Protein AF-A0A813YTP9-F1 (afdb_monomer_lite)

InterPro domains:
  IPR000194 ATPase, F1/V1/A1 complex, alpha/beta subunit, nucleotide-binding domain [PF00006] (731-954)
  IPR000407 Nucleoside phosphatase GDA1/CD39 [PF01150] (48-528)
  IPR000793 ATP synthase, alpha subunit, C-terminal [PF00306] (961-1086)
  IPR000793 ATP synthase, alpha subunit, C-terminal [cd18113] (965-1090)
  IPR004100 ATPase, F1/V1/A1 complex, alpha/beta subunit, N-terminal domain [PF02874] (608-674)
  IPR005294 ATP synthase, F1 complex, alpha subunit [MF_01346] (583-1091)
  IPR005294 ATP synthase, F1 complex, alpha subunit [PTHR48082] (585-1091)
  IPR005294 ATP synthase, F1 complex, alpha subunit [TIGR00962] (587-1090)
  IPR020003 ATPase, alpha/beta subunit, nucleotide-binding domain, active site [PS00152] (945-954)
  IPR023366 ATP synthase subunit alpha, N-terminal domain-like superfamily [G3DSA:2.40.30.20] (584-675)
  IPR027417 P-loop containing nucleoside triphosphate hydrolase [G3DSA:3.40.50.300] (676-961)
  IPR027417 P-loop containing nucleoside triphosphate hydrolase [SSF52540] (678-960)
  IPR033732 ATP synthase, F1 complex, alpha subunit nucleotide-binding domain [cd01132] (676-957)
  IPR036121 ATPase, F1/V1/A1 complex, alpha/beta subunit, N-terminal domain superfamily [SSF50615] (592-676)
  IPR038376 ATP synthase, alpha subunit, C-terminal domain superfamily [G3DSA:1.20.150.20] (962-1092)

Sequence (1092 aa):
MEVQKRRYNIRSLIRFLQGVVFAIFIFAIILMIYLISIYHTRLTPFVNYAIVFDAGSSHTEMFVYYWPADKSNGLGTTSTVNELFVCQLDTIRYKDPIKGETTKLKAISDFEKNLNKLEDYFRPCLTEAIERIPANRYKFSPIFLGATAGMRLLNKRDVKAGRQILETIRDIFSRSPFQFVVARQVRILSGIEEAIDGWITTNVLLEKITHRHAQKKIQPKNELDADMIGVLDLGGASTQVTFTYNKTINNEPVPDKFSANISLFGNTYNPYAHSYLCWGKNEGLKRHRARLLTAAIDTNPKIFSSSASPSIDDPCFVPGFNQTLPLTQIFSSPCTVNEKQKLINYINKAPLTFVGTGNYSQCRQLLINLFDTKRNDKKFNCSYKQEYCTFDHAFQPYIPSNIRFIGLSGYYYVFNSLAFGMSKTKNKSLERYDFKDFPQEEFAQRLNSVCETEYSILYEQEQMTNVTEAYKRNLCFDATYIWLLLTYGIGFKGDDLKRLSVAQNLPSGKVGWTLGYMINQTNYIPAEYRERIITKKSFVGWLIIRQRALARTVESAKYLGSSNVLALSTSRPMSTSTTHHASAQSTPEVSSILEQKILGHQSKQDLEETGRVLTIGDGIARVYGLKNIQAEEMVEFSSGLKGMALNLEPDNVGVVVFGNDRLIKEGDIVKRTGAIVDVPIGDELLGRVVDALGNPIDGKGPLNTKKRARVGIKAPGIIPRISVREPMQTGMKAVDSLVPIGRGQRELIIGDRQTGKTAVAIDTIINQKRFNDAGEEKKKLYCIYVAIGQKRSTVAQLVKRLTDSDAMKYSVIVAATASDAAPLQYLAPYSGCAMGEHFRDTGRHALIIYDDLSKQAVAYRQMSLLLRRPPGREAYPGDVFYLHSRLLERAAKMNDSHGGGSLTALPIIETQAGDVSAYIPTNVISITDGQIFLETELFYKGIRPAINVGLSVSRVGSAAQTKAMKQVSGKMKLELAQYREVAAFAQFGSDLDAATQSLLNRGVRLTELLKQGQYVPMAIEEQVCVIYAGVRGHLDKLDPSKITKFEQAFLQHLKGQHKDILESVRSKSEITPETDAKLKEIVQSFVGSFKA

pLDDT: mean 82.76, std 17.96, range [26.42, 98.94]

Structure (mmCIF, N/CA/C/O backbone):
data_AF-A0A813YTP9-F1
#
_entry.id   AF-A0A813YTP9-F1
#
loop_
_atom_site.group_PDB
_atom_site.id
_atom_site.type_symbol
_atom_site.label_atom_id
_atom_site.label_alt_id
_atom_site.label_comp_id
_atom_site.label_asym_id
_atom_site.label_entity_id
_atom_site.label_seq_id
_atom_site.pdbx_PDB_ins_code
_atom_site.Cartn_x
_atom_site.Cartn_y
_atom_site.Cartn_z
_atom_site.occupancy
_atom_site.B_iso_or_equiv
_atom_site.auth_seq_id
_atom_site.auth_comp_id
_atom_site.auth_asym_id
_atom_site.auth_atom_id
_atom_site.pdbx_PDB_model_num
ATOM 1 N N . MET A 1 1 ? 29.569 77.391 -53.309 1.00 50.78 1 MET A N 1
ATOM 2 C CA . MET A 1 1 ? 28.448 76.500 -52.914 1.00 50.78 1 MET A CA 1
ATOM 3 C C . MET A 1 1 ? 28.871 75.046 -52.658 1.00 50.78 1 MET A C 1
ATOM 5 O O . MET A 1 1 ? 28.349 74.422 -51.742 1.00 50.78 1 MET A O 1
ATOM 9 N N . GLU A 1 2 ? 29.853 74.504 -53.382 1.00 50.16 2 GLU A N 1
ATOM 10 C CA . GLU A 1 2 ? 30.280 73.094 -53.262 1.00 50.16 2 GLU A CA 1
ATOM 11 C C . GLU A 1 2 ? 31.069 72.753 -51.975 1.00 50.16 2 GLU A C 1
ATOM 13 O O . GLU A 1 2 ? 30.962 71.654 -51.428 1.00 50.16 2 GLU A O 1
ATOM 18 N N . VAL A 1 3 ? 31.792 73.728 -51.411 1.00 54.66 3 VAL A N 1
ATOM 19 C CA . VAL A 1 3 ? 32.606 73.552 -50.189 1.00 54.66 3 VAL A CA 1
ATOM 20 C C . VAL A 1 3 ? 31.752 73.470 -48.910 1.00 54.66 3 VAL A C 1
ATOM 22 O O . VAL A 1 3 ? 32.097 72.740 -47.978 1.00 54.66 3 VAL A O 1
ATOM 25 N N . GLN A 1 4 ? 30.597 74.146 -48.859 1.00 52.41 4 GLN A N 1
ATOM 26 C CA . GLN A 1 4 ? 29.671 74.060 -47.717 1.00 52.41 4 GLN A CA 1
ATOM 27 C C . GLN A 1 4 ? 28.902 72.728 -47.685 1.00 52.41 4 GLN A C 1
ATOM 29 O O . GLN A 1 4 ? 28.709 72.168 -46.605 1.00 52.41 4 GLN A O 1
ATOM 34 N N . LYS A 1 5 ? 28.554 72.161 -48.851 1.00 52.50 5 LYS A N 1
ATOM 35 C CA . LYS A 1 5 ? 27.881 70.853 -48.954 1.00 52.50 5 LYS A CA 1
ATOM 36 C C . LYS A 1 5 ? 28.794 69.698 -48.506 1.00 52.50 5 LYS A C 1
ATOM 38 O O . LYS A 1 5 ? 28.345 68.801 -47.794 1.00 52.50 5 LYS A O 1
ATOM 43 N N . ARG A 1 6 ? 30.102 69.766 -48.808 1.00 53.47 6 ARG A N 1
ATOM 44 C CA . ARG A 1 6 ? 31.101 68.796 -48.305 1.00 53.47 6 ARG A CA 1
ATOM 45 C C . ARG A 1 6 ? 31.319 68.883 -46.789 1.00 53.47 6 ARG A C 1
ATOM 47 O O . ARG A 1 6 ? 31.413 67.847 -46.138 1.00 53.47 6 ARG A O 1
ATOM 54 N N . ARG A 1 7 ? 31.338 70.084 -46.194 1.00 53.53 7 ARG A N 1
ATOM 55 C CA . ARG A 1 7 ? 31.504 70.245 -44.731 1.00 53.53 7 ARG A CA 1
ATOM 56 C C . ARG A 1 7 ? 30.285 69.775 -43.922 1.00 53.53 7 ARG A C 1
ATOM 58 O O . ARG A 1 7 ? 30.468 69.266 -42.817 1.00 53.53 7 ARG A O 1
ATOM 65 N N . TYR A 1 8 ? 29.067 69.897 -44.459 1.00 57.28 8 TYR A N 1
ATOM 66 C CA . TYR A 1 8 ? 27.850 69.394 -43.805 1.00 57.28 8 TYR A CA 1
ATOM 67 C C . TYR A 1 8 ? 27.783 67.856 -43.816 1.00 57.28 8 TYR A C 1
ATOM 69 O O . TYR A 1 8 ? 27.545 67.248 -42.773 1.00 57.28 8 TYR A O 1
ATOM 77 N N . ASN A 1 9 ? 28.119 67.222 -44.947 1.00 56.41 9 ASN A N 1
ATOM 78 C CA . ASN A 1 9 ? 28.170 65.758 -45.050 1.00 56.41 9 ASN A CA 1
ATOM 79 C C . ASN A 1 9 ? 29.261 65.135 -44.168 1.00 56.41 9 ASN A C 1
ATOM 81 O O . ASN A 1 9 ? 29.019 64.104 -43.552 1.00 56.41 9 ASN A O 1
ATOM 85 N N . ILE A 1 10 ? 30.427 65.777 -44.025 1.00 62.88 10 ILE A N 1
ATOM 86 C CA . ILE A 1 10 ? 31.490 65.285 -43.132 1.00 62.88 10 ILE A CA 1
ATOM 87 C C . ILE A 1 10 ? 31.070 65.389 -41.657 1.00 62.88 10 ILE A C 1
ATOM 89 O O . ILE A 1 10 ? 31.278 64.449 -40.897 1.00 62.88 10 ILE A O 1
ATOM 93 N N . ARG A 1 11 ? 30.421 66.484 -41.234 1.00 60.75 11 ARG A N 1
ATOM 94 C CA . ARG A 1 11 ? 29.924 66.617 -39.849 1.00 60.75 11 ARG A CA 1
ATOM 95 C C . ARG A 1 11 ? 28.773 65.656 -39.535 1.00 60.75 11 ARG A C 1
ATOM 97 O O . ARG A 1 11 ? 28.707 65.150 -38.418 1.00 60.75 11 ARG A O 1
ATOM 104 N N . SER A 1 12 ? 27.896 65.387 -40.503 1.00 61.44 12 SER A N 1
ATOM 105 C CA . SER A 1 12 ? 26.842 64.370 -40.386 1.00 61.44 12 SER A CA 1
ATOM 106 C C . SER A 1 12 ? 27.435 62.961 -40.270 1.00 61.44 12 SER A C 1
ATOM 108 O O . SER A 1 12 ? 27.067 62.219 -39.361 1.00 61.44 12 SER A O 1
ATOM 110 N N . LEU A 1 13 ? 28.436 62.637 -41.095 1.00 63.97 13 LEU A N 1
ATOM 111 C CA . LEU A 1 13 ? 29.140 61.355 -41.055 1.00 63.97 13 LEU A CA 1
ATOM 112 C C . LEU A 1 13 ? 29.914 61.157 -39.743 1.00 63.97 13 LEU A C 1
ATOM 114 O O . LEU A 1 13 ? 29.881 60.070 -39.176 1.00 63.97 13 LEU A O 1
ATOM 118 N N . ILE A 1 14 ? 30.551 62.208 -39.215 1.00 70.12 14 ILE A N 1
ATOM 119 C CA . ILE A 1 14 ? 31.242 62.162 -37.917 1.00 70.12 14 ILE A CA 1
ATOM 120 C C . ILE A 1 14 ? 30.245 61.947 -36.772 1.00 70.12 14 ILE A C 1
ATOM 122 O O . ILE A 1 14 ? 30.506 61.120 -35.906 1.00 70.12 14 ILE A O 1
ATOM 126 N N . ARG A 1 15 ? 29.085 62.621 -36.774 1.00 66.62 15 ARG A N 1
ATOM 127 C CA . ARG A 1 15 ? 28.039 62.392 -35.758 1.00 66.62 15 ARG A CA 1
ATOM 128 C C . ARG A 1 15 ? 27.440 60.989 -35.849 1.00 66.62 15 ARG A C 1
ATOM 130 O O . ARG A 1 15 ? 27.179 60.377 -34.818 1.00 66.62 15 ARG A O 1
ATOM 137 N N . PHE A 1 16 ? 27.267 60.464 -37.061 1.00 69.00 16 PHE A N 1
ATOM 138 C CA . PHE A 1 16 ? 26.816 59.092 -37.280 1.00 69.00 16 PHE A CA 1
ATOM 139 C C . PHE A 1 16 ? 27.847 58.074 -36.769 1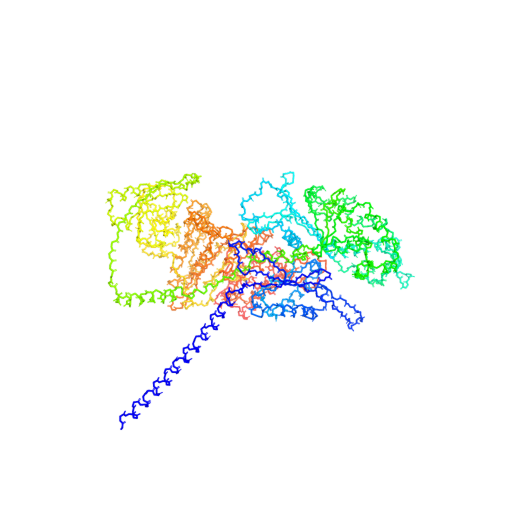.00 69.00 16 PHE A C 1
ATOM 141 O O . PHE A 1 16 ? 27.497 57.176 -36.010 1.00 69.00 16 PHE A O 1
ATOM 148 N N . LEU A 1 17 ? 29.132 58.264 -37.087 1.00 66.81 17 LEU A N 1
ATOM 149 C CA . LEU A 1 17 ? 30.229 57.429 -36.584 1.00 66.81 17 LEU A CA 1
ATOM 150 C C . LEU A 1 17 ? 30.371 57.512 -35.058 1.00 66.81 17 LEU A C 1
ATOM 152 O O . LEU A 1 17 ? 30.547 56.482 -34.415 1.00 66.81 17 LEU A O 1
ATOM 156 N N . GLN A 1 18 ? 30.230 58.697 -34.460 1.00 70.19 18 GLN A N 1
ATOM 157 C CA . GLN A 1 18 ? 30.232 58.866 -33.002 1.00 70.19 18 GLN A CA 1
ATOM 158 C C . GLN A 1 18 ? 29.045 58.152 -32.341 1.00 70.19 18 GLN A C 1
ATOM 160 O O . GLN A 1 18 ? 29.232 57.500 -31.318 1.00 70.19 18 GLN A O 1
ATOM 165 N N . GLY A 1 19 ? 27.853 58.201 -32.946 1.00 69.38 19 GLY A N 1
ATOM 166 C CA . GLY A 1 19 ? 26.682 57.452 -32.480 1.00 69.38 19 GLY A CA 1
ATOM 167 C C . GLY A 1 19 ? 26.870 55.934 -32.568 1.00 69.38 19 GLY A C 1
ATOM 168 O O . GLY A 1 19 ? 26.528 55.218 -31.630 1.00 69.38 19 GLY A O 1
ATOM 169 N N . VAL A 1 20 ? 27.481 55.440 -33.650 1.00 70.81 20 VAL A N 1
ATOM 170 C CA . VAL A 1 20 ? 27.799 54.013 -33.822 1.00 70.81 20 VAL A CA 1
ATOM 171 C C . VAL A 1 20 ? 28.855 53.555 -32.812 1.00 70.81 20 VAL A C 1
ATOM 173 O O . VAL A 1 20 ? 28.681 52.514 -32.186 1.00 70.81 20 VAL A O 1
ATOM 176 N N . VAL A 1 21 ? 29.913 54.339 -32.585 1.00 72.75 21 VAL A N 1
ATOM 177 C CA . VAL A 1 21 ? 30.945 54.021 -31.582 1.00 72.75 21 VAL A CA 1
ATOM 178 C C . VAL A 1 21 ? 30.360 54.027 -30.168 1.00 72.75 21 VAL A C 1
ATOM 180 O O . VAL A 1 21 ? 30.648 53.122 -29.389 1.00 72.75 21 VAL A O 1
ATOM 183 N N . PHE A 1 22 ? 29.484 54.982 -29.846 1.00 74.06 22 PHE A N 1
ATOM 184 C CA . PHE A 1 22 ? 28.802 55.034 -28.551 1.00 74.06 22 PHE A CA 1
ATOM 185 C C . PHE A 1 22 ? 27.848 53.844 -28.351 1.00 74.06 22 PHE A C 1
ATOM 187 O O . PHE A 1 22 ? 27.838 53.234 -27.283 1.00 74.06 22 PHE A O 1
ATOM 194 N N . ALA A 1 23 ? 27.114 53.441 -29.393 1.00 69.44 23 ALA A N 1
ATOM 195 C CA . ALA A 1 23 ? 26.260 52.255 -29.361 1.00 69.44 23 ALA A CA 1
ATOM 196 C C . ALA A 1 23 ? 27.068 50.955 -29.195 1.00 69.44 23 ALA A C 1
ATOM 198 O O . ALA A 1 23 ? 26.680 50.091 -28.410 1.00 69.44 23 ALA A O 1
ATOM 199 N N . ILE A 1 24 ? 28.217 50.831 -29.870 1.00 75.69 24 ILE A N 1
ATOM 200 C CA . ILE A 1 24 ? 29.140 49.696 -29.704 1.00 75.69 24 ILE A CA 1
ATOM 201 C C . ILE A 1 24 ? 29.710 49.669 -28.280 1.00 75.69 24 ILE A C 1
ATOM 203 O O . ILE A 1 24 ? 29.809 48.597 -27.687 1.00 75.69 24 ILE A O 1
ATOM 207 N N . PHE A 1 25 ? 30.036 50.829 -27.705 1.00 75.81 25 PHE A N 1
ATOM 208 C CA . PHE A 1 25 ? 30.556 50.930 -26.342 1.00 75.81 25 PHE A CA 1
ATOM 209 C C . PHE A 1 25 ? 29.504 50.538 -25.292 1.00 75.81 25 PHE A C 1
ATOM 211 O O . PHE A 1 25 ? 29.794 49.750 -24.394 1.00 75.81 25 PHE A O 1
ATOM 218 N N . ILE A 1 26 ? 28.254 50.991 -25.448 1.00 77.69 26 ILE A N 1
ATOM 219 C CA . ILE A 1 26 ? 27.130 50.562 -24.600 1.00 77.69 26 ILE A CA 1
ATOM 220 C C . ILE A 1 26 ? 26.880 49.058 -24.750 1.00 77.69 26 ILE A C 1
ATOM 222 O O . ILE A 1 26 ? 26.714 48.360 -23.751 1.00 77.69 26 ILE A O 1
ATOM 226 N N . PHE A 1 27 ? 26.901 48.533 -25.977 1.00 75.94 27 PHE A N 1
ATOM 227 C CA . PHE A 1 27 ? 26.721 47.103 -26.222 1.00 75.94 27 PHE A CA 1
ATOM 228 C C . PHE A 1 27 ? 27.845 46.271 -25.589 1.00 75.94 27 PHE A C 1
ATOM 230 O O . PHE A 1 27 ? 27.572 45.227 -25.001 1.00 75.94 27 PHE A O 1
ATOM 237 N N . ALA A 1 28 ? 29.091 46.750 -25.633 1.00 74.25 28 ALA A N 1
ATOM 238 C CA . ALA A 1 28 ? 30.228 46.111 -24.979 1.00 74.25 28 ALA A CA 1
ATOM 239 C C . ALA A 1 28 ? 30.104 46.123 -23.447 1.00 74.25 28 ALA A C 1
ATOM 241 O O . ALA A 1 28 ? 30.392 45.110 -22.815 1.00 74.25 28 ALA A O 1
ATOM 242 N N . ILE A 1 29 ? 29.615 47.216 -22.848 1.00 77.19 29 ILE A N 1
ATOM 243 C CA . ILE A 1 29 ? 29.353 47.295 -21.402 1.00 77.19 29 ILE A CA 1
ATOM 244 C C . ILE A 1 29 ? 28.223 46.344 -20.999 1.00 77.19 29 ILE A C 1
ATOM 246 O O . ILE A 1 29 ? 28.375 45.594 -20.040 1.00 77.19 29 ILE A O 1
ATOM 250 N N . ILE A 1 30 ? 27.116 46.310 -21.746 1.00 77.19 30 ILE A N 1
ATOM 251 C CA . ILE A 1 30 ? 26.000 45.389 -21.479 1.00 77.19 30 ILE A CA 1
ATOM 252 C C . ILE A 1 30 ? 26.462 43.936 -21.626 1.00 77.19 30 ILE A C 1
ATOM 254 O O . ILE A 1 30 ? 26.148 43.106 -20.775 1.00 77.19 30 ILE A O 1
ATOM 258 N N . LEU A 1 31 ? 27.258 43.627 -22.654 1.00 75.94 31 LEU A N 1
ATOM 259 C CA . LEU A 1 31 ? 27.837 42.301 -22.852 1.00 75.94 31 LEU A CA 1
ATOM 260 C C . LEU A 1 31 ? 28.813 41.941 -21.724 1.00 75.94 31 LEU A C 1
ATOM 262 O O . LEU A 1 31 ? 28.799 40.809 -21.257 1.00 75.94 31 LEU A O 1
ATOM 266 N N . MET A 1 32 ? 29.623 42.888 -21.249 1.00 74.62 32 MET A N 1
ATOM 267 C CA . MET A 1 32 ? 30.539 42.690 -20.126 1.00 74.62 32 MET A CA 1
ATOM 268 C C . MET A 1 32 ? 29.775 42.452 -18.818 1.00 74.62 32 MET A C 1
ATOM 270 O O . MET A 1 32 ? 30.093 41.505 -18.108 1.00 74.62 32 MET A O 1
ATOM 274 N N . ILE A 1 33 ? 28.729 43.230 -18.523 1.00 76.31 33 ILE A N 1
ATOM 275 C CA . ILE A 1 33 ? 27.855 43.023 -17.356 1.00 76.31 33 ILE A CA 1
ATOM 276 C C . ILE A 1 33 ? 27.145 41.666 -17.457 1.00 76.31 33 ILE A C 1
ATOM 278 O O . ILE A 1 33 ? 27.078 40.930 -16.475 1.00 76.31 33 ILE A O 1
ATOM 282 N N . TYR A 1 34 ? 26.676 41.290 -18.648 1.00 72.75 34 TYR A N 1
ATOM 283 C CA . TYR A 1 34 ? 26.047 39.996 -18.905 1.00 72.75 34 TYR A CA 1
ATOM 284 C C . TYR A 1 34 ? 27.034 38.830 -18.734 1.00 72.75 34 TYR A C 1
ATOM 286 O O . TYR A 1 34 ? 26.705 37.824 -18.111 1.00 72.75 34 TYR A O 1
ATOM 294 N N . LEU A 1 35 ? 28.272 38.973 -19.212 1.00 67.81 35 LEU A N 1
ATOM 295 C CA . LEU A 1 35 ? 29.331 37.977 -19.045 1.00 67.81 35 LEU A CA 1
ATOM 296 C C . LEU A 1 35 ? 29.806 37.876 -17.593 1.00 67.81 35 LEU A C 1
ATOM 298 O O . LEU A 1 35 ? 30.019 36.764 -17.122 1.00 67.81 35 LEU A O 1
ATOM 302 N N . ILE A 1 36 ? 29.914 38.993 -16.867 1.00 67.56 36 ILE A N 1
ATOM 303 C CA . ILE A 1 36 ? 30.203 39.011 -15.425 1.00 67.56 36 ILE A CA 1
ATOM 304 C C . ILE A 1 36 ? 29.056 38.349 -14.658 1.00 67.56 36 ILE A C 1
ATOM 306 O O . ILE A 1 36 ? 29.313 37.518 -13.796 1.00 67.56 36 ILE A O 1
ATOM 310 N N . SER A 1 37 ? 27.798 38.626 -15.014 1.00 59.12 37 SER A N 1
ATOM 311 C CA . SER A 1 37 ? 26.618 37.985 -14.421 1.00 59.12 37 SER A CA 1
ATOM 312 C C . SER A 1 37 ? 26.600 36.468 -14.667 1.00 59.12 37 SER A C 1
ATOM 314 O O . SER A 1 37 ? 26.387 35.701 -13.726 1.00 59.12 37 SER A O 1
ATOM 316 N N . ILE A 1 38 ? 26.925 36.013 -15.887 1.00 60.06 38 ILE A N 1
ATOM 317 C CA . ILE A 1 38 ? 27.083 34.587 -16.236 1.00 60.06 38 ILE A CA 1
ATOM 318 C C . ILE A 1 38 ? 28.264 33.948 -15.497 1.00 60.06 38 ILE A C 1
ATOM 320 O O . ILE A 1 38 ? 28.186 32.801 -15.055 1.00 60.06 38 ILE A O 1
ATOM 324 N N . TYR A 1 39 ? 29.381 34.662 -15.375 1.00 55.59 39 TYR A N 1
ATOM 325 C CA . TYR A 1 39 ? 30.562 34.178 -14.667 1.00 55.59 39 TYR A CA 1
ATOM 326 C C . TYR A 1 39 ? 30.279 34.041 -13.165 1.00 55.59 39 TYR A C 1
ATOM 328 O O . TYR A 1 39 ? 30.626 33.025 -12.564 1.00 55.59 39 TYR A O 1
ATOM 336 N N . HIS A 1 40 ? 29.550 34.996 -12.581 1.00 48.69 40 HIS A N 1
ATOM 337 C CA . HIS A 1 40 ? 29.166 34.973 -11.174 1.00 48.69 40 HIS A CA 1
ATOM 338 C C . HIS A 1 40 ? 28.136 33.870 -10.871 1.00 48.69 40 HIS A C 1
ATOM 340 O O . HIS A 1 40 ? 28.290 33.159 -9.880 1.00 48.69 40 HIS A O 1
ATOM 346 N N . THR A 1 41 ? 27.166 33.631 -11.766 1.00 51.62 41 THR A N 1
ATOM 347 C CA . THR A 1 41 ? 26.210 32.505 -11.659 1.00 51.62 41 THR A CA 1
ATOM 348 C C . THR A 1 41 ? 26.833 31.128 -11.915 1.00 51.62 41 THR A C 1
ATOM 350 O O . THR A 1 41 ? 26.286 30.124 -11.468 1.00 51.62 41 THR A O 1
ATOM 353 N N . ARG A 1 42 ? 27.985 31.035 -12.596 1.00 49.06 42 ARG A N 1
ATOM 354 C CA . ARG A 1 42 ? 28.720 29.765 -12.775 1.00 49.06 42 ARG A CA 1
ATOM 355 C C . ARG A 1 42 ? 29.604 29.375 -11.587 1.00 49.06 42 ARG A C 1
ATOM 357 O O . ARG A 1 42 ? 29.941 28.193 -11.469 1.00 49.06 42 ARG A O 1
ATOM 364 N N . LEU A 1 43 ? 29.994 30.336 -10.750 1.00 44.50 43 LEU A N 1
ATOM 365 C CA . LEU A 1 43 ? 30.938 30.134 -9.645 1.00 44.50 43 LEU A CA 1
ATOM 366 C C . LEU A 1 43 ? 30.279 29.874 -8.287 1.00 44.50 43 LEU A C 1
ATOM 368 O O . LEU A 1 43 ? 30.957 29.365 -7.397 1.00 44.50 43 LEU A O 1
ATOM 372 N N . THR A 1 44 ? 28.986 30.151 -8.110 1.00 45.81 44 THR A N 1
ATOM 373 C CA . THR A 1 44 ? 28.282 29.755 -6.885 1.00 45.81 44 THR A CA 1
ATOM 374 C C . THR A 1 44 ? 27.900 28.268 -6.959 1.00 45.81 44 THR A C 1
ATOM 376 O O . THR A 1 44 ? 27.224 27.844 -7.903 1.00 45.81 44 THR A O 1
ATOM 379 N N . PRO A 1 45 ? 28.359 27.416 -6.021 1.00 55.75 45 PRO A N 1
ATOM 380 C CA . PRO A 1 45 ? 27.877 26.043 -5.945 1.00 55.75 45 PRO A CA 1
ATOM 381 C C . PRO A 1 45 ? 26.369 26.071 -5.666 1.00 55.75 45 PRO A C 1
ATOM 383 O O . PRO A 1 45 ? 25.909 26.816 -4.803 1.00 55.75 45 PRO A O 1
ATOM 386 N N . PHE A 1 46 ? 25.586 25.288 -6.412 1.00 71.88 46 PHE A N 1
ATOM 387 C CA . PHE A 1 46 ? 24.172 25.096 -6.095 1.00 71.88 46 PHE A CA 1
ATOM 388 C C . PHE A 1 46 ? 24.110 24.294 -4.792 1.00 71.88 46 PHE A C 1
ATOM 390 O O . PHE A 1 46 ? 24.625 23.176 -4.723 1.00 71.88 46 PHE A O 1
ATOM 397 N N . VAL A 1 47 ? 23.556 24.899 -3.745 1.00 83.69 47 VAL A N 1
ATOM 398 C CA . VAL A 1 47 ? 23.479 24.321 -2.401 1.00 83.69 47 VAL A CA 1
ATOM 399 C C . VAL A 1 47 ? 22.015 24.074 -2.058 1.00 83.69 47 VAL A C 1
ATOM 401 O O . VAL A 1 47 ? 21.160 24.955 -2.197 1.00 83.69 47 VAL A O 1
ATOM 404 N N . ASN A 1 48 ? 21.721 22.858 -1.615 1.00 88.12 48 ASN A N 1
ATOM 405 C CA . ASN A 1 48 ? 20.429 22.492 -1.053 1.00 88.12 48 ASN A CA 1
ATOM 406 C C . ASN A 1 48 ? 20.444 22.754 0.447 1.00 88.12 48 ASN A C 1
ATOM 408 O O . ASN A 1 48 ? 21.489 22.612 1.078 1.00 88.12 48 ASN A O 1
ATOM 412 N N . TYR A 1 49 ? 19.287 23.112 0.996 1.00 92.88 49 TYR A N 1
ATOM 413 C CA . TYR A 1 49 ? 19.097 23.301 2.429 1.00 92.88 49 TYR A CA 1
ATOM 414 C C . TYR A 1 49 ? 17.952 22.414 2.906 1.00 92.88 49 TYR A C 1
ATOM 416 O O . TYR A 1 49 ? 17.047 22.110 2.136 1.00 92.88 49 TYR A O 1
ATOM 424 N N . ALA A 1 50 ? 17.961 22.024 4.172 1.00 93.81 50 ALA A N 1
ATOM 425 C CA . ALA A 1 50 ? 16.817 21.401 4.822 1.00 93.81 50 ALA A CA 1
ATOM 426 C C . ALA A 1 50 ? 16.748 21.824 6.280 1.00 93.81 50 ALA A C 1
ATOM 428 O O . ALA A 1 50 ? 17.772 22.104 6.902 1.00 93.81 50 ALA A O 1
ATOM 429 N N . ILE A 1 51 ? 15.535 21.823 6.815 1.00 96.38 51 ILE A N 1
ATOM 430 C CA . ILE A 1 51 ? 15.250 22.145 8.208 1.00 96.38 51 ILE A CA 1
ATOM 431 C C . ILE A 1 51 ? 14.743 20.872 8.877 1.00 96.38 51 ILE A C 1
ATOM 433 O O . ILE A 1 51 ? 13.818 20.241 8.370 1.00 96.38 51 ILE A O 1
ATOM 437 N N . VAL A 1 52 ? 15.327 20.492 10.009 1.00 95.88 52 VAL A N 1
ATOM 438 C CA . VAL A 1 52 ? 14.925 19.312 10.781 1.00 95.88 52 VAL A CA 1
ATOM 439 C C . VAL A 1 52 ? 14.705 19.703 12.228 1.00 95.88 52 VAL A C 1
ATOM 441 O O . VAL A 1 52 ? 15.621 20.174 12.892 1.00 95.88 52 VAL A O 1
ATOM 444 N N . PHE A 1 53 ? 13.500 19.467 12.729 1.00 96.12 53 PHE A N 1
ATOM 445 C CA . PHE A 1 53 ? 13.186 19.599 14.143 1.00 96.12 53 PHE A CA 1
ATOM 446 C C . PHE A 1 53 ? 13.377 18.259 14.856 1.00 96.12 53 PHE A C 1
ATOM 448 O O . PHE A 1 53 ? 12.690 17.280 14.540 1.00 96.12 53 PHE A O 1
ATOM 455 N N . ASP A 1 54 ? 14.280 18.246 15.834 1.00 94.12 54 ASP A N 1
ATOM 456 C CA . ASP A 1 54 ? 14.393 17.209 16.850 1.00 94.12 54 ASP A CA 1
ATOM 457 C C . ASP A 1 54 ? 13.426 17.502 17.989 1.00 94.12 54 ASP A C 1
ATOM 459 O O . ASP A 1 54 ? 13.694 18.339 18.851 1.00 94.12 54 ASP A O 1
ATOM 463 N N . ALA A 1 55 ? 12.274 16.836 17.977 1.00 92.62 55 ALA A N 1
ATOM 464 C CA . ALA A 1 55 ? 11.271 16.990 19.017 1.00 92.62 55 ALA A CA 1
ATOM 465 C C . ALA A 1 55 ? 11.464 15.939 20.119 1.00 92.62 55 ALA A C 1
ATOM 467 O O . ALA A 1 55 ? 10.744 14.933 20.204 1.00 92.62 55 ALA A O 1
ATOM 468 N N . GLY A 1 56 ? 12.470 16.216 20.953 1.00 87.25 56 GLY A N 1
ATOM 469 C CA . GLY A 1 56 ? 12.868 15.478 22.145 1.00 87.25 56 GLY A CA 1
ATOM 470 C C . GLY A 1 56 ? 11.810 15.443 23.253 1.00 87.25 56 GLY A C 1
ATOM 471 O O . GLY A 1 56 ? 10.876 16.239 23.301 1.00 87.25 56 GLY A O 1
ATOM 472 N N . SER A 1 57 ? 11.975 14.527 24.214 1.00 84.62 57 SER A N 1
ATOM 473 C CA . SER A 1 57 ? 11.089 14.433 25.390 1.00 84.62 57 SER A CA 1
ATOM 474 C C . SER A 1 57 ? 11.301 15.539 26.430 1.00 84.62 57 SER A C 1
ATOM 476 O O . SER A 1 57 ? 10.492 15.680 27.341 1.00 84.62 57 SER A O 1
ATOM 478 N N . SER A 1 58 ? 12.433 16.242 26.364 1.00 80.25 58 SER A N 1
ATOM 479 C CA . SER A 1 58 ? 12.845 17.240 27.362 1.00 80.25 58 SER A CA 1
ATOM 480 C C . SER A 1 58 ? 12.887 18.659 26.792 1.00 80.25 58 SER A C 1
ATOM 482 O O . SER A 1 58 ? 12.723 19.619 27.546 1.00 80.25 58 SER A O 1
ATOM 484 N N . HIS A 1 59 ? 13.113 18.779 25.485 1.00 86.31 59 HIS A N 1
ATOM 485 C CA . HIS A 1 59 ? 13.192 20.020 24.723 1.00 86.31 59 HIS A CA 1
ATOM 486 C C . HIS A 1 59 ? 13.073 19.706 23.222 1.00 86.31 59 HIS A C 1
ATOM 488 O O . HIS A 1 59 ? 13.201 18.544 22.832 1.00 86.31 59 HIS A O 1
ATOM 494 N N . THR A 1 60 ? 12.834 20.731 22.401 1.00 90.88 60 THR A N 1
ATOM 495 C CA . THR A 1 60 ? 12.857 20.636 20.930 1.00 90.88 60 THR A CA 1
ATOM 496 C C . THR A 1 60 ? 13.990 21.506 20.390 1.00 90.88 60 THR A C 1
ATOM 498 O O . THR A 1 60 ? 14.173 22.628 20.864 1.00 90.88 60 THR A O 1
ATOM 501 N N . GLU A 1 61 ? 14.728 21.025 19.393 1.00 92.62 61 GLU A N 1
ATOM 502 C CA . GLU A 1 61 ? 15.763 21.796 18.687 1.00 92.62 61 GLU A CA 1
ATOM 503 C C . GLU A 1 61 ? 15.511 21.765 17.181 1.00 92.62 61 GLU A C 1
ATOM 505 O O . GLU A 1 61 ? 15.021 20.779 16.641 1.00 92.62 61 GLU A O 1
ATOM 510 N N . MET A 1 62 ? 15.853 22.845 16.490 1.00 95.19 62 MET A N 1
ATOM 511 C CA . MET A 1 62 ? 15.817 22.955 15.040 1.00 95.19 62 MET A CA 1
ATOM 512 C C . MET A 1 62 ? 17.241 22.975 14.501 1.00 95.19 62 MET A C 1
ATOM 514 O O . MET A 1 62 ? 18.058 23.790 14.918 1.00 95.19 62 MET A O 1
ATOM 518 N N . PHE A 1 63 ? 17.513 22.119 13.529 1.00 95.06 63 PHE A N 1
ATOM 519 C CA . PHE A 1 63 ? 18.772 22.050 12.809 1.00 95.06 63 PHE A CA 1
ATOM 520 C C . PHE A 1 63 ? 18.539 22.472 11.368 1.00 95.06 63 PHE A C 1
ATOM 522 O O . PHE A 1 63 ? 17.580 22.029 10.731 1.00 95.06 63 PHE A O 1
ATOM 529 N N . VAL A 1 64 ? 19.436 23.294 10.837 1.00 95.00 64 VAL A N 1
ATOM 530 C CA . VAL A 1 64 ? 19.454 23.610 9.411 1.00 95.00 64 VAL A CA 1
ATOM 531 C C . VAL A 1 64 ? 20.702 23.007 8.806 1.00 95.00 64 VAL A C 1
ATOM 533 O O . VAL A 1 64 ? 21.811 23.304 9.239 1.00 95.00 64 VAL A O 1
ATOM 536 N N . TYR A 1 65 ? 20.518 22.166 7.796 1.00 94.38 65 TYR A N 1
ATOM 537 C CA . TYR A 1 65 ? 21.600 21.509 7.075 1.00 94.38 65 TYR A CA 1
ATOM 538 C C . TYR A 1 65 ? 21.702 22.042 5.659 1.00 94.38 65 TYR A C 1
ATOM 540 O O . TYR A 1 65 ? 20.701 22.451 5.071 1.00 94.38 65 TYR A O 1
ATOM 548 N N . TYR A 1 66 ? 22.905 21.981 5.099 1.00 92.06 66 TYR A N 1
ATOM 549 C CA . TYR A 1 66 ? 23.160 22.287 3.705 1.00 92.06 66 TYR A CA 1
ATOM 550 C C . TYR A 1 66 ? 24.103 21.270 3.062 1.00 92.06 66 TYR A C 1
ATOM 552 O O . TYR A 1 66 ? 24.966 20.684 3.719 1.00 92.06 66 TYR A O 1
ATOM 560 N N . TRP A 1 67 ? 23.937 21.040 1.763 1.00 88.75 67 TRP A N 1
ATOM 561 C CA . TRP A 1 67 ? 24.791 20.127 1.004 1.00 88.75 67 TRP A CA 1
ATOM 562 C C . TRP A 1 67 ? 24.891 20.529 -0.471 1.00 88.75 67 TRP A C 1
ATOM 564 O O . TRP A 1 67 ? 24.021 21.247 -0.973 1.00 88.75 67 TRP A O 1
ATOM 574 N N . PRO A 1 68 ? 25.936 20.080 -1.192 1.00 82.25 68 PRO A N 1
ATOM 575 C CA . PRO A 1 68 ? 26.025 20.276 -2.635 1.00 82.25 68 PRO A CA 1
ATOM 576 C C . PRO A 1 68 ? 24.819 19.652 -3.347 1.00 82.25 68 PRO A C 1
ATOM 578 O O . PRO A 1 68 ? 24.470 18.504 -3.085 1.00 82.25 68 PRO A O 1
ATOM 581 N N . ALA A 1 69 ? 24.186 20.382 -4.265 1.00 72.06 69 ALA A N 1
ATOM 582 C CA . ALA A 1 69 ? 23.023 19.871 -4.992 1.00 72.06 69 ALA A CA 1
ATOM 583 C C . ALA A 1 69 ? 23.375 18.745 -5.989 1.00 72.06 69 ALA A C 1
ATOM 585 O O . ALA A 1 69 ? 22.514 17.935 -6.348 1.00 72.06 69 ALA A O 1
ATOM 586 N N . ASP A 1 70 ? 24.650 18.668 -6.389 1.00 67.94 70 ASP A N 1
ATOM 587 C CA . ASP A 1 70 ? 25.212 17.592 -7.201 1.00 67.94 70 ASP A CA 1
ATOM 588 C C . ASP A 1 70 ? 25.487 16.348 -6.335 1.00 67.94 70 ASP A C 1
ATOM 590 O O . ASP A 1 70 ? 26.195 16.409 -5.328 1.00 67.94 70 ASP A O 1
ATOM 594 N N . LYS A 1 71 ? 24.989 15.184 -6.760 1.00 66.06 71 LYS A N 1
ATOM 595 C CA . LYS A 1 71 ? 25.329 13.890 -6.146 1.00 66.06 71 LYS A CA 1
ATOM 596 C C . LYS A 1 71 ? 26.514 13.265 -6.882 1.00 66.06 71 LYS A C 1
ATOM 598 O O . LYS A 1 71 ? 26.461 13.108 -8.102 1.00 66.06 71 LYS A O 1
ATOM 603 N N . SER A 1 72 ? 27.568 12.865 -6.171 1.00 52.28 72 SER A N 1
ATOM 604 C CA . SER A 1 72 ? 28.713 12.185 -6.786 1.00 52.28 72 SER A CA 1
ATOM 605 C C . SER A 1 72 ? 28.288 10.834 -7.392 1.00 52.28 72 SER A C 1
ATOM 607 O O . SER A 1 72 ? 27.765 9.956 -6.710 1.00 52.28 72 SER A O 1
ATOM 609 N N . ASN A 1 73 ? 28.503 10.667 -8.701 1.00 49.62 73 ASN A N 1
ATOM 610 C CA . ASN A 1 73 ? 28.412 9.399 -9.445 1.00 49.62 73 ASN A CA 1
ATOM 611 C C . ASN A 1 73 ? 27.115 8.569 -9.288 1.00 49.62 73 ASN A C 1
ATOM 613 O O . ASN A 1 73 ? 27.145 7.355 -9.466 1.00 49.62 73 ASN A O 1
ATOM 617 N N . GLY A 1 74 ? 25.968 9.188 -8.986 1.00 51.16 74 GLY A N 1
ATOM 618 C CA . GLY A 1 74 ? 24.679 8.479 -8.948 1.00 51.16 74 GLY A CA 1
ATOM 619 C C . GLY A 1 74 ? 24.449 7.584 -7.720 1.00 51.16 74 GLY A C 1
ATOM 620 O O . GLY A 1 74 ? 23.520 6.784 -7.730 1.00 51.16 74 GLY A O 1
ATOM 621 N N . LEU A 1 75 ? 25.235 7.737 -6.647 1.00 51.44 75 LEU A N 1
ATOM 622 C CA . LEU A 1 75 ? 25.178 6.905 -5.429 1.00 51.44 75 LEU A CA 1
ATOM 623 C C . LEU A 1 75 ? 23.982 7.176 -4.490 1.00 51.44 75 LEU A C 1
ATOM 625 O O . LEU A 1 75 ? 23.980 6.714 -3.353 1.00 51.44 75 LEU A O 1
ATOM 629 N N . GLY A 1 76 ? 22.960 7.915 -4.927 1.00 56.34 76 GLY A N 1
ATOM 630 C CA . GLY A 1 76 ? 21.786 8.250 -4.108 1.00 56.34 76 GLY A CA 1
ATOM 631 C C . GLY A 1 76 ? 22.060 9.276 -2.999 1.00 56.34 76 GLY A C 1
ATOM 632 O O . GLY A 1 76 ? 21.289 10.221 -2.876 1.00 56.34 76 GLY A O 1
ATOM 633 N N . THR A 1 77 ? 23.168 9.174 -2.264 1.00 61.56 77 THR A N 1
ATOM 634 C CA . THR A 1 77 ? 23.541 10.040 -1.129 1.00 61.56 77 THR A CA 1
ATOM 635 C C . THR A 1 77 ? 24.529 11.136 -1.550 1.00 61.56 77 THR A C 1
ATOM 637 O O . THR A 1 77 ? 25.437 10.879 -2.341 1.00 61.56 77 THR A O 1
ATOM 640 N N . THR A 1 78 ? 24.404 12.355 -1.011 1.00 65.69 78 THR A N 1
ATOM 641 C CA . THR A 1 78 ? 25.460 13.385 -1.151 1.00 65.69 78 THR A CA 1
ATOM 642 C C . THR A 1 78 ? 26.694 12.996 -0.340 1.00 65.69 78 THR A C 1
ATOM 644 O O . THR A 1 78 ? 26.553 12.505 0.774 1.00 65.69 78 THR A O 1
ATOM 647 N N . SER A 1 79 ? 27.904 13.241 -0.856 1.00 64.06 79 SER A N 1
ATOM 648 C CA . SER A 1 79 ? 29.158 12.921 -0.155 1.00 64.06 79 SER A CA 1
ATOM 649 C C . SER A 1 79 ? 29.372 13.720 1.134 1.00 64.06 79 SER A C 1
ATOM 651 O O . SER A 1 79 ? 30.194 13.322 1.955 1.00 64.06 79 SER A O 1
ATOM 653 N N . THR A 1 80 ? 28.676 14.849 1.293 1.00 75.50 80 THR A N 1
ATOM 654 C CA . THR A 1 80 ? 28.777 15.742 2.452 1.00 75.50 80 THR A CA 1
ATOM 655 C C . THR A 1 80 ? 27.419 16.369 2.766 1.00 75.50 80 THR A C 1
ATOM 657 O O . THR A 1 80 ? 26.740 16.860 1.864 1.00 75.50 80 THR A O 1
ATOM 660 N N . VAL A 1 81 ? 27.036 16.366 4.044 1.00 87.56 81 VAL A N 1
ATOM 661 C CA . VAL A 1 81 ? 25.939 17.165 4.611 1.00 87.56 81 VAL A CA 1
ATOM 662 C C . VAL A 1 81 ? 26.533 17.944 5.774 1.00 87.56 81 VAL A C 1
ATOM 664 O O . VAL A 1 81 ? 27.114 17.340 6.670 1.00 87.56 81 VAL A O 1
ATOM 667 N N . ASN A 1 82 ? 26.411 19.266 5.743 1.00 87.88 82 ASN A N 1
ATOM 668 C CA . ASN A 1 82 ? 27.006 20.155 6.732 1.00 87.88 82 ASN A CA 1
ATOM 669 C C . ASN A 1 82 ? 25.912 20.867 7.524 1.00 87.88 82 ASN A C 1
ATOM 671 O O . ASN A 1 82 ? 24.889 21.266 6.968 1.00 87.88 82 ASN A O 1
ATOM 675 N N . GLU A 1 83 ? 26.134 21.047 8.820 1.00 90.75 83 GLU A N 1
ATOM 676 C CA . GLU A 1 83 ? 25.277 21.879 9.662 1.00 90.75 83 GLU A CA 1
ATOM 677 C C . GLU A 1 83 ? 25.517 23.362 9.338 1.00 90.75 83 GLU A C 1
ATOM 679 O O . GLU A 1 83 ? 26.659 23.812 9.250 1.00 90.75 83 GLU A O 1
ATOM 684 N N . LEU A 1 84 ? 24.439 24.116 9.117 1.00 90.44 84 LEU A N 1
ATOM 685 C CA . LEU A 1 84 ? 24.472 25.569 8.970 1.00 90.44 84 LEU A CA 1
ATOM 686 C C . LEU A 1 84 ? 24.375 26.243 10.341 1.00 90.44 84 LEU A C 1
ATOM 688 O O . LEU A 1 84 ? 25.183 27.113 10.654 1.00 90.44 84 LEU A O 1
ATOM 692 N N . PHE A 1 85 ? 23.362 25.869 11.128 1.00 92.38 85 PHE A N 1
ATOM 693 C CA . PHE A 1 85 ? 23.166 26.319 12.506 1.00 92.38 85 PHE A CA 1
ATOM 694 C C . PHE A 1 85 ? 22.124 25.463 13.242 1.00 92.38 85 PHE A C 1
ATOM 696 O O . PHE A 1 85 ? 21.360 24.718 12.617 1.00 92.38 85 PHE A O 1
ATOM 703 N N . VAL A 1 86 ? 22.070 25.634 14.566 1.00 91.38 86 VAL A N 1
ATOM 704 C CA . VAL A 1 86 ? 21.094 25.017 15.475 1.00 91.38 86 VAL A CA 1
ATOM 705 C C . VAL A 1 86 ? 20.372 26.111 16.259 1.00 91.38 86 VAL A C 1
ATOM 707 O O . VAL A 1 86 ? 21.017 27.041 16.739 1.00 91.38 86 VAL A O 1
ATOM 710 N N . CYS A 1 87 ? 19.056 25.985 16.413 1.00 93.00 87 CYS A N 1
ATOM 711 C CA . CYS A 1 87 ? 18.220 26.845 17.250 1.00 93.00 87 CYS A CA 1
ATOM 712 C C . CYS A 1 87 ? 17.436 25.988 18.248 1.00 93.00 87 CYS A C 1
ATOM 714 O O . CYS A 1 87 ? 16.667 25.111 17.855 1.00 93.00 87 CYS A O 1
ATOM 716 N N . GLN A 1 88 ? 17.627 26.217 19.544 1.00 89.19 88 GLN A N 1
ATOM 717 C CA . GLN A 1 88 ? 16.860 25.544 20.591 1.00 89.19 88 GLN A CA 1
ATOM 718 C C . GLN A 1 88 ? 15.559 26.313 20.849 1.00 89.19 88 GLN A C 1
ATOM 720 O O . GLN A 1 88 ? 15.593 27.524 21.042 1.00 89.19 88 GLN A O 1
ATOM 725 N N . LEU A 1 89 ? 14.414 25.623 20.868 1.00 90.19 89 LEU A N 1
ATOM 726 C CA . LEU A 1 89 ? 13.122 26.278 21.077 1.00 90.19 89 LEU A CA 1
ATOM 727 C C . LEU A 1 89 ? 12.927 26.645 22.557 1.00 90.19 89 LEU A C 1
ATOM 729 O O . LEU A 1 89 ? 13.145 25.822 23.455 1.00 90.19 89 LEU A O 1
ATOM 733 N N . ASP A 1 90 ? 12.469 27.873 22.803 1.00 82.56 90 ASP A N 1
ATOM 734 C CA . ASP A 1 90 ? 12.305 28.435 24.145 1.00 82.56 90 ASP A CA 1
ATOM 735 C C . ASP A 1 90 ? 11.131 27.834 24.929 1.00 82.56 90 ASP A C 1
ATOM 737 O O . ASP A 1 90 ? 10.081 27.477 24.396 1.00 82.56 90 ASP A O 1
ATOM 741 N N . THR A 1 91 ? 11.278 27.775 26.255 1.00 81.50 91 THR A N 1
ATOM 742 C CA . THR A 1 91 ? 10.205 27.308 27.148 1.00 81.50 91 THR A CA 1
ATOM 743 C C . THR A 1 91 ? 9.073 28.331 27.239 1.00 81.50 91 THR A C 1
ATOM 745 O O . THR A 1 91 ? 9.277 29.437 27.744 1.00 81.50 91 THR A O 1
ATOM 748 N N . ILE A 1 92 ? 7.845 27.927 26.905 1.00 81.88 92 ILE A N 1
ATOM 749 C CA . ILE A 1 92 ? 6.656 28.766 27.101 1.00 81.88 92 ILE A CA 1
ATOM 750 C C . ILE A 1 92 ? 6.129 28.589 28.528 1.00 81.88 92 ILE A C 1
ATOM 752 O O . ILE A 1 92 ? 5.878 27.473 28.987 1.00 81.88 92 ILE A O 1
ATOM 756 N N . ARG A 1 93 ? 5.939 29.703 29.245 1.00 77.50 93 ARG A N 1
ATOM 757 C CA . ARG A 1 93 ? 5.232 29.721 30.534 1.00 77.50 93 ARG A CA 1
ATOM 758 C C . ARG A 1 93 ? 3.758 30.019 30.287 1.00 77.50 93 ARG A C 1
ATOM 760 O O . ARG A 1 93 ? 3.423 31.065 29.742 1.00 77.50 93 ARG A O 1
ATOM 767 N N . TYR A 1 94 ? 2.889 29.112 30.711 1.00 70.12 94 TYR A N 1
ATOM 768 C CA . TYR A 1 94 ? 1.441 29.258 30.617 1.00 70.12 94 TYR A CA 1
ATOM 769 C C . TYR A 1 94 ? 0.837 29.275 32.019 1.00 70.12 94 TYR A C 1
ATOM 771 O O . TYR A 1 94 ? 1.062 28.347 32.791 1.00 70.12 94 TYR A O 1
ATOM 779 N N . LYS A 1 95 ? 0.082 30.321 32.356 1.00 73.12 95 LYS A N 1
ATOM 780 C CA . LYS A 1 95 ? -0.686 30.384 33.602 1.00 73.12 95 LYS A CA 1
ATOM 781 C C . LYS A 1 95 ? -2.100 29.893 33.314 1.00 73.12 95 LYS A C 1
ATOM 783 O O . LYS A 1 95 ? -2.793 30.512 32.511 1.00 73.12 95 LYS A O 1
ATOM 788 N N . ASP A 1 96 ? -2.499 28.791 33.943 1.00 61.69 96 ASP A N 1
ATOM 789 C CA . ASP A 1 96 ? -3.851 28.249 33.817 1.00 61.69 96 ASP A CA 1
ATOM 790 C C . ASP A 1 96 ? -4.857 29.284 34.364 1.00 61.69 96 ASP A C 1
ATOM 792 O O . ASP A 1 96 ? -4.754 29.666 35.535 1.00 61.69 96 ASP A O 1
ATOM 796 N N . PRO A 1 97 ? -5.801 29.779 33.545 1.00 56.56 97 PRO A N 1
ATOM 797 C CA . PRO A 1 97 ? -6.735 30.823 33.953 1.00 56.56 97 PRO A CA 1
ATOM 798 C C . PRO A 1 97 ? -7.768 30.341 34.981 1.00 56.56 97 PRO A C 1
ATOM 800 O O . PRO A 1 97 ? -8.358 31.172 35.664 1.00 56.56 97 PRO A O 1
ATOM 803 N N . ILE A 1 98 ? -7.976 29.027 35.115 1.00 56.81 98 ILE A N 1
ATOM 804 C CA . ILE A 1 98 ? -8.935 28.422 36.048 1.00 56.81 98 ILE A CA 1
ATOM 805 C C . ILE A 1 98 ? -8.234 28.008 37.348 1.00 56.81 98 ILE A C 1
ATOM 807 O O . ILE A 1 98 ? -8.782 28.201 38.430 1.00 56.81 98 ILE A O 1
ATOM 811 N N . LYS A 1 99 ? -7.021 27.447 37.264 1.00 56.38 99 LYS A N 1
ATOM 812 C CA . LYS A 1 99 ? -6.288 26.920 38.435 1.00 56.38 99 LYS A CA 1
ATOM 813 C C . LYS A 1 99 ? -5.233 27.864 39.010 1.00 56.38 99 LYS A C 1
ATOM 815 O O . LYS A 1 99 ? -4.717 27.607 40.090 1.00 56.38 99 LYS A O 1
ATOM 820 N N . GLY A 1 100 ? -4.851 28.915 38.285 1.00 51.56 100 GLY A N 1
ATOM 821 C CA . GLY A 1 100 ? -3.781 29.841 38.675 1.00 51.56 100 GLY A CA 1
ATOM 822 C C . GLY A 1 100 ? -2.359 29.258 38.610 1.00 51.56 100 GLY A C 1
ATOM 823 O O . GLY A 1 100 ? -1.392 30.003 38.789 1.00 51.56 100 GLY A O 1
ATOM 824 N N . GLU A 1 101 ? -2.209 27.961 38.320 1.00 56.97 101 GLU A N 1
ATOM 825 C CA . GLU A 1 101 ? -0.931 27.247 38.240 1.00 56.97 101 GLU A CA 1
ATOM 826 C C . GLU A 1 101 ? -0.145 27.621 36.973 1.00 56.97 101 GLU A C 1
ATOM 828 O O . GLU A 1 101 ? -0.680 27.650 35.863 1.00 56.97 101 GLU A O 1
ATOM 833 N N . THR A 1 102 ? 1.158 27.885 37.117 1.00 65.31 102 THR A N 1
ATOM 834 C CA . THR A 1 102 ? 2.046 28.150 35.972 1.00 65.31 102 THR A CA 1
ATOM 835 C C . THR A 1 102 ? 2.679 26.852 35.474 1.00 65.31 102 THR A C 1
ATOM 837 O O . THR A 1 102 ? 3.560 26.291 36.124 1.00 65.31 102 THR A O 1
ATOM 840 N N . THR A 1 103 ? 2.274 26.400 34.290 1.00 66.06 103 THR A N 1
ATOM 841 C CA . THR A 1 103 ? 2.839 25.238 33.595 1.00 66.06 103 THR A CA 1
ATOM 842 C C . THR A 1 103 ? 3.947 25.681 32.637 1.00 66.06 103 THR A C 1
ATOM 844 O O . THR A 1 103 ? 3.817 26.682 31.931 1.00 66.06 103 THR A O 1
ATOM 847 N N . LYS A 1 104 ? 5.063 24.946 32.611 1.00 77.25 104 LYS A N 1
ATOM 848 C CA . LYS A 1 104 ? 6.172 25.166 31.669 1.00 77.25 104 LYS A CA 1
ATOM 849 C C . LYS A 1 104 ? 6.061 24.156 30.527 1.00 77.25 104 LYS A C 1
ATOM 851 O O . LYS A 1 104 ? 6.155 22.964 30.793 1.00 77.25 104 LYS A O 1
ATOM 856 N N . LEU A 1 105 ? 5.889 24.630 29.296 1.00 83.75 105 LEU A N 1
ATOM 857 C CA . LEU A 1 105 ? 5.826 23.811 28.082 1.00 83.75 105 LEU A CA 1
ATOM 858 C C . LEU A 1 105 ? 7.210 23.807 27.427 1.00 83.75 105 LEU A C 1
ATOM 860 O O . LEU A 1 105 ? 7.706 24.868 27.039 1.00 83.75 105 LEU A O 1
ATOM 864 N N . LYS A 1 106 ? 7.860 22.642 27.376 1.00 83.62 106 LYS A N 1
ATOM 865 C CA . LYS A 1 106 ? 9.265 22.504 26.957 1.00 83.62 106 LYS A CA 1
ATOM 866 C C . LYS A 1 106 ? 9.453 21.590 25.761 1.00 83.62 106 LYS A C 1
ATOM 868 O O . LYS A 1 106 ? 10.335 21.856 24.955 1.00 83.62 106 LYS A O 1
ATOM 873 N N . ALA A 1 107 ? 8.661 20.530 25.668 1.00 89.38 107 ALA A N 1
ATOM 874 C CA . ALA A 1 107 ? 8.639 19.590 24.557 1.00 89.38 107 ALA A CA 1
ATOM 875 C C . ALA A 1 107 ? 7.272 19.640 23.871 1.00 89.38 107 ALA A C 1
ATOM 877 O O . ALA A 1 107 ? 6.269 19.965 24.506 1.00 89.38 107 ALA A O 1
ATOM 878 N N . ILE A 1 108 ? 7.191 19.257 22.593 1.00 93.25 108 ILE A N 1
ATOM 879 C CA . ILE A 1 108 ? 5.907 19.274 21.866 1.00 93.25 108 ILE A CA 1
ATOM 880 C C . ILE A 1 108 ? 4.833 18.393 22.527 1.00 93.25 108 ILE A C 1
ATOM 882 O O . ILE A 1 108 ? 3.649 18.699 22.426 1.00 93.25 108 ILE A O 1
ATOM 886 N N . SER A 1 109 ? 5.231 17.346 23.261 1.00 90.56 109 SER A N 1
ATOM 887 C CA . SER A 1 109 ? 4.319 16.479 24.018 1.00 90.56 109 SER A CA 1
ATOM 888 C C . SER A 1 109 ? 3.625 17.182 25.190 1.00 90.56 109 SER A C 1
ATOM 890 O O . SER A 1 109 ? 2.623 16.675 25.685 1.00 90.56 109 SER A O 1
ATOM 892 N N . ASP A 1 110 ? 4.120 18.344 25.627 1.00 88.75 110 ASP A N 1
ATOM 893 C CA . ASP A 1 110 ? 3.523 19.119 26.721 1.00 88.75 110 ASP A CA 1
ATOM 894 C C . ASP A 1 110 ? 2.297 19.929 26.258 1.00 88.75 110 ASP A C 1
ATOM 896 O O . ASP A 1 110 ? 1.494 20.387 27.073 1.00 88.75 110 ASP A O 1
ATOM 900 N N . PHE A 1 111 ? 2.120 20.098 24.943 1.00 90.69 111 PHE A N 1
ATOM 901 C CA . PHE A 1 111 ? 1.087 20.953 24.353 1.00 90.69 111 PHE A CA 1
ATOM 902 C C . PHE A 1 111 ? -0.279 20.267 24.199 1.00 90.69 111 PHE A C 1
ATOM 904 O O . PHE A 1 111 ? -1.177 20.857 23.604 1.00 90.69 111 PHE A O 1
ATOM 911 N N . GLU A 1 112 ? -0.479 19.079 24.786 1.00 87.06 112 GLU A N 1
ATOM 912 C CA . GLU A 1 112 ? -1.747 18.321 24.777 1.00 87.06 112 GLU A CA 1
ATOM 913 C C . GLU A 1 112 ? -2.974 19.202 25.065 1.00 87.06 112 GLU A C 1
ATOM 915 O O . GLU A 1 112 ? -4.004 19.069 24.411 1.00 87.06 112 GLU A O 1
ATOM 920 N N . LYS A 1 113 ? -2.854 20.136 26.016 1.00 85.12 113 LYS A N 1
ATOM 921 C CA . LYS A 1 113 ? -3.946 21.036 26.427 1.00 85.12 113 LYS A CA 1
ATOM 922 C C . LYS A 1 113 ? -3.811 22.469 25.903 1.00 85.12 113 LYS A C 1
ATOM 924 O O . LYS A 1 113 ? -4.671 23.292 26.185 1.00 85.12 113 LYS A O 1
ATOM 929 N N . ASN A 1 114 ? -2.743 22.780 25.166 1.00 87.75 114 ASN A N 1
ATOM 930 C CA . ASN A 1 114 ? -2.350 24.147 24.798 1.00 87.75 114 ASN A CA 1
ATOM 931 C C . ASN A 1 114 ? -1.923 24.249 23.323 1.00 87.75 114 ASN A C 1
ATOM 933 O O . ASN A 1 114 ? -0.935 24.905 22.996 1.00 87.75 114 ASN A O 1
ATOM 937 N N . LEU A 1 115 ? -2.651 23.587 22.419 1.00 90.94 115 LEU A N 1
ATOM 938 C CA . LEU A 1 115 ? -2.312 23.506 20.988 1.00 90.94 115 LEU A CA 1
ATOM 939 C C . LEU A 1 115 ? -2.139 24.881 20.325 1.00 90.94 115 LEU A C 1
ATOM 941 O O . LEU A 1 115 ? -1.264 25.059 19.482 1.00 90.94 115 LEU A O 1
ATOM 945 N N . ASN A 1 116 ? -2.919 25.875 20.756 1.00 88.69 116 ASN A N 1
ATOM 946 C CA . ASN A 1 116 ? -2.854 27.256 20.269 1.00 88.69 116 ASN A CA 1
ATOM 947 C C . ASN A 1 116 ? -1.509 27.957 20.537 1.00 88.69 116 ASN A C 1
ATOM 949 O O . ASN A 1 116 ? -1.242 28.995 19.941 1.00 88.69 116 ASN A O 1
ATOM 953 N N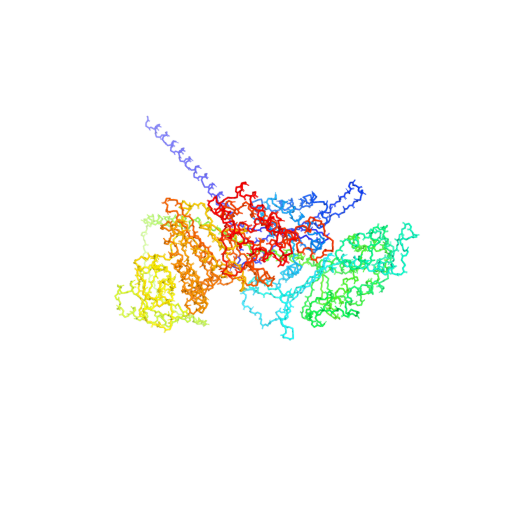 . LYS A 1 117 ? -0.661 27.413 21.418 1.00 89.94 117 LYS A N 1
ATOM 954 C CA . LYS A 1 117 ? 0.674 27.944 21.723 1.00 89.94 117 LYS A CA 1
ATOM 955 C C . LYS A 1 117 ? 1.799 27.313 20.909 1.00 89.94 117 LYS A C 1
ATOM 957 O O . LYS A 1 117 ? 2.926 27.793 20.994 1.00 89.94 117 LYS A O 1
ATOM 962 N N . LEU A 1 118 ? 1.517 26.286 20.104 1.00 92.38 118 LEU A N 1
ATOM 963 C CA . LEU A 1 118 ? 2.534 25.654 19.258 1.00 92.38 118 LEU A CA 1
ATOM 964 C C . LEU A 1 118 ? 3.101 26.631 18.220 1.00 92.38 118 LEU A C 1
ATOM 966 O O . LEU A 1 118 ? 4.299 26.625 17.971 1.00 92.38 118 LEU A O 1
ATOM 970 N N . GLU A 1 119 ? 2.285 27.516 17.651 1.00 92.56 119 GLU A N 1
ATOM 971 C CA . GLU A 1 119 ? 2.776 28.491 16.669 1.00 92.56 119 GLU A CA 1
ATOM 972 C C . GLU A 1 119 ? 3.771 29.481 17.290 1.00 92.56 119 GLU A C 1
ATOM 974 O O . GLU A 1 119 ? 4.838 29.715 16.728 1.00 92.56 119 GLU A O 1
ATOM 979 N N . ASP A 1 120 ? 3.473 29.991 18.489 1.00 90.69 120 ASP A N 1
ATOM 980 C CA . ASP A 1 120 ? 4.389 30.848 19.255 1.00 90.69 120 ASP A CA 1
ATOM 981 C C . ASP A 1 120 ? 5.687 30.109 19.619 1.00 90.69 120 ASP A C 1
ATOM 983 O O . ASP A 1 120 ? 6.753 30.716 19.647 1.00 90.69 120 ASP A O 1
ATOM 987 N N . TYR A 1 121 ? 5.604 28.796 19.852 1.00 93.69 121 TYR A N 1
ATOM 988 C CA . TYR A 1 121 ? 6.745 27.945 20.193 1.00 93.69 121 TYR A CA 1
ATOM 989 C C . TYR A 1 121 ? 7.719 27.758 19.021 1.00 93.69 121 TYR A C 1
ATOM 991 O O . TYR A 1 121 ? 8.929 27.840 19.213 1.00 93.69 121 TYR A O 1
ATOM 999 N N . PHE A 1 122 ? 7.214 27.547 17.800 1.00 95.00 122 PHE A N 1
ATOM 1000 C CA . PHE A 1 122 ? 8.055 27.353 16.609 1.00 95.00 122 PHE A CA 1
ATOM 1001 C C . PHE A 1 122 ? 8.568 28.662 15.992 1.00 95.00 122 PHE A C 1
ATOM 1003 O O . PHE A 1 122 ? 9.593 28.656 15.304 1.00 95.00 122 PHE A O 1
ATOM 1010 N N . ARG A 1 123 ? 7.869 29.781 16.218 1.00 93.69 123 ARG A N 1
ATOM 1011 C CA . ARG A 1 123 ? 8.118 31.058 15.535 1.00 93.69 123 ARG A CA 1
ATOM 1012 C C . ARG A 1 123 ? 9.564 31.564 15.629 1.00 93.69 123 ARG A C 1
ATOM 1014 O O . ARG A 1 123 ? 10.087 31.899 14.571 1.00 93.69 123 ARG A O 1
ATOM 1021 N N . PRO A 1 124 ? 10.235 31.608 16.800 1.00 93.94 124 PRO A N 1
ATOM 1022 C CA . PRO A 1 124 ? 11.581 32.182 16.897 1.00 93.94 124 PRO A CA 1
ATOM 1023 C C . PRO A 1 124 ? 12.589 31.484 15.975 1.00 93.94 124 PRO A C 1
ATOM 1025 O O . PRO A 1 124 ? 13.248 32.138 15.170 1.00 93.94 124 PRO A O 1
ATOM 1028 N N . CYS A 1 125 ? 12.633 30.149 16.010 1.00 95.31 125 CYS A N 1
ATOM 1029 C CA . CYS A 1 125 ? 13.552 29.378 15.176 1.00 95.31 125 CYS A CA 1
ATOM 1030 C C . CYS A 1 125 ? 13.163 29.405 13.690 1.00 95.31 125 CYS A C 1
ATOM 1032 O O . CYS A 1 125 ? 14.037 29.496 12.830 1.00 95.31 125 CYS A O 1
ATOM 1034 N N . LEU A 1 126 ? 11.867 29.375 13.353 1.00 95.62 126 LEU A N 1
ATOM 1035 C CA . LEU A 1 126 ? 11.444 29.506 11.953 1.00 95.62 126 LEU A CA 1
ATOM 1036 C C . LEU A 1 126 ? 11.844 30.864 11.360 1.00 95.62 126 LEU A C 1
ATOM 1038 O O . LEU A 1 126 ? 12.283 30.906 10.212 1.00 95.62 126 LEU A O 1
ATOM 1042 N N . THR A 1 127 ? 11.750 31.949 12.133 1.00 94.81 127 THR A N 1
ATOM 1043 C CA . THR A 1 127 ? 12.233 33.273 11.717 1.00 94.81 127 THR A CA 1
ATOM 1044 C C . THR A 1 127 ? 13.742 33.259 11.479 1.00 94.81 127 THR A C 1
ATOM 1046 O O . THR A 1 127 ? 14.194 33.711 10.430 1.00 94.81 127 THR A O 1
ATOM 1049 N N . GLU A 1 128 ? 14.523 32.656 12.377 1.00 94.94 128 GLU A N 1
ATOM 1050 C CA . GLU A 1 128 ? 15.975 32.540 12.195 1.00 94.94 128 GLU A CA 1
ATOM 1051 C C . GLU A 1 128 ? 16.343 31.711 10.945 1.00 94.94 128 GLU A C 1
ATOM 1053 O O . GLU A 1 128 ? 17.282 32.044 10.218 1.00 94.94 128 GLU A O 1
ATOM 1058 N N . ALA A 1 129 ? 15.575 30.662 10.627 1.00 95.62 129 ALA A N 1
ATOM 1059 C CA . ALA A 1 129 ? 15.753 29.893 9.392 1.00 95.62 129 ALA A CA 1
ATOM 1060 C C . ALA A 1 129 ? 15.462 30.724 8.137 1.00 95.62 129 ALA A C 1
ATOM 1062 O O . ALA A 1 129 ? 16.172 30.593 7.139 1.00 95.62 129 ALA A O 1
ATOM 1063 N N . ILE A 1 130 ? 14.440 31.582 8.183 1.00 95.44 130 ILE A N 1
ATOM 1064 C CA . ILE A 1 130 ? 14.110 32.509 7.095 1.00 95.44 130 ILE A CA 1
ATOM 1065 C C . ILE A 1 130 ? 15.267 33.493 6.889 1.00 95.44 130 ILE A C 1
ATOM 1067 O O . ILE A 1 130 ? 15.697 33.688 5.757 1.00 95.44 130 ILE A O 1
ATOM 1071 N N . GLU A 1 131 ? 15.838 34.046 7.957 1.00 93.62 131 GLU A N 1
ATOM 1072 C CA . GLU A 1 131 ? 16.955 34.996 7.862 1.00 93.62 131 GLU A CA 1
ATOM 1073 C C . GLU A 1 131 ? 18.247 34.369 7.314 1.00 93.62 131 GLU A C 1
ATOM 1075 O O . GLU A 1 131 ? 19.008 35.035 6.610 1.00 93.62 131 GLU A O 1
ATOM 1080 N N . ARG A 1 132 ? 18.506 33.087 7.609 1.00 93.44 132 ARG A N 1
ATOM 1081 C CA . ARG A 1 132 ? 19.770 32.417 7.248 1.00 93.44 132 ARG A CA 1
ATOM 1082 C C . ARG A 1 132 ? 19.735 31.627 5.940 1.00 93.44 132 ARG A C 1
ATOM 1084 O O . ARG A 1 132 ? 20.792 31.394 5.352 1.00 93.44 132 ARG A O 1
ATOM 1091 N N . ILE A 1 133 ? 18.563 31.195 5.476 1.00 92.94 133 ILE A N 1
ATOM 1092 C CA . ILE A 1 133 ? 18.421 30.495 4.191 1.00 92.94 133 ILE A CA 1
ATOM 1093 C C . ILE A 1 133 ? 18.181 31.535 3.081 1.00 92.94 133 ILE A C 1
ATOM 1095 O O . ILE A 1 133 ? 17.338 32.416 3.238 1.00 92.94 133 ILE A O 1
ATOM 1099 N N . PRO A 1 134 ? 18.862 31.453 1.923 1.00 91.12 134 PRO A N 1
ATOM 1100 C CA . PRO A 1 134 ? 18.595 32.361 0.809 1.00 91.12 134 PRO A CA 1
ATOM 1101 C C . PRO A 1 134 ? 17.138 32.274 0.324 1.00 91.12 134 PRO A C 1
ATOM 1103 O O . PRO A 1 134 ? 16.624 31.180 0.083 1.00 91.12 134 PRO A O 1
ATOM 1106 N N . ALA A 1 135 ? 16.477 33.418 0.110 1.00 89.12 135 ALA A N 1
ATOM 1107 C CA . ALA A 1 135 ? 15.046 33.469 -0.220 1.00 89.12 135 ALA A CA 1
ATOM 1108 C C . ALA A 1 135 ? 14.657 32.715 -1.504 1.00 89.12 135 ALA A C 1
ATOM 1110 O O . ALA A 1 135 ? 13.574 32.137 -1.604 1.00 89.12 135 ALA A O 1
ATOM 1111 N N . ASN A 1 136 ? 15.564 32.651 -2.482 1.00 84.69 136 ASN A N 1
ATOM 1112 C CA . ASN A 1 136 ? 15.383 31.866 -3.705 1.00 84.69 136 ASN A CA 1
ATOM 1113 C C . ASN A 1 136 ? 15.433 30.342 -3.476 1.00 84.69 136 ASN A C 1
ATOM 1115 O O . ASN A 1 136 ? 15.105 29.588 -4.390 1.00 84.69 136 ASN A O 1
ATOM 1119 N N . ARG A 1 137 ? 15.837 29.877 -2.286 1.00 88.12 137 ARG A N 1
ATOM 1120 C CA . ARG A 1 137 ? 15.898 28.456 -1.921 1.00 88.12 137 ARG A CA 1
ATOM 1121 C C . ARG A 1 137 ? 14.710 27.989 -1.086 1.00 88.12 137 ARG A C 1
ATOM 1123 O O . ARG A 1 137 ? 14.481 26.790 -1.058 1.00 88.12 137 ARG A O 1
ATOM 1130 N N . TYR A 1 138 ? 13.902 28.873 -0.493 1.00 91.19 138 TYR A N 1
ATOM 1131 C CA . TYR A 1 138 ? 12.813 28.475 0.418 1.00 91.19 138 TYR A CA 1
ATOM 1132 C C . TYR A 1 138 ? 11.903 27.369 -0.143 1.00 91.19 138 TYR A C 1
ATOM 1134 O O . TYR A 1 138 ? 11.742 26.326 0.487 1.00 91.19 138 TYR A O 1
ATOM 1142 N N . LYS A 1 139 ? 11.405 27.527 -1.377 1.00 87.12 139 LYS A N 1
ATOM 1143 C CA . LYS A 1 139 ? 10.509 26.553 -2.036 1.00 87.12 139 LYS A CA 1
ATOM 1144 C C . LYS A 1 139 ? 11.153 25.196 -2.359 1.00 87.12 139 LYS A C 1
ATOM 1146 O O . LYS A 1 139 ? 10.435 24.270 -2.728 1.00 87.12 139 LYS A O 1
ATOM 1151 N N . PHE A 1 140 ? 12.474 25.094 -2.246 1.00 85.69 140 PHE A N 1
ATOM 1152 C CA . PHE A 1 140 ? 13.271 23.887 -2.490 1.00 85.69 140 PHE A CA 1
ATOM 1153 C C . PHE A 1 140 ? 13.877 23.318 -1.203 1.00 85.69 140 PHE A C 1
ATOM 1155 O O . PHE A 1 140 ? 14.517 22.271 -1.240 1.00 85.69 140 PHE A O 1
ATOM 1162 N N . SER A 1 141 ? 13.707 24.014 -0.077 1.00 91.62 141 SER A N 1
ATOM 1163 C CA . SER A 1 141 ? 14.247 23.614 1.215 1.00 91.62 141 SER A CA 1
ATOM 1164 C C . SER A 1 141 ? 13.181 22.852 1.997 1.00 91.62 141 SER A C 1
ATOM 1166 O O . SER A 1 141 ? 12.269 23.489 2.531 1.00 91.62 141 SER A O 1
ATOM 1168 N N . PRO A 1 142 ? 13.232 21.510 2.069 1.00 92.75 142 PRO A N 1
ATOM 1169 C CA . PRO A 1 142 ? 12.257 20.746 2.827 1.00 92.75 142 PRO A CA 1
ATOM 1170 C C . PRO A 1 142 ? 12.379 20.987 4.333 1.00 92.75 142 PRO A C 1
ATOM 1172 O O . PRO A 1 142 ? 13.477 21.091 4.882 1.00 92.75 142 PRO A O 1
ATOM 1175 N N . ILE A 1 143 ? 11.225 21.023 4.996 1.00 95.00 143 ILE A N 1
ATOM 1176 C CA . ILE A 1 143 ? 11.094 21.105 6.454 1.00 95.00 143 ILE A CA 1
ATOM 1177 C C . ILE A 1 143 ? 10.590 19.769 7.017 1.00 95.00 143 ILE A C 1
ATOM 1179 O O . ILE A 1 143 ? 9.640 19.182 6.495 1.00 95.00 143 ILE A O 1
ATOM 1183 N N . PHE A 1 144 ? 11.237 19.267 8.066 1.00 95.06 144 PHE A N 1
ATOM 1184 C CA . PHE A 1 144 ? 10.952 17.983 8.704 1.00 95.06 144 PHE A CA 1
ATOM 1185 C C . PHE A 1 144 ? 10.795 18.142 10.215 1.00 95.06 144 PHE A C 1
ATOM 1187 O O . PHE A 1 144 ? 11.462 18.969 10.828 1.00 95.06 144 PHE A O 1
ATOM 1194 N N . LEU A 1 145 ? 9.975 17.294 10.833 1.00 95.88 145 LEU A N 1
ATOM 1195 C CA . LEU A 1 145 ? 9.938 17.108 12.281 1.00 95.88 145 LEU A CA 1
ATOM 1196 C C . LEU A 1 145 ? 9.910 15.617 12.615 1.00 95.88 145 LEU A C 1
ATOM 1198 O O . LEU A 1 145 ? 8.988 14.895 12.216 1.00 95.88 145 LEU A O 1
ATOM 1202 N N . GLY A 1 146 ? 10.917 15.182 13.372 1.00 94.44 146 GLY A N 1
ATOM 1203 C CA . GLY A 1 146 ? 10.990 13.853 13.966 1.00 94.44 146 GLY A CA 1
ATOM 1204 C C . GLY A 1 146 ? 10.680 13.935 15.454 1.00 94.44 146 GLY A C 1
ATOM 1205 O O . GLY A 1 146 ? 11.477 14.448 16.235 1.00 94.44 146 GLY A O 1
ATOM 1206 N N . ALA A 1 147 ? 9.512 13.440 15.854 1.00 91.50 147 ALA A N 1
ATOM 1207 C CA . ALA A 1 147 ? 9.143 13.357 17.259 1.00 91.50 147 ALA A CA 1
ATOM 1208 C C . ALA A 1 147 ? 9.639 12.054 17.886 1.00 91.50 147 ALA A C 1
ATOM 1210 O O . ALA A 1 147 ? 9.398 10.976 17.346 1.00 91.50 147 ALA A O 1
ATOM 1211 N N . THR A 1 148 ? 10.300 12.143 19.037 1.00 91.19 148 THR A N 1
ATOM 1212 C CA . THR A 1 148 ? 10.983 11.000 19.656 1.00 91.19 148 THR A CA 1
ATOM 1213 C C . THR A 1 148 ? 10.167 10.418 20.820 1.00 91.19 148 THR A C 1
ATOM 1215 O O . THR A 1 148 ? 8.933 10.340 20.780 1.00 91.19 148 THR A O 1
ATOM 1218 N N . ALA A 1 149 ? 10.837 9.946 21.872 1.00 91.38 149 ALA A N 1
ATOM 1219 C CA . ALA A 1 149 ? 10.247 9.202 22.978 1.00 91.38 149 ALA A CA 1
ATOM 1220 C C . ALA A 1 149 ? 9.099 9.925 23.700 1.00 91.38 149 ALA A C 1
ATOM 1222 O O . ALA A 1 149 ? 8.154 9.265 24.126 1.00 91.38 149 ALA A O 1
ATOM 1223 N N . GLY A 1 150 ? 9.133 11.259 23.806 1.00 90.94 150 GLY A N 1
ATOM 1224 C CA . GLY A 1 150 ? 8.070 12.034 24.462 1.00 90.94 150 GLY A CA 1
ATOM 1225 C C . GLY A 1 150 ? 6.715 11.848 23.779 1.00 90.94 150 GLY A C 1
ATOM 1226 O O . GLY A 1 150 ? 5.728 11.490 24.422 1.00 90.94 150 GLY A O 1
ATOM 1227 N N . MET A 1 151 ? 6.685 11.971 22.450 1.00 93.69 151 MET A N 1
ATOM 1228 C CA . MET A 1 151 ? 5.477 11.710 21.666 1.00 93.69 151 MET A CA 1
ATOM 1229 C C . MET A 1 151 ? 5.147 10.219 21.574 1.00 93.69 151 MET A C 1
ATOM 1231 O O . MET A 1 151 ? 3.969 9.881 21.536 1.00 93.69 151 MET A O 1
ATOM 1235 N N . ARG A 1 152 ? 6.138 9.310 21.606 1.00 94.31 152 ARG A N 1
ATOM 1236 C CA . ARG A 1 152 ? 5.875 7.860 21.728 1.00 94.31 152 ARG A CA 1
ATOM 1237 C C . ARG A 1 152 ? 5.131 7.530 23.031 1.00 94.31 152 ARG A C 1
ATOM 1239 O O . ARG A 1 152 ? 4.195 6.733 23.002 1.00 94.31 152 ARG A O 1
ATOM 1246 N N . LEU A 1 153 ? 5.509 8.148 24.155 1.00 91.75 153 LEU A N 1
ATOM 1247 C CA . LEU A 1 153 ? 4.809 7.999 25.438 1.00 91.75 153 LEU A CA 1
ATOM 1248 C C . LEU A 1 153 ? 3.430 8.655 25.418 1.00 91.75 153 LEU A C 1
ATOM 1250 O O . LEU A 1 153 ? 2.468 8.028 25.861 1.00 91.75 153 LEU A O 1
ATOM 1254 N N . LEU A 1 154 ? 3.318 9.875 24.880 1.00 89.44 154 LEU A N 1
ATOM 1255 C CA . LEU A 1 154 ? 2.023 10.537 24.739 1.00 89.44 154 LEU A CA 1
ATOM 1256 C C . LEU A 1 154 ? 1.078 9.680 23.900 1.00 89.44 154 LEU A C 1
ATOM 1258 O O . LEU A 1 154 ? -0.023 9.412 24.343 1.00 89.44 154 LEU A O 1
ATOM 1262 N N . ASN A 1 155 ? 1.526 9.158 22.760 1.00 90.31 155 ASN A N 1
ATOM 1263 C CA . ASN A 1 155 ? 0.702 8.332 21.882 1.00 90.31 155 ASN A CA 1
ATOM 1264 C C . ASN A 1 155 ? 0.312 6.982 22.518 1.00 90.31 155 ASN A C 1
ATOM 1266 O O . ASN A 1 155 ? -0.708 6.415 22.154 1.00 90.31 155 ASN A O 1
ATOM 1270 N N . LYS A 1 156 ? 1.080 6.466 23.490 1.00 87.50 156 LYS A N 1
ATOM 1271 C CA . LYS A 1 156 ? 0.659 5.310 24.307 1.00 87.50 156 LYS A CA 1
ATOM 1272 C C . LYS A 1 156 ? -0.448 5.660 25.308 1.00 87.50 156 LYS A C 1
ATOM 1274 O O . LYS A 1 156 ? -1.216 4.779 25.676 1.00 87.50 156 LYS A O 1
ATOM 1279 N N . ARG A 1 157 ? -0.497 6.908 25.783 1.00 86.38 157 ARG A N 1
ATOM 1280 C CA . ARG A 1 157 ? -1.459 7.386 26.789 1.00 86.38 157 ARG A CA 1
ATOM 1281 C C . ARG A 1 157 ? -2.724 7.975 26.162 1.00 86.38 157 ARG A C 1
ATOM 1283 O O . ARG A 1 157 ? -3.822 7.658 26.597 1.00 86.38 157 ARG A O 1
ATOM 1290 N N . ASP A 1 158 ? -2.547 8.851 25.183 1.00 86.12 158 ASP A N 1
ATOM 1291 C CA . ASP A 1 158 ? -3.573 9.611 24.480 1.00 86.12 158 ASP A CA 1
ATOM 1292 C C . ASP A 1 158 ? -3.161 9.805 23.008 1.00 86.12 158 ASP A C 1
ATOM 1294 O O . ASP A 1 158 ? -2.460 10.749 22.622 1.00 86.12 158 ASP A O 1
ATOM 1298 N N . VAL A 1 159 ? -3.614 8.873 22.166 1.00 86.88 159 VAL A N 1
ATOM 1299 C CA . VAL A 1 159 ? -3.385 8.894 20.712 1.00 86.88 159 VAL A CA 1
ATOM 1300 C C . VAL A 1 159 ? -4.001 10.137 20.063 1.00 86.88 159 VAL A C 1
ATOM 1302 O O . VAL A 1 159 ? -3.466 10.660 19.082 1.00 86.88 159 VAL A O 1
ATOM 1305 N N . LYS A 1 160 ? -5.130 10.628 20.593 1.00 88.12 160 LYS A N 1
ATOM 1306 C CA . LYS A 1 160 ? -5.856 11.769 20.026 1.00 88.12 160 LYS A CA 1
ATOM 1307 C C . LYS A 1 160 ? -5.061 13.052 20.231 1.00 88.12 160 LYS A C 1
ATOM 1309 O O . LYS A 1 160 ? -4.844 13.773 19.258 1.00 88.12 160 LYS A O 1
ATOM 1314 N N . ALA A 1 161 ? -4.572 13.291 21.446 1.00 87.00 161 ALA A N 1
ATOM 1315 C CA . ALA A 1 161 ? -3.687 14.411 21.748 1.00 87.00 161 ALA A CA 1
ATOM 1316 C C . ALA A 1 161 ? -2.426 14.384 20.877 1.00 87.00 161 ALA A C 1
ATOM 1318 O O . ALA A 1 161 ? -2.065 15.387 20.259 1.00 87.00 161 ALA A O 1
ATOM 1319 N N . GLY A 1 162 ? -1.795 13.208 20.759 1.00 90.44 162 GLY A N 1
ATOM 1320 C CA . GLY A 1 162 ? -0.632 13.015 19.897 1.00 90.44 162 GLY A CA 1
ATOM 1321 C C . GLY A 1 162 ? -0.912 13.395 18.439 1.00 90.44 162 GLY A C 1
ATOM 1322 O O . GLY A 1 162 ? -0.134 14.127 17.825 1.00 90.44 162 GLY A O 1
ATOM 1323 N N . ARG A 1 163 ? -2.051 12.954 17.893 1.00 90.25 163 ARG A N 1
ATOM 1324 C CA . ARG A 1 163 ? -2.481 13.280 16.526 1.00 90.25 163 ARG A CA 1
ATOM 1325 C C . ARG A 1 163 ? -2.746 14.775 16.343 1.00 90.25 163 ARG A C 1
ATOM 1327 O O . ARG A 1 163 ? -2.245 15.346 15.380 1.00 90.25 163 ARG A O 1
ATOM 1334 N N . GLN A 1 164 ? -3.469 15.401 17.271 1.00 93.38 164 GLN A N 1
ATOM 1335 C CA . GLN A 1 164 ? -3.811 16.826 17.209 1.00 93.38 164 GLN A CA 1
ATOM 1336 C C . GLN A 1 164 ? -2.570 17.725 17.230 1.00 93.38 164 GLN A C 1
ATOM 1338 O O . GLN A 1 164 ? -2.495 18.681 16.459 1.00 93.38 164 GLN A O 1
ATOM 1343 N N . ILE A 1 165 ? -1.569 17.396 18.055 1.00 94.62 165 ILE A N 1
ATOM 1344 C CA . ILE A 1 165 ? -0.280 18.103 18.071 1.00 94.62 165 ILE A CA 1
ATOM 1345 C C . ILE A 1 165 ? 0.386 18.016 16.694 1.00 94.62 165 ILE A C 1
ATOM 1347 O O . ILE A 1 165 ? 0.765 19.039 16.128 1.00 94.62 165 ILE A O 1
ATOM 1351 N N . LEU A 1 166 ? 0.496 16.812 16.119 1.00 94.00 166 LEU A N 1
ATOM 1352 C CA . LEU A 1 166 ? 1.145 16.627 14.818 1.00 94.00 166 LEU A CA 1
ATOM 1353 C C . LEU A 1 166 ? 0.372 17.303 13.681 1.00 94.00 166 LEU A C 1
ATOM 1355 O O . LEU A 1 166 ? 0.995 17.878 12.799 1.00 94.00 166 LEU A O 1
ATOM 1359 N N . GLU A 1 167 ? -0.960 17.262 13.683 1.00 92.50 167 GLU A N 1
ATOM 1360 C CA . GLU A 1 167 ? -1.793 17.965 12.696 1.00 92.50 167 GLU A CA 1
ATOM 1361 C C . GLU A 1 167 ? -1.627 19.484 12.787 1.00 92.50 167 GLU A C 1
ATOM 1363 O O . GLU A 1 167 ? -1.429 20.130 11.760 1.00 92.50 167 GLU A O 1
ATOM 1368 N N . THR A 1 168 ? -1.595 20.038 14.002 1.00 94.94 168 THR A N 1
ATOM 1369 C CA . THR A 1 168 ? -1.338 21.470 14.226 1.00 94.94 168 THR A CA 1
ATOM 1370 C C . THR A 1 168 ? 0.048 21.869 13.712 1.00 94.94 168 THR A C 1
ATOM 1372 O O . THR A 1 168 ? 0.201 22.891 13.052 1.00 94.94 168 THR A O 1
ATOM 1375 N N . ILE A 1 169 ? 1.068 21.037 13.940 1.00 95.12 169 ILE A N 1
ATOM 1376 C CA . ILE A 1 169 ? 2.422 21.267 13.413 1.00 95.12 169 ILE A CA 1
ATOM 1377 C C . ILE A 1 169 ? 2.438 21.222 11.881 1.00 95.12 169 ILE A C 1
ATOM 1379 O O . ILE A 1 169 ? 3.088 22.057 11.254 1.00 95.12 169 ILE A O 1
ATOM 1383 N N . ARG A 1 170 ? 1.725 20.272 11.260 1.00 94.62 170 ARG A N 1
ATOM 1384 C CA . ARG A 1 170 ? 1.616 20.202 9.792 1.00 94.62 170 ARG A CA 1
ATOM 1385 C C . ARG A 1 170 ? 0.979 21.465 9.222 1.00 94.62 170 ARG A C 1
ATOM 1387 O O . ARG A 1 170 ? 1.460 21.952 8.205 1.00 94.62 170 ARG A O 1
ATOM 1394 N N . ASP A 1 171 ? -0.046 22.001 9.882 1.00 93.12 171 ASP A N 1
ATOM 1395 C CA . ASP A 1 171 ? -0.644 23.285 9.509 1.00 93.12 171 ASP A CA 1
ATOM 1396 C C . ASP A 1 171 ? 0.383 24.428 9.597 1.00 93.12 171 ASP A C 1
ATOM 1398 O O . ASP A 1 171 ? 0.612 25.113 8.599 1.00 93.12 171 ASP A O 1
ATOM 1402 N N . ILE A 1 172 ? 1.093 24.562 10.726 1.00 94.50 172 ILE A N 1
ATOM 1403 C CA . ILE A 1 172 ? 2.150 25.576 10.911 1.00 94.50 172 ILE A CA 1
ATOM 1404 C C . ILE A 1 172 ? 3.215 25.472 9.806 1.00 94.50 172 ILE A C 1
ATOM 1406 O O . ILE A 1 172 ? 3.586 26.477 9.200 1.00 94.50 172 ILE A O 1
ATOM 1410 N N . PHE A 1 173 ? 3.693 24.263 9.499 1.00 94.75 173 PHE A N 1
ATOM 1411 C CA . PHE A 1 173 ? 4.730 24.058 8.483 1.00 94.75 173 PHE A CA 1
ATOM 1412 C C . PHE A 1 173 ? 4.215 24.319 7.067 1.00 94.75 173 PHE A C 1
ATOM 1414 O O . PHE A 1 173 ? 4.952 24.879 6.256 1.00 94.75 173 PHE A O 1
ATOM 1421 N N . SER A 1 174 ? 2.953 23.992 6.777 1.00 92.25 174 SER A N 1
ATOM 1422 C CA . SER A 1 174 ? 2.323 24.290 5.484 1.00 92.25 174 SER A CA 1
ATOM 1423 C C . SER A 1 174 ? 2.173 25.791 5.214 1.00 92.25 174 SER A C 1
ATOM 1425 O O . SER A 1 174 ? 2.186 26.206 4.057 1.00 92.25 174 SER A O 1
ATOM 1427 N N . ARG A 1 175 ? 2.076 26.605 6.277 1.00 92.62 175 ARG A N 1
ATOM 1428 C CA . ARG A 1 175 ? 2.040 28.075 6.214 1.00 92.62 175 ARG A CA 1
ATOM 1429 C C . ARG A 1 175 ? 3.432 28.719 6.165 1.00 92.62 175 ARG A C 1
ATOM 1431 O O . ARG A 1 175 ? 3.535 29.921 5.929 1.00 92.62 175 ARG A O 1
ATOM 1438 N N . SER A 1 176 ? 4.499 27.950 6.385 1.00 92.94 176 SER A N 1
ATOM 1439 C CA . SER A 1 176 ? 5.879 28.438 6.284 1.00 92.94 176 SER A CA 1
ATOM 1440 C C . SER A 1 176 ? 6.307 28.614 4.812 1.00 92.94 176 SER A C 1
ATOM 1442 O O . SER A 1 176 ? 5.734 27.977 3.928 1.00 92.94 176 SER A O 1
ATOM 1444 N N . PRO A 1 177 ? 7.325 29.442 4.503 1.00 93.31 177 PRO A N 1
ATOM 1445 C CA . PRO A 1 177 ? 7.800 29.615 3.124 1.00 93.31 177 PRO A CA 1
ATOM 1446 C C . PRO A 1 177 ? 8.571 28.398 2.575 1.00 93.31 177 PRO A C 1
ATOM 1448 O O . PRO A 1 177 ? 8.931 28.381 1.395 1.00 93.31 177 PRO A O 1
ATOM 1451 N N . PHE A 1 178 ? 8.850 27.403 3.421 1.00 94.56 178 PHE A N 1
ATOM 1452 C CA . PHE A 1 178 ? 9.662 26.233 3.107 1.00 94.56 178 PHE A CA 1
ATOM 1453 C C . PHE A 1 178 ? 8.861 25.121 2.419 1.00 94.56 178 PHE A C 1
ATOM 1455 O O . PHE A 1 178 ? 7.632 25.082 2.463 1.00 94.56 178 PHE A O 1
ATOM 1462 N N . GLN A 1 179 ? 9.553 24.187 1.767 1.00 90.25 179 GLN A N 1
ATOM 1463 C CA . GLN A 1 179 ? 8.905 23.112 1.023 1.00 90.25 179 GLN A CA 1
ATOM 1464 C C . GLN A 1 179 ? 8.244 22.084 1.960 1.00 90.25 179 GLN A C 1
ATOM 1466 O O . GLN A 1 179 ? 8.913 21.303 2.645 1.00 90.25 179 GLN A O 1
ATOM 1471 N N . PHE A 1 180 ? 6.913 22.016 1.916 1.00 91.38 180 PHE A N 1
ATOM 1472 C CA . PHE A 1 180 ? 6.117 21.049 2.666 1.00 91.38 180 PHE A CA 1
ATOM 1473 C C . PHE A 1 180 ? 5.058 20.411 1.756 1.00 91.38 180 PHE A C 1
ATOM 1475 O O . PHE A 1 180 ? 4.146 21.087 1.289 1.00 91.38 180 PHE A O 1
ATOM 1482 N N . VAL A 1 181 ? 5.206 19.119 1.443 1.00 68.31 181 VAL A N 1
ATOM 1483 C CA . VAL A 1 181 ? 4.409 18.439 0.396 1.00 68.31 181 VAL A CA 1
ATOM 1484 C C . VAL A 1 181 ? 3.654 17.217 0.935 1.00 68.31 181 VAL A C 1
ATOM 1486 O O . VAL A 1 181 ? 2.689 16.771 0.317 1.00 68.31 181 VAL A O 1
ATOM 1489 N N . VAL A 1 182 ? 4.057 16.643 2.079 1.00 66.81 182 VAL A N 1
ATOM 1490 C CA . VAL A 1 182 ? 3.578 15.309 2.494 1.00 66.81 182 VAL A CA 1
ATOM 1491 C C . VAL A 1 182 ? 3.336 15.201 4.002 1.00 66.81 182 VAL A C 1
ATOM 1493 O O . VAL A 1 182 ? 4.139 15.659 4.811 1.00 66.81 182 VAL A O 1
ATOM 1496 N N . ALA A 1 183 ? 2.321 14.423 4.401 1.00 55.41 183 ALA A N 1
ATOM 1497 C CA . ALA A 1 183 ? 2.107 13.986 5.788 1.00 55.41 183 ALA A CA 1
ATOM 1498 C C . ALA A 1 183 ? 3.306 13.229 6.415 1.00 55.41 183 ALA A C 1
ATOM 1500 O O . ALA A 1 183 ? 3.379 13.118 7.637 1.00 55.41 183 ALA A O 1
ATOM 1501 N N . ARG A 1 184 ? 4.254 12.731 5.601 1.00 66.38 184 ARG A N 1
ATOM 1502 C CA . ARG A 1 184 ? 5.445 11.971 6.031 1.00 66.38 184 ARG A CA 1
ATOM 1503 C C . ARG A 1 184 ? 6.569 12.839 6.617 1.00 66.38 184 ARG A C 1
ATOM 1505 O O . ARG A 1 184 ? 7.430 12.289 7.293 1.00 66.38 184 ARG A O 1
ATOM 1512 N N . GLN A 1 185 ? 6.569 14.155 6.381 1.00 87.00 185 GLN A N 1
ATOM 1513 C CA . GLN A 1 185 ? 7.620 15.064 6.868 1.00 87.00 185 GLN A CA 1
ATOM 1514 C C . GLN A 1 185 ? 7.489 15.400 8.364 1.00 87.00 185 GLN A C 1
ATOM 1516 O O . GLN A 1 185 ? 8.474 15.781 8.984 1.00 87.00 185 GLN A O 1
ATOM 1521 N N . VAL A 1 186 ? 6.298 15.226 8.949 1.00 93.44 186 VAL A N 1
ATOM 1522 C CA . VAL A 1 186 ? 6.022 15.394 10.387 1.00 93.44 186 VAL A CA 1
ATOM 1523 C C . VAL A 1 186 ? 5.520 14.060 10.929 1.00 93.44 186 VAL A C 1
ATOM 1525 O O . VAL A 1 186 ? 4.389 13.650 10.630 1.00 93.44 186 VAL A O 1
ATOM 1528 N N . ARG A 1 187 ? 6.359 13.360 11.699 1.00 92.50 187 ARG A N 1
ATOM 1529 C CA . ARG A 1 187 ? 6.054 12.009 12.196 1.00 92.50 187 ARG A CA 1
ATOM 1530 C C . ARG A 1 187 ? 6.717 11.704 13.535 1.00 92.50 187 ARG A C 1
ATOM 1532 O O . ARG A 1 187 ? 7.685 12.347 13.926 1.00 92.50 187 ARG A O 1
ATOM 1539 N N . ILE A 1 188 ? 6.204 10.679 14.210 1.00 93.75 188 ILE A N 1
ATOM 1540 C CA . ILE A 1 188 ? 6.860 10.069 15.370 1.00 93.75 188 ILE A CA 1
ATOM 1541 C C . ILE A 1 188 ? 7.869 9.048 14.840 1.00 93.75 188 ILE A C 1
ATOM 1543 O O . ILE A 1 188 ? 7.477 8.136 14.110 1.00 93.75 188 ILE A O 1
ATOM 1547 N N . LEU A 1 189 ? 9.148 9.215 15.171 1.00 92.50 189 LEU A N 1
ATOM 1548 C CA . LEU A 1 189 ? 10.201 8.261 14.839 1.00 92.50 189 LEU A CA 1
ATOM 1549 C C . LEU A 1 189 ? 10.080 7.027 15.733 1.00 92.50 189 LEU A C 1
ATOM 1551 O O . LEU A 1 189 ? 9.796 7.123 16.934 1.00 92.50 189 LEU A O 1
ATOM 1555 N N . SER A 1 190 ? 10.314 5.850 15.156 1.00 92.81 190 SER A N 1
ATOM 1556 C CA . SER A 1 190 ? 10.536 4.661 15.968 1.00 92.81 190 SER A CA 1
ATOM 1557 C C . SER A 1 190 ? 11.835 4.819 16.758 1.00 92.81 190 SER A C 1
ATOM 1559 O O . SER A 1 190 ? 12.776 5.489 16.334 1.00 92.81 190 SER A O 1
ATOM 1561 N N . GLY A 1 191 ? 11.909 4.175 17.922 1.00 90.94 191 GLY A N 1
ATOM 1562 C CA . GLY A 1 191 ? 13.126 4.237 18.728 1.00 90.94 191 GLY A CA 1
ATOM 1563 C C . GLY A 1 191 ? 14.343 3.618 18.039 1.00 90.94 191 GLY A C 1
ATOM 1564 O O . GLY A 1 191 ? 15.461 4.017 18.332 1.00 90.94 191 GLY A O 1
ATOM 1565 N N . ILE A 1 192 ? 14.118 2.667 17.129 1.00 91.31 192 ILE A N 1
ATOM 1566 C CA . ILE A 1 192 ? 15.167 2.030 16.329 1.00 91.31 192 ILE A CA 1
ATOM 1567 C C . ILE A 1 192 ? 15.684 2.995 15.255 1.00 91.31 192 ILE A C 1
ATOM 1569 O O . ILE A 1 192 ? 16.893 3.111 15.105 1.00 91.31 192 ILE A O 1
ATOM 1573 N N . GLU A 1 193 ? 14.805 3.730 14.561 1.00 91.56 193 GLU A N 1
ATOM 1574 C CA . GLU A 1 193 ? 15.222 4.777 13.610 1.00 91.56 193 GLU A CA 1
ATOM 1575 C C . GLU A 1 193 ? 16.086 5.840 14.297 1.00 91.56 193 GLU A C 1
ATOM 1577 O O . GLU A 1 193 ? 17.189 6.110 13.842 1.00 91.56 193 GLU A O 1
ATOM 1582 N N . GLU A 1 194 ? 15.634 6.365 15.440 1.00 92.38 194 GLU A N 1
ATOM 1583 C CA . GLU A 1 194 ? 16.389 7.337 16.247 1.00 92.38 194 GLU A CA 1
ATOM 1584 C C . GLU A 1 194 ? 17.776 6.793 16.644 1.00 92.38 194 GLU A C 1
ATOM 1586 O O . GLU A 1 194 ? 18.787 7.484 16.516 1.00 92.38 194 GLU A O 1
ATOM 1591 N N . ALA A 1 195 ? 17.840 5.521 17.056 1.00 93.44 195 ALA A N 1
ATOM 1592 C CA . ALA A 1 195 ? 19.076 4.845 17.448 1.00 93.44 195 ALA A CA 1
ATOM 1593 C C . ALA A 1 195 ? 20.056 4.653 16.274 1.00 93.44 195 ALA A C 1
ATOM 1595 O O . ALA A 1 195 ? 21.272 4.784 16.438 1.00 93.44 195 ALA A O 1
ATOM 1596 N N . ILE A 1 196 ? 19.533 4.321 15.094 1.00 93.06 196 ILE A N 1
ATOM 1597 C CA . ILE A 1 196 ? 20.306 4.125 13.866 1.00 93.06 196 ILE A CA 1
ATOM 1598 C C . ILE A 1 196 ? 20.826 5.455 13.344 1.00 93.06 196 ILE A C 1
ATOM 1600 O O . ILE A 1 196 ? 22.012 5.573 13.049 1.00 93.06 196 ILE A O 1
ATOM 1604 N N . ASP A 1 197 ? 19.955 6.453 13.238 1.00 93.50 197 ASP A N 1
ATOM 1605 C CA . ASP A 1 197 ? 20.314 7.764 12.717 1.00 93.50 197 ASP A CA 1
ATOM 1606 C C . ASP A 1 197 ? 21.368 8.425 13.626 1.00 93.50 197 ASP A C 1
ATOM 1608 O O . ASP A 1 197 ? 22.339 8.995 13.128 1.00 93.50 197 ASP A O 1
ATOM 1612 N N . GLY A 1 198 ? 21.274 8.239 14.951 1.00 93.75 198 GLY A N 1
ATOM 1613 C CA . GLY A 1 198 ? 22.330 8.621 15.898 1.00 93.75 198 GLY A CA 1
ATOM 1614 C C . GLY A 1 198 ? 23.662 7.903 15.646 1.00 93.75 198 GLY A C 1
ATOM 1615 O O . GLY A 1 198 ? 24.721 8.534 15.628 1.00 93.75 198 GLY A O 1
ATOM 1616 N N . TRP A 1 199 ? 23.622 6.596 15.373 1.00 94.25 199 TRP A N 1
ATOM 1617 C CA . TRP A 1 199 ? 24.812 5.812 15.029 1.00 94.25 199 TRP A CA 1
ATOM 1618 C C . TRP A 1 199 ? 25.465 6.256 13.714 1.00 94.25 199 TRP A C 1
ATOM 1620 O O . TRP A 1 199 ? 26.696 6.359 13.648 1.00 94.25 199 TRP A O 1
ATOM 1630 N N . ILE A 1 200 ? 24.661 6.576 12.694 1.00 92.06 200 ILE A N 1
ATOM 1631 C CA . ILE A 1 200 ? 25.135 7.127 11.419 1.00 92.06 200 ILE A CA 1
ATOM 1632 C C . ILE A 1 200 ? 25.833 8.465 11.666 1.00 92.06 200 ILE A C 1
ATOM 1634 O O . ILE A 1 200 ? 26.973 8.629 11.236 1.00 92.06 200 ILE A O 1
ATOM 1638 N N . THR A 1 201 ? 25.199 9.393 12.394 1.00 92.69 201 THR A N 1
ATOM 1639 C CA . THR A 1 201 ? 25.796 10.693 12.737 1.00 92.69 201 THR A CA 1
ATOM 1640 C C . THR A 1 201 ? 27.167 10.522 13.377 1.00 92.69 201 THR A C 1
ATOM 1642 O O . THR A 1 201 ? 28.145 11.076 12.881 1.00 92.69 201 THR A O 1
ATOM 1645 N N . THR A 1 202 ? 27.271 9.730 14.448 1.00 91.81 202 THR A N 1
ATOM 1646 C CA . THR A 1 202 ? 28.535 9.550 15.174 1.00 91.81 202 THR A CA 1
ATOM 1647 C C . THR A 1 202 ? 29.631 8.987 14.276 1.00 91.81 202 THR A C 1
ATOM 1649 O O . THR A 1 202 ? 30.749 9.499 14.271 1.00 91.81 202 THR A O 1
ATOM 1652 N N . ASN A 1 203 ? 29.328 7.955 13.488 1.00 90.38 203 ASN A N 1
ATOM 1653 C CA . ASN A 1 203 ? 30.332 7.319 12.640 1.00 90.38 203 ASN A CA 1
ATOM 1654 C C . ASN A 1 203 ? 30.697 8.164 11.408 1.00 90.38 203 ASN A C 1
ATOM 1656 O O . ASN A 1 203 ? 31.822 8.060 10.922 1.00 90.38 203 ASN A O 1
ATOM 1660 N N . VAL A 1 204 ? 29.809 9.041 10.930 1.00 87.38 204 VAL A N 1
ATOM 1661 C CA . VAL A 1 204 ? 30.131 10.031 9.889 1.00 87.38 204 VAL A CA 1
ATOM 1662 C C . VAL A 1 204 ? 31.004 11.157 10.448 1.00 87.38 204 VAL A C 1
ATOM 1664 O O . VAL A 1 204 ? 32.025 11.479 9.847 1.00 87.38 204 VAL A O 1
ATOM 1667 N N . LEU A 1 205 ? 30.666 11.707 11.620 1.00 86.75 205 LEU A N 1
ATOM 1668 C CA . LEU A 1 205 ? 31.443 12.770 12.278 1.00 86.75 205 LEU A CA 1
ATOM 1669 C C . LEU A 1 205 ? 32.854 12.325 12.695 1.00 86.75 205 LEU A C 1
ATOM 1671 O O . LEU A 1 205 ? 33.742 13.158 12.848 1.00 86.75 205 LEU A O 1
ATOM 1675 N N . LEU A 1 206 ? 33.066 11.021 12.889 1.00 86.56 206 LEU A N 1
ATOM 1676 C CA . LEU A 1 206 ? 34.378 10.419 13.164 1.00 86.56 206 LEU A CA 1
ATOM 1677 C C . LEU A 1 206 ? 35.099 9.920 11.909 1.00 86.56 206 LEU A C 1
ATOM 1679 O O . LEU A 1 206 ? 36.113 9.229 12.028 1.00 86.56 206 LEU A O 1
ATOM 1683 N N . GLU A 1 207 ? 34.556 10.204 10.725 1.00 83.38 207 GLU A N 1
ATOM 1684 C CA . GLU A 1 207 ? 35.089 9.757 9.438 1.00 83.38 207 GLU A CA 1
ATOM 1685 C C . GLU A 1 207 ? 35.239 8.222 9.316 1.00 83.38 207 GLU A C 1
ATOM 1687 O O . GLU A 1 207 ? 36.016 7.718 8.499 1.00 83.38 207 GLU A O 1
ATOM 1692 N N . LYS A 1 208 ? 34.466 7.451 10.097 1.00 81.31 208 LYS A N 1
ATOM 1693 C CA . LYS A 1 208 ? 34.387 5.979 10.008 1.00 81.31 208 LYS A CA 1
ATOM 1694 C C . LYS A 1 208 ? 33.486 5.525 8.865 1.00 81.31 208 LYS A C 1
ATOM 1696 O O . LYS A 1 208 ? 33.750 4.509 8.229 1.00 81.31 208 LYS A O 1
ATOM 1701 N N . ILE A 1 209 ? 32.460 6.315 8.554 1.00 81.06 209 ILE A N 1
ATOM 1702 C CA . ILE A 1 209 ? 31.626 6.161 7.361 1.00 81.06 209 ILE A CA 1
ATOM 1703 C C . ILE A 1 209 ? 31.947 7.329 6.425 1.00 81.06 209 ILE A C 1
ATOM 1705 O O . ILE A 1 209 ? 31.541 8.460 6.679 1.00 81.06 209 ILE A O 1
ATOM 1709 N N . THR A 1 210 ? 32.691 7.077 5.341 1.00 69.56 210 THR A N 1
ATOM 1710 C CA . THR A 1 210 ? 33.043 8.123 4.360 1.00 69.56 210 THR A CA 1
ATOM 1711 C C . THR A 1 210 ? 32.992 7.641 2.916 1.00 69.56 210 THR A C 1
ATOM 1713 O O . THR A 1 210 ? 33.236 6.476 2.605 1.00 69.56 210 THR A O 1
ATOM 1716 N N . HIS A 1 211 ? 32.786 8.592 2.000 1.00 62.31 211 HIS A N 1
ATOM 1717 C CA . HIS A 1 211 ? 32.827 8.374 0.552 1.00 62.31 211 HIS A CA 1
ATOM 1718 C C . HIS A 1 211 ? 34.200 7.873 0.039 1.00 62.31 211 HIS A C 1
ATOM 1720 O O . HIS A 1 211 ? 34.269 7.176 -0.973 1.00 62.31 211 HIS A O 1
ATOM 1726 N N . ARG A 1 212 ? 35.316 8.183 0.726 1.00 54.16 212 ARG A N 1
ATOM 1727 C CA . ARG A 1 212 ? 36.667 7.722 0.329 1.00 54.16 212 ARG A CA 1
ATOM 1728 C C . ARG A 1 212 ? 36.861 6.209 0.497 1.00 54.16 212 ARG A C 1
ATOM 1730 O O . ARG A 1 212 ? 37.632 5.629 -0.266 1.00 54.16 212 ARG A O 1
ATOM 1737 N N . HIS A 1 213 ? 36.149 5.565 1.426 1.00 53.78 213 HIS A N 1
ATOM 1738 C CA . HIS A 1 213 ? 36.174 4.103 1.574 1.00 53.78 213 HIS A CA 1
ATOM 1739 C C . HIS A 1 213 ? 35.503 3.397 0.381 1.00 53.78 213 HIS A C 1
ATOM 1741 O O . HIS A 1 213 ? 35.993 2.365 -0.070 1.00 53.78 213 HIS A O 1
ATOM 1747 N N . ALA A 1 214 ? 34.464 3.999 -0.209 1.00 47.78 214 ALA A N 1
ATOM 1748 C CA . ALA A 1 214 ? 33.756 3.456 -1.371 1.00 47.78 214 ALA A CA 1
ATOM 1749 C C . ALA A 1 214 ? 34.581 3.496 -2.678 1.00 47.78 214 ALA A C 1
ATOM 1751 O O . ALA A 1 214 ? 34.452 2.616 -3.527 1.00 47.78 214 ALA A O 1
ATOM 1752 N N . GLN A 1 215 ? 35.471 4.482 -2.849 1.00 44.66 215 GLN A N 1
ATOM 1753 C CA . GLN A 1 215 ? 36.270 4.628 -4.078 1.00 44.66 215 GLN A CA 1
ATOM 1754 C C . GLN A 1 215 ? 37.472 3.676 -4.176 1.00 44.66 215 GLN A C 1
ATOM 1756 O O . GLN A 1 215 ? 37.964 3.439 -5.278 1.00 44.66 215 GLN A O 1
ATOM 1761 N N . LYS A 1 216 ? 37.954 3.105 -3.063 1.00 43.38 216 LYS A N 1
ATOM 1762 C CA . LYS A 1 216 ? 39.159 2.257 -3.069 1.00 43.38 216 LYS A CA 1
ATOM 1763 C C . LYS A 1 216 ? 38.926 0.792 -3.471 1.00 43.38 216 LYS A C 1
ATOM 1765 O O . LYS A 1 216 ? 39.910 0.067 -3.559 1.00 43.38 216 LYS A O 1
ATOM 1770 N N . LYS A 1 217 ? 37.686 0.328 -3.716 1.00 39.75 217 LYS A N 1
ATOM 1771 C CA . LYS A 1 217 ? 37.373 -1.110 -3.941 1.00 39.75 217 LYS A CA 1
ATOM 1772 C C . LYS A 1 217 ? 38.044 -2.044 -2.911 1.00 39.75 217 LYS A C 1
ATOM 1774 O O . LYS A 1 217 ? 38.325 -3.204 -3.201 1.00 39.75 217 LYS A O 1
ATOM 1779 N N . ILE A 1 218 ? 38.316 -1.552 -1.703 1.00 40.62 218 ILE A N 1
ATOM 1780 C CA . ILE A 1 218 ? 38.758 -2.412 -0.613 1.00 40.62 218 ILE A CA 1
ATOM 1781 C C . ILE A 1 218 ? 37.474 -3.057 -0.114 1.00 40.62 218 ILE A C 1
ATOM 1783 O O . ILE A 1 218 ? 36.697 -2.425 0.594 1.00 40.62 218 ILE A O 1
ATOM 1787 N N . GLN A 1 219 ? 37.204 -4.279 -0.571 1.00 38.81 219 GLN A N 1
ATOM 1788 C CA . GLN A 1 219 ? 36.247 -5.118 0.134 1.00 38.81 219 GLN A CA 1
ATOM 1789 C C . GLN A 1 219 ? 36.749 -5.268 1.579 1.00 38.81 219 GLN A C 1
ATOM 1791 O O . GLN A 1 219 ? 37.942 -5.557 1.749 1.00 38.81 219 GLN A O 1
ATOM 1796 N N . PRO A 1 220 ? 35.878 -5.076 2.587 1.00 40.75 220 PRO A N 1
ATOM 1797 C CA . PRO A 1 220 ? 36.108 -5.535 3.952 1.00 40.75 220 PRO A CA 1
ATOM 1798 C C . PRO A 1 220 ? 36.710 -6.932 3.912 1.00 40.75 220 PRO A C 1
ATOM 1800 O O . PRO A 1 220 ? 36.061 -7.873 3.453 1.00 40.75 220 PRO A O 1
ATOM 1803 N N . LYS A 1 221 ? 37.982 -7.078 4.287 1.00 37.47 221 LYS A N 1
ATOM 1804 C CA . LYS A 1 221 ? 38.682 -8.358 4.114 1.00 37.47 221 LYS A CA 1
ATOM 1805 C C . LYS A 1 221 ? 38.268 -9.403 5.151 1.00 37.47 221 LYS A C 1
ATOM 1807 O O . LYS A 1 221 ? 38.750 -10.517 5.034 1.00 37.47 221 LYS A O 1
ATOM 1812 N N . ASN A 1 222 ? 37.395 -9.077 6.110 1.00 38.16 222 ASN A N 1
ATOM 1813 C CA . ASN A 1 222 ? 36.764 -9.996 7.063 1.00 38.16 222 ASN A CA 1
ATOM 1814 C C . ASN A 1 222 ? 35.470 -9.369 7.633 1.00 38.16 222 ASN A C 1
ATOM 1816 O O . ASN A 1 222 ? 35.386 -8.155 7.780 1.00 38.16 222 ASN A O 1
ATOM 1820 N N . GLU A 1 223 ? 34.475 -10.188 7.995 1.00 42.38 223 GLU A N 1
ATOM 1821 C CA . GLU A 1 223 ? 33.109 -9.825 8.456 1.00 42.38 223 GLU A CA 1
ATOM 1822 C C . GLU A 1 223 ? 32.997 -9.020 9.777 1.00 42.38 223 GLU A C 1
ATOM 1824 O O . GLU A 1 223 ? 31.911 -8.840 10.323 1.00 42.38 223 GLU A O 1
ATOM 1829 N N . LEU A 1 224 ? 34.097 -8.456 10.268 1.00 45.88 224 LEU A N 1
ATOM 1830 C CA . LEU A 1 224 ? 34.165 -7.513 11.384 1.00 45.88 224 LEU A CA 1
ATOM 1831 C C . LEU A 1 224 ? 35.175 -6.427 10.999 1.00 45.88 224 LEU A C 1
ATOM 1833 O O . LEU A 1 224 ? 36.297 -6.410 11.501 1.00 45.88 224 LEU A O 1
ATOM 1837 N N . ASP A 1 225 ? 34.806 -5.544 10.069 1.00 44.69 225 ASP A N 1
ATOM 1838 C CA . ASP A 1 225 ? 35.643 -4.393 9.724 1.00 44.69 225 ASP A CA 1
ATOM 1839 C C . ASP A 1 225 ? 35.738 -3.455 10.939 1.00 44.69 225 ASP A C 1
ATOM 1841 O O . ASP A 1 225 ? 34.834 -2.693 11.298 1.00 44.69 225 ASP A O 1
ATOM 1845 N N . ALA A 1 226 ? 36.857 -3.626 11.630 1.00 49.31 226 ALA A N 1
ATOM 1846 C CA . ALA A 1 226 ? 37.205 -3.059 12.910 1.00 49.31 226 ALA A CA 1
ATOM 1847 C C . ALA A 1 226 ? 37.548 -1.570 12.787 1.00 49.31 226 ALA A C 1
ATOM 1849 O O . ALA A 1 226 ? 38.707 -1.230 12.596 1.00 49.31 226 ALA A O 1
ATOM 1850 N N . ASP A 1 227 ? 36.546 -0.693 12.913 1.00 69.12 227 ASP A N 1
ATOM 1851 C CA . ASP A 1 227 ? 36.676 0.609 13.610 1.00 69.12 227 ASP A CA 1
ATOM 1852 C C . ASP A 1 227 ? 35.330 1.344 13.822 1.00 69.12 227 ASP A C 1
ATOM 1854 O O . ASP A 1 227 ? 35.309 2.546 14.109 1.00 69.12 227 ASP A O 1
ATOM 1858 N N . MET A 1 228 ? 34.189 0.660 13.646 1.00 85.44 228 MET A N 1
ATOM 1859 C CA . MET A 1 228 ? 32.873 1.259 13.888 1.00 85.44 228 MET A CA 1
ATOM 1860 C C . MET A 1 228 ? 32.660 1.498 15.381 1.00 85.44 228 MET A C 1
ATOM 1862 O O . MET A 1 228 ? 32.978 0.658 16.224 1.00 85.44 228 MET A O 1
ATOM 1866 N N . ILE A 1 229 ? 32.094 2.655 15.699 1.00 90.06 229 ILE A N 1
ATOM 1867 C CA . ILE A 1 229 ? 31.837 3.096 17.063 1.00 90.06 229 ILE A CA 1
ATOM 1868 C C . ILE A 1 229 ? 30.389 2.771 17.422 1.00 90.06 229 ILE A C 1
ATOM 1870 O O . ILE A 1 229 ? 29.464 3.113 16.683 1.00 90.06 229 ILE A O 1
ATOM 1874 N N . GLY A 1 230 ? 30.196 2.092 18.550 1.00 93.50 230 GLY A N 1
ATOM 1875 C CA . GLY A 1 230 ? 28.888 1.895 19.159 1.00 93.50 230 GLY A CA 1
ATOM 1876 C C . GLY A 1 230 ? 28.373 3.192 19.780 1.00 93.50 230 GLY A C 1
ATOM 1877 O O . GLY A 1 230 ? 29.148 4.031 20.238 1.00 93.50 230 GLY A O 1
ATOM 1878 N N . VAL A 1 231 ? 27.060 3.370 19.804 1.00 95.25 231 VAL A N 1
ATOM 1879 C CA . VAL A 1 231 ? 26.413 4.580 20.310 1.00 95.25 231 VAL A CA 1
ATOM 1880 C C . VAL A 1 231 ? 25.417 4.218 21.398 1.00 95.25 231 VAL A C 1
ATOM 1882 O O . VAL A 1 231 ? 24.612 3.299 21.235 1.00 95.25 231 VAL A O 1
ATOM 1885 N N . LEU A 1 232 ? 25.495 4.953 22.507 1.00 95.19 232 LEU A N 1
ATOM 1886 C CA . LEU A 1 232 ? 24.510 4.939 23.581 1.00 95.19 232 LEU A CA 1
ATOM 1887 C C . LEU A 1 232 ? 23.857 6.317 23.629 1.00 95.19 232 LEU A C 1
ATOM 1889 O O . LEU A 1 232 ? 24.548 7.316 23.803 1.00 95.19 232 LEU A O 1
ATOM 1893 N N . ASP A 1 233 ? 22.541 6.388 23.500 1.00 94.44 233 ASP A N 1
ATOM 1894 C CA . ASP A 1 233 ? 21.808 7.647 23.646 1.00 94.44 233 ASP A CA 1
ATOM 1895 C C . ASP A 1 233 ? 20.880 7.569 24.858 1.00 94.44 233 ASP A C 1
ATOM 1897 O O . ASP A 1 233 ? 20.272 6.531 25.134 1.00 94.44 233 ASP A O 1
ATOM 1901 N N . LEU A 1 234 ? 20.809 8.651 25.629 1.00 93.06 234 LEU A N 1
ATOM 1902 C CA . LEU A 1 234 ? 19.984 8.734 26.829 1.00 93.06 234 LEU A CA 1
ATOM 1903 C C . LEU A 1 234 ? 19.156 10.010 26.808 1.00 93.06 234 LEU A C 1
ATOM 1905 O O . LEU A 1 234 ? 19.628 11.098 27.147 1.00 93.06 234 LEU A O 1
ATOM 1909 N N . GLY A 1 235 ? 17.884 9.842 26.463 1.00 91.00 235 GLY A N 1
ATOM 1910 C CA . GLY A 1 235 ? 16.870 10.877 26.560 1.00 91.00 235 GLY A CA 1
ATOM 1911 C C . GLY A 1 235 ? 16.180 10.912 27.927 1.00 91.00 235 GLY A C 1
ATOM 1912 O O . GLY A 1 235 ? 16.474 10.155 28.857 1.00 91.00 235 GLY A O 1
ATOM 1913 N N . GLY A 1 236 ? 15.186 11.796 28.047 1.00 89.06 236 GLY A N 1
ATOM 1914 C CA . GLY A 1 236 ? 14.329 11.856 29.234 1.00 89.06 236 GLY A CA 1
ATOM 1915 C C . GLY A 1 236 ? 13.392 10.649 29.348 1.00 89.06 236 GLY A C 1
ATOM 1916 O O . GLY A 1 236 ? 13.154 10.167 30.453 1.00 89.06 236 GLY A O 1
ATOM 1917 N N . ALA A 1 237 ? 12.897 10.143 28.214 1.00 92.31 237 ALA A N 1
ATOM 1918 C CA . ALA A 1 237 ? 11.878 9.092 28.153 1.00 92.31 237 ALA A CA 1
ATOM 1919 C C . ALA A 1 237 ? 12.362 7.719 27.653 1.00 92.31 237 ALA A C 1
ATOM 1921 O O . ALA A 1 237 ? 11.738 6.707 27.975 1.00 92.31 237 ALA A O 1
ATOM 1922 N N . SER A 1 238 ? 13.464 7.644 26.905 1.00 94.75 238 SER A N 1
ATOM 1923 C CA . SER A 1 238 ? 14.063 6.377 26.464 1.00 94.75 238 SER A CA 1
ATOM 1924 C C . SER A 1 238 ? 15.583 6.417 26.512 1.00 94.75 238 SER A C 1
ATOM 1926 O O . SER A 1 238 ? 16.175 7.492 26.603 1.00 94.75 238 SER A O 1
ATOM 1928 N N . THR A 1 239 ? 16.191 5.240 26.411 1.00 94.81 239 THR A N 1
ATOM 1929 C CA . THR A 1 239 ? 17.611 5.075 26.087 1.00 94.81 239 THR A CA 1
ATOM 1930 C C . THR A 1 239 ? 17.764 4.133 24.897 1.00 94.81 239 THR A C 1
ATOM 1932 O O . THR A 1 239 ? 16.930 3.246 24.693 1.00 94.81 239 THR A O 1
ATOM 1935 N N . GLN A 1 240 ? 18.782 4.353 24.077 1.00 94.94 240 GLN A N 1
ATOM 1936 C CA . GLN A 1 240 ? 19.039 3.633 22.841 1.00 94.94 240 GLN A CA 1
ATOM 1937 C C . GLN A 1 240 ? 20.441 3.032 22.870 1.00 94.94 240 GLN A C 1
ATOM 1939 O O . GLN A 1 240 ? 21.377 3.648 23.378 1.00 94.94 240 GLN A O 1
ATOM 1944 N N . VAL A 1 241 ? 20.580 1.842 22.288 1.00 94.31 241 VAL A N 1
ATOM 1945 C CA . VAL A 1 241 ? 21.852 1.125 22.159 1.00 94.31 241 VAL A CA 1
ATOM 1946 C C . VAL A 1 241 ? 22.004 0.666 20.715 1.00 94.31 241 VAL A C 1
ATOM 1948 O O . VAL A 1 241 ? 21.153 -0.079 20.225 1.00 94.31 241 VAL A O 1
ATOM 1951 N N . THR A 1 242 ? 23.094 1.077 20.064 1.00 94.88 242 THR A N 1
ATOM 1952 C CA . THR A 1 242 ? 23.395 0.707 18.674 1.00 94.88 242 THR A CA 1
ATOM 1953 C C . THR A 1 242 ? 24.859 0.319 18.508 1.00 94.88 242 THR A C 1
ATOM 1955 O O . THR A 1 242 ? 25.743 1.080 18.894 1.00 94.88 242 THR A O 1
ATOM 1958 N N . PHE A 1 243 ? 25.153 -0.838 17.916 1.00 91.75 243 PHE A N 1
ATOM 1959 C CA . PHE A 1 243 ? 26.528 -1.256 17.603 1.00 91.75 243 PHE A CA 1
ATOM 1960 C C . PHE A 1 243 ? 26.558 -2.347 16.530 1.00 91.75 243 PHE A C 1
ATOM 1962 O O . PHE A 1 243 ? 25.573 -3.042 16.301 1.00 91.75 243 PHE A O 1
ATOM 1969 N N . THR A 1 244 ? 27.690 -2.512 15.851 1.00 87.06 244 THR A N 1
ATOM 1970 C CA . THR A 1 244 ? 27.881 -3.605 14.889 1.00 87.06 244 THR A CA 1
ATOM 1971 C C . THR A 1 244 ? 28.159 -4.920 15.610 1.00 87.06 244 THR A C 1
ATOM 1973 O O . THR A 1 244 ? 28.795 -4.949 16.656 1.00 87.06 244 THR A O 1
ATOM 1976 N N . TYR A 1 245 ? 27.685 -6.032 15.065 1.00 78.62 245 TYR A N 1
ATOM 1977 C CA . TYR A 1 245 ? 27.838 -7.355 15.669 1.00 78.62 245 TYR A CA 1
ATOM 1978 C C . TYR A 1 245 ? 28.013 -8.410 14.568 1.00 78.62 245 TYR A C 1
ATOM 1980 O O . TYR A 1 245 ? 27.787 -8.123 13.391 1.00 78.62 245 TYR A O 1
ATOM 1988 N N . ASN A 1 246 ? 28.427 -9.625 14.936 1.00 69.19 246 ASN A N 1
ATOM 1989 C CA . ASN A 1 246 ? 28.526 -10.727 13.981 1.00 69.19 246 ASN A CA 1
ATOM 1990 C C . ASN A 1 246 ? 27.125 -11.292 13.674 1.00 69.19 246 ASN A C 1
ATOM 1992 O O . ASN A 1 246 ? 26.382 -11.604 14.601 1.00 69.19 246 ASN A O 1
ATOM 1996 N N . LYS A 1 247 ? 26.759 -11.429 12.390 1.00 62.94 247 LYS A N 1
ATOM 1997 C CA . LYS A 1 247 ? 25.385 -11.749 11.938 1.00 62.94 247 LYS A CA 1
ATOM 1998 C C . LYS A 1 247 ? 24.803 -13.022 12.556 1.00 62.94 247 LYS A C 1
ATOM 2000 O O . LYS A 1 247 ? 23.585 -13.131 12.691 1.00 62.94 247 LYS A O 1
ATOM 2005 N N . THR A 1 248 ? 25.668 -13.952 12.941 1.00 59.47 248 THR A N 1
ATOM 2006 C CA . THR A 1 248 ? 25.314 -15.171 13.664 1.00 59.47 248 THR A CA 1
ATOM 2007 C C . THR A 1 248 ? 25.888 -15.144 15.071 1.00 59.47 248 THR A C 1
ATOM 2009 O O . THR A 1 248 ? 27.084 -14.909 15.256 1.00 59.47 248 THR A O 1
ATOM 2012 N N . ILE A 1 249 ? 25.057 -15.476 16.054 1.00 60.81 249 ILE A N 1
ATOM 2013 C CA . ILE A 1 249 ? 25.488 -15.751 17.422 1.00 60.81 249 ILE A CA 1
ATOM 2014 C C . ILE A 1 249 ? 25.271 -17.249 17.652 1.00 60.81 249 ILE A C 1
ATOM 2016 O O . ILE A 1 249 ? 24.139 -17.714 17.582 1.00 60.81 249 ILE A O 1
ATOM 2020 N N . ASN A 1 250 ? 26.341 -18.023 17.865 1.00 55.97 250 ASN A N 1
ATOM 2021 C CA . ASN A 1 250 ? 26.274 -19.490 17.996 1.00 55.97 250 ASN A CA 1
ATOM 2022 C C . ASN A 1 250 ? 25.517 -20.184 16.837 1.00 55.97 250 ASN A C 1
ATOM 2024 O O . ASN A 1 250 ? 24.743 -21.108 17.068 1.00 55.97 250 ASN A O 1
ATOM 2028 N N . ASN A 1 251 ? 25.727 -19.729 15.594 1.00 58.50 251 ASN A N 1
ATOM 2029 C CA . ASN A 1 251 ? 25.023 -20.179 14.378 1.00 58.50 251 ASN A CA 1
ATOM 2030 C C . ASN A 1 251 ? 23.507 -19.891 14.329 1.00 58.50 251 ASN A C 1
ATOM 2032 O O . ASN A 1 251 ? 22.843 -20.322 13.388 1.00 58.50 251 ASN A O 1
ATOM 2036 N N . GLU A 1 252 ? 22.957 -19.125 15.275 1.00 56.94 252 GLU A N 1
ATOM 2037 C CA . GLU A 1 252 ? 21.580 -18.627 15.215 1.00 56.94 252 GLU A CA 1
ATOM 2038 C C . GLU A 1 252 ? 21.560 -17.178 14.682 1.00 56.94 252 GLU A C 1
ATOM 2040 O O . GLU A 1 252 ? 22.387 -16.351 15.092 1.00 56.94 252 GLU A O 1
ATOM 2045 N N . PRO A 1 253 ? 20.649 -16.842 13.749 1.00 66.62 253 PRO A N 1
ATOM 2046 C CA . PRO A 1 253 ? 20.515 -15.483 13.239 1.00 66.62 253 PRO A CA 1
ATOM 2047 C C . PRO A 1 253 ? 19.914 -14.564 14.307 1.00 66.62 253 PRO A C 1
ATOM 2049 O O . PRO A 1 253 ? 18.951 -14.918 14.991 1.00 66.62 253 PRO A O 1
ATOM 2052 N N . VAL A 1 254 ? 20.455 -13.350 14.428 1.00 69.62 254 VAL A N 1
ATOM 2053 C CA . VAL A 1 254 ? 19.831 -12.310 15.257 1.00 69.62 254 VAL A CA 1
ATOM 2054 C C . VAL A 1 254 ? 18.468 -11.940 14.662 1.00 69.62 254 VAL A C 1
ATOM 2056 O O . VAL A 1 254 ? 18.392 -11.726 13.454 1.00 69.62 254 VAL A O 1
ATOM 2059 N N . PRO A 1 255 ? 17.394 -11.842 15.470 1.00 76.38 255 PRO A N 1
ATOM 2060 C CA . PRO A 1 255 ? 16.065 -11.539 14.953 1.00 76.38 255 PRO A CA 1
ATOM 2061 C C . PRO A 1 255 ? 16.034 -10.219 14.180 1.00 76.38 255 PRO A C 1
ATOM 2063 O O . PRO A 1 255 ? 16.490 -9.195 14.693 1.00 76.38 255 PRO A O 1
ATOM 2066 N N . ASP A 1 256 ? 15.391 -10.225 13.010 1.00 77.25 256 ASP A N 1
ATOM 2067 C CA . ASP A 1 256 ? 15.323 -9.070 12.101 1.00 77.25 256 ASP A CA 1
ATOM 2068 C C . ASP A 1 256 ? 14.821 -7.788 12.784 1.00 77.25 256 ASP A C 1
ATOM 2070 O O . ASP A 1 256 ? 15.247 -6.692 12.446 1.00 77.25 256 ASP A O 1
ATOM 2074 N N . LYS A 1 257 ? 13.975 -7.895 13.818 1.00 79.31 257 LYS A N 1
ATOM 2075 C CA . LYS A 1 257 ? 13.467 -6.733 14.572 1.00 79.31 257 LYS A CA 1
ATOM 2076 C C . LYS A 1 257 ? 14.536 -5.941 15.345 1.00 79.31 257 LYS A C 1
ATOM 2078 O O . LYS A 1 257 ? 14.237 -4.843 15.801 1.00 79.31 257 LYS A O 1
ATOM 2083 N N . PHE A 1 258 ? 15.731 -6.502 15.542 1.00 83.00 258 PHE A N 1
ATOM 2084 C CA . PHE A 1 258 ? 16.865 -5.847 16.210 1.00 83.00 258 PHE A CA 1
ATOM 2085 C C . PHE A 1 258 ? 18.036 -5.569 15.262 1.00 83.00 258 PHE A C 1
ATOM 2087 O O . PHE A 1 258 ? 19.041 -5.016 15.702 1.00 83.00 258 PHE A O 1
ATOM 2094 N N . SER A 1 259 ? 17.927 -5.962 13.990 1.00 80.56 259 SER A N 1
ATOM 2095 C CA . SER A 1 259 ? 18.955 -5.770 12.969 1.00 80.56 259 SER A CA 1
ATOM 2096 C C . SER A 1 259 ? 18.440 -4.818 11.900 1.00 80.56 259 SER A C 1
ATOM 2098 O O . SER A 1 259 ? 17.342 -4.997 11.380 1.00 80.56 259 SER A O 1
ATOM 2100 N N . ALA A 1 260 ? 19.219 -3.796 11.555 1.00 80.69 260 ALA A N 1
ATOM 2101 C CA . ALA A 1 260 ? 18.802 -2.819 10.559 1.00 80.69 260 ALA A CA 1
ATOM 2102 C C . ALA A 1 260 ? 19.735 -2.804 9.357 1.00 80.69 260 ALA A C 1
ATOM 2104 O O . ALA A 1 260 ? 20.907 -2.479 9.489 1.00 80.69 260 ALA A O 1
ATOM 2105 N N . ASN A 1 261 ? 19.204 -3.100 8.174 1.00 83.06 261 ASN A N 1
ATOM 2106 C CA . ASN A 1 261 ? 19.964 -3.046 6.931 1.00 83.06 261 ASN A CA 1
ATOM 2107 C C . ASN A 1 261 ? 19.967 -1.613 6.371 1.00 83.06 261 ASN A C 1
ATOM 2109 O O . ASN A 1 261 ? 18.931 -1.101 5.945 1.00 83.06 261 ASN A O 1
ATOM 2113 N N . ILE A 1 262 ? 21.133 -0.963 6.383 1.00 82.56 262 ILE A N 1
ATOM 2114 C CA . ILE A 1 262 ? 21.303 0.439 5.988 1.00 82.56 262 ILE A CA 1
ATOM 2115 C C . ILE A 1 262 ? 22.331 0.515 4.865 1.00 82.56 262 ILE A C 1
ATOM 2117 O O . ILE A 1 262 ? 23.454 0.039 5.013 1.00 82.56 262 ILE A O 1
ATOM 2121 N N . SER A 1 263 ? 21.981 1.163 3.754 1.00 79.12 263 SER A N 1
ATOM 2122 C CA . SER A 1 263 ? 22.913 1.402 2.648 1.00 79.12 263 SER A CA 1
ATOM 2123 C C . SER A 1 263 ? 23.332 2.871 2.593 1.00 79.12 263 SER A C 1
ATOM 2125 O O . SER A 1 263 ? 22.498 3.743 2.359 1.00 79.12 263 SER A O 1
ATOM 2127 N N . LEU A 1 264 ? 24.622 3.143 2.799 1.00 77.00 264 LEU A N 1
ATOM 2128 C CA . LEU A 1 264 ? 25.212 4.486 2.765 1.00 77.00 264 LEU A CA 1
ATOM 2129 C C . LEU A 1 264 ? 26.457 4.480 1.886 1.00 77.00 264 LEU A C 1
ATOM 2131 O O . LEU A 1 264 ? 27.313 3.607 2.020 1.00 77.00 264 LEU A O 1
ATOM 2135 N N . PHE A 1 265 ? 26.572 5.467 0.995 1.00 75.06 265 PHE A N 1
ATOM 2136 C CA . PHE A 1 265 ? 27.746 5.646 0.129 1.00 75.06 265 PHE A CA 1
ATOM 2137 C C . PHE A 1 265 ? 28.135 4.391 -0.682 1.00 75.06 265 PHE A C 1
ATOM 2139 O O . PHE A 1 265 ? 29.308 4.188 -0.984 1.00 75.06 265 PHE A O 1
ATOM 2146 N N . GLY A 1 266 ? 27.163 3.540 -1.034 1.00 67.31 266 GLY A N 1
ATOM 2147 C CA . GLY A 1 266 ? 27.389 2.289 -1.772 1.00 67.31 266 GLY A CA 1
ATOM 2148 C C . GLY A 1 266 ? 27.794 1.077 -0.920 1.00 67.31 266 GLY A C 1
ATOM 2149 O O . GLY A 1 266 ? 27.990 0.005 -1.483 1.00 67.31 266 GLY A O 1
ATOM 2150 N N . ASN A 1 267 ? 27.880 1.218 0.407 1.00 72.06 267 ASN A N 1
ATOM 2151 C CA . ASN A 1 267 ? 28.142 0.126 1.347 1.00 72.06 267 ASN A CA 1
ATOM 2152 C C . ASN A 1 267 ? 26.894 -0.203 2.169 1.00 72.06 267 ASN A C 1
ATOM 2154 O O . ASN A 1 267 ? 26.114 0.689 2.502 1.00 72.06 267 ASN A O 1
ATOM 2158 N N . THR A 1 268 ? 26.741 -1.474 2.541 1.00 76.75 268 THR A N 1
ATOM 2159 C CA . THR A 1 268 ? 25.644 -1.951 3.389 1.00 76.75 268 THR A CA 1
ATOM 2160 C C . THR A 1 268 ? 26.140 -2.265 4.800 1.00 76.75 268 THR A C 1
ATOM 2162 O O . THR A 1 268 ? 27.082 -3.036 4.976 1.00 76.75 268 THR A O 1
ATOM 2165 N N . TYR A 1 269 ? 25.469 -1.709 5.804 1.00 82.56 269 TYR A N 1
ATOM 2166 C CA . TYR A 1 269 ? 25.739 -1.879 7.229 1.00 82.56 269 TYR A CA 1
ATOM 2167 C C . TYR A 1 269 ? 24.551 -2.573 7.902 1.00 82.56 269 TYR A C 1
ATOM 2169 O O . TYR A 1 269 ? 23.409 -2.333 7.522 1.00 82.56 269 TYR A O 1
ATOM 2177 N N . ASN A 1 270 ? 24.821 -3.423 8.899 1.00 84.12 270 ASN A N 1
ATOM 2178 C CA . ASN A 1 270 ? 23.789 -4.135 9.664 1.00 84.12 270 ASN A CA 1
ATOM 2179 C C . ASN A 1 270 ? 24.013 -3.991 11.184 1.00 84.12 270 ASN A C 1
ATOM 2181 O O . ASN A 1 270 ? 24.384 -4.971 11.834 1.00 84.12 270 ASN A O 1
ATOM 2185 N N . PRO A 1 271 ? 23.900 -2.782 11.770 1.00 89.44 271 PRO A N 1
ATOM 2186 C CA . PRO A 1 271 ? 24.021 -2.621 13.214 1.00 89.44 271 PRO A CA 1
ATOM 2187 C C . PRO A 1 271 ? 22.851 -3.278 13.959 1.00 89.44 271 PRO A C 1
ATOM 2189 O O . PRO A 1 271 ? 21.712 -3.292 13.487 1.00 89.44 271 PRO A O 1
ATOM 2192 N N . TYR A 1 272 ? 23.142 -3.778 15.158 1.00 90.75 272 TYR A N 1
ATOM 2193 C CA . TYR A 1 272 ? 22.135 -4.031 16.180 1.00 90.75 272 TYR A CA 1
ATOM 2194 C C . TYR A 1 272 ? 21.633 -2.681 16.679 1.00 90.75 272 TYR A C 1
ATOM 2196 O O . TYR A 1 272 ? 22.457 -1.808 16.952 1.00 90.75 272 TYR A O 1
ATOM 2204 N N . ALA A 1 273 ? 20.321 -2.519 16.825 1.00 92.81 273 ALA A N 1
ATOM 2205 C CA . ALA A 1 273 ? 19.718 -1.306 17.359 1.00 92.81 273 ALA A CA 1
ATOM 2206 C C . ALA A 1 273 ? 18.513 -1.642 18.242 1.00 92.81 273 ALA A C 1
ATOM 2208 O O . ALA A 1 273 ? 17.611 -2.382 17.842 1.00 92.81 273 ALA A O 1
ATOM 2209 N N . HIS A 1 274 ? 18.464 -1.054 19.436 1.00 92.81 274 HIS A N 1
ATOM 2210 C CA . HIS A 1 274 ? 17.306 -1.167 20.314 1.00 92.81 274 HIS A CA 1
ATOM 2211 C C . HIS A 1 274 ? 17.036 0.122 21.090 1.00 92.81 274 HIS A C 1
ATOM 2213 O O . HIS A 1 274 ? 17.951 0.879 21.406 1.00 92.81 274 HIS A O 1
ATOM 2219 N N . SER A 1 275 ? 15.762 0.359 21.412 1.00 93.94 275 SER A N 1
ATOM 2220 C CA . SER A 1 275 ? 15.303 1.508 22.192 1.00 93.94 275 SER A CA 1
ATOM 2221 C C . SER A 1 275 ? 14.452 1.042 23.363 1.00 93.94 275 SER A C 1
ATOM 2223 O O . SER A 1 275 ? 13.337 0.551 23.181 1.00 93.94 275 SER A O 1
ATOM 2225 N N . TYR A 1 276 ? 14.964 1.277 24.564 1.00 93.19 276 TYR A N 1
ATOM 2226 C CA . TYR A 1 276 ? 14.304 1.004 25.829 1.00 93.19 276 TYR A CA 1
ATOM 2227 C C . TYR A 1 276 ? 13.418 2.198 26.202 1.00 93.19 276 TYR A C 1
ATOM 2229 O O . TYR A 1 276 ? 13.835 3.149 26.874 1.00 93.19 276 TYR A O 1
ATOM 2237 N N . LEU A 1 277 ? 12.178 2.192 25.711 1.00 92.56 277 LEU A N 1
ATOM 2238 C CA . LEU A 1 277 ? 11.173 3.189 26.087 1.00 92.56 277 LEU A CA 1
ATOM 2239 C C . LEU A 1 277 ? 10.814 3.028 27.572 1.00 92.56 277 LEU A C 1
ATOM 2241 O O . LEU A 1 277 ? 10.767 1.910 28.059 1.00 92.56 277 LEU A O 1
ATOM 2245 N N . CYS A 1 278 ? 10.552 4.128 28.279 1.00 92.06 278 CYS A N 1
ATOM 2246 C CA . CYS A 1 278 ? 10.432 4.211 29.744 1.00 92.06 278 CYS A CA 1
ATOM 2247 C C . CYS A 1 278 ? 11.752 4.166 30.522 1.00 92.06 278 CYS A C 1
ATOM 2249 O O . CYS A 1 278 ? 11.740 4.468 31.713 1.00 92.06 278 CYS A O 1
ATOM 2251 N N . TRP A 1 279 ? 12.885 3.881 29.875 1.00 93.12 279 TRP A N 1
ATOM 2252 C CA . TRP A 1 279 ? 14.196 3.786 30.529 1.00 93.12 279 TRP A CA 1
ATOM 2253 C C . TRP A 1 279 ? 15.084 5.024 30.372 1.00 93.12 279 TRP A C 1
ATOM 2255 O O . TRP A 1 279 ? 16.247 5.002 30.771 1.00 93.12 279 TRP A O 1
ATOM 2265 N N . GLY A 1 280 ? 14.524 6.127 29.870 1.00 93.50 280 GLY A N 1
ATOM 2266 C CA . GLY A 1 280 ? 15.164 7.439 29.963 1.00 93.50 280 GLY A CA 1
ATOM 2267 C C . GLY A 1 280 ? 15.223 7.951 31.405 1.00 93.50 280 GLY A C 1
ATOM 2268 O O . GLY A 1 280 ? 14.466 7.500 32.267 1.00 93.50 280 GLY A O 1
ATOM 2269 N N . LYS A 1 281 ? 16.108 8.912 31.681 1.00 90.94 281 LYS A N 1
ATOM 2270 C CA . LYS A 1 281 ? 16.410 9.345 33.060 1.00 90.94 281 LYS A CA 1
ATOM 2271 C C . LYS A 1 281 ? 15.206 9.937 33.814 1.00 90.94 281 LYS A C 1
ATOM 2273 O O . LYS A 1 281 ? 15.001 9.634 34.987 1.00 90.94 281 LYS A O 1
ATOM 2278 N N . ASN A 1 282 ? 14.342 10.700 33.134 1.00 90.19 282 ASN A N 1
ATOM 2279 C CA . ASN A 1 282 ? 13.167 11.319 33.766 1.00 90.19 282 ASN A CA 1
ATOM 2280 C C . ASN A 1 282 ? 12.106 10.264 34.116 1.00 90.19 282 ASN A C 1
ATOM 2282 O O . ASN A 1 282 ? 11.472 10.338 35.168 1.00 90.19 282 ASN A O 1
ATOM 2286 N N . GLU A 1 283 ? 11.911 9.276 33.242 1.00 92.50 283 GLU A N 1
ATOM 2287 C CA . GLU A 1 283 ? 10.989 8.161 33.486 1.00 92.50 283 GLU A CA 1
ATOM 2288 C C . GLU A 1 283 ? 11.556 7.154 34.495 1.00 92.50 283 GLU A C 1
ATOM 2290 O O . GLU A 1 283 ? 10.806 6.572 35.277 1.00 92.50 283 GLU A O 1
ATOM 2295 N N . GLY A 1 284 ? 12.882 7.004 34.557 1.00 92.69 284 GLY A N 1
ATOM 2296 C CA . GLY A 1 284 ? 13.577 6.335 35.656 1.00 92.69 284 GLY A CA 1
ATOM 2297 C C . GLY A 1 284 ? 13.248 6.969 37.008 1.00 92.69 284 GLY A C 1
ATOM 2298 O O . GLY A 1 284 ? 12.814 6.263 37.916 1.00 92.69 284 GLY A O 1
ATOM 2299 N N . LEU A 1 285 ? 13.361 8.297 37.126 1.00 92.25 285 LEU A N 1
ATOM 2300 C CA . LEU A 1 285 ? 13.072 9.016 38.374 1.00 92.25 285 LEU A CA 1
ATOM 2301 C C . LEU A 1 285 ? 11.609 8.864 38.806 1.00 92.25 285 LEU A C 1
ATOM 2303 O O . LEU A 1 285 ? 11.322 8.655 39.985 1.00 92.25 285 LEU A O 1
ATOM 2307 N N . LYS A 1 286 ? 10.665 8.924 37.857 1.00 92.12 286 LYS A N 1
ATOM 2308 C CA . LYS A 1 286 ? 9.242 8.681 38.149 1.00 92.12 286 LYS A CA 1
ATOM 2309 C C . LYS A 1 286 ? 9.007 7.266 38.677 1.00 92.12 286 LYS A C 1
ATOM 2311 O O . LYS A 1 286 ? 8.277 7.108 39.651 1.00 92.12 286 LYS A O 1
ATOM 2316 N N . ARG A 1 287 ? 9.635 6.250 38.075 1.00 92.25 287 ARG A N 1
ATOM 2317 C CA . ARG A 1 287 ? 9.522 4.848 38.517 1.00 92.25 287 ARG A CA 1
ATOM 2318 C C . ARG A 1 287 ? 10.150 4.619 39.891 1.00 92.25 287 ARG A C 1
ATOM 2320 O O . ARG A 1 287 ? 9.516 3.987 40.731 1.00 92.25 287 ARG A O 1
ATOM 2327 N N . HIS A 1 288 ? 11.327 5.192 40.151 1.00 92.75 288 HIS A N 1
ATOM 2328 C CA . HIS A 1 288 ? 11.958 5.195 41.479 1.00 92.75 288 HIS A CA 1
ATOM 2329 C C . HIS A 1 288 ? 10.998 5.722 42.545 1.00 92.75 288 HIS A C 1
ATOM 2331 O O . HIS A 1 288 ? 10.668 5.020 43.498 1.00 92.75 288 HIS A O 1
ATOM 2337 N N . ARG A 1 289 ? 10.445 6.916 42.324 1.00 91.88 289 ARG A N 1
ATOM 2338 C CA . ARG A 1 289 ? 9.514 7.551 43.263 1.00 91.88 289 ARG A CA 1
ATOM 2339 C C . ARG A 1 289 ? 8.210 6.789 43.434 1.00 91.88 289 ARG A C 1
ATOM 2341 O O . ARG A 1 289 ? 7.698 6.707 44.545 1.00 91.88 289 ARG A O 1
ATOM 2348 N N . ALA A 1 290 ? 7.673 6.224 42.355 1.00 90.31 290 ALA A N 1
ATOM 2349 C CA . ALA A 1 290 ? 6.472 5.401 42.415 1.00 90.31 290 ALA A CA 1
ATOM 2350 C C . ALA A 1 290 ? 6.679 4.172 43.316 1.00 90.31 290 ALA A C 1
ATOM 2352 O O . ALA A 1 290 ? 5.819 3.859 44.142 1.00 90.31 290 ALA A O 1
ATOM 2353 N N . ARG A 1 291 ? 7.842 3.514 43.218 1.00 89.06 291 ARG A N 1
ATOM 2354 C CA . ARG A 1 291 ? 8.193 2.377 44.079 1.00 89.06 291 ARG A CA 1
ATOM 2355 C C . ARG A 1 291 ? 8.490 2.788 45.514 1.00 89.06 291 ARG A C 1
ATOM 2357 O O . ARG A 1 291 ? 8.016 2.120 46.426 1.00 89.06 291 ARG A O 1
ATOM 2364 N N . LEU A 1 292 ? 9.204 3.895 45.711 1.00 90.38 292 LEU A N 1
ATOM 2365 C CA . LEU A 1 292 ? 9.483 4.452 47.035 1.00 90.38 292 LEU A CA 1
ATOM 2366 C C . LEU A 1 292 ? 8.181 4.777 47.782 1.00 90.38 292 LEU A C 1
ATOM 2368 O O . LEU A 1 292 ? 8.006 4.379 48.929 1.00 90.38 292 LEU A O 1
ATOM 2372 N N . LEU A 1 293 ? 7.224 5.413 47.099 1.00 89.25 293 LEU A N 1
ATOM 2373 C CA . LEU A 1 293 ? 5.898 5.692 47.646 1.00 89.25 293 LEU A CA 1
ATOM 2374 C C . LEU A 1 293 ? 5.109 4.412 47.950 1.00 89.25 293 LEU A C 1
ATOM 2376 O O . LEU A 1 293 ? 4.456 4.334 48.986 1.00 89.25 293 LEU A O 1
ATOM 2380 N N . THR A 1 294 ? 5.176 3.414 47.065 1.00 87.19 294 THR A N 1
ATOM 2381 C CA . THR A 1 294 ? 4.522 2.115 47.293 1.00 87.19 294 THR A CA 1
ATOM 2382 C C . THR A 1 294 ? 5.054 1.474 48.577 1.00 87.19 294 THR A C 1
ATOM 2384 O O . THR A 1 294 ? 4.271 1.150 49.462 1.00 87.19 294 THR A O 1
ATOM 2387 N N . ALA A 1 295 ? 6.380 1.403 48.735 1.00 87.50 295 ALA A N 1
ATOM 2388 C CA . ALA A 1 295 ? 7.017 0.851 49.930 1.00 87.50 295 ALA A CA 1
ATOM 2389 C C . ALA A 1 295 ? 6.692 1.650 51.208 1.00 87.50 295 ALA A C 1
ATOM 2391 O O . ALA A 1 295 ? 6.454 1.067 52.268 1.00 87.50 295 ALA A O 1
ATOM 2392 N N . ALA A 1 296 ? 6.643 2.983 51.117 1.00 87.50 296 ALA A N 1
ATOM 2393 C CA . ALA A 1 296 ? 6.297 3.841 52.247 1.00 87.50 296 ALA A CA 1
ATOM 2394 C C . ALA A 1 296 ? 4.847 3.631 52.715 1.00 87.50 296 ALA A C 1
ATOM 2396 O O . ALA A 1 296 ? 4.590 3.593 53.916 1.00 87.50 296 ALA A O 1
ATOM 2397 N N . ILE A 1 297 ? 3.904 3.455 51.783 1.00 85.19 297 ILE A N 1
ATOM 2398 C CA . ILE A 1 297 ? 2.491 3.186 52.093 1.00 85.19 297 ILE A CA 1
ATOM 2399 C C . ILE A 1 297 ? 2.300 1.778 52.654 1.00 85.19 297 ILE A C 1
ATOM 2401 O O . ILE A 1 297 ? 1.549 1.623 53.615 1.00 85.19 297 ILE A O 1
ATOM 2405 N N . ASP A 1 298 ? 2.999 0.782 52.108 1.00 85.25 298 ASP A N 1
ATOM 2406 C CA . ASP A 1 298 ? 2.972 -0.588 52.633 1.00 85.25 298 ASP A CA 1
ATOM 2407 C C . ASP A 1 298 ? 3.460 -0.630 54.094 1.00 85.25 298 ASP A C 1
ATOM 2409 O O . ASP A 1 298 ? 2.939 -1.389 54.908 1.00 85.25 298 ASP A O 1
ATOM 2413 N N . THR A 1 299 ? 4.415 0.239 54.449 1.00 86.31 299 THR A N 1
ATOM 2414 C CA . THR A 1 299 ? 4.954 0.357 55.816 1.00 86.31 299 THR A CA 1
ATOM 2415 C C . THR A 1 299 ? 4.073 1.223 56.728 1.00 86.31 299 THR A C 1
ATOM 2417 O O . THR A 1 299 ? 3.892 0.909 57.903 1.00 86.31 299 THR A O 1
ATOM 2420 N N . ASN A 1 300 ? 3.509 2.320 56.211 1.00 83.94 300 ASN A N 1
ATOM 2421 C CA . ASN A 1 300 ? 2.643 3.238 56.950 1.00 83.94 300 ASN A CA 1
ATOM 2422 C C . ASN A 1 300 ? 1.414 3.654 56.110 1.00 83.94 300 ASN A C 1
ATOM 2424 O O . ASN A 1 300 ? 1.413 4.714 55.470 1.00 83.94 300 ASN A O 1
ATOM 2428 N N . PRO A 1 301 ? 0.304 2.895 56.179 1.00 79.88 301 PRO A N 1
ATOM 2429 C CA . PRO A 1 301 ? -0.911 3.180 55.405 1.00 79.88 301 PRO A CA 1
ATOM 2430 C C . PRO A 1 301 ? -1.580 4.526 55.741 1.00 79.88 301 PRO A C 1
ATOM 2432 O O . PRO A 1 301 ? -2.397 5.037 54.966 1.00 79.88 301 PRO A O 1
ATOM 2435 N N . LYS A 1 302 ? -1.237 5.110 56.900 1.00 78.50 302 LYS A N 1
ATOM 2436 C CA . LYS A 1 302 ? -1.788 6.356 57.450 1.00 78.50 302 LYS A CA 1
ATOM 2437 C C . LYS A 1 302 ? -1.008 7.611 57.049 1.00 78.50 302 LYS A C 1
ATOM 2439 O O . LYS A 1 302 ? -1.381 8.698 57.489 1.00 78.50 302 LYS A O 1
ATOM 2444 N N . ILE A 1 303 ? -0.003 7.509 56.178 1.00 80.12 303 ILE A N 1
ATOM 2445 C CA . ILE A 1 303 ? 0.874 8.629 55.785 1.00 80.12 303 ILE A CA 1
ATOM 2446 C C . ILE A 1 303 ? 0.130 9.875 55.257 1.00 80.12 303 ILE A C 1
ATOM 2448 O O . ILE A 1 303 ? 0.615 10.989 55.401 1.00 80.12 303 ILE A O 1
ATOM 2452 N N . PHE A 1 304 ? -1.086 9.711 54.719 1.00 76.38 304 PHE A N 1
ATOM 2453 C CA . PHE A 1 304 ? -1.947 10.810 54.250 1.00 76.38 304 PHE A CA 1
ATOM 2454 C C . PHE A 1 304 ? -3.090 11.189 55.215 1.00 76.38 304 PHE A C 1
ATOM 2456 O O . PHE A 1 304 ? -4.013 11.887 54.804 1.00 76.38 304 PHE A O 1
ATOM 2463 N N . SER A 1 305 ? -3.103 10.678 56.450 1.00 68.75 305 SER A N 1
ATOM 2464 C CA . SER A 1 305 ? -4.231 10.838 57.389 1.00 68.75 305 SER A CA 1
ATOM 2465 C C . SER A 1 305 ? -3.956 11.750 58.588 1.00 68.75 305 SER A C 1
ATOM 2467 O O . SER A 1 305 ? -4.907 12.123 59.267 1.00 68.75 305 SER A O 1
ATOM 2469 N N . SER A 1 306 ? -2.699 12.123 58.855 1.00 57.88 306 SER A N 1
ATOM 2470 C CA . SER A 1 306 ? -2.317 12.764 60.125 1.00 57.88 306 SER A CA 1
ATOM 2471 C C . SER A 1 306 ? -1.386 13.979 60.023 1.00 57.88 306 SER A C 1
ATOM 2473 O O . SER A 1 306 ? -0.991 14.502 61.060 1.00 57.88 306 SER A O 1
ATOM 2475 N N . SER A 1 307 ? -1.025 14.463 58.829 1.00 54.84 307 SER A N 1
ATOM 2476 C CA . SER A 1 307 ? -0.163 15.646 58.684 1.00 54.84 307 SER A CA 1
ATOM 2477 C C . SER A 1 307 ? -0.688 16.627 57.636 1.00 54.84 307 SER A C 1
ATOM 2479 O O . SER A 1 307 ? -1.190 16.235 56.585 1.00 54.84 307 SER A O 1
ATOM 2481 N N . ALA A 1 308 ? -0.537 17.926 57.917 1.00 60.75 308 ALA A N 1
ATOM 2482 C CA . ALA A 1 308 ? -0.833 19.004 56.970 1.00 60.75 308 ALA A CA 1
ATOM 2483 C C . ALA A 1 308 ? 0.094 18.986 55.731 1.00 60.75 308 ALA A C 1
ATOM 2485 O O . ALA A 1 308 ? -0.224 19.617 54.727 1.00 60.75 308 ALA A O 1
ATOM 2486 N N . SER A 1 309 ? 1.196 18.222 55.788 1.00 70.88 309 SER A N 1
ATOM 2487 C CA . SER A 1 309 ? 2.177 18.037 54.712 1.00 70.88 309 SER A CA 1
ATOM 2488 C C . SER A 1 309 ? 2.783 16.624 54.790 1.00 70.88 309 SER A C 1
ATOM 2490 O O . SER A 1 309 ? 3.659 16.395 55.626 1.00 70.88 309 SER A O 1
ATOM 2492 N N . PRO A 1 310 ? 2.336 15.644 53.985 1.00 84.75 310 PRO A N 1
ATOM 2493 C CA . PRO A 1 310 ? 2.924 14.306 53.982 1.00 84.75 310 PRO A CA 1
ATOM 2494 C C . PRO A 1 310 ? 4.331 14.335 53.361 1.00 84.75 310 PRO A C 1
ATOM 2496 O O . PRO A 1 310 ? 4.562 15.025 52.361 1.00 84.75 310 PRO A O 1
ATOM 2499 N N . SER A 1 311 ? 5.273 13.576 53.929 1.00 89.81 311 SER A N 1
ATOM 2500 C CA . SER A 1 311 ? 6.657 13.507 53.448 1.00 89.81 311 SER A CA 1
ATOM 2501 C C . SER A 1 311 ? 7.232 12.091 53.466 1.00 89.81 311 SER A C 1
ATOM 2503 O O . SER A 1 311 ? 6.846 11.281 54.307 1.00 89.81 311 SER A O 1
ATOM 2505 N N . ILE A 1 312 ? 8.157 11.807 52.546 1.00 92.31 312 ILE A N 1
ATOM 2506 C CA . ILE A 1 312 ? 8.956 10.575 52.516 1.00 92.31 312 ILE A CA 1
ATOM 2507 C C . ILE A 1 312 ? 10.428 10.894 52.259 1.00 92.31 312 ILE A C 1
ATOM 2509 O O . ILE A 1 312 ? 10.741 11.820 51.509 1.00 92.31 312 ILE A O 1
ATOM 2513 N N . ASP A 1 313 ? 11.312 10.087 52.831 1.00 93.06 313 ASP A N 1
ATOM 2514 C CA . ASP A 1 313 ? 12.752 10.191 52.613 1.00 93.06 313 ASP A CA 1
ATOM 2515 C C . ASP A 1 313 ? 13.131 9.603 51.248 1.00 93.06 313 ASP A C 1
ATOM 2517 O O . ASP A 1 313 ? 12.791 8.458 50.941 1.00 93.06 313 ASP A O 1
ATOM 2521 N N . ASP A 1 314 ? 13.848 10.373 50.429 1.00 94.12 314 ASP A N 1
ATOM 2522 C CA . ASP A 1 314 ? 14.408 9.946 49.147 1.00 94.12 314 ASP A CA 1
ATOM 2523 C C . ASP A 1 314 ? 15.944 9.873 49.250 1.00 94.12 314 ASP A C 1
ATOM 2525 O O . ASP A 1 314 ? 16.623 10.904 49.218 1.00 94.12 314 ASP A O 1
ATOM 2529 N N . PRO A 1 315 ? 16.528 8.664 49.350 1.00 93.94 315 PRO A N 1
ATOM 2530 C CA . PRO A 1 315 ? 17.975 8.499 49.490 1.00 93.94 315 PRO A CA 1
ATOM 2531 C C . PRO A 1 315 ? 18.756 8.878 48.233 1.00 93.94 315 PRO A C 1
ATOM 2533 O O . PRO A 1 315 ? 19.969 9.051 48.298 1.00 93.94 315 PRO A O 1
ATOM 2536 N N . CYS A 1 316 ? 18.084 9.008 47.086 1.00 93.31 316 CYS A N 1
ATOM 2537 C CA . CYS A 1 316 ? 18.712 9.443 45.842 1.00 93.31 316 CYS A CA 1
ATOM 2538 C C . CYS A 1 316 ? 18.748 10.970 45.686 1.00 93.31 316 CYS A C 1
ATOM 2540 O O . CYS A 1 316 ? 19.236 11.472 44.669 1.00 93.31 316 CYS A O 1
ATOM 2542 N N . PHE A 1 317 ? 18.213 11.708 46.659 1.00 91.81 317 PHE A N 1
ATOM 2543 C CA . PHE A 1 317 ? 18.275 13.161 46.740 1.00 91.81 317 PHE A CA 1
ATOM 2544 C C . PHE A 1 317 ? 19.299 13.596 47.779 1.00 91.81 317 PHE A C 1
ATOM 2546 O O . PHE A 1 317 ? 19.432 12.972 48.829 1.00 91.81 317 PHE A O 1
ATOM 2553 N N . VAL A 1 318 ? 20.013 14.676 47.469 1.00 89.12 318 VAL A N 1
ATOM 2554 C CA . VAL A 1 318 ? 21.062 15.225 48.334 1.00 89.12 318 VAL A CA 1
ATOM 2555 C C . VAL A 1 318 ? 20.466 15.867 49.598 1.00 89.12 318 VAL A C 1
ATOM 2557 O O . VAL A 1 318 ? 19.349 16.398 49.529 1.00 89.12 318 VAL A O 1
ATOM 2560 N N . PRO A 1 319 ? 21.175 15.857 50.741 1.00 90.56 319 PRO A N 1
ATOM 2561 C CA . PRO A 1 319 ? 20.710 16.478 51.976 1.00 90.56 319 PRO A CA 1
ATOM 2562 C C . PRO A 1 319 ? 20.384 17.962 51.792 1.00 90.56 319 PRO A C 1
ATOM 2564 O O . PRO A 1 319 ? 21.051 18.674 51.043 1.00 90.56 319 PRO A O 1
ATOM 2567 N N . GLY A 1 320 ? 19.336 18.441 52.463 1.00 85.50 320 GLY A N 1
ATOM 2568 C CA . GLY A 1 320 ? 18.896 19.840 52.373 1.00 85.50 320 GLY A CA 1
ATOM 2569 C C . GLY A 1 320 ? 18.075 20.179 51.120 1.00 85.50 320 GLY A C 1
ATOM 2570 O O . GLY A 1 320 ? 17.539 21.284 51.029 1.00 85.50 320 GLY A O 1
ATOM 2571 N N . PHE A 1 321 ? 17.906 19.243 50.175 1.00 88.00 321 PHE A N 1
ATOM 2572 C CA . PHE A 1 321 ? 17.002 19.411 49.037 1.00 88.00 321 PHE A CA 1
ATOM 2573 C C . PHE A 1 321 ? 15.664 18.699 49.260 1.00 88.00 321 PHE A C 1
ATOM 2575 O O . PHE A 1 321 ? 15.593 17.471 49.302 1.00 88.00 321 PHE A O 1
ATOM 2582 N N . ASN A 1 322 ? 14.581 19.479 49.307 1.00 88.75 322 ASN A N 1
ATOM 2583 C CA . ASN A 1 322 ? 13.220 18.967 49.439 1.00 88.75 322 ASN A CA 1
ATOM 2584 C C . ASN A 1 322 ? 12.387 19.337 48.212 1.00 88.75 322 ASN A C 1
ATOM 2586 O O . ASN A 1 322 ? 12.421 20.477 47.740 1.00 88.75 322 ASN A O 1
ATOM 2590 N N . GLN A 1 323 ? 11.590 18.392 47.712 1.00 87.75 323 GLN A N 1
ATOM 2591 C CA . GLN A 1 323 ? 10.686 18.646 46.595 1.00 87.75 323 GLN A CA 1
ATOM 2592 C C . GLN A 1 323 ? 9.264 18.194 46.908 1.00 87.75 323 GLN A C 1
ATOM 2594 O O . GLN A 1 323 ? 8.985 17.001 46.999 1.00 87.75 323 GLN A O 1
ATOM 2599 N N . THR A 1 324 ? 8.344 19.153 46.966 1.00 88.56 324 THR A N 1
ATOM 2600 C CA . THR A 1 324 ? 6.906 18.884 47.018 1.00 88.56 324 THR A CA 1
ATOM 2601 C C . THR A 1 324 ? 6.342 18.816 45.604 1.00 88.56 324 THR A C 1
ATOM 2603 O O . THR A 1 324 ? 6.520 19.746 44.814 1.00 88.56 324 THR A O 1
ATOM 2606 N N . LEU A 1 325 ? 5.660 17.722 45.264 1.00 86.62 325 LEU A N 1
ATOM 2607 C CA . LEU A 1 325 ? 4.976 17.592 43.977 1.00 86.62 325 LEU A CA 1
ATOM 2608 C C . LEU A 1 325 ? 3.647 16.833 44.091 1.00 86.62 325 LEU A C 1
ATOM 2610 O O . LEU A 1 325 ? 3.506 15.939 44.931 1.00 86.62 325 LEU A O 1
ATOM 2614 N N . PRO A 1 326 ? 2.655 17.159 43.244 1.00 85.56 326 PRO A N 1
ATOM 2615 C CA . PRO A 1 326 ? 1.417 16.398 43.190 1.00 85.56 326 PRO A CA 1
ATOM 2616 C C . PRO A 1 326 ? 1.686 15.002 42.617 1.00 85.56 326 PRO A C 1
ATOM 2618 O O . PRO A 1 326 ? 2.416 14.844 41.634 1.00 85.56 326 PRO A O 1
ATOM 2621 N N . LEU A 1 327 ? 1.051 13.977 43.191 1.00 85.19 327 LEU A N 1
ATOM 2622 C CA . LEU A 1 327 ? 1.251 12.580 42.779 1.00 85.19 327 LEU A CA 1
ATOM 2623 C C . LEU A 1 327 ? 0.863 12.330 41.313 1.00 85.19 327 LEU A C 1
ATOM 2625 O O . LEU A 1 327 ? 1.424 11.454 40.651 1.00 85.19 327 LEU A O 1
ATOM 2629 N N . THR A 1 328 ? -0.026 13.155 40.758 1.00 81.69 328 THR A N 1
ATOM 2630 C CA . THR A 1 328 ? -0.374 13.152 39.332 1.00 81.69 328 THR A CA 1
ATOM 2631 C C . THR A 1 328 ? 0.842 13.363 38.418 1.00 81.69 328 THR A C 1
ATOM 2633 O O . THR A 1 328 ? 0.866 12.811 37.321 1.00 81.69 328 THR A O 1
ATOM 2636 N N . GLN A 1 329 ? 1.900 14.063 38.846 1.00 82.12 329 GLN A N 1
ATOM 2637 C CA . GLN A 1 329 ? 3.132 14.208 38.051 1.00 82.12 329 GLN A CA 1
ATOM 2638 C C . GLN A 1 329 ? 3.964 12.915 37.975 1.00 82.12 329 GLN A C 1
ATOM 2640 O O . GLN A 1 329 ? 4.671 12.707 36.989 1.00 82.12 329 GLN A O 1
ATOM 2645 N N . ILE A 1 330 ? 3.843 12.021 38.962 1.00 85.81 330 ILE A N 1
ATOM 2646 C CA . ILE A 1 330 ? 4.514 10.709 38.981 1.00 85.81 330 ILE A CA 1
ATOM 2647 C C . ILE A 1 330 ? 3.709 9.690 38.159 1.00 85.81 330 ILE A C 1
ATOM 2649 O O . ILE A 1 330 ? 4.267 8.958 37.340 1.00 85.81 330 ILE A O 1
ATOM 2653 N N . PHE A 1 331 ? 2.382 9.681 38.332 1.00 86.31 331 PHE A N 1
ATOM 2654 C CA . PHE A 1 331 ? 1.467 8.679 37.757 1.00 86.31 331 PHE A CA 1
ATOM 2655 C C . PHE A 1 331 ? 0.754 9.112 36.463 1.00 86.31 331 PHE A C 1
ATOM 2657 O O . PHE A 1 331 ? -0.171 8.439 35.988 1.00 86.31 331 PHE A O 1
ATOM 2664 N N . SER A 1 332 ? 1.158 10.246 35.884 1.00 79.12 332 SER A N 1
ATOM 2665 C CA . SER A 1 332 ? 0.713 10.690 34.552 1.00 79.12 332 SER A CA 1
ATOM 2666 C C . SER A 1 332 ? 1.437 9.972 33.415 1.00 79.12 332 SER A C 1
ATOM 2668 O O . SER A 1 332 ? 0.977 10.032 32.274 1.00 79.12 332 SER A O 1
ATOM 2670 N N . SER A 1 333 ? 2.558 9.307 33.700 1.00 85.56 333 SER A N 1
ATOM 2671 C CA . SER A 1 333 ? 3.309 8.547 32.705 1.00 85.56 333 SER A CA 1
ATOM 2672 C C . SER A 1 333 ? 2.753 7.128 32.547 1.00 85.56 333 SER A C 1
ATOM 2674 O O . SER A 1 333 ? 2.462 6.479 33.553 1.00 85.56 333 SER A O 1
ATOM 2676 N N . PRO A 1 334 ? 2.670 6.585 31.317 1.00 86.50 334 PRO A N 1
ATOM 2677 C CA . PRO A 1 334 ? 2.372 5.167 31.116 1.00 86.50 334 PRO A CA 1
ATOM 2678 C C . PRO A 1 334 ? 3.474 4.240 31.672 1.00 86.50 334 PRO A C 1
ATOM 2680 O O . PRO A 1 334 ? 3.265 3.037 31.779 1.00 86.50 334 PRO A O 1
ATOM 2683 N N . CYS A 1 335 ? 4.636 4.776 32.054 1.00 89.81 335 CYS A N 1
ATOM 2684 C CA . CYS A 1 335 ? 5.757 4.007 32.594 1.00 89.81 335 CYS A CA 1
ATOM 2685 C C . CYS A 1 335 ? 5.618 3.635 34.082 1.00 89.81 335 CYS A C 1
ATOM 2687 O O . CYS A 1 335 ? 6.425 2.856 34.577 1.00 89.81 335 CYS A O 1
ATOM 2689 N N . THR A 1 336 ? 4.627 4.180 34.798 1.00 88.81 336 THR A N 1
ATOM 2690 C CA . THR A 1 336 ? 4.380 3.932 36.237 1.00 88.81 336 THR A CA 1
ATOM 2691 C C . THR A 1 336 ? 3.034 3.242 36.495 1.00 88.81 336 THR A C 1
ATOM 2693 O O . THR A 1 336 ? 2.497 3.295 37.600 1.00 88.81 336 THR A O 1
ATOM 2696 N N . VAL A 1 337 ? 2.447 2.611 35.469 1.00 80.50 337 VAL A N 1
ATOM 2697 C CA . VAL A 1 337 ? 1.087 2.036 35.513 1.00 80.50 337 VAL A CA 1
ATOM 2698 C C . VAL A 1 337 ? 0.953 0.909 36.540 1.00 80.50 337 VAL A C 1
ATOM 2700 O O . VAL A 1 337 ? -0.070 0.837 37.220 1.00 80.50 337 VAL A O 1
ATOM 2703 N N . ASN A 1 338 ? 1.978 0.070 36.696 1.00 76.38 338 ASN A N 1
ATOM 2704 C CA . ASN A 1 338 ? 1.944 -1.053 37.637 1.00 76.38 338 ASN A CA 1
ATOM 2705 C C . ASN A 1 338 ? 1.839 -0.558 39.087 1.00 76.38 338 ASN A C 1
ATOM 2707 O O . ASN A 1 338 ? 0.998 -1.023 39.854 1.00 76.38 338 ASN A O 1
ATOM 2711 N N . GLU A 1 339 ? 2.646 0.437 39.453 1.00 79.94 339 GLU A N 1
ATOM 2712 C CA . GLU A 1 339 ? 2.593 1.085 40.762 1.00 79.94 339 GLU A CA 1
ATOM 2713 C C . GLU A 1 339 ? 1.309 1.921 40.925 1.00 79.94 339 GLU A C 1
ATOM 2715 O O . GLU A 1 339 ? 0.705 1.937 41.998 1.00 79.94 339 GLU A O 1
ATOM 2720 N N . LYS A 1 340 ? 0.827 2.558 39.846 1.00 77.56 340 LYS A N 1
ATOM 2721 C CA . LYS A 1 340 ? -0.411 3.355 39.840 1.00 77.56 340 LYS A CA 1
ATOM 2722 C C . LYS A 1 340 ? -1.632 2.557 40.294 1.00 77.56 340 LYS A C 1
ATOM 2724 O O . LYS A 1 340 ? -2.459 3.097 41.024 1.00 77.56 340 LYS A O 1
ATOM 2729 N N . GLN A 1 341 ? -1.755 1.295 39.877 1.00 78.25 341 GLN A N 1
ATOM 2730 C CA . GLN A 1 341 ? -2.885 0.437 40.258 1.00 78.25 341 GLN A CA 1
ATOM 2731 C C . GLN A 1 341 ? -2.961 0.226 41.773 1.00 78.25 341 GLN A C 1
ATOM 2733 O O . GLN A 1 341 ? -4.044 0.306 42.348 1.00 78.25 341 GLN A O 1
ATOM 2738 N N . LYS A 1 342 ? -1.812 0.036 42.433 1.00 76.12 342 LYS A N 1
ATOM 2739 C CA . LYS A 1 342 ? -1.740 -0.121 43.894 1.00 76.12 342 LYS A CA 1
ATOM 2740 C C . LYS A 1 342 ? -2.069 1.172 44.641 1.00 76.12 342 LYS A C 1
ATOM 2742 O O . LYS A 1 342 ? -2.559 1.134 45.764 1.00 76.12 342 LYS A O 1
ATOM 2747 N N . LEU A 1 343 ? -1.810 2.318 44.013 1.00 77.94 343 LEU A N 1
ATOM 2748 C CA . LEU A 1 343 ? -1.839 3.629 44.658 1.00 77.94 343 LEU A CA 1
ATOM 2749 C C . LEU A 1 343 ? -3.011 4.519 44.232 1.00 77.94 343 LEU A C 1
ATOM 2751 O O . LEU A 1 343 ? -3.051 5.691 44.602 1.00 77.94 343 LEU A O 1
ATOM 2755 N N . ILE A 1 344 ? -3.991 3.981 43.500 1.00 79.56 344 ILE A N 1
ATOM 2756 C CA . ILE A 1 344 ? -5.065 4.762 42.868 1.00 79.56 344 ILE A CA 1
ATOM 2757 C C . ILE A 1 344 ? -5.861 5.628 43.857 1.00 79.56 344 ILE A C 1
ATOM 2759 O O . ILE A 1 344 ? -6.159 6.785 43.560 1.00 79.56 344 ILE A O 1
ATOM 2763 N N . ASN A 1 345 ? -6.083 5.123 45.074 1.00 80.12 345 ASN A N 1
ATOM 2764 C CA . ASN A 1 345 ? -6.805 5.814 46.150 1.00 80.12 345 ASN A CA 1
ATOM 2765 C C . ASN A 1 345 ? -6.031 6.999 46.755 1.00 80.12 345 ASN A C 1
ATOM 2767 O O . ASN A 1 345 ? -6.580 7.763 47.550 1.00 80.12 345 ASN A O 1
ATOM 2771 N N . TYR A 1 346 ? -4.753 7.157 46.404 1.00 78.62 346 TYR A N 1
ATOM 2772 C CA . TYR A 1 346 ? -3.875 8.197 46.932 1.00 78.62 346 TYR A CA 1
ATOM 2773 C C . TYR A 1 346 ? -3.564 9.292 45.904 1.00 78.62 346 TYR A C 1
ATOM 2775 O O . TYR A 1 346 ? -3.241 10.402 46.305 1.00 78.62 346 TYR A O 1
ATOM 2783 N N . ILE A 1 347 ? -3.720 9.040 44.597 1.00 76.06 347 ILE A N 1
ATOM 2784 C CA . ILE A 1 347 ? -3.253 9.931 43.510 1.00 76.06 347 ILE A CA 1
ATOM 2785 C C . ILE A 1 347 ? -3.836 11.351 43.580 1.00 76.06 347 ILE A C 1
ATOM 2787 O O . ILE A 1 347 ? -3.151 12.307 43.219 1.00 76.06 347 ILE A O 1
ATOM 2791 N N . ASN A 1 348 ? -5.078 11.489 44.050 1.00 78.81 348 ASN A N 1
ATOM 2792 C CA . ASN A 1 348 ? -5.774 12.776 44.159 1.00 78.81 348 ASN A CA 1
ATOM 2793 C C . ASN A 1 348 ? -5.646 13.427 45.550 1.00 78.81 348 ASN A C 1
ATOM 2795 O O . ASN A 1 348 ? -6.318 14.422 45.816 1.00 78.81 348 ASN A O 1
ATOM 2799 N N . LYS A 1 349 ? -4.831 12.864 46.453 1.00 79.44 349 LYS A N 1
ATOM 2800 C CA . LYS A 1 349 ? -4.578 13.437 47.783 1.00 79.44 349 LYS A CA 1
ATOM 2801 C C . LYS A 1 349 ? -3.570 14.591 47.718 1.00 79.44 349 LYS A C 1
ATOM 2803 O O . LYS A 1 349 ? -3.073 14.945 46.648 1.00 79.44 349 LYS A O 1
ATOM 2808 N N . ALA A 1 350 ? -3.300 15.190 48.880 1.00 77.88 350 ALA A N 1
ATOM 2809 C CA . ALA A 1 350 ? -2.370 16.304 49.031 1.00 77.88 350 ALA A CA 1
ATOM 2810 C C . ALA A 1 350 ? -0.991 16.013 48.394 1.00 77.88 350 ALA A C 1
ATOM 2812 O O . ALA A 1 350 ? -0.555 14.855 48.385 1.00 77.88 350 ALA A O 1
ATOM 2813 N N . PRO A 1 351 ? -0.298 17.045 47.873 1.00 85.25 351 PRO A N 1
ATOM 2814 C CA . PRO A 1 351 ? 1.066 16.915 47.369 1.00 85.25 351 PRO A CA 1
ATOM 2815 C C . PRO A 1 351 ? 2.001 16.260 48.392 1.00 85.25 351 PRO A C 1
ATOM 2817 O O . PRO A 1 351 ? 1.888 16.515 49.589 1.00 85.25 351 PRO A O 1
ATOM 2820 N N . LEU A 1 352 ? 2.932 15.438 47.907 1.00 88.69 352 LEU A N 1
ATOM 2821 C CA . LEU A 1 352 ? 3.898 14.726 48.742 1.00 88.69 352 LEU A CA 1
ATOM 2822 C C . LEU A 1 352 ? 5.264 15.406 48.666 1.00 88.69 352 LEU A C 1
ATOM 2824 O O . LEU A 1 352 ? 5.725 15.747 47.572 1.00 88.69 352 LEU A O 1
ATOM 2828 N N . THR A 1 353 ? 5.912 15.567 49.817 1.00 91.69 353 THR A N 1
ATOM 2829 C CA . THR A 1 353 ? 7.271 16.108 49.919 1.00 91.69 353 THR A CA 1
ATOM 2830 C C . THR A 1 353 ? 8.301 14.984 49.972 1.00 91.69 353 THR A C 1
ATOM 2832 O O . THR A 1 353 ? 8.292 14.171 50.888 1.00 91.69 353 THR A O 1
ATOM 2835 N N . PHE A 1 354 ? 9.207 14.947 49.000 1.00 91.94 354 PHE A N 1
ATOM 2836 C CA . PHE A 1 354 ? 10.376 14.067 49.007 1.00 91.94 354 PHE A CA 1
ATOM 2837 C C . PHE A 1 354 ? 11.533 14.800 49.689 1.00 91.94 354 PHE A C 1
ATOM 2839 O O . PHE A 1 354 ? 11.885 15.898 49.248 1.00 91.94 354 PHE A O 1
ATOM 2846 N N . VAL A 1 355 ? 12.081 14.218 50.754 1.00 93.06 355 VAL A N 1
ATOM 2847 C CA . VAL A 1 355 ? 13.149 14.793 51.585 1.00 93.06 355 VAL A CA 1
ATOM 2848 C C . VAL A 1 355 ? 14.465 14.099 51.258 1.00 93.06 355 VAL A C 1
ATOM 2850 O O . VAL A 1 355 ? 14.563 12.883 51.394 1.00 93.06 355 VAL A O 1
ATOM 2853 N N . GLY A 1 356 ? 15.468 14.842 50.793 1.00 92.75 356 GLY A N 1
ATOM 2854 C CA . GLY A 1 356 ? 16.765 14.266 50.442 1.00 92.75 356 GLY A CA 1
ATOM 2855 C C . GLY A 1 356 ? 17.577 13.856 51.666 1.00 92.75 356 GLY A C 1
ATOM 2856 O O . GLY A 1 356 ? 17.810 14.676 52.552 1.00 92.75 356 GLY A O 1
ATOM 2857 N N . THR A 1 357 ? 18.021 12.598 51.709 1.00 92.94 357 THR A N 1
ATOM 2858 C CA . THR A 1 357 ? 18.859 12.072 52.807 1.00 92.94 357 THR A CA 1
ATOM 2859 C C . THR A 1 357 ? 20.303 11.792 52.401 1.00 92.94 357 THR A C 1
ATOM 2861 O O . THR A 1 357 ? 21.142 11.580 53.270 1.00 92.94 357 THR A O 1
ATOM 2864 N N . GLY A 1 358 ? 20.612 11.777 51.102 1.00 90.50 358 GLY A N 1
ATOM 2865 C CA . GLY A 1 358 ? 21.966 11.569 50.583 1.00 90.50 358 GLY A CA 1
ATOM 2866 C C . GLY A 1 358 ? 22.540 10.163 50.746 1.00 90.50 358 GLY A C 1
ATOM 2867 O O . GLY A 1 358 ? 23.722 9.956 50.482 1.00 90.50 358 GLY A O 1
ATOM 2868 N N . ASN A 1 359 ? 21.744 9.178 51.176 1.00 93.38 359 ASN A N 1
ATOM 2869 C CA . ASN A 1 359 ? 22.234 7.823 51.428 1.00 93.38 359 ASN A CA 1
ATOM 2870 C C . ASN A 1 359 ? 22.485 7.056 50.115 1.00 93.38 359 ASN A C 1
ATOM 2872 O O . ASN A 1 359 ? 21.622 6.329 49.612 1.00 93.38 359 ASN A O 1
ATOM 2876 N N . TYR A 1 360 ? 23.700 7.180 49.577 1.00 90.25 360 TYR A N 1
ATOM 2877 C CA . TYR A 1 360 ? 24.106 6.546 48.319 1.00 90.25 360 TYR A CA 1
ATOM 2878 C C . TYR A 1 360 ? 23.932 5.022 48.322 1.00 90.25 360 TYR A C 1
ATOM 2880 O O . TYR A 1 360 ? 23.439 4.457 47.344 1.00 90.25 360 TYR A O 1
ATOM 2888 N N . SER A 1 361 ? 24.286 4.340 49.418 1.00 91.44 361 SER A N 1
ATOM 2889 C CA . SER A 1 361 ? 24.156 2.879 49.520 1.00 91.44 361 SER A CA 1
ATOM 2890 C C . SER A 1 361 ? 22.697 2.441 49.364 1.00 91.44 361 SER A C 1
ATOM 2892 O O . SER A 1 361 ? 22.386 1.556 48.560 1.00 91.44 361 SER A O 1
ATOM 2894 N N . GLN A 1 362 ? 21.781 3.120 50.059 1.00 92.62 362 GLN A N 1
ATOM 2895 C CA . GLN A 1 362 ? 20.348 2.856 49.961 1.00 92.62 362 GLN A CA 1
ATOM 2896 C C . GLN A 1 362 ? 19.791 3.232 48.581 1.00 92.62 362 GLN A C 1
ATOM 2898 O O . GLN A 1 362 ? 19.048 2.443 47.994 1.00 92.62 362 GLN A O 1
ATOM 2903 N N . CYS A 1 363 ? 20.186 4.384 48.025 1.00 93.12 363 CYS A N 1
ATOM 2904 C CA . CYS A 1 363 ? 19.809 4.786 46.669 1.00 93.12 363 CYS A CA 1
ATOM 2905 C C . CYS A 1 363 ? 20.214 3.720 45.643 1.00 93.12 363 CYS A C 1
ATOM 2907 O O . CYS A 1 363 ? 19.388 3.239 44.867 1.00 93.12 363 CYS A O 1
ATOM 2909 N N . ARG A 1 364 ? 21.474 3.277 45.685 1.00 91.94 364 ARG A N 1
ATOM 2910 C CA . ARG A 1 364 ? 22.011 2.255 44.787 1.00 91.94 364 ARG A CA 1
ATOM 2911 C C . ARG A 1 364 ? 21.207 0.958 44.853 1.00 91.94 364 ARG A C 1
ATOM 2913 O O . ARG A 1 364 ? 20.894 0.403 43.804 1.00 91.94 364 ARG A O 1
ATOM 2920 N N . GLN A 1 365 ? 20.854 0.478 46.046 1.00 90.50 365 GLN A N 1
ATOM 2921 C CA . GLN A 1 365 ? 20.053 -0.745 46.191 1.00 90.50 365 GLN A CA 1
ATOM 2922 C C . GLN A 1 365 ? 18.640 -0.589 45.616 1.00 90.50 365 GLN A C 1
ATOM 2924 O O . GLN A 1 365 ? 18.171 -1.459 44.880 1.00 90.50 365 GLN A O 1
ATOM 2929 N N . LEU A 1 366 ? 17.977 0.541 45.881 1.00 91.06 366 LEU A N 1
ATOM 2930 C CA . LEU A 1 366 ? 16.652 0.826 45.320 1.00 91.06 366 LEU A CA 1
ATOM 2931 C C . LEU A 1 366 ? 16.676 0.864 43.789 1.00 91.06 366 LEU A C 1
ATOM 2933 O O . LEU A 1 366 ? 15.785 0.312 43.141 1.00 91.06 366 LEU A O 1
ATOM 2937 N N . LEU A 1 367 ? 17.713 1.467 43.207 1.00 92.19 367 LEU A N 1
ATOM 2938 C CA . LEU A 1 367 ? 17.867 1.538 41.759 1.00 92.19 367 LEU A CA 1
ATOM 2939 C C . LEU A 1 367 ? 18.274 0.194 41.143 1.00 92.19 367 LEU A C 1
ATOM 2941 O O . LEU A 1 367 ? 17.781 -0.126 40.067 1.00 92.19 367 LEU A O 1
ATOM 2945 N N . ILE A 1 368 ? 19.083 -0.640 41.810 1.00 89.44 368 ILE A N 1
ATOM 2946 C CA . ILE A 1 368 ? 19.356 -2.017 41.350 1.00 89.44 368 ILE A CA 1
ATOM 2947 C C . ILE A 1 368 ? 18.047 -2.794 41.204 1.00 89.44 368 ILE A C 1
ATOM 2949 O O . ILE A 1 368 ? 17.837 -3.436 40.177 1.00 89.44 368 ILE A O 1
ATOM 2953 N N . ASN A 1 369 ? 17.127 -2.659 42.161 1.00 85.06 369 ASN A N 1
ATOM 2954 C CA . ASN A 1 369 ? 15.815 -3.305 42.093 1.00 85.06 369 ASN A CA 1
ATOM 2955 C C . ASN A 1 369 ? 14.965 -2.818 40.906 1.00 85.06 369 ASN A C 1
ATOM 2957 O O . ASN A 1 369 ? 14.039 -3.519 40.495 1.00 85.06 369 ASN A O 1
ATOM 2961 N N . LEU A 1 370 ? 15.235 -1.633 40.337 1.00 85.88 370 LEU A N 1
ATOM 2962 C CA . LEU A 1 370 ? 14.592 -1.206 39.088 1.00 85.88 370 LEU A CA 1
ATOM 2963 C C . LEU A 1 370 ? 15.048 -2.060 37.901 1.00 85.88 370 LEU A C 1
ATOM 2965 O O . LEU A 1 370 ? 14.218 -2.352 37.047 1.00 85.88 370 LEU A O 1
ATOM 2969 N N . PHE A 1 371 ? 16.321 -2.467 37.858 1.00 83.12 371 PHE A N 1
ATOM 2970 C CA . PHE A 1 371 ? 16.914 -3.254 36.769 1.00 83.12 371 PHE A CA 1
ATOM 2971 C C . PHE A 1 371 ? 16.844 -4.775 36.994 1.00 83.12 371 PHE A C 1
ATOM 2973 O O . PHE A 1 371 ? 16.838 -5.530 36.017 1.00 83.12 371 PHE A O 1
ATOM 2980 N N . ASP A 1 372 ? 16.784 -5.237 38.250 1.00 68.69 372 ASP A N 1
ATOM 2981 C CA . ASP A 1 372 ? 16.717 -6.659 38.599 1.00 68.69 372 ASP A CA 1
ATOM 2982 C C . ASP A 1 372 ? 15.351 -7.250 38.241 1.00 68.69 372 ASP A C 1
ATOM 2984 O O . ASP A 1 372 ? 14.394 -7.266 39.011 1.00 68.69 372 ASP A O 1
ATOM 2988 N N . THR A 1 373 ? 15.275 -7.742 37.014 1.00 55.19 373 THR A N 1
ATOM 2989 C CA . THR A 1 373 ? 14.153 -8.529 36.511 1.00 55.19 373 THR A CA 1
ATOM 2990 C C . THR A 1 373 ? 14.450 -10.032 36.592 1.00 55.19 373 THR A C 1
ATOM 2992 O O . THR A 1 373 ? 13.562 -10.835 36.334 1.00 55.19 373 THR A O 1
ATOM 2995 N N . LYS A 1 374 ? 15.666 -10.449 36.990 1.00 50.00 374 LYS A N 1
ATOM 2996 C CA . LYS A 1 374 ? 16.123 -11.847 36.892 1.00 50.00 374 LYS A CA 1
ATOM 2997 C C . LYS A 1 374 ? 15.877 -12.694 38.142 1.00 50.00 374 LYS A C 1
ATOM 2999 O O . LYS A 1 374 ? 15.991 -13.912 38.025 1.00 50.00 374 LYS A O 1
ATOM 3004 N N . ARG A 1 375 ? 15.565 -12.127 39.316 1.00 44.47 375 ARG A N 1
ATOM 3005 C CA . ARG A 1 375 ? 15.645 -12.915 40.566 1.00 44.47 375 ARG A CA 1
ATOM 3006 C C . ARG A 1 375 ? 14.372 -13.446 41.217 1.00 44.47 375 ARG A C 1
ATOM 3008 O O . ARG A 1 375 ? 14.528 -14.392 41.972 1.00 44.47 375 ARG A O 1
ATOM 3015 N N . ASN A 1 376 ? 13.154 -12.966 40.937 1.00 40.16 376 ASN A N 1
ATOM 3016 C CA . ASN A 1 376 ? 11.980 -13.449 41.702 1.00 40.16 376 ASN A CA 1
ATOM 3017 C C . ASN A 1 376 ? 10.671 -13.678 40.934 1.00 40.16 376 ASN A C 1
ATOM 3019 O O . ASN A 1 376 ? 9.698 -14.122 41.542 1.00 40.16 376 ASN A O 1
ATOM 3023 N N . ASP A 1 377 ? 10.621 -13.459 39.619 1.00 41.59 377 ASP A N 1
ATOM 3024 C CA . ASP A 1 377 ? 9.398 -13.707 38.853 1.00 41.59 377 ASP A CA 1
ATOM 3025 C C . ASP A 1 377 ? 9.503 -15.015 38.057 1.00 41.59 377 ASP A C 1
ATOM 3027 O O . ASP A 1 377 ? 10.188 -15.094 37.037 1.00 41.59 377 ASP A O 1
ATOM 3031 N N . LYS A 1 378 ? 8.740 -16.044 38.463 1.00 43.69 378 LYS A N 1
ATOM 3032 C CA . LYS A 1 378 ? 8.513 -17.283 37.678 1.00 43.69 378 LYS A CA 1
ATOM 3033 C C . LYS A 1 378 ? 7.877 -17.012 36.293 1.00 43.69 378 LYS A C 1
ATOM 3035 O O . LYS A 1 378 ? 7.629 -17.945 35.536 1.00 43.69 378 LYS A O 1
ATOM 3040 N N . LYS A 1 379 ? 7.608 -15.741 35.968 1.00 46.41 379 LYS A N 1
ATOM 3041 C CA . LYS A 1 379 ? 7.086 -15.199 34.706 1.00 46.41 379 LYS A CA 1
ATOM 3042 C C . LYS A 1 379 ? 8.150 -14.526 33.820 1.00 46.41 379 LYS A C 1
ATOM 3044 O O . LYS A 1 379 ? 7.782 -13.836 32.872 1.00 46.41 379 LYS A O 1
ATOM 3049 N N . PHE A 1 380 ? 9.448 -14.699 34.087 1.00 48.47 380 PHE A N 1
ATOM 3050 C CA . PHE A 1 380 ? 10.518 -14.182 33.221 1.00 48.47 380 PHE A CA 1
ATOM 3051 C C . PHE A 1 380 ? 10.570 -14.934 31.876 1.00 48.47 380 PHE A C 1
ATOM 3053 O O . PHE A 1 380 ? 11.399 -15.815 31.673 1.00 48.47 380 PHE A O 1
ATOM 3060 N N . ASN A 1 381 ? 9.663 -14.614 30.950 1.00 52.09 381 ASN A N 1
ATOM 3061 C CA . ASN A 1 381 ? 9.553 -15.285 29.653 1.00 52.09 381 ASN A CA 1
ATOM 3062 C C . ASN A 1 381 ? 10.162 -14.423 28.535 1.00 52.09 381 ASN A C 1
ATOM 3064 O O . ASN A 1 381 ? 9.473 -13.956 27.631 1.00 52.09 381 ASN A O 1
ATOM 3068 N N . CYS A 1 382 ? 11.469 -14.166 28.622 1.00 61.25 382 CYS A N 1
ATOM 3069 C CA . CYS A 1 382 ? 12.219 -13.689 27.464 1.00 61.25 382 CYS A CA 1
ATOM 3070 C C . CYS A 1 382 ? 12.257 -14.833 26.440 1.00 61.25 382 CYS A C 1
ATOM 3072 O O . CYS A 1 382 ? 12.708 -15.926 26.766 1.00 61.25 382 CYS A O 1
ATOM 3074 N N . SER A 1 383 ? 11.782 -14.610 25.212 1.00 64.00 383 SER A N 1
ATOM 3075 C CA . SER A 1 383 ? 11.677 -15.658 24.176 1.00 64.00 383 SER A CA 1
ATOM 3076 C C . SER A 1 383 ? 13.028 -16.159 23.631 1.00 64.00 383 SER A C 1
ATOM 3078 O O . SER A 1 383 ? 13.057 -16.862 22.625 1.00 64.00 383 SER A O 1
ATOM 3080 N N . TYR A 1 384 ? 14.138 -15.772 24.261 1.00 69.75 384 TYR A N 1
ATOM 3081 C CA . TYR A 1 384 ? 15.513 -16.044 23.852 1.00 69.75 384 TYR A CA 1
ATOM 3082 C C . TYR A 1 384 ? 16.279 -16.705 25.004 1.00 69.75 384 TYR A C 1
ATOM 3084 O O . TYR A 1 384 ? 15.848 -16.648 26.157 1.00 69.75 384 TYR A O 1
ATOM 3092 N N . LYS A 1 385 ? 17.438 -17.315 24.713 1.00 69.81 385 LYS A N 1
ATOM 3093 C CA . LYS A 1 385 ? 18.321 -17.863 25.757 1.00 69.81 385 LYS A CA 1
ATOM 3094 C C . LYS A 1 385 ? 18.621 -16.778 26.796 1.00 69.81 385 LYS A C 1
ATOM 3096 O O . LYS A 1 385 ? 18.932 -15.642 26.443 1.00 69.81 385 LYS A O 1
ATOM 3101 N N . GLN A 1 386 ? 18.544 -17.144 28.076 1.00 69.19 386 GLN A N 1
ATOM 3102 C CA . GLN A 1 386 ? 18.604 -16.226 29.225 1.00 69.19 386 GLN A CA 1
ATOM 3103 C C . GLN A 1 386 ? 19.860 -15.331 29.247 1.00 69.19 386 GLN A C 1
ATOM 3105 O O . GLN A 1 386 ? 19.854 -14.242 29.830 1.00 69.19 386 GLN A O 1
ATOM 3110 N N . GLU A 1 387 ? 20.931 -15.788 28.603 1.00 71.62 387 GLU A N 1
ATOM 3111 C CA . GLU A 1 387 ? 22.204 -15.090 28.455 1.00 71.62 387 GLU A CA 1
ATOM 3112 C C . GLU A 1 387 ? 22.142 -13.861 27.524 1.00 71.62 387 GLU A C 1
ATOM 3114 O O . GLU A 1 387 ? 22.872 -12.901 27.757 1.00 71.62 387 GLU A O 1
ATOM 3119 N N . TYR A 1 388 ? 21.209 -13.834 26.561 1.00 76.94 388 TYR A N 1
ATOM 3120 C CA . TYR A 1 388 ? 20.965 -12.704 25.646 1.00 76.94 388 TYR A CA 1
ATOM 3121 C C . TYR A 1 388 ? 19.823 -11.791 26.095 1.00 76.94 388 TYR A C 1
ATOM 3123 O O . TYR A 1 388 ? 19.467 -10.847 25.395 1.00 76.94 388 TYR A O 1
ATOM 3131 N N . CYS A 1 389 ? 19.225 -12.069 27.252 1.00 76.44 389 CYS A N 1
ATOM 3132 C CA . CYS A 1 389 ? 18.150 -11.263 27.809 1.00 76.44 389 CYS A CA 1
ATOM 3133 C C . CYS A 1 389 ? 18.731 -10.206 28.752 1.00 76.44 389 CYS A C 1
ATOM 3135 O O . CYS A 1 389 ? 19.356 -10.531 29.773 1.00 76.44 389 CYS A O 1
ATOM 3137 N N . THR A 1 390 ? 18.504 -8.944 28.407 1.00 81.88 390 THR A N 1
ATOM 3138 C CA . THR A 1 390 ? 18.866 -7.771 29.206 1.00 81.88 390 THR A CA 1
ATOM 3139 C C . THR A 1 390 ? 17.682 -7.310 30.078 1.00 81.88 390 THR A C 1
ATOM 3141 O O . THR A 1 390 ? 16.679 -8.022 30.205 1.00 81.88 390 THR A O 1
ATOM 3144 N N . PHE A 1 391 ? 17.795 -6.140 30.709 1.00 83.00 391 PHE A N 1
ATOM 3145 C CA . PHE A 1 391 ? 16.682 -5.495 31.408 1.00 83.00 391 PHE A CA 1
ATOM 3146 C C . PHE A 1 391 ? 15.491 -5.260 30.456 1.00 83.00 391 PHE A C 1
ATOM 3148 O O . PHE A 1 391 ? 15.652 -5.210 29.238 1.00 83.00 391 PHE A O 1
ATOM 3155 N N . ASP A 1 392 ? 14.277 -5.168 31.008 1.00 80.12 392 ASP A N 1
ATOM 3156 C CA . ASP A 1 392 ? 13.023 -5.036 30.235 1.00 80.12 392 ASP A CA 1
ATOM 3157 C C . ASP A 1 392 ? 12.680 -6.240 29.329 1.00 80.12 392 ASP A C 1
ATOM 3159 O O . ASP A 1 392 ? 11.859 -6.136 28.421 1.00 80.12 392 ASP A O 1
ATOM 3163 N N . HIS A 1 393 ? 13.298 -7.404 29.572 1.00 78.44 393 HIS A N 1
ATOM 3164 C CA . HIS A 1 393 ? 13.096 -8.643 28.803 1.00 78.44 393 HIS A CA 1
ATOM 3165 C C . HIS A 1 393 ? 13.462 -8.531 27.309 1.00 78.44 393 HIS A C 1
ATOM 3167 O O . HIS A 1 393 ? 12.970 -9.307 26.483 1.00 78.44 393 HIS A O 1
ATOM 3173 N N . ALA A 1 394 ? 14.332 -7.584 26.949 1.00 82.19 394 ALA A N 1
ATOM 3174 C CA . ALA A 1 394 ? 14.786 -7.395 25.576 1.00 82.19 394 ALA A CA 1
ATOM 3175 C C . ALA A 1 394 ? 15.983 -8.296 25.231 1.00 82.19 394 ALA A C 1
ATOM 3177 O O . ALA A 1 394 ? 16.807 -8.635 26.081 1.00 82.19 394 ALA A O 1
ATOM 3178 N N . PHE A 1 395 ? 16.080 -8.673 23.957 1.00 85.62 395 PHE A N 1
ATOM 3179 C CA . PHE A 1 395 ? 17.257 -9.345 23.413 1.00 85.62 395 PHE A CA 1
ATOM 3180 C C . PHE A 1 395 ? 18.361 -8.319 23.169 1.00 85.62 395 PHE A C 1
ATOM 3182 O O . PHE A 1 395 ? 18.103 -7.310 22.519 1.00 85.62 395 PHE A O 1
ATOM 3189 N N . GLN A 1 396 ? 19.579 -8.610 23.617 1.00 87.12 396 GLN A N 1
ATOM 3190 C CA . GLN A 1 396 ? 20.773 -7.833 23.307 1.00 87.12 396 GLN A CA 1
ATOM 3191 C C . GLN A 1 396 ? 21.971 -8.775 23.085 1.00 87.12 396 GLN A C 1
ATOM 3193 O O . GLN A 1 396 ? 22.224 -9.640 23.928 1.00 87.12 396 GLN A O 1
ATOM 3198 N N . PRO A 1 397 ? 22.745 -8.610 21.995 1.00 83.69 397 PRO A N 1
ATOM 3199 C CA . PRO A 1 397 ? 24.012 -9.310 21.823 1.00 83.69 397 PRO A CA 1
ATOM 3200 C C . PRO A 1 397 ? 25.003 -8.940 22.931 1.00 83.69 397 PRO A C 1
ATOM 3202 O O . PRO A 1 397 ? 24.939 -7.847 23.502 1.00 83.69 397 PRO A O 1
ATOM 3205 N N . TYR A 1 398 ? 25.992 -9.801 23.174 1.00 80.44 398 TYR A N 1
ATOM 3206 C CA . TYR A 1 398 ? 27.150 -9.399 23.968 1.00 80.44 398 TYR A CA 1
ATOM 3207 C C . TYR A 1 398 ? 27.853 -8.206 23.328 1.00 80.44 398 TYR A C 1
ATOM 3209 O O . TYR A 1 398 ? 28.026 -8.158 22.110 1.00 80.44 398 TYR A O 1
ATOM 3217 N N . ILE A 1 399 ? 28.283 -7.271 24.174 1.00 81.38 399 ILE A N 1
ATOM 3218 C CA . ILE A 1 399 ? 29.085 -6.122 23.766 1.00 81.38 399 ILE A CA 1
ATOM 3219 C C . ILE A 1 399 ? 30.423 -6.655 23.232 1.00 81.38 399 ILE A C 1
ATOM 3221 O O . ILE A 1 399 ? 31.190 -7.224 24.012 1.00 81.38 399 ILE A O 1
ATOM 3225 N N . PRO A 1 400 ? 30.745 -6.485 21.936 1.00 78.75 400 PRO A N 1
ATOM 3226 C CA . PRO A 1 400 ? 31.993 -7.001 21.392 1.00 78.75 400 PRO A CA 1
ATOM 3227 C C . PRO A 1 400 ? 33.194 -6.313 22.048 1.00 78.75 400 PRO A C 1
ATOM 3229 O O . PRO A 1 400 ? 33.190 -5.093 22.255 1.00 78.75 400 PRO A O 1
ATOM 3232 N N . SER A 1 401 ? 34.233 -7.084 22.371 1.00 78.12 401 SER A N 1
ATOM 3233 C CA . SER A 1 401 ? 35.432 -6.588 23.065 1.00 78.12 401 SER A CA 1
ATOM 3234 C C . SER A 1 401 ? 36.246 -5.592 22.230 1.00 78.12 401 SER A C 1
ATOM 3236 O O . SER A 1 401 ? 36.963 -4.762 22.780 1.00 78.12 401 SER A O 1
ATOM 3238 N N . ASN A 1 402 ? 36.098 -5.626 20.904 1.00 78.31 402 ASN A N 1
ATOM 3239 C CA . ASN A 1 402 ? 36.805 -4.775 19.947 1.00 78.31 402 ASN A CA 1
ATOM 3240 C C . ASN A 1 402 ? 36.088 -3.451 19.613 1.00 78.31 402 ASN A C 1
ATOM 3242 O O . ASN A 1 402 ? 36.659 -2.624 18.905 1.00 78.31 402 ASN A O 1
ATOM 3246 N N . ILE A 1 403 ? 34.859 -3.228 20.092 1.00 85.19 403 ILE A N 1
ATOM 3247 C CA . ILE A 1 403 ? 34.082 -2.019 19.770 1.00 85.19 403 ILE A CA 1
ATOM 3248 C C . ILE A 1 403 ? 34.248 -0.964 20.862 1.00 85.19 403 ILE A C 1
ATOM 3250 O O . ILE A 1 403 ? 34.168 -1.260 22.050 1.00 85.19 403 ILE A O 1
ATOM 3254 N N . ARG A 1 404 ? 34.453 0.294 20.474 1.00 89.50 404 ARG A N 1
ATOM 3255 C CA . ARG A 1 404 ? 34.405 1.440 21.397 1.00 89.50 404 ARG A CA 1
ATOM 3256 C C . ARG A 1 404 ? 33.026 2.079 21.360 1.00 89.50 404 ARG A C 1
ATOM 3258 O O . ARG A 1 404 ? 32.389 2.068 20.311 1.00 89.50 404 ARG A O 1
ATOM 3265 N N . PHE A 1 405 ? 32.590 2.657 22.474 1.00 91.75 405 PHE A N 1
ATOM 3266 C CA . PHE A 1 405 ? 31.275 3.283 22.598 1.00 91.75 405 PHE A CA 1
ATOM 3267 C C . PHE A 1 405 ? 31.378 4.784 22.868 1.00 91.75 405 PHE A C 1
ATOM 3269 O O . PHE A 1 405 ? 32.293 5.246 23.557 1.00 91.75 405 PHE A O 1
ATOM 3276 N N . ILE A 1 406 ? 30.414 5.543 22.347 1.00 92.25 406 ILE A N 1
ATOM 3277 C CA . ILE A 1 406 ? 30.195 6.944 22.713 1.00 92.25 406 ILE A CA 1
ATOM 3278 C C . ILE A 1 406 ? 28.777 7.108 23.265 1.00 92.25 406 ILE A C 1
ATOM 3280 O O . ILE A 1 406 ? 27.799 6.797 22.588 1.00 92.25 406 ILE A O 1
ATOM 3284 N N . GLY A 1 407 ? 28.683 7.599 24.499 1.00 92.50 407 GLY A N 1
ATOM 3285 C CA . GLY A 1 407 ? 27.450 8.026 25.141 1.00 92.50 407 GLY A CA 1
ATOM 3286 C C . GLY A 1 407 ? 27.115 9.480 24.808 1.00 92.50 407 GLY A C 1
ATOM 3287 O O . GLY A 1 407 ? 27.954 10.370 24.963 1.00 92.50 407 GLY A O 1
ATOM 3288 N N . LEU A 1 408 ? 25.887 9.717 24.360 1.00 90.56 408 LEU A N 1
ATOM 3289 C CA . LEU A 1 408 ? 25.380 11.018 23.927 1.00 90.56 408 LEU A CA 1
ATOM 3290 C C . LEU A 1 408 ? 24.352 11.573 24.929 1.00 90.56 408 LEU A C 1
ATOM 3292 O O . LEU A 1 408 ? 23.910 10.882 25.854 1.00 90.56 408 LEU A O 1
ATOM 3296 N N . SER A 1 409 ? 23.951 12.830 24.736 1.00 87.44 409 SER A N 1
ATOM 3297 C CA . SER A 1 409 ? 22.814 13.446 25.434 1.00 87.44 409 SER A CA 1
ATOM 3298 C C . SER A 1 409 ? 22.928 13.363 26.966 1.00 87.44 409 SER A C 1
ATOM 3300 O O . SER A 1 409 ? 23.870 13.898 27.556 1.00 87.44 409 SER A O 1
ATOM 3302 N N . GLY A 1 410 ? 21.978 12.700 27.639 1.00 86.00 410 GLY A N 1
ATOM 3303 C CA . GLY A 1 410 ? 21.930 12.576 29.093 1.00 86.00 410 GLY A CA 1
ATOM 3304 C C . GLY A 1 410 ? 23.188 11.964 29.708 1.00 86.00 410 GLY A C 1
ATOM 3305 O O . GLY A 1 410 ? 23.524 12.339 30.828 1.00 86.00 410 GLY A O 1
ATOM 3306 N N . TYR A 1 411 ? 23.913 11.103 28.980 1.00 87.88 411 TYR A N 1
ATOM 3307 C CA . TYR A 1 411 ? 25.222 10.627 29.424 1.00 87.88 411 TYR A CA 1
ATOM 3308 C C . TYR A 1 411 ? 26.186 11.808 29.576 1.00 87.88 411 TYR A C 1
ATOM 3310 O O . TYR A 1 411 ? 26.642 12.092 30.681 1.00 87.88 411 TYR A O 1
ATOM 3318 N N . TYR A 1 412 ? 26.436 12.555 28.499 1.00 85.38 412 TYR A N 1
ATOM 3319 C CA . TYR A 1 412 ? 27.377 13.674 28.515 1.00 85.38 412 TYR A CA 1
ATOM 3320 C C . TYR A 1 412 ? 27.057 14.700 29.609 1.00 85.38 412 TYR A C 1
ATOM 3322 O O . TYR A 1 412 ? 27.942 15.035 30.390 1.00 85.38 412 TYR A O 1
ATOM 3330 N N . TYR A 1 413 ? 25.808 15.167 29.715 1.00 80.00 413 TYR A N 1
ATOM 3331 C CA . TYR A 1 413 ? 25.470 16.240 30.661 1.00 80.00 413 TYR A CA 1
ATOM 3332 C C . TYR A 1 413 ? 25.695 15.846 32.123 1.00 80.00 413 TYR A C 1
ATOM 3334 O O . TYR A 1 413 ? 26.145 16.668 32.924 1.00 80.00 413 TYR A O 1
ATOM 3342 N N . VAL A 1 414 ? 25.399 14.594 32.478 1.00 79.19 414 VAL A N 1
ATOM 3343 C CA . VAL A 1 414 ? 25.590 14.100 33.844 1.00 79.19 414 VAL A CA 1
ATOM 3344 C C . VAL A 1 414 ? 27.075 13.895 34.132 1.00 79.19 414 VAL A C 1
ATOM 3346 O O . VAL A 1 414 ? 27.565 14.398 35.138 1.00 79.19 414 VAL A O 1
ATOM 3349 N N . PHE A 1 415 ? 27.824 13.262 33.225 1.00 76.88 415 PHE A N 1
ATOM 3350 C CA . PHE A 1 415 ? 29.270 13.077 33.397 1.00 76.88 415 PHE A CA 1
ATOM 3351 C C . PHE A 1 415 ? 30.040 14.401 33.426 1.00 76.88 415 PHE A C 1
ATOM 3353 O O . PHE A 1 415 ? 30.904 14.576 34.280 1.00 76.88 415 PHE A O 1
ATOM 3360 N N . ASN A 1 416 ? 29.681 15.362 32.573 1.00 75.25 416 ASN A N 1
ATOM 3361 C CA . ASN A 1 416 ? 30.232 16.717 32.594 1.00 75.25 416 ASN A CA 1
ATOM 3362 C C . ASN A 1 416 ? 30.002 17.412 33.948 1.00 75.25 416 ASN A C 1
ATOM 3364 O O . ASN A 1 416 ? 30.846 18.182 34.389 1.00 75.25 416 ASN A O 1
ATOM 3368 N N . SER A 1 417 ? 28.890 17.110 34.627 1.00 72.75 417 SER A N 1
ATOM 3369 C CA . SER A 1 417 ? 28.576 17.665 35.952 1.00 72.75 417 SER A CA 1
ATOM 3370 C C . SER A 1 417 ? 29.322 16.962 37.099 1.00 72.75 417 SER A C 1
ATOM 3372 O O . SER A 1 417 ? 29.581 17.583 38.120 1.00 72.75 417 SER A O 1
ATOM 3374 N N . LEU A 1 418 ? 29.681 15.680 36.954 1.00 71.00 418 LEU A N 1
ATOM 3375 C CA . LEU A 1 418 ? 30.442 14.911 37.960 1.00 71.00 418 LEU A CA 1
ATOM 3376 C C . LEU A 1 418 ? 31.965 15.131 37.872 1.00 71.00 418 LEU A C 1
ATOM 3378 O O . LEU A 1 418 ? 32.705 14.817 38.803 1.00 71.00 418 LEU A O 1
ATOM 3382 N N . ALA A 1 419 ? 32.437 15.639 36.735 1.00 60.25 419 ALA A N 1
ATOM 3383 C CA . ALA A 1 419 ? 33.831 15.806 36.332 1.00 60.25 419 ALA A CA 1
ATOM 3384 C C . ALA A 1 419 ? 34.583 16.967 37.025 1.00 60.25 419 ALA A C 1
ATOM 3386 O O . ALA A 1 419 ? 35.312 17.720 36.370 1.00 60.25 419 ALA A O 1
ATOM 3387 N N . PHE A 1 420 ? 34.435 17.113 38.344 1.00 53.09 420 PHE A N 1
ATOM 3388 C CA . PHE A 1 420 ? 35.130 18.122 39.148 1.00 53.09 420 PHE A CA 1
ATOM 3389 C C . PHE A 1 420 ? 36.661 18.061 38.948 1.00 53.09 420 PHE A C 1
ATOM 3391 O O . PHE A 1 420 ? 37.315 17.122 39.414 1.00 53.09 420 PHE A O 1
ATOM 3398 N N . GLY A 1 421 ? 37.229 19.059 38.254 1.00 47.72 421 GLY A N 1
ATOM 3399 C CA . GLY A 1 421 ? 38.678 19.300 38.160 1.00 47.72 421 GLY A CA 1
ATOM 3400 C C . GLY A 1 421 ? 39.446 18.706 36.967 1.00 47.72 421 GLY A C 1
ATOM 3401 O O . GLY A 1 421 ? 40.674 18.695 37.000 1.00 47.72 421 GLY A O 1
ATOM 3402 N N . MET A 1 422 ? 38.795 18.227 35.903 1.00 49.38 422 MET A N 1
ATOM 3403 C CA . MET A 1 422 ? 39.521 17.671 34.751 1.00 49.38 422 MET A CA 1
ATOM 3404 C C . MET A 1 422 ? 40.069 18.713 33.768 1.00 49.38 422 MET A C 1
ATOM 3406 O O . MET A 1 422 ? 39.369 19.634 33.344 1.00 49.38 422 MET A O 1
ATOM 3410 N N . SER A 1 423 ? 41.301 18.488 33.302 1.00 42.34 423 SER A N 1
ATOM 3411 C CA . SER A 1 423 ? 41.855 19.173 32.133 1.00 42.34 423 SER A CA 1
ATOM 3412 C C . SER A 1 423 ? 41.018 18.822 30.903 1.00 42.34 423 SER A C 1
ATOM 3414 O O . SER A 1 423 ? 41.112 17.715 30.372 1.00 42.34 423 SER A O 1
ATOM 3416 N N . LYS A 1 424 ? 40.204 19.776 30.426 1.00 46.19 424 LYS A N 1
ATOM 3417 C CA . LYS A 1 424 ? 39.722 19.760 29.041 1.00 46.19 424 LYS A CA 1
ATOM 3418 C C . LYS A 1 424 ? 40.951 19.514 28.173 1.00 46.19 424 LYS A C 1
ATOM 3420 O O . LYS A 1 424 ? 41.885 20.318 28.218 1.00 46.19 424 LYS A O 1
ATOM 3425 N N . THR A 1 425 ? 40.975 18.444 27.378 1.00 43.81 425 THR A N 1
ATOM 3426 C CA . THR A 1 425 ? 41.950 18.363 26.286 1.00 43.81 425 THR A CA 1
ATOM 3427 C C . THR A 1 425 ? 41.901 19.705 25.561 1.00 43.81 425 THR A C 1
ATOM 3429 O O . THR A 1 425 ? 40.816 20.128 25.166 1.00 43.81 425 THR A O 1
ATOM 3432 N N . LYS A 1 426 ? 43.038 20.417 25.489 1.00 39.66 426 LYS A N 1
ATOM 3433 C CA . LYS A 1 426 ? 43.188 21.796 24.972 1.00 39.66 426 LYS A CA 1
ATOM 3434 C C . LYS A 1 426 ? 42.921 21.893 23.460 1.00 39.66 426 LYS A C 1
ATOM 3436 O O . LYS A 1 426 ? 43.668 22.526 22.724 1.00 39.66 426 LYS A O 1
ATOM 3441 N N . ASN A 1 427 ? 41.864 21.259 22.977 1.00 43.56 427 ASN A N 1
ATOM 3442 C CA . ASN A 1 427 ? 41.372 21.378 21.625 1.00 43.56 427 ASN A CA 1
ATOM 3443 C C . ASN A 1 427 ? 39.910 21.807 21.723 1.00 43.56 427 ASN A C 1
ATOM 3445 O O . ASN A 1 427 ? 39.051 21.025 22.119 1.00 43.56 427 ASN A O 1
ATOM 3449 N N . LYS A 1 428 ? 39.634 23.073 21.385 1.00 43.44 428 LYS A N 1
ATOM 3450 C CA . LYS A 1 428 ? 38.294 23.694 21.429 1.00 43.44 428 LYS A CA 1
ATOM 3451 C C . LYS A 1 428 ? 37.230 22.946 20.597 1.00 43.44 428 LYS A C 1
ATOM 3453 O O . LYS A 1 428 ? 36.064 23.300 20.671 1.00 43.44 428 LYS A O 1
ATOM 3458 N N . SER A 1 429 ? 37.628 21.942 19.816 1.00 45.19 429 SER A N 1
ATOM 3459 C CA . SER A 1 429 ? 36.798 21.123 18.929 1.00 45.19 429 SER A CA 1
ATOM 3460 C C . SER A 1 429 ? 36.401 19.745 19.487 1.00 45.19 429 SER A C 1
ATOM 3462 O O . SER A 1 429 ? 35.688 19.013 18.806 1.00 45.19 429 SER A O 1
ATOM 3464 N N . LEU A 1 430 ? 36.854 19.355 20.688 1.00 51.66 430 LEU A N 1
ATOM 3465 C CA . LEU A 1 430 ? 36.570 18.040 21.285 1.00 51.66 430 LEU A CA 1
ATOM 3466 C C . LEU A 1 430 ? 36.092 18.179 22.737 1.00 51.66 430 LEU A C 1
ATOM 3468 O O . LEU A 1 430 ? 36.889 18.361 23.655 1.00 51.66 430 LEU A O 1
ATOM 3472 N N . GLU A 1 431 ? 34.783 18.039 22.946 1.00 59.72 431 GLU A N 1
ATOM 3473 C CA . GLU A 1 431 ? 34.158 17.954 24.273 1.00 59.72 431 GLU A CA 1
ATOM 3474 C C . GLU A 1 431 ? 33.852 16.490 24.593 1.00 59.72 431 GLU A C 1
ATOM 3476 O O . GLU A 1 431 ? 32.710 16.038 24.481 1.00 59.72 431 GLU A O 1
ATOM 3481 N N . ARG A 1 432 ? 34.900 15.731 24.933 1.00 66.56 432 ARG A N 1
ATOM 3482 C CA . ARG A 1 432 ? 34.831 14.286 25.176 1.00 66.56 432 ARG A CA 1
ATOM 3483 C C . ARG A 1 432 ? 35.474 13.912 26.511 1.00 66.56 432 ARG A C 1
ATOM 3485 O O . ARG A 1 432 ? 36.591 14.338 26.783 1.00 66.56 432 ARG A O 1
ATOM 3492 N N . TYR A 1 433 ? 34.808 13.045 27.269 1.00 70.56 433 TYR A N 1
ATOM 3493 C CA . TYR A 1 433 ? 35.352 12.394 28.467 1.00 70.56 433 TYR A CA 1
ATOM 3494 C C . TYR A 1 433 ? 35.550 10.902 28.194 1.00 70.56 433 TYR A C 1
ATOM 3496 O O . TYR A 1 433 ? 34.663 10.267 27.623 1.00 70.56 433 TYR A O 1
ATOM 3504 N N . ASP A 1 434 ? 36.705 10.345 28.553 1.00 75.69 434 ASP A N 1
ATOM 3505 C CA . ASP A 1 434 ? 37.064 8.946 28.300 1.00 75.69 434 ASP A CA 1
ATOM 3506 C C . ASP A 1 434 ? 37.120 8.176 29.624 1.00 75.69 434 ASP A C 1
ATOM 3508 O O . ASP A 1 434 ? 37.780 8.598 30.570 1.00 75.69 434 ASP A O 1
ATOM 3512 N N . PHE A 1 435 ? 36.412 7.052 29.712 1.00 74.19 435 PHE A N 1
ATOM 3513 C CA . PHE A 1 435 ? 36.357 6.260 30.942 1.00 74.19 435 PHE A CA 1
ATOM 3514 C C . PHE A 1 435 ? 37.658 5.511 31.214 1.00 74.19 435 PHE A C 1
ATOM 3516 O O . PHE A 1 435 ? 37.872 5.073 32.339 1.00 74.19 435 PHE A O 1
ATOM 3523 N N . LYS A 1 436 ? 38.554 5.361 30.229 1.00 72.25 436 LYS A N 1
ATOM 3524 C CA . LYS A 1 436 ? 39.893 4.806 30.490 1.00 72.25 436 LYS A CA 1
ATOM 3525 C C . LYS A 1 436 ? 40.674 5.635 31.519 1.00 72.25 436 LYS A C 1
ATOM 3527 O O . LYS A 1 436 ? 41.533 5.089 32.204 1.00 72.25 436 LYS A O 1
ATOM 3532 N N . ASP A 1 437 ? 40.355 6.927 31.612 1.00 67.12 437 ASP A N 1
ATOM 3533 C CA . ASP A 1 437 ? 40.985 7.879 32.519 1.00 67.12 437 ASP A CA 1
ATOM 3534 C C . ASP A 1 437 ? 40.301 7.866 33.908 1.00 67.12 437 ASP A C 1
ATOM 3536 O O . ASP A 1 437 ? 40.725 8.593 34.800 1.00 67.12 437 ASP A O 1
ATOM 3540 N N . PHE A 1 438 ? 39.267 7.024 34.102 1.00 65.88 438 PHE A N 1
ATOM 3541 C CA . PHE A 1 438 ? 38.466 6.905 35.328 1.00 65.88 438 PHE A CA 1
ATOM 3542 C C . PHE A 1 438 ? 38.342 5.453 35.806 1.00 65.88 438 PHE A C 1
ATOM 3544 O O . PHE A 1 438 ? 37.502 4.697 35.304 1.00 65.88 438 PHE A O 1
ATOM 3551 N N . PRO A 1 439 ? 39.107 5.043 36.831 1.00 63.75 439 PRO A N 1
ATOM 3552 C CA . PRO A 1 439 ? 38.882 3.774 37.508 1.00 63.75 439 PRO A CA 1
ATOM 3553 C C . PRO A 1 439 ? 37.456 3.696 38.073 1.00 63.75 439 PRO A C 1
ATOM 3555 O O . PRO A 1 439 ? 36.937 4.652 38.652 1.00 63.75 439 PRO A O 1
ATOM 3558 N N . GLN A 1 440 ? 36.829 2.525 37.953 1.00 70.88 440 GLN A N 1
ATOM 3559 C CA . GLN A 1 440 ? 35.477 2.250 38.456 1.00 70.88 440 GLN A CA 1
ATOM 3560 C C . GLN A 1 440 ? 35.297 2.610 39.946 1.00 70.88 440 GLN A C 1
ATOM 3562 O O . GLN A 1 440 ? 34.224 3.060 40.353 1.00 70.88 440 GLN A O 1
ATOM 3567 N N . GLU A 1 441 ? 36.340 2.422 40.753 1.00 72.19 441 GLU A N 1
ATOM 3568 C CA . GLU A 1 441 ? 36.338 2.734 42.185 1.00 72.19 441 GLU A CA 1
ATOM 3569 C C . GLU A 1 441 ? 36.299 4.242 42.454 1.00 72.19 441 GLU A C 1
ATOM 3571 O O . GLU A 1 441 ? 35.515 4.694 43.288 1.00 72.19 441 GLU A O 1
ATOM 3576 N N . GLU A 1 442 ? 37.065 5.031 41.697 1.00 73.19 442 GLU A N 1
ATOM 3577 C CA . GLU A 1 442 ? 37.087 6.491 41.826 1.00 73.19 442 GLU A CA 1
ATOM 3578 C C . GLU A 1 442 ? 35.721 7.090 41.471 1.00 73.19 442 GLU A C 1
ATOM 3580 O O . GLU A 1 442 ? 35.217 7.985 42.152 1.00 73.19 442 GLU A O 1
ATOM 3585 N N . PHE A 1 443 ? 35.070 6.552 40.438 1.00 74.44 443 PHE A N 1
ATOM 3586 C CA . PHE A 1 443 ? 33.730 6.986 40.064 1.00 74.44 443 PHE A CA 1
ATOM 3587 C C . PHE A 1 443 ? 32.706 6.708 41.175 1.00 74.44 443 PHE A C 1
ATOM 3589 O O . PHE A 1 443 ? 31.923 7.588 41.527 1.00 74.44 443 PHE A O 1
ATOM 3596 N N . ALA A 1 444 ? 32.741 5.517 41.782 1.00 76.62 444 ALA A N 1
ATOM 3597 C CA . ALA A 1 444 ? 31.857 5.173 42.895 1.00 76.62 444 ALA A CA 1
ATOM 3598 C C . ALA A 1 444 ? 32.096 6.053 44.138 1.00 76.62 444 ALA A C 1
ATOM 3600 O O . ALA A 1 444 ? 31.131 6.450 44.790 1.00 76.62 444 ALA A O 1
ATOM 3601 N N . GLN A 1 445 ? 33.352 6.397 44.443 1.00 79.25 445 GLN A N 1
ATOM 3602 C CA . GLN A 1 445 ? 33.699 7.317 45.534 1.00 79.25 445 GLN A CA 1
ATOM 3603 C C . GLN A 1 445 ? 33.178 8.736 45.274 1.00 79.25 445 GLN A C 1
ATOM 3605 O O . GLN A 1 445 ? 32.593 9.354 46.164 1.00 79.25 445 GLN A O 1
ATOM 3610 N N . ARG A 1 446 ? 33.325 9.238 44.041 1.00 79.44 446 ARG A N 1
ATOM 3611 C CA . ARG A 1 446 ? 32.796 10.551 43.641 1.00 79.44 446 ARG A CA 1
ATOM 3612 C C . ARG A 1 446 ? 31.273 10.593 43.697 1.00 79.44 446 ARG A C 1
ATOM 3614 O O . ARG A 1 446 ? 30.721 11.573 44.185 1.00 79.44 446 ARG A O 1
ATOM 3621 N N . LEU A 1 447 ? 30.592 9.534 43.253 1.00 82.19 447 LEU A N 1
ATOM 3622 C CA . LEU A 1 447 ? 29.138 9.419 43.401 1.00 82.19 447 LEU A CA 1
ATOM 3623 C C . LEU A 1 447 ? 28.711 9.491 44.867 1.00 82.19 447 LEU A C 1
ATOM 3625 O O . LEU A 1 447 ? 27.785 10.234 45.184 1.00 82.19 447 LEU A O 1
ATOM 3629 N N . ASN A 1 448 ? 29.404 8.760 45.748 1.00 86.06 448 ASN A N 1
ATOM 3630 C CA . ASN A 1 448 ? 29.123 8.787 47.181 1.00 86.06 448 ASN A CA 1
ATOM 3631 C C . ASN A 1 448 ? 29.252 10.209 47.740 1.00 86.06 448 ASN A C 1
ATOM 3633 O O . ASN A 1 448 ? 28.320 10.722 48.350 1.00 86.06 448 ASN A O 1
ATOM 3637 N N . SER A 1 449 ? 30.363 10.881 47.425 1.00 84.62 449 SER A N 1
ATOM 3638 C CA . SER A 1 449 ? 30.616 12.262 47.843 1.00 84.62 449 SER A CA 1
ATOM 3639 C C . SER A 1 449 ? 29.541 13.234 47.343 1.00 84.62 449 SER A C 1
ATOM 3641 O O . SER A 1 449 ? 29.044 14.046 48.121 1.00 84.62 449 SER A O 1
ATOM 3643 N N . VAL A 1 450 ? 29.125 13.136 46.076 1.00 83.75 450 VAL A N 1
ATOM 3644 C CA . VAL A 1 450 ? 28.074 14.001 45.512 1.00 83.75 450 VAL A CA 1
ATOM 3645 C C . VAL A 1 450 ? 26.725 13.772 46.190 1.00 83.75 450 VAL A C 1
ATOM 3647 O O . VAL A 1 450 ? 26.002 14.734 46.428 1.00 83.75 450 VAL A O 1
ATOM 3650 N N . CYS A 1 451 ? 26.376 12.524 46.502 1.00 88.19 451 CYS A N 1
ATOM 3651 C CA . CYS A 1 451 ? 25.125 12.208 47.185 1.00 88.19 451 CYS A CA 1
ATOM 3652 C C . CYS A 1 451 ? 25.104 12.706 48.638 1.00 88.19 451 CYS A C 1
ATOM 3654 O O . CYS A 1 451 ? 24.059 13.162 49.086 1.00 88.19 451 CYS A O 1
ATOM 3656 N N . GLU A 1 452 ? 26.233 12.657 49.349 1.00 88.88 452 GLU A N 1
ATOM 3657 C CA . GLU A 1 452 ? 26.343 13.065 50.759 1.00 88.88 452 GLU A CA 1
ATOM 3658 C C . GLU A 1 452 ? 26.508 14.584 50.957 1.00 88.88 452 GLU A C 1
ATOM 3660 O O . GLU A 1 452 ? 26.296 15.086 52.060 1.00 88.88 452 GLU A O 1
ATOM 3665 N N . THR A 1 453 ? 26.873 15.334 49.911 1.00 86.75 453 THR A N 1
ATOM 3666 C CA . THR A 1 453 ? 27.089 16.786 50.018 1.00 86.75 453 THR A CA 1
ATOM 3667 C C . THR A 1 453 ? 25.759 17.539 50.125 1.00 86.75 453 THR A C 1
ATOM 3669 O O . THR A 1 453 ? 24.829 17.290 49.361 1.00 86.75 453 THR A O 1
ATOM 3672 N N . GLU A 1 454 ? 25.675 18.508 51.039 1.00 86.06 454 GLU A N 1
ATOM 3673 C CA . GLU A 1 454 ? 24.487 19.347 51.221 1.00 86.06 454 GLU A CA 1
ATOM 3674 C C . GLU A 1 454 ? 24.165 20.191 49.971 1.00 86.06 454 GLU A C 1
ATOM 3676 O O . GLU A 1 454 ? 25.058 20.704 49.291 1.00 86.06 454 GLU A O 1
ATOM 3681 N N . TYR A 1 455 ? 22.874 20.369 49.673 1.00 83.38 455 TYR A N 1
ATOM 3682 C CA . TYR A 1 455 ? 22.388 21.070 48.481 1.00 83.38 455 TYR A CA 1
ATOM 3683 C C . TYR A 1 455 ? 22.913 22.508 48.346 1.00 83.38 455 TYR A C 1
ATOM 3685 O O . TYR A 1 455 ? 23.256 22.932 47.243 1.00 83.38 455 TYR A O 1
ATOM 3693 N N . SER A 1 456 ? 22.985 23.252 49.453 1.00 81.50 456 SER A N 1
ATOM 3694 C CA . SER A 1 456 ? 23.524 24.620 49.512 1.00 81.50 456 SER A CA 1
ATOM 3695 C C . SER A 1 456 ? 24.998 24.661 49.097 1.00 81.50 456 SER A C 1
ATOM 3697 O O . SER A 1 456 ? 25.382 25.452 48.239 1.00 81.50 456 SER A O 1
ATOM 3699 N N . ILE A 1 457 ? 25.799 23.735 49.624 1.00 80.50 457 ILE A N 1
ATOM 3700 C CA . ILE A 1 457 ? 27.235 23.621 49.348 1.00 80.50 457 ILE A CA 1
ATOM 3701 C C . ILE A 1 457 ? 27.479 23.185 47.898 1.00 80.50 457 ILE A C 1
ATOM 3703 O O . ILE A 1 457 ? 28.330 23.751 47.213 1.00 80.50 457 ILE A O 1
ATOM 3707 N N . LEU A 1 458 ? 26.704 22.220 47.390 1.00 74.38 458 LEU A N 1
ATOM 3708 C CA . LEU A 1 458 ? 26.762 21.798 45.983 1.00 74.38 458 LEU A CA 1
ATOM 3709 C C . LEU A 1 458 ? 26.467 22.950 45.014 1.00 74.38 458 LEU A C 1
ATOM 3711 O O . LEU A 1 458 ? 26.998 22.981 43.903 1.00 74.38 458 LEU A O 1
ATOM 3715 N N . TYR A 1 459 ? 25.609 23.888 45.418 1.00 66.94 459 TYR A N 1
ATOM 3716 C CA . TYR A 1 459 ? 25.219 25.034 44.603 1.00 66.94 459 TYR A CA 1
ATOM 3717 C C . TYR A 1 459 ? 26.336 26.078 44.477 1.00 66.94 459 TYR A C 1
ATOM 3719 O O . TYR A 1 459 ? 26.488 26.682 43.413 1.00 66.94 459 TYR A O 1
ATOM 3727 N N . GLU A 1 460 ? 27.104 26.286 45.547 1.00 67.56 460 GLU A N 1
ATOM 3728 C CA . GLU A 1 460 ? 28.135 27.327 45.656 1.00 67.56 460 GLU A CA 1
ATOM 3729 C C . GLU A 1 460 ? 29.484 26.936 45.034 1.00 67.56 460 GLU A C 1
ATOM 3731 O O . GLU A 1 460 ? 30.346 27.790 44.831 1.00 67.56 460 GLU A O 1
ATOM 3736 N N . GLN A 1 461 ? 29.679 25.666 44.671 1.00 67.81 461 GLN A N 1
ATOM 3737 C CA . GLN A 1 461 ? 30.901 25.223 44.000 1.00 67.81 461 GLN A CA 1
ATOM 3738 C C . GLN A 1 461 ? 31.062 25.912 42.631 1.00 67.81 461 GLN A C 1
ATOM 3740 O O . GLN A 1 461 ? 30.224 25.755 41.742 1.00 67.81 461 GLN A O 1
ATOM 3745 N N . GLU A 1 462 ? 32.184 26.619 42.416 1.00 57.31 462 GLU A N 1
ATOM 3746 C CA . GLU A 1 462 ? 32.488 27.350 41.166 1.00 57.31 462 GLU A CA 1
ATOM 3747 C C . GLU A 1 462 ? 32.284 26.496 39.904 1.00 57.31 462 GLU A C 1
ATOM 3749 O O . GLU A 1 462 ? 31.813 26.980 38.876 1.00 57.31 462 GLU A O 1
ATOM 3754 N N . GLN A 1 463 ? 32.585 25.200 39.988 1.00 58.78 463 GLN A N 1
ATOM 3755 C CA . GLN A 1 463 ? 32.509 24.244 38.880 1.00 58.78 463 GLN A CA 1
ATOM 3756 C C . GLN A 1 463 ? 31.061 23.838 38.524 1.00 58.78 463 GLN A C 1
ATOM 3758 O O . GLN A 1 463 ? 30.818 23.337 37.428 1.00 58.78 463 GLN A O 1
ATOM 3763 N N . MET A 1 464 ? 30.093 24.113 39.405 1.00 58.53 464 MET A N 1
ATOM 3764 C CA . MET A 1 464 ? 28.654 23.869 39.229 1.00 58.53 464 MET A CA 1
ATOM 3765 C C . MET A 1 464 ? 27.881 25.111 38.752 1.00 58.53 464 MET A C 1
ATOM 3767 O O . MET A 1 464 ? 26.704 25.010 38.402 1.00 58.53 464 MET A O 1
ATOM 3771 N N . THR A 1 465 ? 28.513 26.286 38.681 1.00 56.16 465 THR A N 1
ATOM 3772 C CA . THR A 1 465 ? 27.855 27.564 38.330 1.00 56.16 465 THR A CA 1
ATOM 3773 C C . THR A 1 465 ? 27.220 27.580 36.932 1.00 56.16 465 THR A C 1
ATOM 3775 O O . THR A 1 465 ? 26.166 28.183 36.746 1.00 56.16 465 THR A O 1
ATOM 3778 N N . ASN A 1 466 ? 27.799 26.852 35.970 1.00 53.25 466 ASN A N 1
ATOM 3779 C CA . ASN A 1 466 ? 27.320 26.766 34.582 1.00 53.25 466 ASN A CA 1
ATOM 3780 C C . ASN A 1 466 ? 26.333 25.608 34.323 1.00 53.25 466 ASN A C 1
ATOM 3782 O O . ASN A 1 466 ? 25.842 25.448 33.204 1.00 53.25 466 ASN A O 1
ATOM 3786 N N . VAL A 1 467 ? 26.039 24.780 35.330 1.00 61.12 467 VAL A N 1
ATOM 3787 C CA . VAL A 1 467 ? 25.083 23.668 35.218 1.00 61.12 467 VAL A CA 1
ATOM 3788 C C . VAL A 1 467 ? 23.685 24.181 35.553 1.00 61.12 467 VAL A C 1
ATOM 3790 O O . VAL A 1 467 ? 23.486 24.866 36.552 1.00 61.12 467 VAL A O 1
ATOM 3793 N N . THR A 1 468 ? 22.677 23.855 34.738 1.00 63.00 468 THR A N 1
ATOM 3794 C CA . THR A 1 468 ? 21.311 24.325 35.024 1.00 63.00 468 THR A CA 1
ATOM 3795 C C . THR A 1 468 ? 20.773 23.734 36.332 1.00 63.00 468 THR A C 1
ATOM 3797 O O . THR A 1 468 ? 20.962 22.552 36.626 1.00 63.00 468 THR A O 1
ATOM 3800 N N . GLU A 1 469 ? 19.989 24.527 37.058 1.00 64.88 469 GLU A N 1
ATOM 3801 C CA . GLU A 1 469 ? 19.335 24.144 38.318 1.00 64.88 469 GLU A CA 1
ATOM 3802 C C . GLU A 1 469 ? 18.564 22.820 38.270 1.00 64.88 469 GLU A C 1
ATOM 3804 O O . GLU A 1 469 ? 18.476 22.082 39.247 1.00 64.88 469 GLU A O 1
ATOM 3809 N N . ALA A 1 470 ? 18.005 22.467 37.113 1.00 63.81 470 ALA A N 1
ATOM 3810 C CA . ALA A 1 470 ? 17.282 21.212 36.964 1.00 63.81 470 ALA A CA 1
ATOM 3811 C C . ALA A 1 470 ? 18.185 19.970 37.073 1.00 63.81 470 ALA A C 1
ATOM 3813 O O . ALA A 1 470 ? 17.713 18.951 37.571 1.00 63.81 470 ALA A O 1
ATOM 3814 N N . TYR A 1 471 ? 19.441 20.056 36.622 1.00 66.12 471 TYR A N 1
ATOM 3815 C CA . TYR A 1 471 ? 20.401 18.948 36.667 1.00 66.12 471 TYR A CA 1
ATOM 3816 C C . TYR A 1 471 ? 21.030 18.793 38.051 1.00 66.12 471 TYR A C 1
ATOM 3818 O O . TYR A 1 471 ? 21.182 17.666 38.509 1.00 66.12 471 TYR A O 1
ATOM 3826 N N . LYS A 1 472 ? 21.303 19.902 38.751 1.00 70.06 472 LYS A N 1
ATOM 3827 C CA . LYS A 1 472 ? 21.845 19.877 40.120 1.00 70.06 472 LYS A CA 1
ATOM 3828 C C . LYS A 1 472 ? 20.930 19.124 41.089 1.00 70.06 472 LYS A C 1
ATOM 3830 O O . LYS A 1 472 ? 21.380 18.254 41.822 1.00 70.06 472 LYS A O 1
ATOM 3835 N N . ARG A 1 473 ? 19.620 19.395 41.023 1.00 75.94 473 ARG A N 1
ATOM 3836 C CA . ARG A 1 473 ? 18.605 18.814 41.929 1.00 75.94 473 ARG A CA 1
ATOM 3837 C C . ARG A 1 473 ? 18.526 17.289 41.895 1.00 75.94 473 ARG A C 1
ATOM 3839 O O . ARG A 1 473 ? 18.242 16.676 42.913 1.00 75.94 473 ARG A O 1
ATOM 3846 N N . ASN A 1 474 ? 18.762 16.687 40.732 1.00 85.88 474 ASN A N 1
ATOM 3847 C CA . ASN A 1 474 ? 18.632 15.244 40.534 1.00 85.88 474 ASN A CA 1
ATOM 3848 C C . ASN A 1 474 ? 19.989 14.561 40.324 1.00 85.88 474 ASN A C 1
ATOM 3850 O O . ASN A 1 474 ? 20.009 13.417 39.883 1.00 85.88 474 ASN A O 1
ATOM 3854 N N . LEU A 1 475 ? 21.113 15.237 40.586 1.00 84.88 475 LEU A N 1
ATOM 3855 C CA . LEU A 1 475 ? 22.430 14.759 40.166 1.00 84.88 475 LEU A CA 1
ATOM 3856 C C . LEU A 1 475 ? 22.792 13.399 40.780 1.00 84.88 475 LEU A C 1
ATOM 3858 O O . LEU A 1 475 ? 23.210 12.510 40.044 1.00 84.88 475 LEU A O 1
ATOM 3862 N N . CYS A 1 476 ? 22.573 13.214 42.088 1.00 89.50 476 CYS A N 1
ATOM 3863 C CA . CYS A 1 476 ? 22.812 11.936 42.772 1.00 89.50 476 CYS A CA 1
ATOM 3864 C C . CYS A 1 476 ? 22.011 10.788 42.123 1.00 89.50 476 CYS A C 1
ATOM 3866 O O . CYS A 1 476 ? 22.581 9.752 41.764 1.00 89.50 476 CYS A O 1
ATOM 3868 N N . PHE A 1 477 ? 20.710 10.998 41.881 1.00 93.06 477 PHE A N 1
ATOM 3869 C CA . PHE A 1 477 ? 19.862 10.046 41.163 1.00 93.06 477 PHE A CA 1
ATOM 3870 C C . PHE A 1 477 ? 20.356 9.788 39.732 1.00 93.06 477 PHE A C 1
ATOM 3872 O O . PHE A 1 477 ? 20.592 8.638 39.373 1.00 93.06 477 PHE A O 1
ATOM 3879 N N . ASP A 1 478 ? 20.502 10.834 38.913 1.00 90.62 478 ASP A N 1
ATOM 3880 C CA . ASP A 1 478 ? 20.815 10.731 37.482 1.00 90.62 478 ASP A CA 1
ATOM 3881 C C . ASP A 1 478 ? 22.148 9.994 37.277 1.00 90.62 478 ASP A C 1
ATOM 3883 O O . ASP A 1 478 ? 22.257 9.108 36.428 1.00 90.62 478 ASP A O 1
ATOM 3887 N N . ALA A 1 479 ? 23.146 10.317 38.098 1.00 88.62 479 ALA A N 1
ATOM 3888 C CA . ALA A 1 479 ? 24.469 9.721 38.053 1.00 88.62 479 ALA A CA 1
ATOM 3889 C C . ALA A 1 479 ? 24.465 8.245 38.483 1.00 88.62 479 ALA A C 1
ATOM 3891 O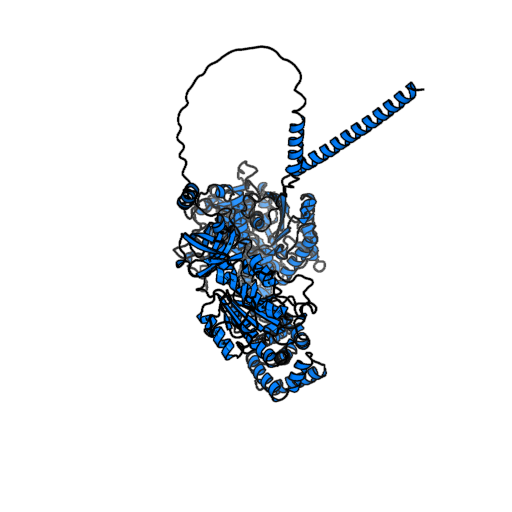 O . ALA A 1 479 ? 25.005 7.388 37.776 1.00 88.62 479 ALA A O 1
ATOM 3892 N N . THR A 1 480 ? 23.787 7.925 39.590 1.00 91.44 480 THR A N 1
ATOM 3893 C CA . THR A 1 480 ? 23.648 6.540 40.067 1.00 91.44 480 THR A CA 1
ATOM 3894 C C . THR A 1 480 ? 22.829 5.694 39.085 1.00 91.44 480 THR A C 1
ATOM 3896 O O . THR A 1 480 ? 23.183 4.550 38.798 1.00 91.44 480 THR A O 1
ATOM 3899 N N . TYR A 1 481 ? 21.762 6.256 38.510 1.00 93.75 481 TYR A N 1
ATOM 3900 C CA . TYR A 1 481 ? 20.922 5.593 37.515 1.00 93.75 481 TYR A CA 1
ATOM 3901 C C . TYR A 1 481 ? 21.703 5.269 36.241 1.00 93.75 481 TYR A C 1
ATOM 3903 O O . TYR A 1 481 ? 21.638 4.141 35.762 1.00 93.75 481 TYR A O 1
ATOM 3911 N N . ILE A 1 482 ? 22.473 6.224 35.712 1.00 91.00 482 ILE A N 1
ATOM 3912 C CA . ILE A 1 482 ? 23.314 6.018 34.525 1.00 91.00 482 ILE A CA 1
ATOM 3913 C C . ILE A 1 482 ? 24.371 4.946 34.772 1.00 91.00 482 ILE A C 1
ATOM 3915 O O . ILE A 1 482 ? 24.576 4.074 33.928 1.00 91.00 482 ILE A O 1
ATOM 3919 N N . TRP A 1 483 ? 25.017 4.982 35.936 1.00 88.00 483 TRP A N 1
ATOM 3920 C CA . TRP A 1 483 ? 26.005 3.982 36.318 1.00 88.00 483 TRP A CA 1
ATOM 3921 C C . TRP A 1 483 ? 25.429 2.564 36.321 1.00 88.00 483 TRP A C 1
ATOM 3923 O O . TRP A 1 483 ? 26.008 1.643 35.740 1.00 88.00 483 TRP A O 1
ATOM 3933 N N . LEU A 1 484 ? 24.261 2.387 36.942 1.00 90.81 484 LEU A N 1
ATOM 3934 C CA . LEU A 1 484 ? 23.570 1.100 36.998 1.00 90.81 484 LEU A CA 1
ATOM 3935 C C . LEU A 1 484 ? 22.992 0.697 35.640 1.00 90.81 484 LEU A C 1
ATOM 3937 O O . LEU A 1 484 ? 23.042 -0.478 35.286 1.00 90.81 484 LEU A O 1
ATOM 3941 N N . LEU A 1 485 ? 22.525 1.652 34.838 1.00 91.81 485 LEU A N 1
ATOM 3942 C CA . LEU A 1 485 ? 22.106 1.399 33.464 1.00 91.81 485 LEU A CA 1
ATOM 3943 C C . LEU A 1 485 ? 23.267 0.849 32.629 1.00 91.81 485 LEU A C 1
ATOM 3945 O O . LEU A 1 485 ? 23.061 -0.098 31.882 1.00 91.81 485 LEU A O 1
ATOM 3949 N N . LEU A 1 486 ? 24.482 1.387 32.761 1.00 89.56 486 LEU A N 1
ATOM 3950 C CA . LEU A 1 486 ? 25.658 0.879 32.046 1.00 89.56 486 LEU A CA 1
ATOM 3951 C C . LEU A 1 486 ? 26.084 -0.504 32.555 1.00 89.56 486 LEU A C 1
ATOM 3953 O O . LEU A 1 486 ? 26.299 -1.414 31.755 1.00 89.56 486 LEU A O 1
ATOM 3957 N N . THR A 1 487 ? 26.186 -0.675 33.873 1.00 86.25 487 THR A N 1
ATOM 3958 C CA . THR A 1 487 ? 26.793 -1.869 34.488 1.00 86.25 487 THR A CA 1
ATOM 3959 C C . THR A 1 487 ? 25.823 -3.040 34.675 1.00 86.25 487 THR A C 1
ATOM 3961 O O . THR A 1 487 ? 26.163 -4.174 34.340 1.00 86.25 487 THR A O 1
ATOM 3964 N N . TYR A 1 488 ? 24.609 -2.790 35.174 1.00 84.69 488 TYR A N 1
ATOM 3965 C CA . TYR A 1 488 ? 23.579 -3.811 35.419 1.00 84.69 488 TYR A CA 1
ATOM 3966 C C . TYR A 1 488 ? 22.591 -3.944 34.262 1.00 84.69 488 TYR A C 1
ATOM 3968 O O . TYR A 1 488 ? 22.160 -5.054 33.960 1.00 84.69 488 TYR A O 1
ATOM 3976 N N . GLY A 1 489 ? 22.222 -2.827 33.632 1.00 87.69 489 GLY A N 1
ATOM 3977 C CA . GLY A 1 489 ? 21.299 -2.820 32.503 1.00 87.69 489 GLY A CA 1
ATOM 3978 C C . GLY A 1 489 ? 21.959 -3.341 31.226 1.00 87.69 489 GLY A C 1
ATOM 3979 O O . GLY A 1 489 ? 21.817 -4.502 30.856 1.00 87.69 489 GLY A O 1
ATOM 3980 N N . ILE A 1 490 ? 22.689 -2.465 30.542 1.00 88.81 490 ILE A N 1
ATOM 3981 C CA . ILE A 1 490 ? 23.315 -2.716 29.240 1.00 88.81 490 ILE A CA 1
ATOM 3982 C C . ILE A 1 490 ? 24.415 -3.780 29.356 1.00 88.81 490 ILE A C 1
ATOM 3984 O O . ILE A 1 490 ? 24.595 -4.568 28.431 1.00 88.81 490 ILE A O 1
ATOM 3988 N N . GLY A 1 491 ? 25.100 -3.861 30.500 1.00 84.38 491 GLY A N 1
ATOM 3989 C CA . GLY A 1 491 ? 25.986 -4.977 30.828 1.00 84.38 491 GLY A CA 1
ATOM 3990 C C . GLY A 1 491 ? 27.460 -4.753 30.496 1.00 84.38 491 GLY A C 1
ATOM 3991 O O . GLY A 1 491 ? 28.143 -5.714 30.148 1.00 84.38 491 GLY A O 1
ATOM 3992 N N . PHE A 1 492 ? 27.962 -3.520 30.618 1.00 86.19 492 PHE A N 1
ATOM 3993 C CA . PHE A 1 492 ? 29.404 -3.244 30.625 1.00 86.19 492 PHE A CA 1
ATOM 3994 C C . PHE A 1 492 ? 30.038 -3.833 31.896 1.00 86.19 492 PHE A C 1
ATOM 3996 O O . PHE A 1 492 ? 29.639 -3.467 33.006 1.00 86.19 492 PHE A O 1
ATOM 4003 N N . LYS A 1 493 ? 31.015 -4.741 31.756 1.00 79.38 493 LYS A N 1
ATOM 4004 C CA . LYS A 1 493 ? 31.647 -5.444 32.887 1.00 79.38 493 LYS A CA 1
ATOM 4005 C C . LYS A 1 493 ? 33.152 -5.182 32.956 1.00 79.38 493 LYS A C 1
ATOM 4007 O O . LYS A 1 493 ? 33.833 -5.188 31.937 1.00 79.38 493 LYS A O 1
ATOM 4012 N N . GLY A 1 494 ? 33.677 -5.020 34.174 1.00 76.00 494 GLY A N 1
ATOM 4013 C CA . GLY A 1 494 ? 35.113 -4.851 34.423 1.00 76.00 494 GLY A CA 1
ATOM 4014 C C . GLY A 1 494 ? 35.732 -3.761 33.544 1.00 76.00 494 GLY A C 1
ATOM 4015 O O . GLY A 1 494 ? 35.274 -2.620 33.538 1.00 76.00 494 GLY A O 1
ATOM 4016 N N . ASP A 1 495 ? 36.731 -4.140 32.749 1.00 75.50 495 ASP A N 1
ATOM 4017 C CA . ASP A 1 495 ? 37.475 -3.234 31.869 1.00 75.50 495 ASP A CA 1
ATOM 4018 C C . ASP A 1 495 ? 36.705 -2.761 30.622 1.00 75.50 495 ASP A C 1
ATOM 4020 O O . ASP A 1 495 ? 37.180 -1.864 29.923 1.00 75.50 495 ASP A O 1
ATOM 4024 N N . ASP A 1 496 ? 35.501 -3.280 30.348 1.00 80.94 496 ASP A N 1
ATOM 4025 C CA . ASP A 1 496 ? 34.675 -2.836 29.215 1.00 80.94 496 ASP A CA 1
ATOM 4026 C C . ASP A 1 496 ? 34.361 -1.339 29.269 1.00 80.94 496 ASP A C 1
ATOM 4028 O O . ASP A 1 496 ? 34.266 -0.682 28.229 1.00 80.94 496 ASP A O 1
ATOM 4032 N N . LEU A 1 497 ? 34.232 -0.789 30.480 1.00 80.69 497 LEU A N 1
ATOM 4033 C CA . LEU A 1 497 ? 33.983 0.633 30.688 1.00 80.69 497 LEU A CA 1
ATOM 4034 C C . LEU A 1 497 ? 35.112 1.498 30.124 1.00 80.69 497 LEU A C 1
ATOM 4036 O O . LEU A 1 497 ? 34.816 2.557 29.591 1.00 80.69 497 LEU A O 1
ATOM 4040 N N . LYS A 1 498 ? 36.370 1.031 30.103 1.00 83.19 498 LYS A N 1
ATOM 4041 C CA . LYS A 1 498 ? 37.508 1.774 29.520 1.00 83.19 498 LYS A CA 1
ATOM 4042 C C . LYS A 1 498 ? 37.348 2.038 28.015 1.00 83.19 498 LYS A C 1
ATOM 4044 O O . LYS A 1 498 ? 38.075 2.846 27.447 1.00 83.19 498 LYS A O 1
ATOM 4049 N N . ARG A 1 499 ? 36.418 1.347 27.344 1.00 86.38 499 ARG A N 1
ATOM 4050 C CA . ARG A 1 499 ? 36.097 1.531 25.917 1.00 86.38 499 ARG A CA 1
ATOM 4051 C C . ARG A 1 499 ? 34.949 2.517 25.685 1.00 86.38 499 ARG A C 1
ATOM 4053 O O . ARG A 1 499 ? 34.605 2.766 24.526 1.00 86.38 499 ARG A O 1
ATOM 4060 N N . LEU A 1 500 ? 34.350 3.053 26.748 1.00 86.94 500 LEU A N 1
ATOM 4061 C CA . LEU A 1 500 ? 33.284 4.044 26.695 1.00 86.94 500 LEU A CA 1
ATOM 4062 C C . LEU A 1 500 ? 33.860 5.458 26.799 1.00 86.94 500 LEU A C 1
ATOM 4064 O O . LEU A 1 500 ? 34.772 5.751 27.563 1.00 86.94 500 LEU A O 1
ATOM 4068 N N . SER A 1 501 ? 33.274 6.367 26.042 1.00 87.62 501 SER A N 1
ATOM 4069 C CA . SER A 1 501 ? 33.475 7.800 26.207 1.00 87.62 501 SER A CA 1
ATOM 4070 C C . SER A 1 501 ? 32.140 8.511 26.104 1.00 87.62 501 SER A C 1
ATOM 4072 O O . SER A 1 501 ? 31.172 7.919 25.641 1.00 87.62 501 SER A O 1
ATOM 4074 N N . VAL A 1 502 ? 32.056 9.763 26.527 1.00 86.56 502 VAL A N 1
ATOM 4075 C CA . VAL A 1 502 ? 30.847 10.578 26.368 1.00 86.56 502 VAL A CA 1
ATOM 4076 C C . VAL A 1 502 ? 31.191 11.879 25.675 1.00 86.56 502 VAL A C 1
ATOM 4078 O O . VAL A 1 502 ? 32.251 12.444 25.936 1.00 86.56 502 VAL A O 1
ATOM 4081 N N . ALA A 1 503 ? 30.324 12.334 24.773 1.00 85.50 503 ALA A N 1
ATOM 4082 C CA . ALA A 1 503 ? 30.566 13.536 23.984 1.00 85.50 503 ALA A CA 1
ATOM 4083 C C . ALA A 1 503 ? 29.265 14.275 23.655 1.00 85.50 503 ALA A C 1
ATOM 4085 O O . ALA A 1 503 ? 28.228 13.646 23.449 1.00 85.50 503 ALA A O 1
ATOM 4086 N N . GLN A 1 504 ? 29.347 15.604 23.564 1.00 82.81 504 GLN A N 1
ATOM 4087 C CA . GLN A 1 504 ? 28.294 16.464 23.000 1.00 82.81 504 GLN A CA 1
ATOM 4088 C C . GLN A 1 504 ? 28.650 16.935 21.586 1.00 82.81 504 GLN A C 1
ATOM 4090 O O . GLN A 1 504 ? 27.784 17.062 20.723 1.00 82.81 504 GLN A O 1
ATOM 4095 N N . ASN A 1 505 ? 29.940 17.158 21.344 1.00 83.31 505 ASN A N 1
ATOM 4096 C CA . ASN A 1 505 ? 30.467 17.612 20.069 1.00 83.31 505 ASN A CA 1
ATOM 4097 C C . ASN A 1 505 ? 31.622 16.708 19.641 1.00 83.31 505 ASN A C 1
ATOM 4099 O O . ASN A 1 505 ? 32.479 16.331 20.446 1.00 83.31 505 ASN A O 1
ATOM 4103 N N . LEU A 1 506 ? 31.633 16.368 18.358 1.00 82.31 506 LEU A N 1
ATOM 4104 C CA . LEU A 1 506 ? 32.743 15.706 17.683 1.00 82.31 506 LEU A CA 1
ATOM 4105 C C . LEU A 1 506 ? 33.376 16.701 16.695 1.00 82.31 506 LEU A C 1
ATOM 4107 O O . LEU A 1 506 ? 32.758 17.725 16.402 1.00 82.31 506 LEU A O 1
ATOM 4111 N N . PRO A 1 507 ? 34.587 16.438 16.166 1.00 71.62 507 PRO A N 1
ATOM 4112 C CA . PRO A 1 507 ? 35.366 17.437 15.425 1.00 71.62 507 PRO A CA 1
ATOM 4113 C C . PRO A 1 507 ? 34.632 18.162 14.286 1.00 71.62 507 PRO A C 1
ATOM 4115 O O . PRO A 1 507 ? 34.998 19.287 13.954 1.00 71.62 507 PRO A O 1
ATOM 4118 N N . SER A 1 508 ? 33.611 17.536 13.696 1.00 71.44 508 SER A N 1
ATOM 4119 C CA . SER A 1 508 ? 32.873 18.051 12.537 1.00 71.44 508 SER A CA 1
ATOM 4120 C C . SER A 1 508 ? 31.415 18.438 12.823 1.00 71.44 508 SER A C 1
ATOM 4122 O O . SER A 1 508 ? 30.693 18.747 11.878 1.00 71.44 508 SER A O 1
ATOM 4124 N N . GLY A 1 509 ? 30.955 18.412 14.082 1.00 80.62 509 GLY A N 1
ATOM 4125 C CA . GLY A 1 509 ? 29.585 18.814 14.421 1.00 80.62 509 GLY A CA 1
ATOM 4126 C C . GLY A 1 509 ? 29.032 18.246 15.728 1.00 80.62 509 GLY A C 1
ATOM 4127 O O . GLY A 1 509 ? 29.677 17.452 16.424 1.00 80.62 509 GLY A O 1
ATOM 4128 N N . LYS A 1 510 ? 27.800 18.657 16.044 1.00 86.19 510 LYS A N 1
ATOM 4129 C CA . LYS A 1 510 ? 27.041 18.185 17.205 1.00 86.19 510 LYS A CA 1
ATOM 4130 C C . LYS A 1 510 ? 26.567 16.747 16.985 1.00 86.19 510 LYS A C 1
ATOM 4132 O O . LYS A 1 510 ? 26.138 16.373 15.893 1.00 86.19 510 LYS A O 1
ATOM 4137 N N . VAL A 1 511 ? 26.644 15.930 18.030 1.00 86.50 511 VAL A N 1
ATOM 4138 C CA . VAL A 1 511 ? 26.116 14.558 17.997 1.00 86.50 511 VAL A CA 1
ATOM 4139 C C . VAL A 1 511 ? 24.597 14.546 18.186 1.00 86.50 511 VAL A C 1
ATOM 4141 O O . VAL A 1 511 ? 24.038 15.420 18.843 1.00 86.50 511 VAL A O 1
ATOM 4144 N N . GLY A 1 512 ? 23.928 13.541 17.627 1.00 88.75 512 GLY A N 1
ATOM 4145 C CA . GLY A 1 512 ? 22.470 13.400 17.662 1.00 88.75 512 GLY A CA 1
ATOM 4146 C C . GLY A 1 512 ? 21.974 12.627 16.445 1.00 88.75 512 GLY A C 1
ATOM 4147 O O . GLY A 1 512 ? 22.771 12.220 15.605 1.00 88.75 512 GLY A O 1
ATOM 4148 N N . TRP A 1 513 ? 20.671 12.409 16.309 1.00 92.88 513 TRP A N 1
ATOM 4149 C CA . TRP A 1 513 ? 20.134 11.628 15.187 1.00 92.88 513 TRP A CA 1
ATOM 4150 C C . TRP A 1 513 ? 19.933 12.453 13.903 1.00 92.88 513 TRP A C 1
ATOM 4152 O O . TRP A 1 513 ? 19.913 11.912 12.801 1.00 92.88 513 TRP A O 1
ATOM 4162 N N . THR A 1 514 ? 19.825 13.776 14.007 1.00 93.94 514 THR A N 1
ATOM 4163 C CA . THR A 1 514 ? 19.379 14.661 12.917 1.00 93.94 514 THR A CA 1
ATOM 4164 C C . THR A 1 514 ? 20.286 14.667 11.683 1.00 93.94 514 THR A C 1
ATOM 4166 O O . THR A 1 514 ? 19.774 14.643 10.560 1.00 93.94 514 THR A O 1
ATOM 4169 N N . LEU A 1 515 ? 21.613 14.633 11.851 1.00 92.25 515 LEU A N 1
ATOM 4170 C CA . LEU A 1 515 ? 22.553 14.569 10.724 1.00 92.25 515 LEU A CA 1
ATOM 4171 C C . LEU A 1 515 ? 22.447 13.233 9.973 1.00 92.25 515 LEU A C 1
ATOM 4173 O O . LEU A 1 515 ? 22.355 13.227 8.748 1.00 92.25 515 LEU A O 1
ATOM 4177 N N . GLY A 1 516 ? 22.425 12.106 10.685 1.00 92.00 516 GLY A N 1
ATOM 4178 C CA . GLY A 1 516 ? 22.274 10.771 10.111 1.00 92.00 516 GLY A CA 1
ATOM 4179 C C . GLY A 1 516 ? 20.947 10.610 9.380 1.00 92.00 516 GLY A C 1
ATOM 4180 O O . GLY A 1 516 ? 20.931 10.135 8.241 1.00 92.00 516 GLY A O 1
ATOM 4181 N N . TYR A 1 517 ? 19.867 11.138 9.965 1.00 92.06 517 TYR A N 1
ATOM 4182 C CA . TYR A 1 517 ? 18.577 11.241 9.294 1.00 92.06 517 TYR A CA 1
ATOM 4183 C C . TYR A 1 517 ? 18.691 12.038 7.996 1.00 92.06 517 TYR A C 1
ATOM 4185 O O . TYR A 1 517 ? 18.238 11.563 6.958 1.00 92.06 517 TYR A O 1
ATOM 4193 N N . MET A 1 518 ? 19.337 13.209 8.006 1.00 90.31 518 MET A N 1
ATOM 4194 C CA . MET A 1 518 ? 19.503 14.018 6.795 1.00 90.31 518 MET A CA 1
ATOM 4195 C C . MET A 1 518 ? 20.349 13.345 5.724 1.00 90.31 518 MET A C 1
ATOM 4197 O O . MET A 1 518 ? 19.972 13.373 4.553 1.00 90.31 518 MET A O 1
ATOM 4201 N N . ILE A 1 519 ? 21.454 12.706 6.106 1.00 88.12 519 ILE A N 1
ATOM 4202 C CA . ILE A 1 519 ? 22.283 11.917 5.192 1.00 88.12 519 ILE A CA 1
ATOM 4203 C C . ILE A 1 519 ? 21.415 10.853 4.522 1.00 88.12 519 ILE A C 1
ATOM 4205 O O . ILE A 1 519 ? 21.390 10.773 3.294 1.00 88.12 519 ILE A O 1
ATOM 4209 N N . ASN A 1 520 ? 20.619 10.118 5.297 1.00 85.44 520 ASN A N 1
ATOM 4210 C CA . ASN A 1 520 ? 19.691 9.131 4.762 1.00 85.44 520 ASN A CA 1
ATOM 4211 C C . ASN A 1 520 ? 18.597 9.768 3.877 1.00 85.44 520 ASN A C 1
ATOM 4213 O O . ASN A 1 520 ? 18.311 9.261 2.793 1.00 85.44 520 ASN A O 1
ATOM 4217 N N . GLN A 1 521 ? 18.035 10.922 4.262 1.00 84.94 521 GLN A N 1
ATOM 4218 C CA . GLN A 1 521 ? 17.027 11.635 3.465 1.00 84.94 521 GLN A CA 1
ATOM 4219 C C . GLN A 1 521 ? 17.563 12.109 2.114 1.00 84.94 521 GLN A C 1
ATOM 4221 O O . GLN A 1 521 ? 16.811 12.141 1.137 1.00 84.94 521 GLN A O 1
ATOM 4226 N N . THR A 1 522 ? 18.859 12.418 2.006 1.00 82.12 522 THR A N 1
ATOM 4227 C CA . THR A 1 522 ? 19.442 12.829 0.721 1.00 82.12 522 THR A CA 1
ATOM 4228 C C . THR A 1 522 ? 19.319 11.754 -0.360 1.00 82.12 522 THR A C 1
ATOM 4230 O O . THR A 1 522 ? 19.281 12.106 -1.536 1.00 82.12 522 THR A O 1
ATOM 4233 N N . ASN A 1 523 ? 19.135 10.475 0.005 1.00 75.81 523 ASN A N 1
ATOM 4234 C CA . ASN A 1 523 ? 18.811 9.397 -0.937 1.00 75.81 523 ASN A CA 1
ATOM 4235 C C . ASN A 1 523 ? 17.527 9.659 -1.729 1.00 75.81 523 ASN A C 1
ATOM 4237 O O . ASN A 1 523 ? 17.452 9.330 -2.913 1.00 75.81 523 ASN A O 1
ATOM 4241 N N . TYR A 1 524 ? 16.542 10.287 -1.092 1.00 74.44 524 TYR A N 1
ATOM 4242 C CA . TYR A 1 524 ? 15.205 10.496 -1.640 1.00 74.44 524 TYR A CA 1
ATOM 4243 C C . TYR A 1 524 ? 15.018 11.886 -2.252 1.00 74.44 524 TYR A C 1
ATOM 4245 O O . TYR A 1 524 ? 14.112 12.077 -3.061 1.00 74.44 524 TYR A O 1
ATOM 4253 N N . ILE A 1 525 ? 15.877 12.848 -1.906 1.00 73.75 525 ILE A N 1
ATOM 4254 C CA . ILE A 1 525 ? 15.859 14.190 -2.499 1.00 73.75 525 ILE A CA 1
ATOM 4255 C C . ILE A 1 525 ? 16.551 14.118 -3.867 1.00 73.75 525 ILE A C 1
ATOM 4257 O O . ILE A 1 525 ? 17.720 13.736 -3.906 1.00 73.75 525 ILE A O 1
ATOM 4261 N N . PRO A 1 526 ? 15.892 14.439 -4.994 1.00 66.06 526 PRO A N 1
ATOM 4262 C CA . PRO A 1 526 ? 16.515 14.386 -6.317 1.00 66.06 526 PRO A CA 1
ATOM 4263 C C . PRO A 1 526 ? 17.798 15.226 -6.387 1.00 66.06 526 PRO A C 1
ATOM 4265 O O . PRO A 1 526 ? 17.901 16.263 -5.738 1.00 66.06 526 PRO A O 1
ATOM 4268 N N . ALA A 1 527 ? 18.781 14.790 -7.182 1.00 64.56 527 ALA A N 1
ATOM 4269 C CA . ALA A 1 527 ? 19.884 15.680 -7.541 1.00 64.56 527 ALA A CA 1
ATOM 4270 C C . ALA A 1 527 ? 19.311 16.827 -8.385 1.00 64.56 527 ALA A C 1
ATOM 4272 O O . ALA A 1 527 ? 18.592 16.560 -9.352 1.00 64.56 527 ALA A O 1
ATOM 4273 N N . GLU A 1 528 ? 19.624 18.079 -8.050 1.00 61.62 528 GLU A N 1
ATOM 4274 C CA . GLU A 1 528 ? 19.336 19.177 -8.972 1.00 61.62 528 GLU A CA 1
ATOM 4275 C C . GLU A 1 528 ? 20.405 19.097 -10.058 1.00 61.62 528 GLU A C 1
ATOM 4277 O O . GLU A 1 528 ? 21.567 19.428 -9.834 1.00 61.62 528 GLU A O 1
ATOM 4282 N N . TYR A 1 529 ? 20.032 18.577 -11.231 1.00 45.81 529 TYR A N 1
ATOM 4283 C CA . TYR A 1 529 ? 20.922 18.616 -12.382 1.00 45.81 529 TYR A CA 1
ATOM 4284 C C . TYR A 1 529 ? 21.268 20.080 -12.621 1.00 45.81 529 TYR A C 1
ATOM 4286 O O . TYR A 1 529 ? 20.373 20.887 -12.882 1.00 45.81 529 TYR A O 1
ATOM 4294 N N . ARG A 1 530 ? 22.562 20.421 -12.605 1.00 47.81 530 ARG A N 1
ATOM 4295 C CA . ARG A 1 530 ? 23.017 21.590 -13.353 1.00 47.81 530 ARG A CA 1
ATOM 4296 C C . ARG A 1 530 ? 22.429 21.433 -14.748 1.00 47.81 530 ARG A C 1
ATOM 4298 O O . ARG A 1 530 ? 22.911 20.610 -15.532 1.00 47.81 530 ARG A O 1
ATOM 4305 N N . GLU A 1 531 ? 21.439 22.251 -15.093 1.00 36.88 531 GLU A N 1
ATOM 4306 C CA . GLU A 1 531 ? 21.334 22.683 -16.468 1.00 36.88 531 GLU A CA 1
ATOM 4307 C C . GLU A 1 531 ? 22.696 23.312 -16.752 1.00 36.88 531 GLU A C 1
ATOM 4309 O O . GLU A 1 531 ? 22.976 24.476 -16.463 1.00 36.88 531 GLU A O 1
ATOM 4314 N N . ARG A 1 532 ? 23.604 22.518 -17.330 1.00 36.22 532 ARG A N 1
ATOM 4315 C CA . ARG A 1 532 ? 24.485 23.077 -18.331 1.00 36.22 532 ARG A CA 1
ATOM 4316 C C . ARG A 1 532 ? 23.504 23.679 -19.313 1.00 36.22 532 ARG A C 1
ATOM 4318 O O . ARG A 1 532 ? 23.002 22.978 -20.184 1.00 36.22 532 ARG A O 1
ATOM 4325 N N . ILE A 1 533 ? 23.221 24.966 -19.144 1.00 32.66 533 ILE A N 1
ATOM 4326 C CA . ILE A 1 533 ? 22.793 25.810 -20.232 1.00 32.66 533 ILE A CA 1
ATOM 4327 C C . ILE A 1 533 ? 23.912 25.621 -21.251 1.00 32.66 533 ILE A C 1
ATOM 4329 O O . ILE A 1 533 ? 24.978 26.240 -21.199 1.00 32.66 533 ILE A O 1
ATOM 4333 N N . ILE A 1 534 ? 23.701 24.650 -22.135 1.00 37.78 534 ILE A N 1
ATOM 4334 C CA . ILE A 1 534 ? 24.345 24.552 -23.422 1.00 37.78 534 ILE A CA 1
ATOM 4335 C C . ILE A 1 534 ? 23.735 25.729 -24.179 1.00 37.78 534 ILE A C 1
ATOM 4337 O O . ILE A 1 534 ? 22.908 25.576 -25.071 1.00 37.78 534 ILE A O 1
ATOM 4341 N N . THR A 1 535 ? 24.133 26.950 -23.820 1.00 33.06 535 THR A N 1
ATOM 4342 C CA . THR A 1 535 ? 24.167 28.023 -24.795 1.00 33.06 535 THR A CA 1
ATOM 4343 C C . THR A 1 535 ? 25.193 27.555 -25.802 1.00 33.06 535 THR A C 1
ATOM 4345 O O . THR A 1 535 ? 26.397 27.594 -25.558 1.00 33.06 535 THR A O 1
ATOM 4348 N N . LYS A 1 536 ? 24.667 26.942 -26.868 1.00 34.72 536 LYS A N 1
ATOM 4349 C CA . LYS A 1 536 ? 25.318 26.601 -28.130 1.00 34.72 536 LYS A CA 1
ATOM 4350 C C . LYS A 1 536 ? 26.837 26.794 -28.079 1.00 34.72 536 LYS A C 1
ATOM 4352 O O . LYS A 1 536 ? 27.350 27.863 -28.414 1.00 34.72 536 LYS A O 1
ATOM 4357 N N . LYS A 1 537 ? 27.568 25.699 -27.834 1.00 35.56 537 LYS A N 1
ATOM 4358 C CA . LYS A 1 537 ? 28.969 25.568 -28.286 1.00 35.56 537 LYS A CA 1
ATOM 4359 C C . LYS A 1 537 ? 29.127 25.852 -29.799 1.00 35.56 537 LYS A C 1
ATOM 4361 O O . LYS A 1 537 ? 30.241 25.967 -30.290 1.00 35.56 537 LYS A O 1
ATOM 4366 N N . SER A 1 538 ? 28.023 26.034 -30.519 1.00 41.19 538 SER A N 1
ATOM 4367 C CA . SER A 1 538 ? 27.920 26.275 -31.952 1.00 41.19 538 SER A CA 1
ATOM 4368 C C . SER A 1 538 ? 27.841 27.749 -32.387 1.00 41.19 538 SER A C 1
ATOM 4370 O O . SER A 1 538 ? 27.764 27.974 -33.585 1.00 41.19 538 SER A O 1
ATOM 4372 N N . PHE A 1 539 ? 27.850 28.757 -31.497 1.00 35.19 539 PHE A N 1
ATOM 4373 C CA . PHE A 1 539 ? 27.828 30.172 -31.941 1.00 35.19 539 PHE A CA 1
ATOM 4374 C C . PHE A 1 539 ? 29.189 30.872 -31.800 1.00 35.19 539 PHE A C 1
ATOM 4376 O O . PHE A 1 539 ? 29.666 31.491 -32.747 1.00 35.19 539 PHE A O 1
ATOM 4383 N N . VAL A 1 540 ? 29.887 30.681 -30.674 1.00 39.97 540 VAL A N 1
ATOM 4384 C CA . VAL A 1 540 ? 31.238 31.244 -30.466 1.00 39.97 540 VAL A CA 1
ATOM 4385 C C . VAL A 1 540 ? 32.298 30.472 -31.265 1.00 39.97 540 VAL A C 1
ATOM 4387 O O . VAL A 1 540 ? 33.179 31.081 -31.861 1.00 39.97 540 VAL A O 1
ATOM 4390 N N . GLY A 1 541 ? 32.168 29.144 -31.387 1.00 36.91 541 GLY A N 1
ATOM 4391 C CA . GLY A 1 541 ? 33.024 28.341 -32.271 1.00 36.91 541 GLY A CA 1
ATOM 4392 C C . GLY A 1 541 ? 32.836 28.677 -33.756 1.00 36.91 541 GLY A C 1
ATOM 4393 O O . GLY A 1 541 ? 33.807 28.712 -34.504 1.00 36.91 541 GLY A O 1
ATOM 4394 N N . TRP A 1 542 ? 31.610 29.014 -34.174 1.00 39.94 542 TRP A N 1
ATOM 4395 C CA . TRP A 1 542 ? 31.308 29.416 -35.552 1.00 39.94 542 TRP A CA 1
ATOM 4396 C C . TRP A 1 542 ? 31.836 30.826 -35.877 1.00 39.94 542 TRP A C 1
ATOM 4398 O O . TRP A 1 542 ? 32.367 31.037 -36.967 1.00 39.94 542 TRP A O 1
ATOM 4408 N N . LEU A 1 543 ? 31.811 31.764 -34.916 1.00 33.22 543 LEU A N 1
ATOM 4409 C CA . LEU A 1 543 ? 32.439 33.086 -35.068 1.00 33.22 543 LEU A CA 1
ATOM 4410 C C . LEU A 1 543 ? 33.978 33.030 -35.079 1.00 33.22 543 LEU A C 1
ATOM 4412 O O . LEU A 1 543 ? 34.603 33.714 -35.889 1.00 33.22 543 LEU A O 1
ATOM 4416 N N . ILE A 1 544 ? 34.597 32.190 -34.242 1.00 43.41 544 ILE A N 1
ATOM 4417 C CA . ILE A 1 544 ? 36.065 32.046 -34.179 1.00 43.41 544 ILE A CA 1
ATOM 4418 C C . ILE A 1 544 ? 36.613 31.337 -35.432 1.00 43.41 544 ILE A C 1
ATOM 4420 O O . ILE A 1 544 ? 37.690 31.684 -35.921 1.00 43.41 544 ILE A O 1
ATOM 4424 N N . ILE A 1 545 ? 35.858 30.395 -36.009 1.00 44.06 545 ILE A N 1
ATOM 4425 C CA . ILE A 1 545 ? 36.235 29.716 -37.260 1.00 44.06 545 ILE A CA 1
ATOM 4426 C C . ILE A 1 545 ? 36.063 30.644 -38.479 1.00 44.06 545 ILE A C 1
ATOM 4428 O O . ILE A 1 545 ? 36.875 30.580 -39.400 1.00 44.06 545 ILE A O 1
ATOM 4432 N N . ARG A 1 546 ? 35.102 31.584 -38.471 1.00 36.19 546 ARG A N 1
ATOM 4433 C CA . ARG A 1 546 ? 34.966 32.584 -39.550 1.00 36.19 546 ARG A CA 1
ATOM 4434 C C . ARG A 1 546 ? 35.934 33.768 -39.448 1.00 36.19 546 ARG A C 1
ATOM 4436 O O . ARG A 1 546 ? 36.354 34.263 -40.489 1.00 36.19 546 ARG A O 1
ATOM 4443 N N . GLN A 1 547 ? 36.368 34.177 -38.251 1.00 36.72 547 GLN A N 1
ATOM 4444 C CA . GLN A 1 547 ? 37.429 35.191 -38.116 1.00 36.72 547 GLN A CA 1
ATOM 4445 C C . GLN A 1 547 ? 38.813 34.660 -38.527 1.00 36.72 547 GLN A C 1
ATOM 4447 O O . GLN A 1 547 ? 39.597 35.401 -39.114 1.00 36.72 547 GLN A O 1
ATOM 4452 N N . ARG A 1 548 ? 39.098 33.363 -38.326 1.00 38.72 548 ARG A N 1
ATOM 4453 C CA . ARG A 1 548 ? 40.344 32.737 -38.816 1.00 38.72 548 ARG A CA 1
ATOM 4454 C C . ARG A 1 548 ? 40.375 32.493 -40.331 1.00 38.72 548 ARG A C 1
ATOM 4456 O O . ARG A 1 548 ? 41.462 32.354 -40.882 1.00 38.72 548 ARG A O 1
ATOM 4463 N N . ALA A 1 549 ? 39.223 32.484 -41.006 1.00 37.50 549 ALA A N 1
ATOM 4464 C CA . ALA A 1 549 ? 39.140 32.364 -42.465 1.00 37.50 549 ALA A CA 1
ATOM 4465 C C . ALA A 1 549 ? 39.276 33.712 -43.207 1.00 37.50 549 ALA A C 1
ATOM 4467 O O . ALA A 1 549 ? 39.673 33.722 -44.366 1.00 37.50 549 ALA A O 1
ATOM 4468 N N . LEU A 1 550 ? 39.006 34.845 -42.545 1.00 33.97 550 LEU A N 1
ATOM 4469 C CA . LEU A 1 550 ? 39.150 36.196 -43.119 1.00 33.97 550 LEU A CA 1
ATOM 4470 C C . LEU A 1 550 ? 40.521 36.846 -42.858 1.00 33.97 550 LEU A C 1
ATOM 4472 O O . LEU A 1 550 ? 40.889 37.787 -43.549 1.00 33.97 550 LEU A O 1
ATOM 4476 N N . ALA A 1 551 ? 41.311 36.318 -41.919 1.00 34.81 551 ALA A N 1
ATOM 4477 C CA . ALA A 1 551 ? 42.674 36.788 -41.647 1.00 34.81 551 ALA A CA 1
ATOM 4478 C C . ALA A 1 551 ? 43.756 36.146 -42.549 1.00 34.81 551 ALA A C 1
ATOM 4480 O O . ALA A 1 551 ? 44.940 36.386 -42.345 1.00 34.81 551 ALA A O 1
ATOM 4481 N N . ARG A 1 552 ? 43.377 35.327 -43.546 1.00 37.78 552 ARG A N 1
ATOM 4482 C CA . ARG A 1 552 ? 44.308 34.646 -44.475 1.00 37.78 552 ARG A CA 1
ATOM 4483 C C . ARG A 1 552 ? 44.306 35.193 -45.909 1.00 37.78 552 ARG A C 1
ATOM 4485 O O . ARG A 1 552 ? 44.840 34.544 -46.799 1.00 37.78 552 ARG A O 1
ATOM 4492 N N . THR A 1 553 ? 43.758 36.385 -46.142 1.00 34.91 553 THR A N 1
ATOM 4493 C CA . THR A 1 553 ? 43.699 36.995 -47.488 1.00 34.91 553 THR A CA 1
ATOM 4494 C C . THR A 1 553 ? 44.355 38.376 -47.602 1.00 34.91 553 THR A C 1
ATOM 4496 O O . THR A 1 553 ? 44.175 39.029 -48.623 1.00 34.91 553 THR A O 1
ATOM 4499 N N . VAL A 1 554 ? 45.131 38.836 -46.606 1.00 34.09 554 VAL A N 1
ATOM 4500 C CA . VAL A 1 554 ? 45.727 40.197 -46.634 1.00 34.09 554 VAL A CA 1
ATOM 4501 C C . VAL A 1 554 ? 47.257 40.251 -46.447 1.00 34.09 554 VAL A C 1
ATOM 4503 O O . VAL A 1 554 ? 47.848 41.306 -46.633 1.00 34.09 554 VAL A O 1
ATOM 4506 N N . GLU A 1 555 ? 47.961 39.137 -46.232 1.00 31.75 555 GLU A N 1
ATOM 4507 C CA . GLU A 1 555 ? 49.442 39.128 -46.201 1.00 31.75 555 GLU A CA 1
ATOM 4508 C C . GLU A 1 555 ? 50.039 38.389 -47.405 1.00 31.75 555 GLU A C 1
ATOM 4510 O O . GLU A 1 555 ? 50.715 37.370 -47.301 1.00 31.75 555 GLU A O 1
ATOM 4515 N N . SER A 1 556 ? 49.759 38.905 -48.601 1.00 31.53 556 SER A N 1
ATOM 4516 C CA . SER A 1 556 ? 50.396 38.466 -49.849 1.00 31.53 556 SER A CA 1
ATOM 4517 C C . SER A 1 556 ? 50.745 39.667 -50.720 1.00 31.53 556 SER A C 1
ATOM 4519 O O . SER A 1 556 ? 50.257 39.799 -51.833 1.00 31.53 556 SER A O 1
ATOM 4521 N N . ALA A 1 557 ? 51.569 40.572 -50.194 1.00 32.91 557 ALA A N 1
ATOM 4522 C CA . ALA A 1 557 ? 52.357 41.504 -50.995 1.00 32.91 557 ALA A CA 1
ATOM 4523 C C . ALA A 1 557 ? 53.393 42.189 -50.102 1.00 32.91 557 ALA A C 1
ATOM 4525 O O . ALA A 1 557 ? 53.095 43.226 -49.512 1.00 32.91 557 ALA A O 1
ATOM 4526 N N . LYS A 1 558 ? 54.600 41.616 -50.014 1.00 29.05 558 LYS A N 1
ATOM 4527 C CA . LYS A 1 558 ? 55.880 42.329 -50.180 1.00 29.05 558 LYS A CA 1
ATOM 4528 C C . LYS A 1 558 ? 57.072 41.473 -49.732 1.00 29.05 558 LYS A C 1
ATOM 4530 O O . LYS A 1 558 ? 57.043 40.843 -48.686 1.00 29.05 558 LYS A O 1
ATOM 4535 N N . TYR A 1 559 ? 58.119 41.583 -50.545 1.00 29.22 559 TYR A N 1
ATOM 4536 C CA . TYR A 1 559 ? 59.507 41.153 -50.360 1.00 29.22 559 TYR A CA 1
ATOM 4537 C C . TYR A 1 559 ? 59.897 39.726 -50.769 1.00 29.22 559 TYR A C 1
ATOM 4539 O O . TYR A 1 559 ? 60.007 38.795 -49.980 1.00 29.22 559 TYR A O 1
ATOM 4547 N N . LEU A 1 560 ? 60.199 39.653 -52.072 1.00 27.66 560 LEU A N 1
ATOM 4548 C CA . LEU A 1 560 ? 61.393 39.023 -52.636 1.00 27.66 560 LEU A CA 1
ATOM 4549 C C . LEU A 1 560 ? 62.653 39.215 -51.765 1.00 27.66 560 LEU A C 1
ATOM 4551 O O . LEU A 1 560 ? 62.900 40.329 -51.302 1.00 27.66 560 LEU A O 1
ATOM 4555 N N . GLY A 1 561 ? 63.510 38.187 -51.699 1.00 26.42 561 GLY A N 1
ATOM 4556 C CA . GLY A 1 561 ? 64.931 38.359 -51.372 1.00 26.42 561 GLY A CA 1
ATOM 4557 C C . GLY A 1 561 ? 65.675 37.114 -50.868 1.00 26.42 561 GLY A C 1
ATOM 4558 O O . GLY A 1 561 ? 65.577 36.783 -49.697 1.00 26.42 561 GLY A O 1
ATOM 4559 N N . SER A 1 562 ? 66.485 36.515 -51.754 1.00 27.66 562 SER A N 1
ATOM 4560 C CA . SER A 1 562 ? 67.792 35.860 -51.500 1.00 27.66 562 SER A CA 1
ATOM 4561 C C . SER A 1 562 ? 67.909 34.532 -50.705 1.00 27.66 562 SER A C 1
ATOM 4563 O O . SER A 1 562 ? 67.957 34.518 -49.483 1.00 27.66 562 SER A O 1
ATOM 4565 N N . SER A 1 563 ? 68.100 33.446 -51.480 1.00 27.08 563 SER A N 1
ATOM 4566 C CA . SER A 1 563 ? 69.253 32.499 -51.524 1.00 27.08 563 SER A CA 1
ATOM 4567 C C . SER A 1 563 ? 69.699 31.621 -50.330 1.00 27.08 563 SER A C 1
ATOM 4569 O O . SER A 1 563 ? 70.124 32.147 -49.313 1.00 27.08 563 SER A O 1
ATOM 4571 N N . ASN A 1 564 ? 69.769 30.300 -50.625 1.00 27.52 564 ASN A N 1
ATOM 4572 C CA . ASN A 1 564 ? 70.726 29.216 -50.257 1.00 27.52 564 ASN A CA 1
ATOM 4573 C C . ASN A 1 564 ? 71.147 29.057 -48.770 1.00 27.52 564 ASN A C 1
ATOM 4575 O O . ASN A 1 564 ? 71.547 30.017 -48.134 1.00 27.52 564 ASN A O 1
ATOM 4579 N N . VAL A 1 565 ? 71.132 27.863 -48.145 1.00 27.67 565 VAL A N 1
ATOM 4580 C CA . VAL A 1 565 ? 72.128 26.763 -48.259 1.00 27.67 565 VAL A CA 1
ATOM 4581 C C . VAL A 1 565 ? 71.655 25.498 -47.468 1.00 27.67 565 VAL A C 1
ATOM 4583 O O . VAL A 1 565 ? 70.953 25.621 -46.469 1.00 27.67 565 VAL A O 1
ATOM 4586 N N . LEU A 1 566 ? 72.065 24.310 -47.961 1.00 26.45 566 LEU A N 1
ATOM 4587 C CA . LEU A 1 566 ? 72.279 22.946 -47.376 1.00 26.45 566 LEU A CA 1
ATOM 4588 C C . LEU A 1 566 ? 72.533 22.851 -45.836 1.00 26.45 566 LEU A C 1
ATOM 4590 O O . LEU A 1 566 ? 72.958 23.830 -45.249 1.00 26.45 566 LEU A O 1
ATOM 4594 N N . ALA A 1 567 ? 72.475 21.744 -45.071 1.00 27.30 567 ALA A N 1
ATOM 4595 C CA . ALA A 1 567 ? 72.149 20.311 -45.181 1.00 27.30 567 ALA A CA 1
ATOM 4596 C C . ALA A 1 567 ? 72.245 19.655 -43.760 1.00 27.30 567 ALA A C 1
ATOM 4598 O O . ALA A 1 567 ? 72.685 20.302 -42.814 1.00 27.30 567 ALA A O 1
ATOM 4599 N N . LEU A 1 568 ? 71.949 18.342 -43.690 1.00 26.50 568 LEU A N 1
ATOM 4600 C CA . LEU A 1 568 ? 72.491 17.289 -42.789 1.00 26.50 568 LEU A CA 1
ATOM 4601 C C . LEU A 1 568 ? 71.854 16.964 -41.409 1.00 26.50 568 LEU A C 1
ATOM 4603 O O . LEU A 1 568 ? 72.003 17.660 -40.415 1.00 26.50 568 LEU A O 1
ATOM 4607 N N . SER A 1 569 ? 71.223 15.778 -41.408 1.00 27.41 569 SER A N 1
ATOM 4608 C CA . SER A 1 569 ? 71.269 14.630 -40.472 1.00 27.41 569 SER A CA 1
ATOM 4609 C C . SER A 1 569 ? 71.793 14.767 -39.032 1.00 27.41 569 SER A C 1
ATOM 4611 O O . SER A 1 569 ? 72.898 15.246 -38.813 1.00 27.41 569 SER A O 1
ATOM 4613 N N . THR A 1 570 ? 71.143 14.058 -38.096 1.00 26.48 570 THR A N 1
ATOM 4614 C CA . THR A 1 570 ? 71.749 12.935 -37.331 1.00 26.48 570 THR A CA 1
ATOM 4615 C C . THR A 1 570 ? 70.698 12.167 -36.513 1.00 26.48 570 THR A C 1
ATOM 4617 O O . THR A 1 570 ? 69.577 12.615 -36.297 1.00 26.48 570 THR A O 1
ATOM 4620 N N . SER A 1 571 ? 71.068 10.945 -36.142 1.00 26.80 571 SER A N 1
ATOM 4621 C CA . SER A 1 571 ? 70.252 9.800 -35.741 1.00 26.80 571 SER A CA 1
ATOM 4622 C C . SER A 1 571 ? 70.431 9.375 -34.272 1.00 26.80 571 SER A C 1
ATOM 4624 O O . SER A 1 571 ? 71.553 9.439 -33.782 1.00 26.80 571 SER A O 1
ATOM 4626 N N . ARG A 1 572 ? 69.391 8.701 -33.725 1.00 27.88 572 ARG A N 1
ATOM 4627 C CA . ARG A 1 572 ? 69.411 7.586 -32.725 1.00 27.88 572 ARG A CA 1
ATOM 4628 C C . ARG A 1 572 ? 69.733 7.909 -31.234 1.00 27.88 572 ARG A C 1
ATOM 4630 O O . ARG A 1 572 ? 70.315 8.942 -30.952 1.00 27.88 572 ARG A O 1
ATOM 4637 N N . PRO A 1 573 ? 69.421 7.006 -30.268 1.00 36.19 573 PRO A N 1
ATOM 4638 C CA . PRO A 1 573 ? 68.087 6.602 -29.783 1.00 36.19 573 PRO A CA 1
ATOM 4639 C C . PRO A 1 573 ? 67.992 6.684 -28.230 1.00 36.19 573 PRO A C 1
ATOM 4641 O O . PRO A 1 573 ? 69.007 6.793 -27.549 1.00 36.19 573 PRO A O 1
ATOM 4644 N N . MET A 1 574 ? 66.801 6.569 -27.628 1.00 27.88 574 MET A N 1
ATOM 4645 C CA . MET A 1 574 ? 66.690 6.352 -26.173 1.00 27.88 574 MET A CA 1
ATOM 4646 C C . MET A 1 574 ? 65.769 5.188 -25.816 1.00 27.88 574 MET A C 1
ATOM 4648 O O . MET A 1 574 ? 64.805 4.868 -26.505 1.00 27.88 574 MET A O 1
ATOM 4652 N N . SER A 1 575 ? 66.193 4.541 -24.742 1.00 29.05 575 SER A N 1
ATOM 4653 C CA . SER A 1 575 ? 65.935 3.199 -24.252 1.00 29.05 575 SER A CA 1
ATOM 4654 C C . SER A 1 575 ? 64.524 2.919 -23.741 1.00 29.05 575 SER A C 1
ATOM 4656 O O . SER A 1 575 ? 63.842 3.765 -23.172 1.00 29.05 575 SER A O 1
ATOM 4658 N N . THR A 1 576 ? 64.191 1.640 -23.872 1.00 30.91 576 THR A N 1
ATOM 4659 C CA . THR A 1 576 ? 63.110 0.861 -23.268 1.00 30.91 576 THR A CA 1
ATOM 4660 C C . THR A 1 576 ? 62.852 1.126 -21.782 1.00 30.91 576 THR A C 1
ATOM 4662 O O . THR A 1 576 ? 63.752 0.980 -20.956 1.00 30.91 576 THR A O 1
ATOM 4665 N N . SER A 1 577 ? 61.579 1.319 -21.432 1.00 28.17 577 SER A N 1
ATOM 4666 C CA . SER A 1 577 ? 61.015 0.826 -20.174 1.00 28.17 577 SER A CA 1
ATOM 4667 C C . SER A 1 577 ? 59.659 0.168 -20.443 1.00 28.17 577 SER A C 1
ATOM 4669 O O . SER A 1 577 ? 58.708 0.751 -20.959 1.00 28.17 577 SER A O 1
ATOM 4671 N N . THR A 1 578 ? 59.625 -1.125 -20.152 1.00 31.77 578 THR A N 1
ATOM 4672 C CA . THR A 1 578 ? 58.479 -2.026 -20.197 1.00 31.77 578 THR A CA 1
ATOM 4673 C C . THR A 1 578 ? 57.378 -1.559 -19.253 1.00 31.77 578 THR A C 1
ATOM 4675 O O . THR A 1 578 ? 57.567 -1.534 -18.038 1.00 31.77 578 THR A O 1
ATOM 4678 N N . THR A 1 579 ? 56.197 -1.275 -19.798 1.00 27.89 579 THR A N 1
ATOM 4679 C CA . THR A 1 579 ? 54.944 -1.289 -19.039 1.00 27.89 579 THR A CA 1
ATOM 4680 C C . THR A 1 579 ? 54.014 -2.316 -19.668 1.00 27.89 579 THR A C 1
ATOM 4682 O O . THR A 1 579 ? 53.672 -2.250 -20.846 1.00 27.89 579 THR A O 1
ATOM 4685 N N . HIS A 1 580 ? 53.666 -3.322 -18.868 1.00 29.73 580 HIS A N 1
ATOM 4686 C CA . HIS A 1 580 ? 52.708 -4.360 -19.210 1.00 29.73 580 HIS A CA 1
ATOM 4687 C C . HIS A 1 580 ? 51.347 -3.727 -19.519 1.00 29.73 580 HIS A C 1
ATOM 4689 O O . HIS A 1 580 ? 50.611 -3.338 -18.612 1.00 29.73 580 HIS A O 1
ATOM 4695 N N . HIS A 1 581 ? 50.985 -3.663 -20.799 1.00 30.52 581 HIS A N 1
ATOM 4696 C CA . HIS A 1 581 ? 49.583 -3.578 -21.175 1.00 30.52 581 HIS A CA 1
ATOM 4697 C C . HIS A 1 581 ? 48.945 -4.945 -20.932 1.00 30.52 581 HIS A C 1
ATOM 4699 O O . HIS A 1 581 ? 49.177 -5.899 -21.670 1.00 30.52 581 HIS A O 1
ATOM 4705 N N . ALA A 1 582 ? 48.136 -5.029 -19.876 1.00 27.94 582 ALA A N 1
ATOM 4706 C CA . ALA A 1 582 ? 47.126 -6.064 -19.755 1.00 27.94 582 ALA A CA 1
ATOM 4707 C C . ALA A 1 582 ? 46.181 -5.931 -20.957 1.00 27.94 582 ALA A C 1
ATOM 4709 O O . ALA A 1 582 ? 45.435 -4.958 -21.079 1.00 27.94 582 ALA A O 1
ATOM 4710 N N . SER A 1 583 ? 46.270 -6.889 -21.874 1.00 29.48 583 SER A N 1
ATOM 4711 C CA . SER A 1 583 ? 45.372 -7.041 -23.008 1.00 29.48 583 SER A CA 1
ATOM 4712 C C . SER A 1 583 ? 43.935 -7.179 -22.508 1.00 29.48 583 SER A C 1
ATOM 4714 O O . SER A 1 583 ? 43.600 -8.156 -21.835 1.00 29.48 583 SER A O 1
ATOM 4716 N N . ALA A 1 584 ? 43.071 -6.233 -22.869 1.00 34.34 584 ALA A N 1
ATOM 4717 C CA . ALA A 1 584 ? 41.647 -6.513 -22.920 1.00 34.34 584 ALA A CA 1
ATOM 4718 C C . ALA A 1 584 ? 41.447 -7.589 -23.997 1.00 34.34 584 ALA A C 1
ATOM 4720 O O . ALA A 1 584 ? 41.759 -7.358 -25.164 1.00 34.34 584 ALA A O 1
ATOM 4721 N N . GLN A 1 585 ? 41.000 -8.777 -23.590 1.00 31.39 585 GLN A N 1
ATOM 4722 C CA . GLN A 1 585 ? 40.598 -9.842 -24.503 1.00 31.39 585 GLN A CA 1
ATOM 4723 C C . GLN A 1 585 ? 39.513 -9.305 -25.446 1.00 31.39 585 GLN A C 1
ATOM 4725 O O . GLN A 1 585 ? 38.374 -9.089 -25.038 1.00 31.39 585 GLN A O 1
ATOM 4730 N N . SER A 1 586 ? 39.869 -9.085 -26.708 1.00 32.59 586 SER A N 1
ATOM 4731 C CA . SER A 1 586 ? 38.909 -9.056 -27.804 1.00 32.59 586 SER A CA 1
ATOM 4732 C C . SER A 1 586 ? 38.394 -10.480 -28.010 1.00 32.59 586 SER A C 1
ATOM 4734 O O . SER A 1 586 ? 39.196 -11.404 -28.160 1.00 32.59 586 SER A O 1
ATOM 4736 N N . THR A 1 587 ? 37.076 -10.663 -27.996 1.00 37.75 587 THR A N 1
ATOM 4737 C CA . THR A 1 587 ? 36.423 -11.938 -28.303 1.00 37.75 587 THR A CA 1
ATOM 4738 C C . THR A 1 587 ? 36.830 -12.454 -29.697 1.00 37.75 587 THR A C 1
ATOM 4740 O O . THR A 1 587 ? 37.014 -11.654 -30.618 1.00 37.75 587 THR A O 1
ATOM 4743 N N . PRO A 1 588 ? 36.949 -13.782 -29.895 1.00 45.12 588 PRO A N 1
ATOM 4744 C CA . PRO A 1 588 ? 37.267 -14.399 -31.193 1.00 45.12 588 PRO A CA 1
ATOM 4745 C C . PRO A 1 588 ? 36.244 -14.095 -32.314 1.00 45.12 588 PRO A C 1
ATOM 4747 O O . PRO A 1 588 ? 36.557 -14.272 -33.491 1.00 45.12 588 PRO A O 1
ATOM 4750 N N . GLU A 1 589 ? 35.072 -13.556 -31.962 1.00 50.44 589 GLU A N 1
ATOM 4751 C CA . GLU A 1 589 ? 33.939 -13.163 -32.824 1.00 50.44 589 GLU A CA 1
ATOM 4752 C C . GLU A 1 589 ? 34.286 -12.172 -33.951 1.00 50.44 589 GLU A C 1
ATOM 4754 O O . GLU A 1 589 ? 33.628 -12.145 -34.989 1.00 50.44 589 GLU A O 1
ATOM 4759 N N . VAL A 1 590 ? 35.329 -11.352 -33.779 1.00 57.38 590 VAL A N 1
ATOM 4760 C CA . VAL A 1 590 ? 35.713 -10.329 -34.769 1.00 57.38 590 VAL A CA 1
ATOM 4761 C C . VAL A 1 590 ? 36.501 -10.946 -35.940 1.00 57.38 590 VAL A C 1
ATOM 4763 O O . VAL A 1 590 ? 36.518 -10.386 -37.034 1.00 57.38 590 VAL A O 1
ATOM 4766 N N . SER A 1 591 ? 37.125 -12.114 -35.748 1.00 63.16 591 SER A N 1
ATOM 4767 C CA . SER A 1 591 ? 38.047 -12.711 -36.727 1.00 63.16 591 SER A CA 1
ATOM 4768 C C . SER A 1 591 ? 37.362 -13.174 -38.018 1.00 63.16 591 SER A C 1
ATOM 4770 O O . SER A 1 591 ? 37.802 -12.778 -39.092 1.00 63.16 591 SER A O 1
ATOM 4772 N N . SER A 1 592 ? 36.247 -13.908 -37.935 1.00 66.50 592 SER A N 1
ATOM 4773 C CA . SER A 1 592 ? 35.530 -14.455 -39.102 1.00 66.50 592 SER A CA 1
ATOM 4774 C C . SER A 1 592 ? 34.826 -13.375 -39.935 1.00 66.50 592 SER A C 1
ATOM 4776 O O . SER A 1 592 ? 34.798 -13.441 -41.164 1.00 66.50 592 SER A O 1
ATOM 4778 N N . ILE A 1 593 ? 34.290 -12.335 -39.286 1.00 68.12 593 ILE A N 1
ATOM 4779 C CA . ILE A 1 593 ? 33.660 -11.191 -39.965 1.00 68.12 593 ILE A CA 1
ATOM 4780 C C . ILE A 1 593 ? 34.723 -10.313 -40.634 1.00 68.12 593 ILE A C 1
ATOM 4782 O O . ILE A 1 593 ? 34.513 -9.826 -41.747 1.00 68.12 593 ILE A O 1
ATOM 4786 N N . LEU A 1 594 ? 35.866 -10.091 -39.973 1.00 68.81 594 LEU A N 1
ATOM 4787 C CA . LEU A 1 594 ? 36.990 -9.374 -40.576 1.00 68.81 594 LEU A CA 1
ATOM 4788 C C . LEU A 1 594 ? 37.594 -10.163 -41.733 1.00 68.81 594 LEU A C 1
ATOM 4790 O O . LEU A 1 594 ? 37.846 -9.568 -42.773 1.00 68.81 594 LEU A O 1
ATOM 4794 N N . GLU A 1 595 ? 37.757 -11.477 -41.595 1.00 70.19 595 GLU A N 1
ATOM 4795 C CA . GLU A 1 595 ? 38.202 -12.367 -42.667 1.00 70.19 595 GLU A CA 1
ATOM 4796 C C . GLU A 1 595 ? 37.266 -12.272 -43.879 1.00 70.19 595 GLU A C 1
ATOM 4798 O O . GLU A 1 595 ? 37.726 -12.034 -44.992 1.00 70.19 595 GLU A O 1
ATOM 4803 N N . GLN A 1 596 ? 35.946 -12.302 -43.675 1.00 66.12 596 GLN A N 1
ATOM 4804 C CA . GLN A 1 596 ? 34.970 -12.093 -44.753 1.00 66.12 596 GLN A CA 1
ATOM 4805 C C . GLN A 1 596 ? 35.045 -10.692 -45.382 1.00 66.12 596 GLN A C 1
ATOM 4807 O O . GLN A 1 596 ? 34.907 -10.558 -46.599 1.00 66.12 596 GLN A O 1
ATOM 4812 N N . LYS A 1 597 ? 35.288 -9.640 -44.586 1.00 66.50 597 LYS A N 1
ATOM 4813 C CA . LYS A 1 597 ? 35.509 -8.277 -45.105 1.00 66.50 597 LYS A CA 1
ATOM 4814 C C . LYS A 1 597 ? 36.812 -8.160 -45.901 1.00 66.50 597 LYS A C 1
ATOM 4816 O O . LYS A 1 597 ? 36.844 -7.403 -46.867 1.00 66.50 597 LYS A O 1
ATOM 4821 N N . ILE A 1 598 ? 37.854 -8.898 -45.516 1.00 71.06 598 ILE A N 1
ATOM 4822 C CA . ILE A 1 598 ? 39.154 -8.959 -46.201 1.00 71.06 598 ILE A CA 1
ATOM 4823 C C . ILE A 1 598 ? 39.041 -9.757 -47.510 1.00 71.06 598 ILE A C 1
ATOM 4825 O O . ILE A 1 598 ? 39.602 -9.344 -48.520 1.00 71.06 598 ILE A O 1
ATOM 4829 N N . LEU A 1 599 ? 38.261 -10.844 -47.522 1.00 71.94 599 LEU A N 1
ATOM 4830 C CA . LEU A 1 599 ? 37.987 -11.671 -48.706 1.00 71.94 599 LEU A CA 1
ATOM 4831 C C . LEU A 1 599 ? 37.066 -10.987 -49.739 1.00 71.94 599 LEU A C 1
ATOM 4833 O O . LEU A 1 599 ? 36.900 -11.493 -50.846 1.00 71.94 599 LEU A O 1
ATOM 4837 N N . GLY A 1 600 ? 36.480 -9.829 -49.410 1.00 56.69 600 GLY A N 1
ATOM 4838 C CA . GLY A 1 600 ? 35.881 -8.907 -50.383 1.00 56.69 600 GLY A CA 1
ATOM 4839 C C . GLY A 1 600 ? 34.607 -9.386 -51.092 1.00 56.69 600 GLY A C 1
ATOM 4840 O O . GLY A 1 600 ? 34.218 -8.780 -52.090 1.00 56.69 600 GLY A O 1
ATOM 4841 N N . HIS A 1 601 ? 33.934 -10.436 -50.610 1.00 57.16 601 HIS A N 1
ATOM 4842 C CA . HIS A 1 601 ? 32.775 -11.026 -51.292 1.00 57.16 601 HIS A CA 1
ATOM 4843 C C . HIS A 1 601 ? 31.552 -11.159 -50.371 1.00 57.16 601 HIS A C 1
ATOM 4845 O O . HIS A 1 601 ? 31.280 -12.220 -49.817 1.00 57.16 601 HIS A O 1
ATOM 4851 N N . GLN A 1 602 ? 30.781 -10.077 -50.223 1.00 55.41 602 GLN A N 1
ATOM 4852 C CA . GLN A 1 602 ? 29.379 -10.156 -49.789 1.00 55.41 602 GLN A CA 1
ATOM 4853 C C . GLN A 1 602 ? 28.521 -9.179 -50.597 1.00 55.41 602 GLN A C 1
ATOM 4855 O O . GLN A 1 602 ? 28.843 -7.992 -50.702 1.00 55.41 602 GLN A O 1
ATOM 4860 N N . SER A 1 603 ? 27.418 -9.680 -51.163 1.00 56.44 603 SER A N 1
ATOM 4861 C CA . SER A 1 603 ? 26.390 -8.845 -51.785 1.00 56.44 603 SER A CA 1
ATOM 4862 C C . SER A 1 603 ? 25.830 -7.904 -50.706 1.00 56.44 603 SER A C 1
ATOM 4864 O O . SER A 1 603 ? 25.382 -8.342 -49.646 1.00 56.44 603 SER A O 1
ATOM 4866 N N . LYS A 1 604 ? 25.894 -6.583 -50.929 1.00 55.44 604 LYS A N 1
ATOM 4867 C CA . LYS A 1 604 ? 25.355 -5.589 -49.976 1.00 55.44 604 LYS A CA 1
ATOM 4868 C C . LYS A 1 604 ? 23.858 -5.795 -49.704 1.00 55.44 604 LYS A C 1
ATOM 4870 O O . LYS A 1 604 ? 23.404 -5.399 -48.636 1.00 55.44 604 LYS A O 1
ATOM 4875 N N . GLN A 1 605 ? 23.140 -6.405 -50.649 1.00 53.97 605 GLN A N 1
ATOM 4876 C CA . GLN A 1 605 ? 21.690 -6.585 -50.645 1.00 53.97 605 GLN A CA 1
ATOM 4877 C C . GLN A 1 605 ? 21.230 -7.664 -49.643 1.00 53.97 605 GLN A C 1
ATOM 4879 O O . GLN A 1 605 ? 20.173 -7.513 -49.039 1.00 53.97 605 GLN A O 1
ATOM 4884 N N . ASP A 1 606 ? 22.044 -8.695 -49.373 1.00 66.88 606 ASP A N 1
ATOM 4885 C CA . ASP A 1 606 ? 21.679 -9.776 -48.437 1.00 66.88 606 ASP A CA 1
ATOM 4886 C C . ASP A 1 606 ? 21.714 -9.344 -46.958 1.00 66.88 606 ASP A C 1
ATOM 4888 O O . ASP A 1 606 ? 20.907 -9.811 -46.154 1.00 66.88 606 ASP A O 1
ATOM 4892 N N . LEU A 1 607 ? 22.605 -8.415 -46.582 1.00 72.81 607 LEU A N 1
ATOM 4893 C CA . LEU A 1 607 ? 22.761 -7.935 -45.194 1.00 72.81 607 LEU A CA 1
ATOM 4894 C C . LEU A 1 607 ? 21.723 -6.882 -44.769 1.00 72.81 607 LEU A C 1
ATOM 4896 O O . LEU A 1 607 ? 21.675 -6.498 -43.596 1.00 72.81 607 LEU A O 1
ATOM 4900 N N . GLU A 1 608 ? 20.946 -6.349 -45.712 1.00 78.50 608 GLU A N 1
ATOM 4901 C CA . GLU A 1 608 ? 19.893 -5.374 -45.416 1.00 78.50 608 GLU A CA 1
ATOM 4902 C C . GLU A 1 608 ? 18.678 -6.041 -44.761 1.00 78.50 608 GLU A C 1
ATOM 4904 O O . GLU A 1 608 ? 18.161 -5.533 -43.763 1.00 78.50 608 GLU A O 1
ATOM 4909 N N . GLU A 1 609 ? 18.291 -7.216 -45.269 1.00 86.75 609 GLU A N 1
ATOM 4910 C CA . GLU A 1 609 ? 17.075 -7.938 -44.869 1.00 86.75 609 GLU A CA 1
ATOM 4911 C C . GLU A 1 609 ? 17.340 -9.224 -44.075 1.00 86.75 609 GLU A C 1
ATOM 4913 O O . GLU A 1 609 ? 16.461 -9.708 -43.355 1.00 86.75 609 GLU A O 1
ATOM 4918 N N . THR A 1 610 ? 18.554 -9.773 -44.165 1.00 90.94 610 THR A N 1
ATOM 4919 C CA . THR A 1 610 ? 18.961 -10.956 -43.401 1.00 90.94 610 THR A CA 1
ATOM 4920 C C . THR A 1 610 ? 20.156 -10.655 -42.506 1.00 90.94 610 THR A C 1
ATOM 4922 O O . THR A 1 610 ? 20.927 -9.718 -42.731 1.00 90.94 610 THR A O 1
ATOM 4925 N N . GLY A 1 611 ? 20.287 -11.434 -41.440 1.00 91.56 611 GLY A N 1
ATOM 4926 C CA . GLY A 1 611 ? 21.423 -11.371 -40.536 1.00 91.56 611 GLY A CA 1
ATOM 4927 C C . GLY A 1 611 ? 21.886 -12.751 -40.104 1.00 91.56 611 GLY A C 1
ATOM 4928 O O . GLY A 1 611 ? 21.227 -13.754 -40.376 1.00 91.56 611 GLY A O 1
ATOM 4929 N N . ARG A 1 612 ? 23.033 -12.799 -39.432 1.00 92.19 612 ARG A N 1
ATOM 4930 C CA . ARG A 1 612 ? 23.609 -14.018 -38.857 1.00 92.19 612 ARG A CA 1
ATOM 4931 C C . ARG A 1 612 ? 23.736 -13.882 -37.351 1.00 92.19 612 ARG A C 1
ATOM 4933 O O . ARG A 1 612 ? 24.185 -12.844 -36.867 1.00 92.19 612 ARG A O 1
ATOM 4940 N N . VAL A 1 613 ? 23.355 -14.919 -36.616 1.00 94.81 613 VAL A N 1
ATOM 4941 C CA . VAL A 1 613 ? 23.546 -14.972 -35.163 1.00 94.81 613 VAL A CA 1
ATOM 4942 C C . VAL A 1 613 ? 25.045 -14.979 -34.858 1.00 94.81 613 VAL A C 1
ATOM 4944 O O . VAL A 1 613 ? 25.768 -15.848 -35.327 1.00 94.81 613 VAL A O 1
ATOM 4947 N N . LEU A 1 614 ? 25.502 -14.004 -34.080 1.00 92.00 614 LEU A N 1
ATOM 4948 C CA . LEU A 1 614 ? 26.857 -13.929 -33.538 1.00 92.00 614 LEU A CA 1
ATOM 4949 C C . LEU A 1 614 ? 26.967 -14.738 -32.256 1.00 92.00 614 LEU A C 1
ATOM 4951 O O . LEU A 1 614 ? 27.861 -15.548 -32.088 1.00 92.00 614 LEU A O 1
ATOM 4955 N N . THR A 1 615 ? 26.033 -14.508 -31.341 1.00 91.88 615 THR A N 1
ATOM 4956 C CA . THR A 1 615 ? 25.980 -15.195 -30.056 1.00 91.88 615 THR A CA 1
ATOM 4957 C C . THR A 1 615 ? 24.538 -15.422 -29.658 1.00 91.88 615 THR A C 1
ATOM 4959 O O . THR A 1 615 ? 23.648 -14.647 -30.013 1.00 91.88 615 THR A O 1
ATOM 4962 N N . ILE A 1 616 ? 24.316 -16.494 -28.908 1.00 92.75 616 ILE A N 1
ATOM 4963 C CA . ILE A 1 616 ? 23.034 -16.849 -28.315 1.00 92.75 616 ILE A CA 1
ATOM 4964 C C . ILE A 1 616 ? 23.290 -17.341 -26.893 1.00 92.75 616 ILE A C 1
ATOM 4966 O O . ILE A 1 616 ? 24.179 -18.158 -26.661 1.00 92.75 616 ILE A O 1
ATOM 4970 N N . GLY A 1 617 ? 22.531 -16.822 -25.935 1.00 89.62 617 GLY A N 1
ATOM 4971 C CA . GLY A 1 617 ? 22.589 -17.267 -24.548 1.00 89.62 617 GLY A CA 1
ATOM 4972 C C . GLY A 1 617 ? 21.440 -16.697 -23.731 1.00 89.62 617 GLY A C 1
ATOM 4973 O O . GLY A 1 617 ? 21.043 -15.547 -23.931 1.00 89.62 617 GLY A O 1
ATOM 4974 N N . ASP A 1 618 ? 20.894 -17.514 -22.831 1.00 87.38 618 ASP A N 1
ATOM 4975 C CA . ASP A 1 618 ? 19.806 -17.166 -21.910 1.00 87.38 618 ASP A CA 1
ATOM 4976 C C . ASP A 1 618 ? 18.600 -16.488 -22.599 1.00 87.38 618 ASP A C 1
ATOM 4978 O O . ASP A 1 618 ? 17.984 -15.560 -22.070 1.00 87.38 618 ASP A O 1
ATOM 4982 N N . GLY A 1 619 ? 18.253 -16.938 -23.810 1.00 89.19 619 GLY A N 1
ATOM 4983 C CA . GLY A 1 619 ? 17.143 -16.387 -24.595 1.00 89.19 619 GLY A CA 1
ATOM 4984 C C . GLY A 1 619 ? 17.419 -15.057 -25.308 1.00 89.19 619 GLY A C 1
ATOM 4985 O O . GLY A 1 619 ? 16.467 -14.421 -25.774 1.00 89.19 619 GLY A O 1
ATOM 4986 N N . ILE A 1 620 ? 18.680 -14.624 -25.415 1.00 93.50 620 ILE A N 1
ATOM 4987 C CA . ILE A 1 620 ? 19.085 -13.424 -26.163 1.00 93.50 620 ILE A CA 1
ATOM 4988 C C . ILE A 1 620 ? 20.061 -13.783 -27.277 1.00 93.50 620 ILE A C 1
ATOM 4990 O O . ILE A 1 620 ? 21.132 -14.327 -27.022 1.00 93.50 620 ILE A O 1
ATOM 4994 N N . ALA A 1 621 ? 19.704 -13.413 -28.506 1.00 94.75 621 ALA A N 1
ATOM 4995 C CA . ALA A 1 621 ? 20.566 -13.503 -29.674 1.00 94.75 621 ALA A CA 1
ATOM 4996 C C . ALA A 1 621 ? 21.159 -12.128 -30.012 1.00 94.75 621 ALA A C 1
ATOM 4998 O O . ALA A 1 621 ? 20.441 -11.126 -30.036 1.00 94.75 621 ALA A O 1
ATOM 4999 N N . ARG A 1 622 ? 22.451 -12.077 -30.339 1.00 94.50 622 ARG A N 1
ATOM 5000 C CA . ARG A 1 622 ? 23.063 -10.937 -31.036 1.00 94.50 622 ARG A CA 1
ATOM 5001 C C . ARG A 1 622 ? 23.166 -11.275 -32.507 1.00 94.50 622 ARG A C 1
ATOM 5003 O O . ARG A 1 622 ? 23.726 -12.311 -32.848 1.00 94.50 622 ARG A O 1
ATOM 5010 N N . VAL A 1 623 ? 22.635 -10.425 -33.373 1.00 94.75 623 VAL A N 1
ATOM 5011 C CA . VAL A 1 623 ? 22.547 -10.697 -34.811 1.00 94.75 623 VAL A CA 1
ATOM 5012 C C . VAL A 1 623 ? 23.309 -9.634 -35.592 1.00 94.75 623 VAL A C 1
ATOM 5014 O O . VAL A 1 623 ? 23.064 -8.445 -35.424 1.00 94.75 623 VAL A O 1
ATOM 5017 N N . TYR A 1 624 ? 24.226 -10.058 -36.456 1.00 92.25 624 TYR A N 1
ATOM 5018 C CA . TYR A 1 624 ? 24.945 -9.197 -37.392 1.00 92.25 624 TYR A CA 1
ATOM 5019 C C . TYR A 1 624 ? 24.182 -9.069 -38.709 1.00 92.25 624 TYR A C 1
ATOM 5021 O O . TYR A 1 624 ? 23.764 -10.081 -39.265 1.00 92.25 624 TYR A O 1
ATOM 5029 N N . GLY A 1 625 ? 24.037 -7.854 -39.237 1.00 90.31 625 GLY A N 1
ATOM 5030 C CA . GLY A 1 625 ? 23.217 -7.574 -40.423 1.00 90.31 625 GLY A CA 1
ATOM 5031 C C . GLY A 1 625 ? 21.898 -6.909 -40.040 1.00 90.31 625 GLY A C 1
ATOM 5032 O O . GLY A 1 625 ? 21.886 -6.084 -39.129 1.00 90.31 625 GLY A O 1
ATOM 5033 N N . LEU A 1 626 ? 20.805 -7.250 -40.732 1.00 91.88 626 LEU A N 1
ATOM 5034 C CA . LEU A 1 626 ? 19.466 -6.686 -40.491 1.00 91.88 626 LEU A CA 1
ATOM 5035 C C . LEU A 1 626 ? 19.441 -5.144 -40.502 1.00 91.88 626 LEU A C 1
ATOM 5037 O O . LEU A 1 626 ? 18.774 -4.527 -39.675 1.00 91.88 626 LEU A O 1
ATOM 5041 N N . LYS A 1 627 ? 20.172 -4.493 -41.417 1.00 89.38 627 LYS A N 1
ATOM 5042 C CA . LYS A 1 627 ? 20.360 -3.025 -41.386 1.00 89.38 627 LYS A CA 1
ATOM 5043 C C . LYS A 1 627 ? 19.061 -2.223 -41.436 1.00 89.38 627 LYS A C 1
ATOM 5045 O O . LYS A 1 627 ? 19.015 -1.118 -40.901 1.00 89.38 627 LYS A O 1
ATOM 5050 N N . ASN A 1 628 ? 18.029 -2.770 -42.073 1.00 92.25 628 ASN A N 1
ATOM 5051 C CA . ASN A 1 628 ? 16.744 -2.100 -42.238 1.00 92.25 628 ASN A CA 1
ATOM 5052 C C . ASN A 1 628 ? 15.743 -2.413 -41.109 1.00 92.25 628 ASN A C 1
ATOM 5054 O O . ASN A 1 628 ? 14.598 -1.957 -41.186 1.00 92.25 628 ASN A O 1
ATOM 5058 N N . ILE A 1 629 ? 16.128 -3.193 -40.087 1.00 94.88 629 ILE A N 1
ATOM 5059 C CA . ILE A 1 629 ? 15.221 -3.600 -39.008 1.00 94.88 629 ILE A CA 1
ATOM 5060 C C . ILE A 1 629 ? 14.714 -2.415 -38.188 1.00 94.88 629 ILE A C 1
ATOM 5062 O O . ILE A 1 629 ? 15.447 -1.479 -37.869 1.00 94.88 629 ILE A O 1
ATOM 5066 N N . GLN A 1 630 ? 13.438 -2.470 -37.825 1.00 93.62 630 GLN A N 1
ATOM 5067 C CA . GLN A 1 630 ? 12.801 -1.492 -36.956 1.00 93.62 630 GLN A CA 1
ATOM 5068 C C . GLN A 1 630 ? 12.893 -1.928 -35.488 1.00 93.62 630 GLN A C 1
ATOM 5070 O O . GLN A 1 630 ? 13.000 -3.110 -35.159 1.00 93.62 630 GLN A O 1
ATOM 5075 N N . ALA A 1 631 ? 12.826 -0.960 -34.575 1.00 91.44 631 ALA A N 1
ATOM 5076 C CA . ALA A 1 631 ? 12.690 -1.265 -33.155 1.00 91.44 631 ALA A CA 1
ATOM 5077 C C . ALA A 1 631 ? 11.342 -1.960 -32.895 1.00 91.44 631 ALA A C 1
ATOM 5079 O O . ALA A 1 631 ? 10.328 -1.572 -33.473 1.00 91.44 631 ALA A O 1
ATOM 5080 N N . GLU A 1 632 ? 11.337 -2.970 -32.020 1.00 91.06 632 GLU A N 1
ATOM 5081 C CA . GLU A 1 632 ? 10.170 -3.816 -31.721 1.00 91.06 632 GLU A CA 1
ATOM 5082 C C . GLU A 1 632 ? 9.661 -4.647 -32.927 1.00 91.06 632 GLU A C 1
ATOM 5084 O O . GLU A 1 632 ? 8.555 -5.193 -32.894 1.00 91.06 632 GLU A O 1
ATOM 5089 N N . GLU A 1 633 ? 10.461 -4.788 -33.992 1.00 94.38 633 GLU A N 1
ATOM 5090 C CA . GLU A 1 633 ? 10.139 -5.657 -35.130 1.00 94.38 633 GLU A CA 1
ATOM 5091 C C . GLU A 1 633 ? 10.296 -7.140 -34.772 1.00 94.38 633 GLU A C 1
ATOM 5093 O O . GLU A 1 633 ? 11.215 -7.532 -34.042 1.00 94.38 633 GLU A O 1
ATOM 5098 N N . MET A 1 634 ? 9.401 -7.976 -35.301 1.00 93.56 634 MET A N 1
ATOM 5099 C CA . MET A 1 634 ? 9.507 -9.424 -35.180 1.00 93.56 634 MET A CA 1
ATOM 5100 C C . MET A 1 634 ? 10.515 -9.977 -36.195 1.00 93.56 634 MET A C 1
ATOM 5102 O O . MET A 1 634 ? 10.552 -9.564 -37.358 1.00 93.56 634 MET A O 1
ATOM 5106 N N . VAL A 1 635 ? 11.304 -10.956 -35.768 1.00 95.25 635 VAL A N 1
ATOM 5107 C CA . VAL A 1 635 ? 12.231 -11.701 -36.626 1.00 95.25 635 VAL A CA 1
ATOM 5108 C C . VAL A 1 635 ? 11.950 -13.193 -36.556 1.00 95.25 635 VAL A C 1
ATOM 5110 O O . VAL A 1 635 ? 11.356 -13.677 -35.590 1.00 95.25 635 VAL A O 1
ATOM 5113 N N . GLU A 1 636 ? 12.402 -13.917 -37.568 1.00 95.25 636 GLU A N 1
ATOM 5114 C CA . GLU A 1 636 ? 12.302 -15.366 -37.671 1.00 95.25 636 GLU A CA 1
ATOM 5115 C C . GLU A 1 636 ? 13.699 -15.971 -37.831 1.00 95.25 636 GLU A C 1
ATOM 5117 O O . GLU A 1 636 ? 14.480 -15.569 -38.697 1.00 95.25 636 GLU A O 1
ATOM 5122 N N . PHE A 1 637 ? 14.027 -16.922 -36.963 1.00 95.31 637 PHE A N 1
ATOM 5123 C CA . PHE A 1 637 ? 15.263 -17.693 -37.015 1.00 95.31 637 PHE A CA 1
ATOM 5124 C C . PHE A 1 637 ? 15.106 -18.865 -37.986 1.00 95.31 637 PHE A C 1
ATOM 5126 O O . PHE A 1 637 ? 14.002 -19.361 -38.197 1.00 95.31 637 PHE A O 1
ATOM 5133 N N . SER A 1 638 ? 16.213 -19.371 -38.532 1.00 92.12 638 SER A N 1
ATOM 5134 C CA . SER A 1 638 ? 16.205 -20.541 -39.429 1.00 92.12 638 SER A CA 1
ATOM 5135 C C . SER A 1 638 ? 15.546 -21.802 -38.837 1.00 92.12 638 SER A C 1
ATOM 5137 O O . SER A 1 638 ? 15.048 -22.640 -39.584 1.00 92.12 638 SER A O 1
ATOM 5139 N N . SER A 1 639 ? 15.475 -21.907 -37.506 1.00 90.31 639 SER A N 1
ATOM 5140 C CA . SER A 1 639 ? 14.764 -22.962 -36.772 1.00 90.31 639 SER A CA 1
ATOM 5141 C C . SER A 1 639 ? 13.235 -22.801 -36.741 1.00 90.31 639 SER A C 1
ATOM 5143 O O . SER A 1 639 ? 12.545 -23.640 -36.164 1.00 90.31 639 SER A O 1
ATOM 5145 N N . GLY A 1 640 ? 12.692 -21.722 -37.315 1.00 89.81 640 GLY A N 1
ATOM 5146 C CA . GLY A 1 640 ? 11.271 -21.357 -37.264 1.00 89.81 640 GLY A CA 1
ATOM 5147 C C . GLY A 1 640 ? 10.850 -20.668 -35.961 1.00 89.81 640 GLY A C 1
ATOM 5148 O O . GLY A 1 640 ? 9.699 -20.251 -35.818 1.00 89.81 640 GLY A O 1
ATOM 5149 N N . LEU A 1 641 ? 11.767 -20.521 -34.995 1.00 92.31 641 LEU A N 1
ATOM 5150 C CA . LEU A 1 641 ? 11.514 -19.717 -33.803 1.00 92.31 641 LEU A CA 1
ATOM 5151 C C . LEU A 1 641 ? 11.396 -18.242 -34.168 1.00 92.31 641 LEU A C 1
ATOM 5153 O O . LEU A 1 641 ? 12.048 -17.744 -35.084 1.00 92.31 641 LEU A O 1
ATOM 5157 N N . LYS A 1 642 ? 10.586 -17.524 -33.397 1.00 93.56 642 LYS A N 1
ATOM 5158 C CA . LYS A 1 642 ? 10.409 -16.082 -33.546 1.00 93.56 642 LYS A CA 1
ATOM 5159 C C . LYS A 1 642 ? 11.195 -15.336 -32.478 1.00 93.56 642 LYS A C 1
ATOM 5161 O O . LYS A 1 642 ? 11.483 -15.873 -31.410 1.00 93.56 642 LYS A O 1
ATOM 5166 N N . GLY A 1 643 ? 11.509 -14.081 -32.748 1.00 94.12 643 GLY A N 1
ATOM 5167 C CA . GLY A 1 643 ? 12.089 -13.165 -31.775 1.00 94.12 643 GLY A CA 1
ATOM 5168 C C . GLY A 1 643 ? 11.609 -11.739 -31.986 1.00 94.12 643 GLY A C 1
ATOM 5169 O O . GLY A 1 643 ? 10.879 -11.454 -32.934 1.00 94.12 643 GLY A O 1
ATOM 5170 N N . MET A 1 644 ? 12.025 -10.841 -31.101 1.00 94.50 644 MET A N 1
ATOM 5171 C CA . MET A 1 644 ? 11.744 -9.410 -31.201 1.00 94.50 644 MET A CA 1
ATOM 5172 C C . MET A 1 644 ? 13.028 -8.606 -31.033 1.00 94.50 644 MET A C 1
ATOM 5174 O O . MET A 1 644 ? 13.778 -8.811 -30.076 1.00 94.50 644 MET A O 1
ATOM 5178 N N . ALA A 1 645 ? 13.267 -7.675 -31.953 1.00 94.25 645 ALA A N 1
ATOM 5179 C CA . ALA A 1 645 ? 14.388 -6.750 -31.876 1.00 94.25 645 ALA A CA 1
ATOM 5180 C C . ALA A 1 645 ? 14.135 -5.689 -30.794 1.00 94.25 645 ALA A C 1
ATOM 5182 O O . ALA A 1 645 ? 13.166 -4.932 -30.867 1.00 94.25 645 ALA A O 1
ATOM 5183 N N . LEU A 1 646 ? 15.010 -5.628 -29.784 1.00 90.06 646 LEU A N 1
ATOM 5184 C CA . LEU A 1 646 ? 14.892 -4.680 -28.665 1.00 90.06 646 LEU A CA 1
ATOM 5185 C C . LEU A 1 646 ? 16.021 -3.654 -28.611 1.00 90.06 646 LEU A C 1
ATOM 5187 O O . LEU A 1 646 ? 15.764 -2.497 -28.277 1.00 90.06 646 LEU A O 1
ATOM 5191 N N . ASN A 1 647 ? 17.256 -4.059 -28.909 1.00 91.06 647 ASN A N 1
ATOM 5192 C CA . ASN A 1 647 ? 18.406 -3.157 -28.959 1.00 91.06 647 ASN A CA 1
ATOM 5193 C C . ASN A 1 647 ? 18.932 -3.098 -30.394 1.00 91.06 647 ASN A C 1
ATOM 5195 O O . ASN A 1 647 ? 19.279 -4.131 -30.959 1.00 91.06 647 ASN A O 1
ATOM 5199 N N . LEU A 1 648 ? 19.014 -1.897 -30.962 1.00 94.12 648 LEU A N 1
ATOM 5200 C CA . LEU A 1 648 ? 19.665 -1.656 -32.249 1.00 94.12 648 LEU A CA 1
ATOM 5201 C C . LEU A 1 648 ? 21.027 -1.015 -31.956 1.00 94.12 648 LEU A C 1
ATOM 5203 O O . LEU A 1 648 ? 21.084 0.155 -31.571 1.00 94.12 648 LEU A O 1
ATOM 5207 N N . GLU A 1 649 ? 22.103 -1.795 -32.046 1.00 91.12 649 GLU A N 1
ATOM 5208 C CA . GLU A 1 649 ? 23.477 -1.334 -31.822 1.00 91.12 649 GLU A CA 1
ATOM 5209 C C . GLU A 1 649 ? 24.143 -0.990 -33.172 1.00 91.12 649 GLU A C 1
ATOM 5211 O O . GLU A 1 649 ? 23.647 -1.391 -34.228 1.00 91.12 649 GLU A O 1
ATOM 5216 N N . PRO A 1 650 ? 25.248 -0.218 -33.193 1.00 88.50 650 PRO A N 1
ATOM 5217 C CA . PRO A 1 650 ? 25.881 0.197 -34.450 1.00 88.50 650 PRO A CA 1
ATOM 5218 C C . PRO A 1 650 ? 26.366 -0.958 -35.337 1.00 88.50 650 PRO A C 1
ATOM 5220 O O . PRO A 1 650 ? 26.484 -0.798 -36.551 1.00 88.50 650 PRO A O 1
ATOM 5223 N N . ASP A 1 651 ? 26.696 -2.094 -34.732 1.00 86.12 651 ASP A N 1
ATOM 5224 C CA . ASP A 1 651 ? 27.319 -3.250 -35.371 1.00 86.12 651 ASP A CA 1
ATOM 5225 C C . ASP A 1 651 ? 26.473 -4.529 -35.297 1.00 86.12 651 ASP A C 1
ATOM 5227 O O . ASP A 1 651 ? 26.707 -5.448 -36.082 1.00 86.12 651 ASP A O 1
ATOM 5231 N N . ASN A 1 652 ? 25.489 -4.600 -34.398 1.00 92.00 652 ASN A N 1
ATOM 5232 C CA . ASN A 1 652 ? 24.645 -5.772 -34.199 1.00 92.00 652 ASN A CA 1
ATOM 5233 C C . ASN A 1 652 ? 23.241 -5.400 -33.683 1.00 92.00 652 ASN A C 1
ATOM 5235 O O . ASN A 1 652 ? 22.971 -4.270 -33.282 1.00 92.00 652 ASN A O 1
ATOM 5239 N N . VAL A 1 653 ? 22.335 -6.373 -33.681 1.00 94.75 653 VAL A N 1
ATOM 5240 C CA . VAL A 1 653 ? 20.967 -6.235 -33.176 1.00 94.75 653 VAL A CA 1
ATOM 5241 C C . VAL A 1 653 ? 20.746 -7.234 -32.046 1.00 94.75 653 VAL A C 1
ATOM 5243 O O . VAL A 1 653 ? 20.909 -8.441 -32.230 1.00 94.75 653 VAL A O 1
ATOM 5246 N N . GLY A 1 654 ? 20.340 -6.735 -30.880 1.00 94.62 654 GLY A N 1
ATOM 5247 C CA . GLY A 1 654 ? 19.923 -7.548 -29.743 1.00 94.62 654 GLY A CA 1
ATOM 5248 C C . GLY A 1 654 ? 18.471 -7.994 -29.895 1.00 94.62 654 GLY A C 1
ATOM 5249 O O . GLY A 1 654 ? 17.546 -7.181 -29.779 1.00 94.62 654 GLY A O 1
ATOM 5250 N N . VAL A 1 655 ? 18.277 -9.290 -30.126 1.00 95.31 655 VAL A N 1
ATOM 5251 C CA . VAL A 1 655 ? 16.978 -9.935 -30.331 1.00 95.31 655 VAL A CA 1
ATOM 5252 C C . VAL A 1 655 ? 16.660 -10.833 -29.142 1.00 95.31 655 VAL A C 1
ATOM 5254 O O . VAL A 1 655 ? 17.444 -11.708 -28.782 1.00 95.31 655 VAL A O 1
ATOM 5257 N N . VAL A 1 656 ? 15.480 -10.660 -28.551 1.00 94.44 656 VAL A N 1
ATOM 5258 C CA . VAL A 1 656 ? 14.965 -11.597 -27.545 1.00 94.44 656 VAL A CA 1
ATOM 5259 C C . VAL A 1 656 ? 14.189 -12.726 -28.213 1.00 94.44 656 VAL A C 1
ATOM 5261 O O . VAL A 1 656 ? 13.401 -12.481 -29.125 1.00 94.44 656 VAL A O 1
ATOM 5264 N N . VAL A 1 657 ? 14.411 -13.961 -27.769 1.00 94.62 657 VAL A N 1
ATOM 5265 C CA . VAL A 1 657 ? 13.871 -15.173 -28.402 1.00 94.62 657 VAL A CA 1
ATOM 5266 C C . VAL A 1 657 ? 12.541 -15.583 -27.762 1.00 94.62 657 VAL A C 1
ATOM 5268 O O . VAL A 1 657 ? 12.417 -15.692 -26.542 1.00 94.62 657 VAL A O 1
ATOM 5271 N N . PHE A 1 658 ? 11.534 -15.855 -28.593 1.00 92.00 658 PHE A N 1
ATOM 5272 C CA . PHE A 1 658 ? 10.225 -16.372 -28.189 1.00 92.00 658 PHE A CA 1
ATOM 5273 C C . PHE A 1 658 ? 10.206 -17.904 -28.240 1.00 92.00 658 PHE A C 1
ATOM 5275 O O . PHE A 1 658 ? 9.555 -18.502 -29.095 1.00 92.00 658 PHE A O 1
ATOM 5282 N N . GLY A 1 659 ? 10.938 -18.558 -27.337 1.00 89.38 659 GLY A N 1
ATOM 5283 C CA . GLY A 1 659 ? 10.982 -20.019 -27.285 1.00 89.38 659 GLY A CA 1
ATOM 5284 C C . GLY A 1 659 ? 12.235 -20.569 -26.616 1.00 89.38 659 GLY A C 1
ATOM 5285 O O . GLY A 1 659 ? 12.862 -19.895 -25.803 1.00 89.38 659 GLY A O 1
ATOM 5286 N N . ASN A 1 660 ? 12.573 -21.814 -26.955 1.00 89.94 660 ASN A N 1
ATOM 5287 C CA . ASN A 1 660 ? 13.751 -22.507 -26.441 1.00 89.94 660 ASN A CA 1
ATOM 5288 C C . ASN A 1 660 ? 14.990 -22.134 -27.266 1.00 89.94 660 ASN A C 1
ATOM 5290 O O . ASN A 1 660 ? 15.093 -22.497 -28.436 1.00 89.94 660 ASN A O 1
ATOM 5294 N N . ASP A 1 661 ? 15.933 -21.433 -26.649 1.00 88.38 661 ASP A N 1
ATOM 5295 C CA . ASP A 1 661 ? 17.160 -20.939 -27.279 1.00 88.38 661 ASP A CA 1
ATOM 5296 C C . ASP A 1 661 ? 18.129 -22.043 -27.722 1.00 88.38 661 ASP A C 1
ATOM 5298 O O . ASP A 1 661 ? 18.921 -21.819 -28.631 1.00 88.38 661 ASP A O 1
ATOM 5302 N N . ARG A 1 662 ? 18.011 -23.266 -27.186 1.00 90.56 662 ARG A N 1
ATOM 5303 C CA . ARG A 1 662 ? 18.827 -24.431 -27.590 1.00 90.56 662 ARG A CA 1
ATOM 5304 C C . ARG A 1 662 ? 18.684 -24.827 -29.062 1.00 90.56 662 ARG A C 1
ATOM 5306 O O . ARG A 1 662 ? 19.493 -25.603 -29.564 1.00 90.56 662 ARG A O 1
ATOM 5313 N N . LEU A 1 663 ? 17.631 -24.357 -29.730 1.00 93.31 663 LEU A N 1
ATOM 5314 C CA . LEU A 1 663 ? 17.382 -24.606 -31.151 1.00 93.31 663 LEU A CA 1
ATOM 5315 C C . LEU A 1 663 ? 18.064 -23.582 -32.068 1.00 93.31 663 LEU A C 1
ATOM 5317 O O . LEU A 1 663 ? 17.962 -23.719 -33.283 1.00 93.31 663 LEU A O 1
ATOM 5321 N N . ILE A 1 664 ? 18.711 -22.559 -31.507 1.00 94.12 664 ILE A N 1
ATOM 5322 C CA . ILE A 1 664 ? 19.426 -21.516 -32.245 1.00 94.12 664 ILE A CA 1
ATOM 5323 C C . ILE A 1 664 ? 20.924 -21.713 -32.017 1.00 94.12 664 ILE A C 1
ATOM 5325 O O . ILE A 1 664 ? 21.362 -21.974 -30.896 1.00 94.12 664 ILE A O 1
ATOM 5329 N N . LYS A 1 665 ? 21.715 -21.583 -33.080 1.00 93.38 665 LYS A N 1
ATOM 5330 C CA . LYS A 1 665 ? 23.175 -21.694 -33.055 1.00 93.38 665 LYS A CA 1
ATOM 5331 C C . LYS A 1 665 ? 23.834 -20.432 -33.600 1.00 93.38 665 LYS A C 1
ATOM 5333 O O . LYS A 1 665 ? 23.236 -19.655 -34.342 1.00 93.38 665 LYS A O 1
ATOM 5338 N N . GLU A 1 666 ? 25.094 -20.236 -33.230 1.00 92.56 666 GLU A N 1
ATOM 5339 C CA . GLU A 1 666 ? 25.953 -19.251 -33.884 1.00 92.56 666 GLU A CA 1
ATOM 5340 C C . GLU A 1 666 ? 26.051 -19.549 -35.389 1.00 92.56 666 GLU A C 1
ATOM 5342 O O . GLU A 1 666 ? 26.164 -20.701 -35.808 1.00 92.56 666 GLU A O 1
ATOM 5347 N N . GLY A 1 667 ? 25.973 -18.498 -36.202 1.00 88.69 667 GLY A N 1
ATOM 5348 C CA . GLY A 1 667 ? 25.946 -18.570 -37.660 1.00 88.69 667 GLY A CA 1
ATOM 5349 C C . GLY A 1 667 ? 24.553 -18.734 -38.274 1.00 88.69 667 GLY A C 1
ATOM 5350 O O . GLY A 1 667 ? 24.424 -18.520 -39.483 1.00 88.69 667 GLY A O 1
ATOM 5351 N N . ASP A 1 668 ? 23.517 -19.042 -37.483 1.00 93.38 668 ASP A N 1
ATOM 5352 C CA . ASP A 1 668 ? 22.153 -19.211 -37.992 1.00 93.38 668 ASP A CA 1
ATOM 5353 C C . ASP A 1 668 ? 21.645 -17.944 -38.686 1.00 93.38 668 ASP A C 1
ATOM 5355 O O . ASP A 1 668 ? 21.876 -16.817 -38.236 1.00 93.38 668 ASP A O 1
ATOM 5359 N N . ILE A 1 669 ? 20.902 -18.136 -39.777 1.00 92.94 669 ILE A N 1
ATOM 5360 C CA . ILE A 1 669 ? 20.289 -17.034 -40.518 1.00 92.94 669 ILE A CA 1
ATOM 5361 C C . ILE A 1 669 ? 19.042 -16.552 -39.773 1.00 92.94 669 ILE A C 1
ATOM 5363 O O . ILE A 1 669 ? 18.191 -17.347 -39.366 1.00 92.94 669 ILE A O 1
ATOM 5367 N N . VAL A 1 670 ? 18.924 -15.233 -39.654 1.00 95.50 670 VAL A N 1
ATOM 5368 C CA . VAL A 1 670 ? 17.764 -14.526 -39.113 1.00 95.50 670 VAL A CA 1
ATOM 5369 C C . VAL A 1 670 ? 17.164 -13.665 -40.213 1.00 95.50 670 VAL A C 1
ATOM 5371 O O . VAL A 1 670 ? 17.886 -12.954 -40.915 1.00 95.50 670 VAL A O 1
ATOM 5374 N N . LYS A 1 671 ? 15.844 -13.726 -40.365 1.00 94.69 671 LYS A N 1
ATOM 5375 C CA . LYS A 1 671 ? 15.087 -12.951 -41.348 1.00 94.69 671 LYS A CA 1
ATOM 5376 C C . LYS A 1 671 ? 14.134 -11.994 -40.654 1.00 94.69 671 LYS A C 1
ATOM 5378 O O . LYS A 1 671 ? 13.542 -12.311 -39.622 1.00 94.69 671 LYS A O 1
ATOM 5383 N N . ARG A 1 672 ? 13.968 -10.820 -41.246 1.00 93.31 672 ARG A N 1
ATOM 5384 C CA . ARG A 1 672 ? 12.947 -9.856 -40.844 1.00 93.31 672 ARG A CA 1
ATOM 5385 C C . ARG A 1 672 ? 11.564 -10.323 -41.267 1.00 93.31 672 ARG A C 1
ATOM 5387 O O . ARG A 1 672 ? 11.409 -10.909 -42.334 1.00 93.31 672 ARG A O 1
ATOM 5394 N N . THR A 1 673 ? 10.558 -10.014 -40.457 1.00 90.31 673 THR A N 1
ATOM 5395 C CA . THR A 1 673 ? 9.153 -10.215 -40.849 1.00 90.31 673 THR A CA 1
ATOM 5396 C C . THR A 1 673 ? 8.546 -8.974 -41.510 1.00 90.31 673 THR A C 1
ATOM 5398 O O . THR A 1 673 ? 7.489 -9.075 -42.127 1.00 90.31 673 THR A O 1
ATOM 5401 N N . GLY A 1 674 ? 9.181 -7.799 -41.377 1.00 89.38 674 GLY A N 1
ATOM 5402 C CA . GLY A 1 674 ? 8.663 -6.526 -41.888 1.00 89.38 674 GLY A CA 1
ATOM 5403 C C . GLY A 1 674 ? 7.517 -5.937 -41.057 1.00 89.38 674 GLY A C 1
ATOM 5404 O O . GLY A 1 674 ? 6.951 -4.910 -41.434 1.00 89.38 674 GLY A O 1
ATOM 5405 N N . ALA A 1 675 ? 7.169 -6.560 -39.925 1.00 87.50 675 ALA A N 1
ATOM 5406 C CA . ALA A 1 675 ? 6.084 -6.128 -39.056 1.00 87.50 675 ALA A CA 1
ATOM 5407 C C . ALA A 1 675 ? 6.532 -6.010 -37.592 1.00 87.50 675 ALA A C 1
ATOM 5409 O O . ALA A 1 675 ? 7.182 -6.892 -37.026 1.00 87.50 675 ALA A O 1
ATOM 5410 N N . ILE A 1 676 ? 6.127 -4.910 -36.954 1.00 92.19 676 ILE A N 1
ATOM 5411 C CA . ILE A 1 676 ? 6.135 -4.784 -35.490 1.00 92.19 676 ILE A CA 1
ATOM 5412 C C . ILE A 1 676 ? 5.213 -5.857 -34.915 1.00 92.19 676 ILE A C 1
ATOM 5414 O O . ILE A 1 676 ? 4.173 -6.144 -35.510 1.00 92.19 676 ILE A O 1
ATOM 5418 N N . VAL A 1 677 ? 5.578 -6.409 -33.756 1.00 90.44 677 VAL A N 1
ATOM 5419 C CA . VAL A 1 677 ? 4.829 -7.489 -33.104 1.00 90.44 677 VAL A CA 1
ATOM 5420 C C . VAL A 1 677 ? 3.323 -7.199 -33.066 1.00 90.44 677 VAL A C 1
ATOM 5422 O O . VAL A 1 677 ? 2.853 -6.203 -32.501 1.00 90.44 677 VAL A O 1
ATOM 5425 N N . ASP A 1 678 ? 2.558 -8.100 -33.671 1.00 93.19 678 ASP A N 1
ATOM 5426 C CA . ASP A 1 678 ? 1.106 -8.064 -33.750 1.00 93.19 678 ASP A CA 1
ATOM 5427 C C . ASP A 1 678 ? 0.502 -9.421 -33.360 1.00 93.19 678 ASP A C 1
ATOM 5429 O O . ASP A 1 678 ? 1.180 -10.450 -33.335 1.00 93.19 678 ASP A O 1
ATOM 5433 N N . VAL A 1 679 ? -0.784 -9.419 -33.016 1.00 95.69 679 VAL A N 1
ATOM 5434 C CA . VAL A 1 679 ? -1.530 -10.616 -32.604 1.00 95.69 679 VAL A CA 1
ATOM 5435 C C . VAL A 1 679 ? -2.883 -10.679 -33.307 1.00 95.69 679 VAL A C 1
ATOM 5437 O O . VAL A 1 679 ? -3.438 -9.630 -33.651 1.00 95.69 679 VAL A O 1
ATOM 5440 N N . PRO A 1 680 ? -3.431 -11.887 -33.540 1.00 96.56 680 PRO A N 1
ATOM 5441 C CA . PRO A 1 680 ? -4.802 -12.033 -34.008 1.00 96.56 680 PRO A CA 1
ATOM 5442 C C . PRO A 1 680 ? -5.784 -11.413 -33.005 1.00 96.56 680 PRO A C 1
ATOM 5444 O O . PRO A 1 680 ? -5.620 -11.559 -31.794 1.00 96.56 680 PRO A O 1
ATOM 5447 N N . ILE A 1 681 ? -6.810 -10.737 -33.519 1.00 97.12 681 ILE A N 1
ATOM 5448 C CA . ILE A 1 681 ? -7.908 -10.147 -32.738 1.00 97.12 681 ILE A CA 1
ATOM 5449 C C . ILE A 1 681 ? -9.252 -10.502 -33.378 1.00 97.12 681 ILE A C 1
ATOM 5451 O O . ILE A 1 681 ? -9.310 -10.735 -34.583 1.00 97.12 681 ILE A O 1
ATOM 5455 N N . GLY A 1 682 ? -10.336 -10.526 -32.607 1.00 95.62 682 GLY A N 1
ATOM 5456 C CA . GLY A 1 682 ? -11.675 -10.816 -33.128 1.00 95.62 682 GLY A CA 1
ATOM 5457 C C . GLY A 1 682 ? -12.548 -11.600 -32.157 1.00 95.62 682 GLY A C 1
ATOM 5458 O O . GLY A 1 682 ? -12.079 -12.067 -31.116 1.00 95.62 682 GLY A O 1
ATOM 5459 N N . ASP A 1 683 ? -13.816 -11.762 -32.527 1.00 95.75 683 ASP A N 1
ATOM 5460 C CA . ASP A 1 683 ? -14.805 -12.528 -31.760 1.00 95.75 683 ASP A CA 1
ATOM 5461 C C . ASP A 1 683 ? -14.483 -14.036 -31.768 1.00 95.75 683 ASP A C 1
ATOM 5463 O O . ASP A 1 683 ? -14.856 -14.763 -30.851 1.00 95.75 683 ASP A O 1
ATOM 5467 N N . GLU A 1 684 ? -13.708 -14.508 -32.749 1.00 96.31 684 GLU A N 1
ATOM 5468 C CA . GLU A 1 684 ? -13.266 -15.900 -32.890 1.00 96.31 684 GLU A CA 1
ATOM 5469 C C . GLU A 1 684 ? -12.329 -16.365 -31.756 1.00 96.31 684 GLU A C 1
ATOM 5471 O O . GLU A 1 684 ? -12.052 -17.560 -31.630 1.00 96.31 684 GLU A O 1
ATOM 5476 N N . LEU A 1 685 ? -11.830 -15.433 -30.936 1.00 97.19 685 LEU A N 1
ATOM 5477 C CA . LEU A 1 685 ? -11.031 -15.720 -29.741 1.00 97.19 685 LEU A CA 1
ATOM 5478 C C . LEU A 1 685 ? -11.884 -16.120 -28.530 1.00 97.19 685 LEU A C 1
ATOM 5480 O O . LEU A 1 685 ? -11.357 -16.714 -27.587 1.00 97.19 685 LEU A O 1
ATOM 5484 N N . LEU A 1 686 ? -13.179 -15.793 -28.516 1.00 97.31 686 LEU A N 1
ATOM 5485 C CA . LEU A 1 686 ? -14.056 -16.102 -27.387 1.00 97.31 686 LEU A CA 1
ATOM 5486 C C . LEU A 1 686 ? -14.143 -17.624 -27.178 1.00 97.31 686 LEU A C 1
ATOM 5488 O O . LEU A 1 686 ? -14.349 -18.395 -28.113 1.00 97.31 686 LEU A O 1
ATOM 5492 N N . GLY A 1 687 ? -13.948 -18.079 -25.938 1.00 97.12 687 GLY A N 1
ATOM 5493 C CA . GLY A 1 687 ? -13.913 -19.505 -25.593 1.00 97.12 687 GLY A CA 1
ATOM 5494 C C . GLY A 1 687 ? -12.596 -20.219 -25.898 1.00 97.12 687 GLY A C 1
ATOM 5495 O O . GLY A 1 687 ? -12.526 -21.450 -25.747 1.00 97.12 687 GLY A O 1
ATOM 5496 N N . ARG A 1 688 ? -11.563 -19.475 -26.315 1.00 98.00 688 ARG A N 1
ATOM 5497 C CA . ARG A 1 688 ? -10.243 -20.003 -26.672 1.00 98.00 688 ARG A CA 1
ATOM 5498 C C . ARG A 1 688 ? -9.189 -19.706 -25.608 1.00 98.00 688 ARG A C 1
ATOM 5500 O O . ARG A 1 688 ? -9.271 -18.718 -24.873 1.00 98.00 688 ARG A O 1
ATOM 5507 N N . VAL A 1 689 ? -8.180 -20.575 -25.554 1.00 98.38 689 VAL A N 1
ATOM 5508 C CA . VAL A 1 689 ? -6.937 -20.343 -24.804 1.00 98.38 689 VAL A CA 1
ATOM 5509 C C . VAL A 1 689 ? -5.804 -20.164 -25.804 1.00 98.38 689 VAL A C 1
ATOM 5511 O O . VAL A 1 689 ? -5.568 -21.043 -26.636 1.00 98.38 689 VAL A O 1
ATOM 5514 N N . VAL A 1 690 ? -5.111 -19.033 -25.720 1.00 98.25 690 VAL A N 1
ATOM 5515 C CA . VAL A 1 690 ? -4.032 -18.653 -26.635 1.00 98.25 690 VAL A CA 1
ATOM 5516 C C . VAL A 1 690 ? -2.745 -18.335 -25.880 1.00 98.25 690 VAL A C 1
ATOM 5518 O O . VAL A 1 690 ? -2.780 -17.949 -24.711 1.00 98.25 690 VAL A O 1
ATOM 5521 N N . ASP A 1 691 ? -1.603 -18.495 -26.540 1.00 96.31 691 ASP A N 1
ATOM 5522 C CA . ASP A 1 691 ? -0.311 -18.036 -26.027 1.00 96.31 691 ASP A CA 1
ATOM 5523 C C . ASP A 1 691 ? -0.135 -16.507 -26.181 1.00 96.31 691 ASP A C 1
ATOM 5525 O O . ASP A 1 691 ? -1.012 -15.793 -26.678 1.00 96.31 691 ASP A O 1
ATOM 5529 N N . ALA A 1 692 ? 1.020 -15.977 -25.768 1.00 95.88 692 ALA A N 1
ATOM 5530 C CA . ALA A 1 692 ? 1.319 -14.546 -25.876 1.00 95.88 692 ALA A CA 1
ATOM 5531 C C . ALA A 1 692 ? 1.470 -14.022 -27.320 1.00 95.88 692 ALA A C 1
ATOM 5533 O O . ALA A 1 692 ? 1.460 -12.809 -27.516 1.00 95.88 692 ALA A O 1
ATOM 5534 N N . LEU A 1 693 ? 1.602 -14.894 -28.323 1.00 93.88 693 LEU A N 1
ATOM 5535 C CA . LEU A 1 693 ? 1.624 -14.539 -29.749 1.00 93.88 693 LEU A CA 1
ATOM 5536 C C . LEU A 1 693 ? 0.242 -14.715 -30.411 1.00 93.88 693 LEU A C 1
ATOM 5538 O O . LEU A 1 693 ? 0.070 -14.398 -31.590 1.00 93.88 693 LEU A O 1
ATOM 5542 N N . GLY A 1 694 ? -0.750 -15.185 -29.650 1.00 94.12 694 GLY A N 1
ATOM 5543 C CA . GLY A 1 694 ? -2.112 -15.437 -30.102 1.00 94.12 694 GLY A CA 1
ATOM 5544 C C . GLY A 1 694 ? -2.300 -16.779 -30.810 1.00 94.12 694 GLY A C 1
ATOM 5545 O O . GLY A 1 694 ? -3.322 -16.962 -31.469 1.00 94.12 694 GLY A O 1
ATOM 5546 N N . ASN A 1 695 ? -1.359 -17.720 -30.691 1.00 94.50 695 ASN A N 1
ATOM 5547 C CA . ASN A 1 695 ? -1.557 -19.075 -31.203 1.00 94.50 695 ASN A CA 1
ATOM 5548 C C . ASN A 1 695 ? -2.456 -19.868 -30.243 1.00 94.50 695 ASN A C 1
ATOM 5550 O O . ASN A 1 695 ? -2.271 -19.775 -29.027 1.00 94.50 695 ASN A O 1
ATOM 5554 N N . PRO A 1 696 ? -3.411 -20.671 -30.742 1.00 96.75 696 PRO A N 1
ATOM 5555 C CA . PRO A 1 696 ? -4.261 -21.489 -29.887 1.00 96.75 696 PRO A CA 1
ATOM 5556 C C . PRO A 1 696 ? -3.473 -22.633 -29.238 1.00 96.75 696 PRO A C 1
ATOM 5558 O O . PRO A 1 696 ? -2.771 -23.379 -29.917 1.00 96.75 696 PRO A O 1
ATOM 5561 N N . ILE A 1 697 ? -3.646 -22.802 -27.926 1.00 96.19 697 ILE A N 1
ATOM 5562 C CA . ILE A 1 697 ? -2.994 -23.850 -27.117 1.00 96.19 697 ILE A CA 1
ATOM 5563 C C . ILE A 1 697 ? -4.002 -24.765 -26.402 1.00 96.19 697 ILE A C 1
ATOM 5565 O O . ILE A 1 697 ? -3.628 -25.590 -25.573 1.00 96.19 697 ILE A O 1
ATOM 5569 N N . ASP A 1 698 ? -5.292 -24.625 -26.716 1.00 95.06 698 ASP A N 1
ATOM 5570 C CA . ASP A 1 698 ? -6.396 -25.414 -26.151 1.00 95.06 698 ASP A CA 1
ATOM 5571 C C . ASP A 1 698 ? -6.703 -26.717 -26.908 1.00 95.06 698 ASP A C 1
ATOM 5573 O O . ASP A 1 698 ? -7.581 -27.470 -26.491 1.00 95.06 698 ASP A O 1
ATOM 5577 N N . GLY A 1 699 ? -6.025 -26.980 -28.027 1.00 94.19 699 GLY A N 1
ATOM 5578 C CA . GLY A 1 699 ? -6.254 -28.169 -28.852 1.00 94.19 699 GLY A CA 1
ATOM 5579 C C . GLY A 1 699 ? -7.550 -28.150 -29.676 1.00 94.19 699 GLY A C 1
ATOM 5580 O O . GLY A 1 699 ? -7.856 -29.143 -30.326 1.00 94.19 699 GLY A O 1
ATOM 5581 N N . LYS A 1 700 ? -8.300 -27.037 -29.714 1.00 93.69 700 LYS A N 1
ATOM 5582 C CA . LYS A 1 700 ? -9.574 -26.922 -30.461 1.00 93.69 700 LYS A CA 1
ATOM 5583 C C . LYS A 1 700 ? -9.404 -26.572 -31.952 1.00 93.69 700 LYS A C 1
ATOM 5585 O O . LYS A 1 700 ? -10.366 -26.178 -32.605 1.00 93.69 700 LYS A O 1
ATOM 5590 N N . GLY A 1 701 ? -8.188 -26.678 -32.489 1.00 94.00 701 GLY A N 1
ATOM 5591 C CA . GLY A 1 701 ? -7.853 -26.299 -33.868 1.00 94.00 701 GLY A CA 1
ATOM 5592 C C . GLY A 1 701 ? -7.448 -24.823 -34.040 1.00 94.00 701 GLY A C 1
ATOM 5593 O O . GLY A 1 701 ? -7.343 -24.089 -33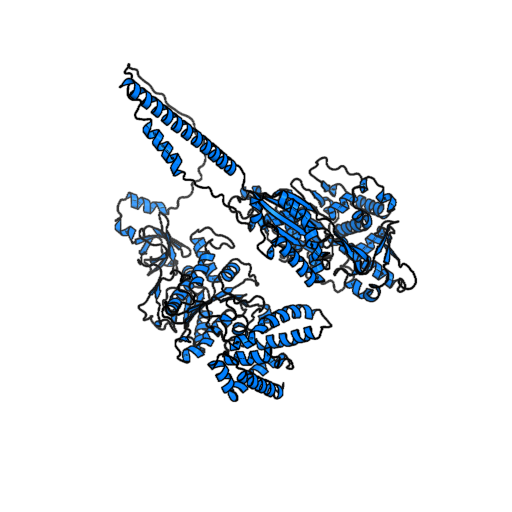.053 1.00 94.00 701 GLY A O 1
ATOM 5594 N N . PRO A 1 702 ? -7.171 -24.369 -35.276 1.00 93.44 702 PRO A N 1
ATOM 5595 C CA . PRO A 1 702 ? -6.712 -23.005 -35.554 1.00 93.44 702 PRO A CA 1
ATOM 5596 C C . PRO A 1 702 ? -7.779 -21.932 -35.260 1.00 93.44 702 PRO A C 1
ATOM 5598 O O . PRO A 1 702 ? -8.955 -22.227 -35.039 1.00 93.44 702 PRO A O 1
ATOM 5601 N N . LEU A 1 703 ? -7.361 -20.664 -35.221 1.00 92.06 703 LEU A N 1
ATOM 5602 C CA . LEU A 1 703 ? -8.265 -19.510 -35.144 1.00 92.06 703 LEU A CA 1
ATOM 5603 C C . LEU A 1 703 ? -8.657 -19.063 -36.557 1.00 92.06 703 LEU A C 1
ATOM 5605 O O . LEU A 1 703 ? -7.792 -18.927 -37.417 1.00 92.06 703 LEU A O 1
ATOM 5609 N N . ASN A 1 704 ? -9.939 -18.759 -36.771 1.00 89.25 704 ASN A N 1
ATOM 5610 C CA . ASN A 1 704 ? -10.465 -18.336 -38.078 1.00 89.25 704 ASN A CA 1
ATOM 5611 C C . ASN A 1 704 ? -10.490 -16.807 -38.278 1.00 89.25 704 ASN A C 1
ATOM 5613 O O . ASN A 1 704 ? -11.112 -16.324 -39.224 1.00 89.25 704 ASN A O 1
ATOM 5617 N N . THR A 1 705 ? -9.822 -16.029 -37.419 1.00 89.50 705 THR A N 1
ATOM 5618 C CA . THR A 1 705 ? -9.763 -14.569 -37.584 1.00 89.50 705 THR A CA 1
ATOM 5619 C C . THR A 1 705 ? -8.741 -14.154 -38.641 1.00 89.50 705 THR A C 1
ATOM 5621 O O . THR A 1 705 ? -7.617 -14.653 -38.690 1.00 89.50 705 THR A O 1
ATOM 5624 N N . LYS A 1 706 ? -9.127 -13.178 -39.467 1.00 87.00 706 LYS A N 1
ATOM 5625 C CA . LYS A 1 706 ? -8.246 -12.517 -40.443 1.00 87.00 706 LYS A CA 1
ATOM 5626 C C . LYS A 1 706 ? -7.705 -11.173 -39.943 1.00 87.00 706 LYS A C 1
ATOM 5628 O O . LYS A 1 706 ? -6.884 -10.562 -40.621 1.00 87.00 706 LYS A O 1
ATOM 5633 N N . LYS A 1 707 ? -8.176 -10.682 -38.791 1.00 94.88 707 LYS A N 1
ATOM 5634 C CA . LYS A 1 707 ? -7.788 -9.374 -38.246 1.00 94.88 707 LYS A CA 1
ATOM 5635 C C . LYS A 1 707 ? -6.601 -9.524 -37.301 1.00 94.88 707 LYS A C 1
ATOM 5637 O O . LYS A 1 707 ? -6.559 -10.438 -36.479 1.00 94.88 707 LYS A O 1
ATOM 5642 N N . ARG A 1 708 ? -5.656 -8.590 -37.392 1.00 94.19 708 ARG A N 1
ATOM 5643 C CA . ARG A 1 708 ? -4.496 -8.495 -36.500 1.00 94.19 708 ARG A CA 1
ATOM 5644 C C . ARG A 1 708 ? -4.350 -7.073 -35.982 1.00 94.19 708 ARG A C 1
ATOM 5646 O O . ARG A 1 708 ? -4.732 -6.125 -36.667 1.00 94.19 708 ARG A O 1
ATOM 5653 N N . ALA A 1 709 ? -3.800 -6.930 -34.784 1.00 95.31 709 ALA A N 1
ATOM 5654 C CA . ALA A 1 709 ? -3.477 -5.637 -34.198 1.00 95.31 709 ALA A CA 1
ATOM 5655 C C . ALA A 1 709 ? -2.092 -5.662 -33.559 1.00 95.31 709 ALA A C 1
ATOM 5657 O O . ALA A 1 709 ? -1.692 -6.650 -32.941 1.00 95.31 709 ALA A O 1
ATOM 5658 N N . ARG A 1 710 ? -1.368 -4.547 -33.694 1.00 96.00 710 ARG A N 1
ATOM 5659 C CA . ARG A 1 710 ? -0.077 -4.353 -33.029 1.00 96.00 710 ARG A CA 1
ATOM 5660 C C . ARG A 1 710 ? -0.275 -4.354 -31.518 1.00 96.00 710 ARG A C 1
ATOM 5662 O O . ARG A 1 710 ? -1.196 -3.723 -31.005 1.00 96.00 710 ARG A O 1
ATOM 5669 N N . VAL A 1 711 ? 0.626 -5.007 -30.798 1.00 94.94 711 VAL A N 1
ATOM 5670 C CA . VAL A 1 711 ? 0.537 -5.093 -29.331 1.00 94.94 711 VAL A CA 1
ATOM 5671 C C . VAL A 1 711 ? 0.976 -3.800 -28.638 1.00 94.94 711 VAL A C 1
ATOM 5673 O O . VAL A 1 711 ? 0.519 -3.514 -27.533 1.00 94.94 711 VAL A O 1
ATOM 5676 N N . GLY A 1 712 ? 1.835 -3.007 -29.288 1.00 89.06 712 GLY A N 1
ATOM 5677 C CA . GLY A 1 712 ? 2.447 -1.780 -28.763 1.00 89.06 712 GLY A CA 1
ATOM 5678 C C . GLY A 1 712 ? 1.807 -0.477 -29.255 1.00 89.06 712 GLY A C 1
ATOM 5679 O O . GLY A 1 712 ? 2.525 0.455 -29.605 1.00 89.06 712 GLY A O 1
ATOM 5680 N N . ILE A 1 713 ? 0.474 -0.390 -29.336 1.00 93.75 713 ILE A N 1
ATOM 5681 C CA . ILE A 1 713 ? -0.187 0.865 -29.737 1.00 93.75 713 ILE A CA 1
ATOM 5682 C C . ILE A 1 713 ? -0.251 1.889 -28.596 1.00 93.75 713 ILE A C 1
ATOM 5684 O O . ILE A 1 713 ? -0.201 1.556 -27.410 1.00 93.75 713 ILE A O 1
ATOM 5688 N N . LYS A 1 714 ? -0.384 3.165 -28.968 1.00 94.44 714 LYS A N 1
ATOM 5689 C CA . LYS A 1 714 ? -0.538 4.269 -28.020 1.00 94.44 714 LYS A CA 1
ATOM 5690 C C . LYS A 1 714 ? -1.917 4.222 -27.354 1.00 94.44 714 LYS A C 1
ATOM 5692 O O . LYS A 1 714 ? -2.921 3.976 -28.015 1.00 94.44 714 LYS A O 1
ATOM 5697 N N . ALA A 1 715 ? -1.963 4.541 -26.063 1.00 96.38 715 ALA A N 1
ATOM 5698 C CA . ALA A 1 715 ? -3.213 4.729 -25.336 1.00 96.38 715 ALA A CA 1
ATOM 5699 C C . ALA A 1 715 ? -4.074 5.866 -25.932 1.00 96.38 715 ALA A C 1
ATOM 5701 O O . ALA A 1 715 ? -3.517 6.850 -26.440 1.00 96.38 715 ALA A O 1
ATOM 5702 N N . PRO A 1 716 ? -5.415 5.796 -25.812 1.00 96.56 716 PRO A N 1
ATOM 5703 C CA . PRO A 1 716 ? -6.292 6.906 -26.173 1.00 96.56 716 PRO A CA 1
ATOM 5704 C C . PRO A 1 716 ? -5.889 8.187 -25.436 1.00 96.56 716 PRO A C 1
ATOM 5706 O O . PRO A 1 716 ? -5.609 8.151 -24.236 1.00 96.56 716 PRO A O 1
ATOM 5709 N N . GLY A 1 717 ? -5.873 9.324 -26.137 1.00 94.62 717 GLY A N 1
ATOM 5710 C CA . GLY A 1 717 ? -5.638 10.637 -25.523 1.00 94.62 717 GLY A CA 1
ATOM 5711 C C . GLY A 1 717 ? -6.779 11.066 -24.592 1.00 94.62 717 GLY A C 1
ATOM 5712 O O . GLY A 1 717 ? -7.695 10.297 -24.324 1.00 94.62 717 GLY A O 1
ATOM 5713 N N . ILE A 1 718 ? -6.759 12.314 -24.120 1.00 96.00 718 ILE A N 1
ATOM 5714 C CA . ILE A 1 718 ? -7.801 12.825 -23.210 1.00 96.00 718 ILE A CA 1
ATOM 5715 C C . ILE A 1 718 ? -9.147 13.007 -23.939 1.00 96.00 718 ILE A C 1
ATOM 5717 O O . ILE A 1 718 ? -10.172 12.556 -23.443 1.00 96.00 718 ILE A O 1
ATOM 5721 N N . ILE A 1 719 ? -9.146 13.619 -25.131 1.00 97.56 719 ILE A N 1
ATOM 5722 C CA . ILE A 1 719 ? -10.365 13.997 -25.880 1.00 97.56 719 ILE A CA 1
ATOM 5723 C C . ILE A 1 719 ? -11.262 12.806 -26.286 1.00 97.56 719 ILE A C 1
ATOM 5725 O O . ILE A 1 719 ? -12.481 12.927 -26.167 1.00 97.56 719 ILE A O 1
ATOM 5729 N N . PRO A 1 720 ? -10.727 11.648 -26.730 1.00 97.00 720 PRO A N 1
ATOM 5730 C CA . PRO A 1 720 ? -11.557 10.487 -27.074 1.00 97.00 720 PRO A CA 1
ATOM 5731 C C . PRO A 1 720 ? -12.225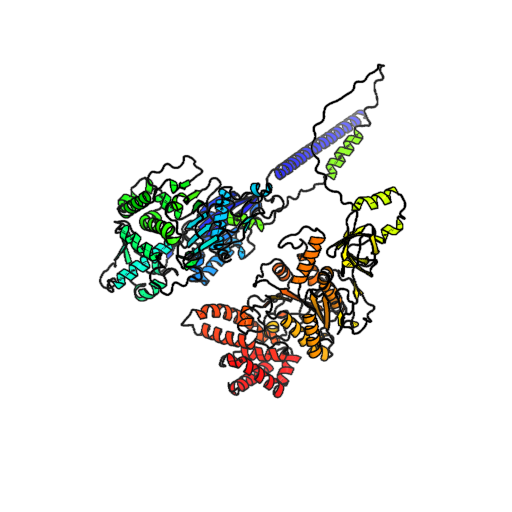 9.799 -25.873 1.00 97.00 720 PRO A C 1
ATOM 5733 O O . PRO A 1 720 ? -13.059 8.915 -26.070 1.00 97.00 720 PRO A O 1
ATOM 5736 N N . ARG A 1 721 ? -11.852 10.155 -24.636 1.00 98.00 721 ARG A N 1
ATOM 5737 C CA . ARG A 1 721 ? -12.386 9.548 -23.410 1.00 98.00 721 ARG A CA 1
ATOM 5738 C C . ARG A 1 721 ? -13.623 10.296 -22.909 1.00 98.00 721 ARG A C 1
ATOM 5740 O O . ARG A 1 721 ? -13.856 11.456 -23.238 1.00 98.00 721 ARG A O 1
ATOM 5747 N N . ILE A 1 722 ? -14.396 9.633 -22.055 1.00 97.44 722 ILE A N 1
ATOM 5748 C CA . ILE A 1 722 ? -15.470 10.240 -21.258 1.00 97.44 722 ILE A CA 1
ATOM 5749 C C . ILE A 1 722 ? -15.381 9.746 -19.810 1.00 97.44 722 ILE A C 1
ATOM 5751 O O . ILE A 1 722 ? -14.792 8.701 -19.532 1.00 97.44 722 ILE A O 1
ATOM 5755 N N . SER A 1 723 ? -15.953 10.500 -18.870 1.00 97.25 723 SER A N 1
ATOM 5756 C CA . SER A 1 723 ? -16.021 10.097 -17.463 1.00 97.25 723 SER A CA 1
ATOM 5757 C C . SER A 1 723 ? -16.718 8.745 -17.289 1.00 97.25 723 SER A C 1
ATOM 5759 O O . SER A 1 723 ? -17.760 8.485 -17.892 1.00 97.25 723 SER A O 1
ATOM 5761 N N . VAL A 1 724 ? -16.179 7.916 -16.397 1.00 97.50 724 VAL A N 1
ATOM 5762 C CA . VAL A 1 724 ? -16.761 6.622 -16.027 1.00 97.50 724 VAL A CA 1
ATOM 5763 C C . VAL A 1 724 ? -18.021 6.844 -15.184 1.00 97.50 724 VAL A C 1
ATOM 5765 O O . VAL A 1 724 ? -17.952 7.426 -14.103 1.00 97.50 724 VAL A O 1
ATOM 5768 N N . ARG A 1 725 ? -19.176 6.406 -15.700 1.00 93.00 725 ARG A N 1
ATOM 5769 C CA . ARG A 1 725 ? -20.503 6.534 -15.053 1.00 93.00 725 ARG A CA 1
ATOM 5770 C C . ARG A 1 725 ? -21.295 5.226 -15.002 1.00 93.00 725 ARG A C 1
ATOM 5772 O O . ARG A 1 725 ? -22.353 5.165 -14.388 1.00 93.00 725 ARG A O 1
ATOM 5779 N N . GLU A 1 726 ? -20.815 4.196 -15.690 1.00 94.44 726 GLU A N 1
ATOM 5780 C CA . GLU A 1 726 ? -21.486 2.903 -15.772 1.00 94.44 726 GLU A CA 1
ATOM 5781 C C . GLU A 1 726 ? -20.818 1.919 -14.806 1.00 94.44 726 GLU A C 1
ATOM 5783 O O . GLU A 1 726 ? -19.593 1.759 -14.864 1.00 94.44 726 GLU A O 1
ATOM 5788 N N . PRO A 1 727 ? -21.579 1.239 -13.935 1.00 96.81 727 PRO A N 1
ATOM 5789 C CA . PRO A 1 727 ? -21.020 0.252 -13.025 1.00 96.81 727 PRO A CA 1
ATOM 5790 C C . PRO A 1 727 ? -20.567 -1.013 -13.772 1.00 96.81 727 PRO A C 1
ATOM 5792 O O . PRO A 1 727 ? -21.239 -1.508 -14.683 1.00 96.81 727 PRO A O 1
ATOM 5795 N N . MET A 1 728 ? -19.446 -1.580 -13.336 1.00 97.62 728 MET A N 1
ATOM 5796 C CA . MET A 1 728 ? -19.009 -2.934 -13.667 1.00 97.62 728 MET A CA 1
ATOM 5797 C C . MET A 1 728 ? -19.247 -3.802 -12.430 1.00 97.62 728 MET A C 1
ATOM 5799 O O . MET A 1 728 ? -18.517 -3.724 -11.447 1.00 97.62 728 MET A O 1
ATOM 5803 N N . GLN A 1 729 ? -20.331 -4.576 -12.463 1.00 96.88 729 GLN A N 1
ATOM 5804 C CA . GLN A 1 729 ? -20.780 -5.354 -11.310 1.00 96.88 729 GLN A CA 1
ATOM 5805 C C . GLN A 1 729 ? -19.855 -6.547 -11.094 1.00 96.88 729 GLN A C 1
ATOM 5807 O O . GLN A 1 729 ? -19.711 -7.375 -11.996 1.00 96.88 729 GLN A O 1
ATOM 5812 N N . THR A 1 730 ? -19.280 -6.682 -9.903 1.00 97.69 730 THR A N 1
ATOM 5813 C CA . THR A 1 730 ? -18.416 -7.823 -9.568 1.00 97.69 730 THR A CA 1
ATOM 5814 C C . THR A 1 730 ? -19.193 -8.994 -8.980 1.00 97.69 730 THR A C 1
ATOM 5816 O O . THR A 1 730 ? -18.743 -10.134 -9.052 1.00 97.69 730 THR A O 1
ATOM 5819 N N . GLY A 1 731 ? -20.384 -8.734 -8.436 1.00 96.56 731 GLY A N 1
ATOM 5820 C CA . GLY A 1 731 ? -21.188 -9.743 -7.758 1.00 96.56 731 GLY A CA 1
ATOM 5821 C C . GLY A 1 731 ? -20.737 -9.990 -6.320 1.00 96.56 731 GLY A C 1
ATOM 5822 O O . GLY A 1 731 ? -21.286 -10.873 -5.663 1.00 96.56 731 GLY A O 1
ATOM 5823 N N . MET A 1 732 ? -19.748 -9.240 -5.825 1.00 97.69 732 MET A N 1
ATOM 5824 C CA . MET A 1 732 ? -19.240 -9.329 -4.460 1.00 97.69 732 MET A CA 1
ATOM 5825 C C . MET A 1 732 ? -19.739 -8.145 -3.645 1.00 97.69 732 MET A C 1
ATOM 5827 O O . MET A 1 732 ? -19.354 -7.005 -3.911 1.00 97.69 732 MET A O 1
ATOM 5831 N N . LYS A 1 733 ? -20.500 -8.427 -2.579 1.00 96.62 733 LYS A N 1
ATOM 5832 C CA . LYS A 1 733 ? -21.059 -7.397 -1.684 1.00 96.62 733 LYS A CA 1
ATOM 5833 C C . LYS A 1 733 ? -19.997 -6.404 -1.222 1.00 96.62 733 LYS A C 1
ATOM 5835 O O . LYS A 1 733 ? -20.214 -5.200 -1.276 1.00 96.62 733 LYS A O 1
ATOM 5840 N N . ALA A 1 734 ? -18.833 -6.894 -0.795 1.00 95.56 734 ALA A N 1
ATOM 5841 C CA . ALA A 1 734 ? -17.766 -6.050 -0.260 1.00 95.56 734 ALA A CA 1
ATOM 5842 C C . ALA A 1 734 ? -17.127 -5.127 -1.312 1.00 95.56 734 ALA A C 1
ATOM 5844 O O . ALA A 1 734 ? -16.751 -4.006 -0.981 1.00 95.56 734 ALA A O 1
ATOM 5845 N N . VAL A 1 735 ? -17.029 -5.564 -2.571 1.00 96.88 735 VAL A N 1
ATOM 5846 C CA . VAL A 1 735 ? -16.453 -4.750 -3.651 1.00 96.88 735 VAL A CA 1
ATOM 5847 C C . VAL A 1 735 ? -17.484 -3.748 -4.162 1.00 96.88 735 VAL A C 1
ATOM 5849 O O . VAL A 1 735 ? -17.253 -2.545 -4.082 1.00 96.88 735 VAL A O 1
ATOM 5852 N N . ASP A 1 736 ? -18.660 -4.220 -4.580 1.00 97.25 736 ASP A N 1
ATOM 5853 C CA . ASP A 1 736 ? -19.686 -3.388 -5.225 1.00 97.25 736 ASP A CA 1
ATOM 5854 C C . ASP A 1 736 ? -20.241 -2.296 -4.279 1.00 97.25 736 ASP A C 1
ATOM 5856 O O . ASP A 1 736 ? -20.634 -1.213 -4.729 1.00 97.25 736 ASP A O 1
ATOM 5860 N N . SER A 1 737 ? -20.226 -2.534 -2.959 1.00 95.88 737 SER A N 1
ATOM 5861 C CA . SER A 1 737 ? -20.696 -1.562 -1.959 1.00 95.88 737 SER A CA 1
ATOM 5862 C C . SER A 1 737 ? -19.620 -0.588 -1.449 1.00 95.88 737 SER A C 1
ATOM 5864 O O . SER A 1 737 ? -19.946 0.588 -1.253 1.00 95.88 737 SER A O 1
ATOM 5866 N N . LEU A 1 738 ? -18.365 -1.031 -1.243 1.00 94.75 738 LEU A N 1
ATOM 5867 C CA . LEU A 1 738 ? -17.306 -0.245 -0.570 1.00 94.75 738 LEU A CA 1
ATOM 5868 C C . LEU A 1 738 ? -16.236 0.322 -1.515 1.00 94.75 738 LEU A C 1
ATOM 5870 O O . LEU A 1 738 ? -15.678 1.396 -1.257 1.00 94.75 738 LEU A O 1
ATOM 5874 N N . VAL A 1 739 ? -15.899 -0.420 -2.567 1.00 96.31 739 VAL A N 1
ATOM 5875 C CA . VAL A 1 739 ? -14.856 -0.091 -3.551 1.00 96.31 739 VAL A CA 1
ATOM 5876 C C . VAL A 1 739 ? -15.377 -0.397 -4.958 1.00 96.31 739 VAL A C 1
ATOM 5878 O O . VAL A 1 739 ? -14.886 -1.305 -5.627 1.00 96.31 739 VAL A O 1
ATOM 5881 N N . PRO A 1 740 ? -16.420 0.335 -5.397 1.00 96.75 740 PRO A N 1
ATOM 5882 C CA . PRO A 1 740 ? -17.096 0.057 -6.655 1.00 96.75 740 PRO A CA 1
ATOM 5883 C C . PRO A 1 740 ? -16.162 0.265 -7.846 1.00 96.75 740 PRO A C 1
ATOM 5885 O O . PRO A 1 740 ? -15.318 1.168 -7.843 1.00 96.75 740 PRO A O 1
ATOM 5888 N N . ILE A 1 741 ? -16.374 -0.544 -8.882 1.00 98.56 741 ILE A N 1
ATOM 5889 C CA . ILE A 1 741 ? -15.589 -0.539 -10.114 1.00 98.56 741 ILE A CA 1
ATOM 5890 C C . ILE A 1 741 ? -16.492 -0.130 -11.274 1.00 98.56 741 ILE A C 1
ATOM 5892 O O . ILE A 1 741 ? -17.590 -0.657 -11.443 1.00 98.56 741 ILE A O 1
ATOM 5896 N N . GLY A 1 742 ? -16.035 0.813 -12.091 1.00 98.19 742 GLY A N 1
ATOM 5897 C CA . GLY A 1 742 ? -16.749 1.279 -13.272 1.00 98.19 742 GLY A CA 1
ATOM 5898 C C . GLY A 1 742 ? -16.225 0.703 -14.590 1.00 98.19 742 GLY A C 1
ATOM 5899 O O . GLY A 1 742 ? -15.111 0.179 -14.697 1.00 98.19 742 GLY A O 1
ATOM 5900 N N . ARG A 1 743 ? -17.034 0.823 -15.642 1.00 98.12 743 ARG A N 1
ATOM 5901 C CA . ARG A 1 743 ? -16.655 0.449 -17.010 1.00 98.12 743 ARG A CA 1
ATOM 5902 C C . ARG A 1 743 ? -15.625 1.432 -17.571 1.00 98.12 743 ARG A C 1
ATOM 5904 O O . ARG A 1 743 ? -15.927 2.609 -17.736 1.00 98.12 743 ARG A O 1
ATOM 5911 N N . GLY A 1 744 ? -14.416 0.954 -17.863 1.00 97.50 744 GLY A N 1
ATOM 5912 C CA . GLY A 1 744 ? -13.264 1.777 -18.250 1.00 97.50 744 GLY A CA 1
ATOM 5913 C C . GLY A 1 744 ? -12.337 2.193 -17.100 1.00 97.50 744 GLY A C 1
ATOM 5914 O O . GLY A 1 744 ? -11.399 2.943 -17.348 1.00 97.50 744 GLY A O 1
ATOM 5915 N N . GLN A 1 745 ? -12.595 1.741 -15.865 1.00 98.31 745 GLN A N 1
ATOM 5916 C CA . GLN A 1 745 ? -11.748 2.000 -14.691 1.00 98.31 745 GLN A CA 1
ATOM 5917 C C . GLN A 1 745 ? -10.578 1.008 -14.596 1.00 98.31 745 GLN A C 1
ATOM 5919 O O . GLN A 1 745 ? -10.656 -0.113 -15.107 1.00 98.31 745 GLN A O 1
ATOM 5924 N N . ARG A 1 746 ? -9.509 1.405 -13.898 1.00 98.69 746 ARG A N 1
ATOM 5925 C CA . ARG A 1 746 ? -8.375 0.544 -13.535 1.00 98.69 746 ARG A CA 1
ATOM 5926 C C . ARG A 1 746 ? -8.343 0.325 -12.025 1.00 98.69 746 ARG A C 1
ATOM 5928 O O . ARG A 1 746 ? -7.972 1.233 -11.289 1.00 98.69 746 ARG A O 1
ATOM 5935 N N . GLU A 1 747 ? -8.693 -0.870 -11.563 1.00 98.69 747 GLU A N 1
ATOM 5936 C CA . GLU A 1 747 ? -8.757 -1.182 -10.129 1.00 98.69 747 GLU A CA 1
ATOM 5937 C C . GLU A 1 747 ? -7.763 -2.290 -9.763 1.00 98.69 747 GLU A C 1
ATOM 5939 O O . GLU A 1 747 ? -7.898 -3.433 -10.196 1.00 98.69 747 GLU A O 1
ATOM 5944 N N . LEU A 1 748 ? -6.740 -1.952 -8.977 1.00 98.75 748 LEU A N 1
ATOM 5945 C CA . LEU A 1 748 ? -5.673 -2.874 -8.590 1.00 98.75 748 LEU A CA 1
ATOM 5946 C C . LEU A 1 748 ? -6.134 -3.866 -7.521 1.00 98.75 748 LEU A C 1
ATOM 5948 O O . LEU A 1 748 ? -6.538 -3.461 -6.442 1.00 98.75 748 LEU A O 1
ATOM 5952 N N . ILE A 1 749 ? -5.970 -5.166 -7.752 1.00 98.69 749 ILE A N 1
ATOM 5953 C CA . ILE A 1 749 ? -6.119 -6.193 -6.715 1.00 98.69 749 ILE A CA 1
ATOM 5954 C C . ILE A 1 749 ? -4.730 -6.516 -6.164 1.00 98.69 749 ILE A C 1
ATOM 5956 O O . ILE A 1 749 ? -3.888 -7.097 -6.849 1.00 98.69 749 ILE A O 1
ATOM 5960 N N . ILE A 1 750 ? -4.477 -6.151 -4.914 1.00 98.19 750 ILE A N 1
ATOM 5961 C CA . ILE A 1 750 ? -3.154 -6.251 -4.296 1.00 98.19 750 ILE A CA 1
ATOM 5962 C C . ILE A 1 750 ? -3.225 -7.001 -2.969 1.00 98.19 750 ILE A C 1
ATOM 5964 O O . ILE A 1 750 ? -4.177 -6.867 -2.207 1.00 98.19 750 ILE A O 1
ATOM 5968 N N . GLY A 1 751 ? -2.210 -7.814 -2.699 1.00 96.81 751 GLY A N 1
ATOM 5969 C CA . GLY A 1 751 ? -2.067 -8.517 -1.432 1.00 96.81 751 GLY A CA 1
ATOM 5970 C C . GLY A 1 751 ? -1.099 -9.687 -1.523 1.00 96.81 751 GLY A C 1
ATOM 5971 O O . GLY A 1 751 ? -0.589 -10.035 -2.596 1.00 96.81 751 GLY A O 1
ATOM 5972 N N . ASP A 1 752 ? -0.886 -10.338 -0.389 1.00 93.25 752 ASP A N 1
ATOM 5973 C CA . ASP A 1 752 ? 0.075 -11.431 -0.270 1.00 93.25 752 ASP A CA 1
ATOM 5974 C C . ASP A 1 752 ? -0.375 -12.702 -0.992 1.00 93.25 752 ASP A C 1
ATOM 5976 O O . ASP A 1 752 ? -1.485 -12.817 -1.528 1.00 93.25 752 ASP A O 1
ATOM 5980 N N . ARG A 1 753 ? 0.518 -13.689 -1.044 1.00 90.50 753 ARG A N 1
ATOM 5981 C CA . ARG A 1 753 ? 0.199 -15.029 -1.542 1.00 90.50 753 ARG A CA 1
ATOM 5982 C C . ARG A 1 753 ? -1.012 -15.605 -0.805 1.00 90.50 753 ARG A C 1
ATOM 5984 O O . ARG A 1 753 ? -1.154 -15.439 0.397 1.00 90.50 753 ARG A O 1
ATOM 5991 N N . GLN A 1 754 ? -1.862 -16.315 -1.547 1.00 88.62 754 GLN A N 1
ATOM 5992 C CA . GLN A 1 754 ? -2.998 -17.076 -1.002 1.00 88.62 754 GLN A CA 1
ATOM 5993 C C . GLN A 1 754 ? -4.066 -16.253 -0.246 1.00 88.62 754 GLN A C 1
ATOM 5995 O O . GLN A 1 754 ? -4.833 -16.807 0.529 1.00 88.62 754 GLN A O 1
ATOM 6000 N N . THR A 1 755 ? -4.203 -14.954 -0.528 1.00 91.62 755 THR A N 1
ATOM 6001 C CA . THR A 1 755 ? -5.225 -14.081 0.094 1.00 91.62 755 THR A CA 1
ATOM 6002 C C . THR A 1 755 ? -6.565 -14.016 -0.653 1.00 91.62 755 THR A C 1
ATOM 6004 O O . THR A 1 755 ? -7.483 -13.319 -0.225 1.00 91.62 755 THR A O 1
ATOM 6007 N N . GLY A 1 756 ? -6.708 -14.735 -1.774 1.00 94.06 756 GLY A N 1
ATOM 6008 C CA . GLY A 1 756 ? -7.937 -14.761 -2.582 1.00 94.06 756 GLY A CA 1
ATOM 6009 C C . GLY A 1 756 ? -7.966 -13.816 -3.792 1.00 94.06 756 GLY A C 1
ATOM 6010 O O . GLY A 1 756 ? -9.021 -13.669 -4.399 1.00 94.06 756 GLY A O 1
ATOM 6011 N N . LYS A 1 757 ? -6.831 -13.219 -4.193 1.00 96.88 757 LYS A N 1
ATOM 6012 C CA . LYS A 1 757 ? -6.739 -12.289 -5.347 1.00 96.88 757 LYS A CA 1
ATOM 6013 C C . LYS A 1 757 ? -7.374 -12.843 -6.628 1.00 96.88 757 LYS A C 1
ATOM 6015 O O . LYS A 1 757 ? -8.270 -12.233 -7.201 1.00 96.88 757 LYS A O 1
ATOM 6020 N N . THR A 1 758 ? -6.953 -14.037 -7.041 1.00 96.12 758 THR A N 1
ATOM 6021 C CA . THR A 1 758 ? -7.473 -14.695 -8.246 1.00 96.12 758 THR A CA 1
ATOM 6022 C C . THR A 1 758 ? -8.949 -15.081 -8.092 1.00 96.12 758 THR A C 1
ATOM 6024 O O . THR A 1 758 ? -9.696 -15.017 -9.059 1.00 96.12 758 THR A O 1
ATOM 6027 N N . ALA A 1 759 ? -9.411 -15.418 -6.881 1.00 96.25 759 ALA A N 1
ATOM 6028 C CA . ALA A 1 759 ? -10.820 -15.731 -6.634 1.00 96.25 759 ALA A CA 1
ATOM 6029 C C . ALA A 1 759 ? -11.730 -14.515 -6.880 1.00 96.25 759 ALA A C 1
ATOM 6031 O O . ALA A 1 759 ? -12.724 -14.645 -7.585 1.00 96.25 759 ALA A O 1
ATOM 6032 N N . VAL A 1 760 ? -11.334 -13.330 -6.396 1.00 97.31 760 VAL A N 1
ATOM 6033 C CA . VAL A 1 760 ? -12.029 -12.052 -6.659 1.00 97.31 760 VAL A CA 1
ATOM 6034 C C . VAL A 1 760 ? -12.158 -11.802 -8.167 1.00 97.31 760 VAL A C 1
ATOM 6036 O O . VAL A 1 760 ? -13.230 -11.451 -8.663 1.00 97.31 760 VAL A O 1
ATOM 6039 N N . ALA A 1 761 ? -11.083 -12.032 -8.922 1.00 97.44 761 ALA A N 1
ATOM 6040 C CA . ALA A 1 761 ? -11.087 -11.848 -10.369 1.00 97.44 761 ALA A CA 1
ATOM 6041 C C . ALA A 1 761 ? -11.982 -12.868 -11.104 1.00 97.44 761 ALA A C 1
ATOM 6043 O O . ALA A 1 761 ? -12.732 -12.492 -12.003 1.00 97.44 761 ALA A O 1
ATOM 6044 N N . ILE A 1 762 ? -11.953 -14.146 -10.707 1.00 97.75 762 ILE A N 1
ATOM 6045 C CA . ILE A 1 762 ? -12.788 -15.195 -11.315 1.00 97.75 762 ILE A CA 1
ATOM 6046 C C . ILE A 1 762 ? -14.271 -14.959 -11.025 1.00 97.75 762 ILE A C 1
ATOM 6048 O O . ILE A 1 762 ? -15.085 -15.053 -11.942 1.00 97.75 762 ILE A O 1
ATOM 6052 N N . ASP A 1 763 ? -14.630 -14.626 -9.784 1.00 97.50 763 ASP A N 1
ATOM 6053 C CA . ASP A 1 763 ? -16.021 -14.351 -9.407 1.00 97.50 763 ASP A CA 1
ATOM 6054 C C . ASP A 1 763 ? -16.574 -13.168 -10.205 1.00 97.50 763 ASP A C 1
ATOM 6056 O O . ASP A 1 763 ? -17.707 -13.222 -10.686 1.00 97.50 763 ASP A O 1
ATOM 6060 N N . THR A 1 764 ? -15.729 -12.163 -10.458 1.00 98.31 764 THR A N 1
ATOM 6061 C CA . THR A 1 764 ? -16.058 -11.042 -11.343 1.00 98.31 764 THR A CA 1
ATOM 6062 C C . THR A 1 764 ? -16.375 -11.517 -12.764 1.00 98.31 764 THR A C 1
ATOM 6064 O O . THR A 1 764 ? -17.361 -11.055 -13.333 1.00 98.31 764 THR A O 1
ATOM 6067 N N . ILE A 1 765 ? -15.606 -12.451 -13.343 1.00 98.50 765 ILE A N 1
ATOM 6068 C CA . ILE A 1 765 ? -15.897 -13.020 -14.675 1.00 98.50 765 ILE A CA 1
ATOM 6069 C C . ILE A 1 765 ? -17.215 -13.804 -14.652 1.00 98.50 765 ILE A C 1
ATOM 6071 O O . ILE A 1 765 ? -18.068 -13.595 -15.517 1.00 98.50 765 ILE A O 1
ATOM 6075 N N . ILE A 1 766 ? -17.406 -14.692 -13.670 1.00 98.25 766 ILE A N 1
ATOM 6076 C CA . ILE A 1 766 ? -18.611 -15.531 -13.550 1.00 98.25 766 ILE A CA 1
ATOM 6077 C C . ILE A 1 766 ? -19.863 -14.656 -13.410 1.00 98.25 766 ILE A C 1
ATOM 6079 O O . ILE A 1 766 ? -20.899 -14.947 -14.010 1.00 98.25 766 ILE A O 1
ATOM 6083 N N . ASN A 1 767 ? -19.764 -13.541 -12.680 1.00 97.81 767 ASN A N 1
ATOM 6084 C CA . ASN A 1 767 ? -20.873 -12.617 -12.483 1.00 97.81 767 ASN A CA 1
ATOM 6085 C C . ASN A 1 767 ? -21.452 -12.067 -13.797 1.00 97.81 767 ASN A C 1
ATOM 6087 O O . ASN A 1 767 ? -22.650 -11.785 -13.849 1.00 97.81 767 ASN A O 1
ATOM 6091 N N . GLN A 1 768 ? -20.640 -11.946 -14.855 1.00 96.94 768 GLN A N 1
ATOM 6092 C CA . GLN A 1 768 ? -21.056 -11.328 -16.121 1.00 96.94 768 GLN A CA 1
ATOM 6093 C C . GLN A 1 768 ? -22.013 -12.184 -16.949 1.00 96.94 768 GLN A C 1
ATOM 6095 O O . GLN A 1 768 ? -22.736 -11.647 -17.792 1.00 96.94 768 GLN A O 1
ATOM 6100 N N . LYS A 1 769 ? -22.089 -13.494 -16.678 1.00 96.25 769 LYS A N 1
ATOM 6101 C CA . LYS A 1 769 ? -22.990 -14.426 -17.371 1.00 96.25 769 LYS A CA 1
ATOM 6102 C C . LYS A 1 769 ? -24.429 -13.910 -17.410 1.00 96.25 769 LYS A C 1
ATOM 6104 O O . LYS A 1 769 ? -25.069 -13.958 -18.454 1.00 96.25 769 LYS A O 1
ATOM 6109 N N . ARG A 1 770 ? -24.911 -13.328 -16.304 1.00 93.12 770 ARG A N 1
ATOM 6110 C CA . ARG A 1 770 ? -26.279 -12.791 -16.186 1.00 93.12 770 ARG A CA 1
ATOM 6111 C C . ARG A 1 770 ? -26.602 -11.703 -17.216 1.00 93.12 770 ARG A C 1
ATOM 6113 O O . ARG A 1 770 ? -27.753 -11.572 -17.616 1.00 93.12 770 ARG A O 1
ATOM 6120 N N . PHE A 1 771 ? -25.606 -10.916 -17.624 1.00 93.19 771 PHE A N 1
ATOM 6121 C CA . PHE A 1 771 ? -25.773 -9.843 -18.606 1.00 93.19 771 PHE A CA 1
ATOM 6122 C C . PHE A 1 771 ? -25.542 -10.353 -20.028 1.00 93.19 771 PHE A C 1
ATOM 6124 O O . PHE A 1 771 ? -26.251 -9.945 -20.943 1.00 93.19 771 PHE A O 1
ATOM 6131 N N . ASN A 1 772 ? -24.598 -11.283 -20.202 1.00 94.69 772 ASN A N 1
ATOM 6132 C CA . ASN A 1 772 ? -24.313 -11.895 -21.498 1.00 94.69 772 ASN A CA 1
ATOM 6133 C C . ASN A 1 772 ? -25.464 -12.784 -21.998 1.00 94.69 772 ASN A C 1
ATOM 6135 O O . ASN A 1 772 ? -25.772 -12.747 -23.188 1.00 94.69 772 ASN A O 1
ATOM 6139 N N . ASP A 1 773 ? -26.152 -13.491 -21.096 1.00 92.69 773 ASP A N 1
ATOM 6140 C CA . ASP A 1 773 ? -27.315 -14.328 -21.424 1.00 92.69 773 ASP A CA 1
ATOM 6141 C C . ASP A 1 773 ? -28.595 -13.508 -21.665 1.00 92.69 773 ASP A C 1
ATOM 6143 O O . ASP A 1 773 ? -29.482 -13.952 -22.386 1.00 92.69 773 ASP A O 1
ATOM 6147 N N . ALA A 1 774 ? -28.697 -12.301 -21.095 1.00 86.44 774 ALA A N 1
ATOM 6148 C CA . ALA A 1 774 ? -29.884 -11.446 -21.212 1.00 86.44 774 ALA A CA 1
ATOM 6149 C C . ALA A 1 774 ? -30.050 -10.786 -22.598 1.00 86.44 774 ALA A C 1
ATOM 6151 O O . ALA A 1 774 ? -31.070 -10.154 -22.854 1.00 86.44 774 ALA A O 1
ATOM 6152 N N . GLY A 1 775 ? -29.056 -10.895 -23.487 1.00 77.94 775 GLY A N 1
ATOM 6153 C CA . GLY A 1 775 ? -29.142 -10.447 -24.884 1.00 77.94 775 GLY A CA 1
ATOM 6154 C C . GLY A 1 775 ? -28.981 -8.939 -25.130 1.00 77.94 775 GLY A C 1
ATOM 6155 O O . GLY A 1 775 ? -28.755 -8.541 -26.270 1.00 77.94 775 GLY A O 1
ATOM 6156 N N . GLU A 1 776 ? -29.021 -8.091 -24.099 1.00 87.31 776 GLU A N 1
ATOM 6157 C CA . GLU A 1 776 ? -28.830 -6.639 -24.233 1.00 87.31 776 GLU A CA 1
ATOM 6158 C C . GLU A 1 776 ? -27.361 -6.274 -24.531 1.00 87.31 776 GLU A C 1
ATOM 6160 O O . GLU A 1 776 ? -26.534 -6.208 -23.620 1.00 87.31 776 GLU A O 1
ATOM 6165 N N . GLU A 1 777 ? -27.031 -5.975 -25.792 1.00 87.38 777 GLU A N 1
ATOM 6166 C CA . GLU A 1 777 ? -25.639 -5.782 -26.246 1.00 87.38 777 GLU A CA 1
ATOM 6167 C C . GLU A 1 777 ? -24.863 -4.719 -25.448 1.00 87.38 777 GLU A C 1
ATOM 6169 O O . GLU A 1 777 ? -23.716 -4.943 -25.071 1.00 87.38 777 GLU A O 1
ATOM 6174 N N . LYS A 1 778 ? -25.502 -3.597 -25.087 1.00 89.00 778 LYS A N 1
ATOM 6175 C CA . LYS A 1 778 ? -24.875 -2.538 -24.268 1.00 89.00 778 LYS A CA 1
ATOM 6176 C C . LYS A 1 778 ? -24.539 -2.991 -22.842 1.00 89.00 778 LYS A C 1
ATOM 6178 O O . LYS A 1 778 ? -23.683 -2.406 -22.188 1.00 89.00 778 LYS A O 1
ATOM 6183 N N . LYS A 1 779 ? -25.208 -4.021 -22.318 1.00 91.25 779 LYS A N 1
ATOM 6184 C CA . LYS A 1 779 ? -24.942 -4.548 -20.970 1.00 91.25 779 LYS A CA 1
ATOM 6185 C C . LYS A 1 779 ? -23.944 -5.699 -20.974 1.00 91.25 779 LYS A C 1
ATOM 6187 O O . LYS A 1 779 ? -23.375 -5.955 -19.911 1.00 91.25 779 LYS A O 1
ATOM 6192 N N . LYS A 1 780 ? -23.697 -6.338 -22.120 1.00 95.62 780 LYS A N 1
ATOM 6193 C CA . LYS A 1 780 ? -22.707 -7.412 -22.251 1.00 95.62 780 LYS A CA 1
ATOM 6194 C C . LYS A 1 780 ? -21.308 -6.952 -21.855 1.00 95.62 780 LYS A C 1
ATOM 6196 O O . LYS A 1 780 ? -20.965 -5.776 -21.981 1.00 95.62 780 LYS A O 1
ATOM 6201 N N . LEU A 1 781 ? -20.514 -7.899 -21.364 1.00 97.31 781 LEU A N 1
ATOM 6202 C CA . LEU A 1 781 ? -19.123 -7.680 -20.980 1.00 97.31 781 LEU A CA 1
ATOM 6203 C C . LEU A 1 781 ? -18.285 -8.888 -21.403 1.00 97.31 781 LEU A C 1
ATOM 6205 O O . LEU A 1 781 ? -18.532 -10.007 -20.949 1.00 97.31 781 LEU A O 1
ATOM 6209 N N . TYR A 1 782 ? -17.299 -8.651 -22.263 1.00 98.44 782 TYR A N 1
ATOM 6210 C CA . TYR A 1 782 ? -16.378 -9.674 -22.762 1.00 98.44 782 TYR A CA 1
ATOM 6211 C C . TYR A 1 782 ? -15.127 -9.715 -21.880 1.00 98.44 782 TYR A C 1
ATOM 6213 O O . TYR A 1 782 ? -14.540 -8.676 -21.576 1.00 98.44 782 TYR A O 1
ATOM 6221 N N . CYS A 1 783 ? -14.722 -10.895 -21.420 1.00 98.75 783 CYS A N 1
ATOM 6222 C CA . CYS A 1 783 ? -13.663 -11.024 -20.421 1.00 98.75 783 CYS A CA 1
ATOM 6223 C C . CYS A 1 783 ? -12.356 -11.525 -21.044 1.00 98.75 783 CYS A C 1
ATOM 6225 O O . CYS A 1 783 ? -12.347 -12.428 -21.870 1.00 98.75 783 CYS A O 1
ATOM 6227 N N . ILE A 1 784 ? -11.231 -10.968 -20.615 1.00 98.88 784 ILE A N 1
ATOM 6228 C CA . ILE A 1 784 ? -9.892 -11.410 -20.989 1.00 98.88 784 ILE A CA 1
ATOM 6229 C C . ILE A 1 784 ? -9.132 -11.686 -19.698 1.00 98.88 784 ILE A C 1
ATOM 6231 O O . ILE A 1 784 ? -8.981 -10.800 -18.858 1.00 98.88 784 ILE A O 1
ATOM 6235 N N . TYR A 1 785 ? -8.643 -12.908 -19.531 1.00 98.88 785 TYR A N 1
ATOM 6236 C CA . TYR A 1 785 ? -7.800 -13.279 -18.403 1.00 98.88 785 TYR A CA 1
ATOM 6237 C C . TYR A 1 785 ? -6.384 -13.573 -18.898 1.00 98.88 785 TYR A C 1
ATOM 6239 O O . TYR A 1 785 ? -6.170 -14.495 -19.685 1.00 98.88 785 TYR A O 1
ATOM 6247 N N . VAL A 1 786 ? -5.413 -12.789 -18.438 1.00 98.88 786 VAL A N 1
ATOM 6248 C CA . VAL A 1 786 ? -4.003 -12.924 -18.808 1.00 98.88 786 VAL A CA 1
ATOM 6249 C C . VAL A 1 786 ? -3.244 -13.603 -17.670 1.00 98.88 786 VAL A C 1
ATOM 6251 O O . VAL A 1 786 ? -2.996 -12.991 -16.633 1.00 98.88 786 VAL A O 1
ATOM 6254 N N . ALA A 1 787 ? -2.853 -14.860 -17.872 1.00 98.62 787 ALA A N 1
ATOM 6255 C CA . ALA A 1 787 ? -2.026 -15.627 -16.949 1.00 98.62 787 ALA A CA 1
ATOM 6256 C C . ALA A 1 787 ? -0.538 -15.407 -17.260 1.00 98.62 787 ALA A C 1
ATOM 6258 O O . ALA A 1 787 ? -0.061 -15.794 -18.327 1.00 98.62 787 ALA A O 1
ATOM 6259 N N . ILE A 1 788 ? 0.196 -14.815 -16.318 1.00 98.62 788 ILE A N 1
ATOM 6260 C CA . ILE A 1 788 ? 1.603 -14.424 -16.461 1.00 98.62 788 ILE A CA 1
ATOM 6261 C C . ILE A 1 788 ? 2.413 -15.198 -15.427 1.00 98.62 788 ILE A C 1
ATOM 6263 O O . ILE A 1 788 ? 2.174 -15.070 -14.230 1.00 98.62 788 ILE A O 1
ATOM 6267 N N . GLY A 1 789 ? 3.348 -16.039 -15.865 1.00 96.81 789 GLY A N 1
ATOM 6268 C CA . GLY A 1 789 ? 4.205 -16.835 -14.984 1.00 96.81 789 GLY A CA 1
ATOM 6269 C C . GLY A 1 789 ? 3.439 -17.792 -14.057 1.00 96.81 789 GLY A C 1
ATOM 6270 O O . GLY A 1 789 ? 3.973 -18.238 -13.042 1.00 96.81 789 GLY A O 1
ATOM 6271 N N . GLN A 1 790 ? 2.180 -18.108 -14.372 1.00 96.12 790 GLN A N 1
ATOM 6272 C CA . GLN A 1 790 ? 1.379 -19.074 -13.619 1.00 96.12 790 GLN A CA 1
ATOM 6273 C C . GLN A 1 790 ? 1.768 -20.506 -13.999 1.00 96.12 790 GLN A C 1
ATOM 6275 O O . GLN A 1 790 ? 2.290 -20.767 -15.087 1.00 96.12 790 GLN A O 1
ATOM 6280 N N . LYS A 1 791 ? 1.496 -21.471 -13.115 1.00 95.75 791 LYS A N 1
ATOM 6281 C CA . LYS A 1 791 ? 1.678 -22.893 -13.442 1.00 95.75 791 LYS A CA 1
ATOM 6282 C C . LYS A 1 791 ? 0.612 -23.334 -14.448 1.00 95.75 791 LYS A C 1
ATOM 6284 O O . LYS A 1 791 ? -0.557 -22.981 -14.302 1.00 95.75 791 LYS A O 1
ATOM 6289 N N . ARG A 1 792 ? 0.987 -24.181 -15.416 1.00 94.69 792 ARG A N 1
ATOM 6290 C CA . ARG A 1 792 ? 0.052 -24.750 -16.411 1.00 94.69 792 ARG A CA 1
ATOM 6291 C C . ARG A 1 792 ? -1.153 -25.437 -15.762 1.00 94.69 792 ARG A C 1
ATOM 6293 O O . ARG A 1 792 ? -2.275 -25.256 -16.218 1.00 94.69 792 ARG A O 1
ATOM 6300 N N . SER A 1 793 ? -0.941 -26.161 -14.661 1.00 95.19 793 SER A N 1
ATOM 6301 C CA . SER A 1 793 ? -2.019 -26.809 -13.902 1.00 95.19 793 SER A CA 1
ATOM 6302 C C . SER A 1 793 ? -3.024 -25.811 -13.318 1.00 95.19 793 SER A C 1
ATOM 6304 O O . SER A 1 793 ? -4.224 -26.060 -13.374 1.00 95.19 793 SER A O 1
ATOM 6306 N N . THR A 1 794 ? -2.559 -24.665 -12.813 1.00 94.19 794 THR A N 1
ATOM 6307 C CA . THR A 1 794 ? -3.425 -23.589 -12.308 1.00 94.19 794 THR A CA 1
ATOM 6308 C C . THR A 1 794 ? -4.273 -22.993 -13.431 1.00 94.19 794 THR A C 1
ATOM 6310 O O . THR A 1 794 ? -5.474 -22.804 -13.256 1.00 94.19 794 THR A O 1
ATOM 6313 N N . VAL A 1 795 ? -3.680 -22.758 -14.607 1.00 96.88 795 VAL A N 1
ATOM 6314 C CA . VAL A 1 795 ? -4.418 -22.269 -15.785 1.00 96.88 795 VAL A CA 1
ATOM 6315 C C . VAL A 1 795 ? -5.458 -23.296 -16.243 1.00 96.88 795 VAL A C 1
ATOM 6317 O O . VAL A 1 795 ? -6.602 -22.934 -16.493 1.00 96.88 795 VAL A O 1
ATOM 6320 N N . ALA A 1 796 ? -5.116 -24.585 -16.284 1.00 96.75 796 ALA A N 1
ATOM 6321 C CA . ALA A 1 796 ? -6.067 -25.638 -16.644 1.00 96.75 796 ALA A CA 1
ATOM 6322 C C . ALA A 1 796 ? -7.250 -25.725 -15.659 1.00 96.75 796 ALA A C 1
ATOM 6324 O O . ALA A 1 796 ? -8.401 -25.847 -16.079 1.00 96.75 796 ALA A O 1
ATOM 6325 N N . GLN A 1 797 ? -6.992 -25.610 -14.350 1.00 96.31 797 GLN A N 1
ATOM 6326 C CA . GLN A 1 797 ? -8.044 -25.558 -13.327 1.00 96.31 797 GLN A CA 1
ATOM 6327 C C . GLN A 1 797 ? -8.951 -24.334 -13.496 1.00 96.31 797 GLN A C 1
ATOM 6329 O O . GLN A 1 797 ? -10.167 -24.452 -13.353 1.00 96.31 797 GLN A O 1
ATOM 6334 N N . LEU A 1 798 ? -8.378 -23.180 -13.841 1.00 96.75 798 LEU A N 1
ATOM 6335 C CA . LEU A 1 798 ? -9.128 -21.966 -14.150 1.00 96.75 798 LEU A CA 1
ATOM 6336 C C . LEU A 1 798 ? -10.036 -22.153 -15.374 1.00 96.75 798 LEU A C 1
ATOM 6338 O O . LEU A 1 798 ? -11.227 -21.858 -15.292 1.00 96.75 798 LEU A O 1
ATOM 6342 N N . VAL A 1 799 ? -9.494 -22.668 -16.485 1.00 97.69 799 VAL A N 1
ATOM 6343 C CA . VAL A 1 799 ? -10.258 -22.958 -17.715 1.00 97.69 799 VAL A CA 1
ATOM 6344 C C . VAL A 1 799 ? -11.429 -23.879 -17.392 1.00 97.69 799 VAL A C 1
ATOM 6346 O O . VAL A 1 799 ? -12.565 -23.592 -17.771 1.00 97.69 799 VAL A O 1
ATOM 6349 N N . LYS A 1 800 ? -11.168 -24.959 -16.645 1.00 97.50 800 LYS A N 1
ATOM 6350 C CA . LYS A 1 800 ? -12.206 -25.887 -16.198 1.00 97.50 800 LYS A CA 1
ATOM 6351 C C . LYS A 1 800 ? -13.269 -25.161 -15.377 1.00 97.50 800 LYS A C 1
ATOM 6353 O O . LYS A 1 800 ? -14.441 -25.244 -15.709 1.00 97.50 800 LYS A O 1
ATOM 6358 N N . ARG A 1 801 ? -12.876 -24.372 -14.374 1.00 96.94 801 ARG A N 1
ATOM 6359 C CA . ARG A 1 801 ? -13.821 -23.649 -13.509 1.00 96.94 801 ARG A CA 1
ATOM 6360 C C . ARG A 1 801 ? -14.713 -22.677 -14.283 1.00 96.94 801 ARG A C 1
ATOM 6362 O O . ARG A 1 801 ? -15.912 -22.606 -14.009 1.00 96.94 801 ARG A O 1
ATOM 6369 N N . LEU A 1 802 ? -14.147 -21.933 -15.232 1.00 97.75 802 LEU A N 1
ATOM 6370 C CA . LEU A 1 802 ? -14.911 -21.032 -16.095 1.00 97.75 802 LEU A CA 1
ATOM 6371 C C . LEU A 1 802 ? -15.804 -21.802 -17.075 1.00 97.75 802 LEU A C 1
ATOM 6373 O O . LEU A 1 802 ? -16.875 -21.314 -17.416 1.00 97.75 802 LEU A O 1
ATOM 6377 N N . THR A 1 803 ? -15.402 -22.999 -17.507 1.00 97.44 803 THR A N 1
ATOM 6378 C CA . THR A 1 803 ? -16.229 -23.876 -18.352 1.00 97.44 803 THR A CA 1
ATOM 6379 C C . THR A 1 803 ? -17.406 -24.439 -17.558 1.00 97.44 803 THR A C 1
ATOM 6381 O O . THR A 1 803 ? -18.545 -24.294 -17.985 1.00 97.44 803 THR A O 1
ATOM 6384 N N . ASP A 1 804 ? -17.149 -24.975 -16.361 1.00 96.94 804 ASP A N 1
ATOM 6385 C CA . ASP A 1 804 ? -18.162 -25.511 -15.441 1.00 96.94 804 ASP A CA 1
ATOM 6386 C C . ASP A 1 804 ? -19.182 -24.437 -15.018 1.00 96.94 804 ASP A C 1
ATOM 6388 O O . ASP A 1 804 ? -20.326 -24.742 -14.695 1.00 96.94 804 ASP A O 1
ATOM 6392 N N . SER A 1 805 ? -18.767 -23.165 -15.022 1.00 95.94 805 SER A N 1
ATOM 6393 C CA . SER A 1 805 ? -19.627 -22.013 -14.719 1.00 95.94 805 SER A CA 1
ATOM 6394 C C . SER A 1 805 ? -20.241 -21.366 -15.973 1.00 95.94 805 SER A C 1
ATOM 6396 O O . SER A 1 805 ? -20.865 -20.312 -15.860 1.00 95.94 805 SER A O 1
ATOM 6398 N N . ASP A 1 806 ? -20.048 -21.958 -17.160 1.00 96.81 806 ASP A N 1
ATOM 6399 C CA . ASP A 1 806 ? -20.522 -21.465 -18.465 1.00 96.81 806 ASP A CA 1
ATOM 6400 C C . ASP A 1 806 ? -20.102 -20.006 -18.774 1.00 96.81 806 ASP A C 1
ATOM 6402 O O . ASP A 1 806 ? -20.812 -19.214 -19.397 1.00 96.81 806 ASP A O 1
ATOM 6406 N N . ALA A 1 807 ? -18.909 -19.636 -18.304 1.00 97.69 807 ALA A N 1
ATOM 6407 C CA . ALA A 1 807 ? -18.304 -18.315 -18.453 1.00 97.69 807 ALA A CA 1
ATOM 6408 C C . ALA A 1 807 ? -17.240 -18.257 -19.565 1.00 97.69 807 ALA A C 1
ATOM 6410 O O . ALA A 1 807 ? -16.900 -17.176 -20.051 1.00 97.69 807 ALA A O 1
ATOM 6411 N N . MET A 1 808 ? -16.724 -19.409 -20.014 1.00 97.44 808 MET A N 1
ATOM 6412 C CA . MET A 1 808 ? -15.740 -19.453 -21.105 1.00 97.44 808 MET A CA 1
ATOM 6413 C C . MET A 1 808 ? -16.287 -18.911 -22.430 1.00 97.44 808 MET A C 1
ATOM 6415 O O . MET A 1 808 ? -15.526 -18.331 -23.191 1.00 97.44 808 MET A O 1
ATOM 6419 N N . LYS A 1 809 ? -17.594 -19.020 -22.700 1.00 96.50 809 LYS A N 1
ATOM 6420 C CA . LYS A 1 809 ? -18.216 -18.583 -23.967 1.00 96.50 809 LYS A CA 1
ATOM 6421 C C . LYS A 1 809 ? -18.033 -17.097 -24.307 1.00 96.50 809 LYS A C 1
ATOM 6423 O O . LYS A 1 809 ? -18.127 -16.725 -25.468 1.00 96.50 809 LYS A O 1
ATOM 6428 N N . TYR A 1 810 ? -17.772 -16.258 -23.306 1.00 97.56 810 TYR A N 1
ATOM 6429 C CA . TYR A 1 810 ? -17.500 -14.825 -23.465 1.00 97.56 810 TYR A CA 1
ATOM 6430 C C . TYR A 1 810 ? -16.117 -14.428 -22.930 1.00 97.56 810 TYR A C 1
ATOM 6432 O O . TYR A 1 810 ? -15.846 -13.241 -22.745 1.00 97.56 810 TYR A O 1
ATOM 6440 N N . SER A 1 811 ? -15.253 -15.412 -22.660 1.00 98.56 811 SER A N 1
ATOM 6441 C CA . SER A 1 811 ? -13.931 -15.194 -22.080 1.00 98.56 811 SER A CA 1
ATOM 6442 C C . SER A 1 811 ? -12.815 -15.665 -23.011 1.00 98.56 811 SER A C 1
ATOM 6444 O O . SER A 1 811 ? -12.927 -16.711 -23.647 1.00 98.56 811 SER A O 1
ATOM 6446 N N . VAL A 1 812 ? -11.713 -14.922 -23.042 1.00 98.56 812 VAL A N 1
ATOM 6447 C CA . VAL A 1 812 ? -10.449 -15.304 -23.688 1.00 98.56 812 VAL A CA 1
ATOM 6448 C C . VAL A 1 812 ? -9.401 -15.503 -22.602 1.00 98.56 812 VAL A C 1
ATOM 6450 O O . VAL A 1 812 ? -9.290 -14.672 -21.698 1.00 98.56 812 VAL A O 1
ATOM 6453 N N . ILE A 1 813 ? -8.613 -16.574 -22.682 1.00 98.69 813 ILE A N 1
ATOM 6454 C CA . ILE A 1 813 ? -7.465 -16.762 -21.788 1.00 98.69 813 ILE A CA 1
ATOM 6455 C C . ILE A 1 813 ? -6.181 -16.615 -22.595 1.00 98.69 813 ILE A C 1
ATOM 6457 O O . ILE A 1 813 ? -5.944 -17.378 -23.527 1.00 98.69 813 ILE A O 1
ATOM 6461 N N . VAL A 1 814 ? -5.343 -15.657 -22.203 1.00 98.75 814 VAL A N 1
ATOM 6462 C CA . VAL A 1 814 ? -3.981 -15.495 -22.724 1.00 98.75 814 VAL A CA 1
ATOM 6463 C C . VAL A 1 814 ? -3.025 -16.078 -21.696 1.00 98.75 814 VAL A C 1
ATOM 6465 O O . VAL A 1 814 ? -2.987 -15.607 -20.561 1.00 98.75 814 VAL A O 1
ATOM 6468 N N . ALA A 1 815 ? -2.261 -17.102 -22.058 1.00 98.31 815 ALA A N 1
ATOM 6469 C CA . ALA A 1 815 ? -1.384 -17.799 -21.127 1.00 98.31 815 ALA A CA 1
ATOM 6470 C C . ALA A 1 815 ? 0.083 -17.724 -21.562 1.00 98.31 815 ALA A C 1
ATOM 6472 O O . ALA A 1 815 ? 0.479 -18.302 -22.570 1.00 98.31 815 ALA A O 1
ATOM 6473 N N . ALA A 1 816 ? 0.896 -17.055 -20.746 1.00 97.81 816 ALA A N 1
ATOM 6474 C CA . ALA A 1 816 ? 2.348 -17.186 -20.735 1.00 97.81 816 ALA A CA 1
ATOM 6475 C C . ALA A 1 816 ? 2.751 -17.751 -19.374 1.00 97.81 816 ALA A C 1
ATOM 6477 O O . ALA A 1 816 ? 2.845 -17.041 -18.374 1.00 97.81 816 ALA A O 1
ATOM 6478 N N . THR A 1 817 ? 2.909 -19.064 -19.320 1.00 96.69 817 THR A N 1
ATOM 6479 C CA . THR A 1 817 ? 3.146 -19.825 -18.095 1.00 96.69 817 THR A CA 1
ATOM 6480 C C . THR A 1 817 ? 4.600 -19.745 -17.641 1.00 96.69 817 THR A C 1
ATOM 6482 O O . THR A 1 817 ? 5.479 -19.307 -18.376 1.00 96.69 817 THR A O 1
ATOM 6485 N N . ALA A 1 818 ? 4.877 -20.183 -16.410 1.00 93.62 818 ALA A N 1
ATOM 6486 C CA . ALA A 1 818 ? 6.227 -20.142 -15.837 1.00 93.62 818 ALA A CA 1
ATOM 6487 C C . ALA A 1 818 ? 7.282 -20.933 -16.639 1.00 93.62 818 ALA A C 1
ATOM 6489 O O . ALA A 1 818 ? 8.470 -20.664 -16.501 1.00 93.62 818 ALA A O 1
ATOM 6490 N N . SER A 1 819 ? 6.862 -21.917 -17.444 1.00 92.00 819 SER A N 1
ATOM 6491 C CA . SER A 1 819 ? 7.751 -22.696 -18.318 1.00 92.00 819 SER A CA 1
ATOM 6492 C C . SER A 1 819 ? 8.127 -21.973 -19.608 1.00 92.00 819 SER A C 1
ATOM 6494 O O . SER A 1 819 ? 9.012 -22.434 -20.324 1.00 92.00 819 SER A O 1
ATOM 6496 N N . ASP A 1 820 ? 7.411 -20.904 -19.945 1.00 93.25 820 ASP A N 1
ATOM 6497 C CA . ASP A 1 820 ? 7.588 -20.190 -21.200 1.00 93.25 820 ASP A CA 1
ATOM 6498 C C . ASP A 1 820 ? 8.645 -19.089 -21.023 1.00 93.25 820 ASP A C 1
ATOM 6500 O O . ASP A 1 820 ? 8.858 -18.578 -19.919 1.00 93.25 820 ASP A O 1
ATOM 6504 N N . ALA A 1 821 ? 9.320 -18.720 -22.113 1.00 92.88 821 ALA A N 1
ATOM 6505 C CA . ALA A 1 821 ? 10.433 -17.774 -22.076 1.00 92.88 821 ALA A CA 1
ATOM 6506 C C . ALA A 1 821 ? 10.015 -16.395 -21.523 1.00 92.88 821 ALA A C 1
ATOM 6508 O O . ALA A 1 821 ? 8.898 -15.925 -21.764 1.00 92.88 821 ALA A O 1
ATOM 6509 N N . ALA A 1 822 ? 10.931 -15.707 -20.831 1.00 94.25 822 ALA A N 1
ATOM 6510 C CA . ALA A 1 822 ? 10.677 -14.386 -20.241 1.00 94.25 822 ALA A CA 1
ATOM 6511 C C . ALA A 1 822 ? 10.071 -13.358 -21.228 1.00 94.25 822 ALA A C 1
ATOM 6513 O O . ALA A 1 822 ? 9.141 -12.651 -20.832 1.00 94.25 822 ALA A O 1
ATOM 6514 N N . PRO A 1 823 ? 10.476 -13.305 -22.516 1.00 94.25 823 PRO A N 1
ATOM 6515 C CA . PRO A 1 823 ? 9.864 -12.395 -23.484 1.00 94.25 823 PRO A CA 1
ATOM 6516 C C . PRO A 1 823 ? 8.371 -12.651 -23.732 1.00 94.25 823 PRO A C 1
ATOM 6518 O O . PRO A 1 823 ? 7.626 -11.699 -23.947 1.00 94.25 823 PRO A O 1
ATOM 6521 N N . LEU A 1 824 ? 7.902 -13.901 -23.641 1.00 95.31 824 LEU A N 1
ATOM 6522 C CA . LEU A 1 824 ? 6.474 -14.224 -23.756 1.00 95.31 824 LEU A CA 1
ATOM 6523 C C . LEU A 1 824 ? 5.697 -13.754 -22.519 1.00 95.31 824 LEU A C 1
ATOM 6525 O O . LEU A 1 824 ? 4.611 -13.195 -22.652 1.00 95.31 824 LEU A O 1
ATOM 6529 N N . GLN A 1 825 ? 6.272 -13.910 -21.323 1.00 97.38 825 GLN A N 1
ATOM 6530 C CA . GLN A 1 825 ? 5.677 -13.411 -20.075 1.00 97.38 825 GLN A CA 1
ATOM 6531 C C . GLN A 1 825 ? 5.609 -11.875 -20.048 1.00 97.38 825 GLN A C 1
ATOM 6533 O O . GLN A 1 825 ? 4.623 -11.302 -19.589 1.00 97.38 825 GLN A O 1
ATOM 6538 N N . TYR A 1 826 ? 6.628 -11.204 -20.593 1.00 96.50 826 TYR A N 1
ATOM 6539 C CA . TYR A 1 826 ? 6.638 -9.758 -20.818 1.00 96.50 826 TYR A CA 1
ATOM 6540 C C . TYR A 1 826 ? 5.534 -9.310 -21.787 1.00 96.50 826 TYR A C 1
ATOM 6542 O O . TYR A 1 826 ? 4.881 -8.292 -21.548 1.00 96.50 826 TYR A O 1
ATOM 6550 N N . LEU A 1 827 ? 5.331 -10.061 -22.874 1.00 96.62 827 LEU A N 1
ATOM 6551 C CA . LEU A 1 827 ? 4.447 -9.684 -23.974 1.00 96.62 827 LEU A CA 1
ATOM 6552 C C . LEU A 1 827 ? 2.966 -9.955 -23.685 1.00 96.62 827 LEU A C 1
ATOM 6554 O O . LEU A 1 827 ? 2.112 -9.185 -24.124 1.00 96.62 827 LEU A O 1
ATOM 6558 N N . ALA A 1 828 ? 2.654 -11.015 -22.933 1.00 98.31 828 ALA A N 1
ATOM 6559 C CA . ALA A 1 828 ? 1.285 -11.495 -22.733 1.00 98.31 828 ALA A CA 1
ATOM 6560 C C . ALA A 1 828 ? 0.277 -10.404 -22.316 1.00 98.31 828 ALA A C 1
ATOM 6562 O O . ALA A 1 828 ? -0.819 -10.378 -22.884 1.00 98.31 828 ALA A O 1
ATOM 6563 N N . PRO A 1 829 ? 0.608 -9.457 -21.411 1.00 98.69 829 PRO A N 1
ATOM 6564 C CA . PRO A 1 829 ? -0.314 -8.377 -21.055 1.00 98.69 829 PRO A CA 1
ATOM 6565 C C . PRO A 1 829 ? -0.618 -7.428 -22.213 1.00 98.69 829 PRO A C 1
ATOM 6567 O O . PRO A 1 829 ? -1.759 -6.994 -22.356 1.00 98.69 829 PRO A O 1
ATOM 6570 N N . TYR A 1 830 ? 0.359 -7.138 -23.076 1.00 98.38 830 TYR A N 1
ATOM 6571 C CA . TYR A 1 830 ? 0.147 -6.299 -24.256 1.00 98.38 830 TYR A CA 1
ATOM 6572 C C . TYR A 1 830 ? -0.712 -7.000 -25.312 1.00 98.38 830 TYR A C 1
ATOM 6574 O O . TYR A 1 830 ? -1.581 -6.359 -25.906 1.00 98.38 830 TYR A O 1
ATOM 6582 N N . SER A 1 831 ? -0.514 -8.307 -25.497 1.00 98.25 831 SER A N 1
ATOM 6583 C CA . SER A 1 831 ? -1.329 -9.141 -26.388 1.00 98.25 831 SER A CA 1
ATOM 6584 C C . SER A 1 831 ? -2.776 -9.228 -25.912 1.00 98.25 831 SER A C 1
ATOM 6586 O O . SER A 1 831 ? -3.694 -8.947 -26.679 1.00 98.25 831 SER A O 1
ATOM 6588 N N . GLY A 1 832 ? -2.990 -9.517 -24.623 1.00 98.38 832 GLY A N 1
ATOM 6589 C CA . GLY A 1 832 ? -4.326 -9.508 -24.026 1.00 98.38 832 GLY A CA 1
ATOM 6590 C C . GLY A 1 832 ? -4.992 -8.135 -24.111 1.00 98.38 832 GLY A C 1
ATOM 6591 O O . GLY A 1 832 ? -6.179 -8.046 -24.419 1.00 98.38 832 GLY A O 1
ATOM 6592 N N . CYS A 1 833 ? -4.230 -7.054 -23.914 1.00 98.56 833 CYS A N 1
ATOM 6593 C CA . CYS A 1 833 ? -4.742 -5.697 -24.063 1.00 98.56 833 CYS A CA 1
ATOM 6594 C C . CYS A 1 833 ? -5.199 -5.422 -25.504 1.00 98.56 833 CYS A C 1
ATOM 6596 O O . CYS A 1 833 ? -6.318 -4.961 -25.685 1.00 98.56 833 CYS A O 1
ATOM 6598 N N . ALA A 1 834 ? -4.415 -5.793 -26.524 1.00 98.25 834 ALA A N 1
ATOM 6599 C CA . ALA A 1 834 ? -4.810 -5.637 -27.929 1.00 98.25 834 ALA A CA 1
ATOM 6600 C C . ALA A 1 834 ? -6.094 -6.422 -28.275 1.00 98.25 834 ALA A C 1
ATOM 6602 O O . ALA A 1 834 ? -6.965 -5.913 -28.981 1.00 98.25 834 ALA A O 1
ATOM 6603 N N . MET A 1 835 ? -6.254 -7.632 -27.727 1.00 98.31 835 MET A N 1
ATOM 6604 C CA . MET A 1 835 ? -7.490 -8.415 -27.865 1.00 98.31 835 MET A CA 1
ATOM 6605 C C . MET A 1 835 ? -8.682 -7.731 -27.178 1.00 98.31 835 MET A C 1
ATOM 6607 O O . MET A 1 835 ? -9.777 -7.702 -27.732 1.00 98.31 835 MET A O 1
ATOM 6611 N N . GLY A 1 836 ? -8.476 -7.135 -26.000 1.00 98.00 836 GLY A N 1
ATOM 6612 C CA . GLY A 1 836 ? -9.498 -6.367 -25.282 1.00 98.00 836 GLY A CA 1
ATOM 6613 C C . GLY A 1 836 ? -9.890 -5.055 -25.970 1.00 98.00 836 GLY A C 1
ATOM 6614 O O . GLY A 1 836 ? -11.058 -4.663 -25.954 1.00 98.00 836 GLY A O 1
ATOM 6615 N N . GLU A 1 837 ? -8.932 -4.384 -26.608 1.00 98.38 837 GLU A N 1
ATOM 6616 C CA . GLU A 1 837 ? -9.161 -3.143 -27.353 1.00 98.38 837 GLU A CA 1
ATOM 6617 C C . GLU A 1 837 ? -10.062 -3.348 -28.566 1.00 98.38 837 GLU A C 1
ATOM 6619 O O . GLU A 1 837 ? -10.847 -2.459 -28.877 1.00 98.38 837 GLU A O 1
ATOM 6624 N N . HIS A 1 838 ? -10.044 -4.532 -29.185 1.00 96.88 838 HIS A N 1
ATOM 6625 C CA . HIS A 1 838 ? -10.989 -4.866 -30.250 1.00 96.88 838 HIS A CA 1
ATOM 6626 C C . HIS A 1 838 ? -12.447 -4.647 -29.819 1.00 96.88 838 HIS A C 1
ATOM 6628 O O . HIS A 1 838 ? -13.229 -4.037 -30.549 1.00 96.88 838 HIS A O 1
ATOM 6634 N N . PHE A 1 839 ? -12.809 -5.092 -28.614 1.00 97.50 839 PHE A N 1
ATOM 6635 C CA . PHE A 1 839 ? -14.154 -4.901 -28.072 1.00 97.50 839 PHE A CA 1
ATOM 6636 C C . PHE A 1 839 ? -14.416 -3.430 -27.717 1.00 97.50 839 PHE A C 1
ATOM 6638 O O . PHE A 1 839 ? -15.477 -2.905 -28.040 1.00 97.50 839 PHE A O 1
ATOM 6645 N N . ARG A 1 840 ? -13.438 -2.734 -27.118 1.00 97.75 840 ARG A N 1
ATOM 6646 C CA . ARG A 1 840 ? -13.543 -1.295 -26.805 1.00 97.75 840 ARG A CA 1
ATOM 6647 C C . ARG A 1 840 ? -13.809 -0.462 -28.063 1.00 97.75 840 ARG A C 1
ATOM 6649 O O . ARG A 1 840 ? -14.709 0.372 -28.071 1.00 97.75 840 ARG A O 1
ATOM 6656 N N . ASP A 1 841 ? -13.041 -0.698 -29.119 1.00 96.81 841 ASP A N 1
ATOM 6657 C CA . ASP A 1 841 ? -13.049 0.127 -30.330 1.00 96.81 841 ASP A CA 1
ATOM 6658 C C . ASP A 1 841 ? -14.211 -0.225 -31.275 1.00 96.81 841 ASP A C 1
ATOM 6660 O O . ASP A 1 841 ? -14.512 0.523 -32.200 1.00 96.81 841 ASP A O 1
ATOM 6664 N N . THR A 1 842 ? -14.921 -1.328 -31.013 1.00 95.19 842 THR A N 1
ATOM 6665 C CA . THR A 1 842 ? -16.172 -1.708 -31.698 1.00 95.19 842 THR A CA 1
ATOM 6666 C C . THR A 1 842 ? -17.430 -1.292 -30.926 1.00 95.19 842 THR A C 1
ATOM 6668 O O . THR A 1 842 ? -18.528 -1.756 -31.227 1.00 95.19 842 THR A O 1
ATOM 6671 N N . GLY A 1 843 ? -17.290 -0.408 -29.929 1.00 95.50 843 GLY A N 1
ATOM 6672 C CA . GLY A 1 843 ? -18.406 0.111 -29.130 1.00 95.50 843 GLY A CA 1
ATOM 6673 C C . GLY A 1 843 ? -18.945 -0.857 -28.073 1.00 95.50 843 GLY A C 1
ATOM 6674 O O . GLY A 1 843 ? -19.984 -0.596 -27.470 1.00 95.50 843 GLY A O 1
ATOM 6675 N N . ARG A 1 844 ? -18.249 -1.973 -27.833 1.00 96.69 844 ARG A N 1
ATOM 6676 C CA . ARG A 1 844 ? -18.593 -2.975 -26.818 1.00 96.69 844 ARG A CA 1
ATOM 6677 C C . ARG A 1 844 ? -17.790 -2.739 -25.537 1.00 96.69 844 ARG A C 1
ATOM 6679 O O . ARG A 1 844 ? -16.894 -1.894 -25.460 1.00 96.69 844 ARG A O 1
ATOM 6686 N N . HIS A 1 845 ? -18.114 -3.507 -24.502 1.00 98.31 845 HIS A N 1
ATOM 6687 C CA . HIS A 1 845 ? -17.444 -3.424 -23.210 1.00 98.31 845 HIS A CA 1
ATOM 6688 C C . HIS A 1 845 ? -16.622 -4.682 -22.950 1.00 98.31 845 HIS A C 1
ATOM 6690 O O . HIS A 1 845 ? -17.114 -5.800 -23.106 1.00 98.31 845 HIS A O 1
ATOM 6696 N N . ALA A 1 846 ? -15.388 -4.500 -22.492 1.00 98.56 846 ALA A N 1
ATOM 6697 C CA . ALA A 1 846 ? -14.508 -5.578 -22.085 1.00 98.56 846 ALA A CA 1
ATOM 6698 C C . ALA A 1 846 ? -13.930 -5.366 -20.683 1.00 98.56 846 ALA A C 1
ATOM 6700 O O . ALA A 1 846 ? -13.785 -4.240 -20.199 1.00 98.56 846 ALA A O 1
ATOM 6701 N N . LEU A 1 847 ? -13.579 -6.480 -20.053 1.00 98.81 847 LEU A N 1
ATOM 6702 C CA . LEU A 1 847 ? -12.874 -6.573 -18.783 1.00 98.81 847 LEU A CA 1
ATOM 6703 C C . LEU A 1 847 ? -11.582 -7.351 -19.009 1.00 98.81 847 LEU A C 1
ATOM 6705 O O . LEU A 1 847 ? -11.638 -8.480 -19.483 1.00 98.81 847 LEU A O 1
ATOM 6709 N N . ILE A 1 848 ? -10.441 -6.790 -18.625 1.00 98.88 848 ILE A N 1
ATOM 6710 C CA . ILE A 1 848 ? -9.153 -7.481 -18.659 1.00 98.88 848 ILE A CA 1
ATOM 6711 C C . ILE A 1 848 ? -8.583 -7.657 -17.254 1.00 98.88 848 ILE A C 1
ATOM 6713 O O . ILE A 1 848 ? -8.555 -6.719 -16.461 1.00 98.88 848 ILE A O 1
ATOM 6717 N N . ILE A 1 849 ? -8.116 -8.865 -16.953 1.00 98.94 849 ILE A N 1
ATOM 6718 C CA . ILE A 1 849 ? -7.454 -9.231 -15.699 1.00 98.94 849 ILE A CA 1
ATOM 6719 C C . ILE A 1 849 ? -6.012 -9.628 -16.011 1.00 98.94 849 ILE A C 1
ATOM 6721 O O . ILE A 1 849 ? -5.782 -10.454 -16.893 1.00 98.94 849 ILE A O 1
ATOM 6725 N N . TYR A 1 850 ? -5.052 -9.075 -15.268 1.00 98.88 850 TYR A N 1
ATOM 6726 C CA . TYR A 1 850 ? -3.628 -9.401 -15.410 1.00 98.88 850 TYR A CA 1
ATOM 6727 C C . TYR A 1 850 ? -3.126 -10.141 -14.159 1.00 98.88 850 TYR A C 1
ATOM 6729 O O . TYR A 1 850 ? -3.009 -9.511 -13.111 1.00 98.88 850 TYR A O 1
ATOM 6737 N N . ASP A 1 851 ? -2.820 -11.442 -14.252 1.00 98.38 851 ASP A N 1
ATOM 6738 C CA . ASP A 1 851 ? -2.455 -12.319 -13.118 1.00 98.38 851 ASP A CA 1
ATOM 6739 C C . ASP A 1 851 ? -1.059 -12.970 -13.299 1.00 98.38 851 ASP A C 1
ATOM 6741 O O . ASP A 1 851 ? -0.935 -14.071 -13.836 1.00 98.38 851 ASP A O 1
ATOM 6745 N N . ASP A 1 852 ? 0.042 -12.344 -12.875 1.00 97.75 852 ASP A N 1
ATOM 6746 C CA . ASP A 1 852 ? 0.109 -11.021 -12.242 1.00 97.75 852 ASP A CA 1
ATOM 6747 C C . ASP A 1 852 ? 1.226 -10.129 -12.810 1.00 97.75 852 ASP A C 1
ATOM 6749 O O . ASP A 1 852 ? 2.210 -10.587 -13.399 1.00 97.75 852 ASP A O 1
ATOM 6753 N N . LEU A 1 853 ? 1.062 -8.811 -12.657 1.00 98.62 853 LEU A N 1
ATOM 6754 C CA . LEU A 1 853 ? 2.009 -7.829 -13.200 1.00 98.62 853 LEU A CA 1
ATOM 6755 C C . LEU A 1 853 ? 3.342 -7.814 -12.433 1.00 98.62 853 LEU A C 1
ATOM 6757 O O . LEU A 1 853 ? 4.359 -7.379 -12.972 1.00 98.62 853 LEU A O 1
ATOM 6761 N N . SER A 1 854 ? 3.377 -8.352 -11.208 1.00 97.81 854 SER A N 1
ATOM 6762 C CA . SER A 1 854 ? 4.630 -8.582 -10.482 1.00 97.81 854 SER A CA 1
ATOM 6763 C C . SER A 1 854 ? 5.548 -9.519 -11.275 1.00 97.81 854 SER A C 1
ATOM 6765 O O . SER A 1 854 ? 6.733 -9.225 -11.439 1.00 97.81 854 SER A O 1
ATOM 6767 N N . LYS A 1 855 ? 5.011 -10.612 -11.837 1.00 98.12 855 LYS A N 1
ATOM 6768 C CA . LYS A 1 855 ? 5.779 -11.542 -12.680 1.00 98.12 855 LYS A CA 1
ATOM 6769 C C . LYS A 1 855 ? 6.156 -10.936 -14.032 1.00 98.12 855 LYS A C 1
ATOM 6771 O O . LYS A 1 855 ? 7.270 -11.176 -14.493 1.00 98.12 855 LYS A O 1
ATOM 6776 N N . GLN A 1 856 ? 5.311 -10.082 -14.621 1.00 98.44 856 GLN A N 1
ATOM 6777 C CA . GLN A 1 856 ? 5.686 -9.328 -15.829 1.00 98.44 856 GLN A CA 1
ATOM 6778 C C . GLN A 1 856 ? 6.906 -8.429 -15.569 1.00 98.44 856 GLN A C 1
ATOM 6780 O O . GLN A 1 856 ? 7.855 -8.429 -16.353 1.00 98.44 856 GLN A O 1
ATOM 6785 N N . ALA A 1 857 ? 6.915 -7.694 -14.452 1.00 98.12 857 ALA A N 1
ATOM 6786 C CA . ALA A 1 857 ? 8.039 -6.836 -14.088 1.00 98.12 857 ALA A CA 1
ATOM 6787 C C . ALA A 1 857 ? 9.330 -7.643 -13.883 1.00 98.12 857 ALA A C 1
ATOM 6789 O O . ALA A 1 857 ? 10.398 -7.221 -14.328 1.00 98.12 857 ALA A O 1
ATOM 6790 N N . VAL A 1 858 ? 9.247 -8.815 -13.241 1.00 97.81 858 VAL A N 1
ATOM 6791 C CA . VAL A 1 858 ? 10.395 -9.720 -13.055 1.00 97.81 858 VAL A CA 1
ATOM 6792 C C . VAL A 1 858 ? 10.909 -10.257 -14.395 1.00 97.81 858 VAL A C 1
ATOM 6794 O O . VAL A 1 858 ? 12.121 -10.252 -14.610 1.00 97.81 858 VAL A O 1
ATOM 6797 N N . ALA A 1 859 ? 10.021 -10.645 -15.314 1.00 97.00 859 ALA A N 1
ATOM 6798 C CA . ALA A 1 859 ? 10.402 -11.054 -16.666 1.00 97.00 859 ALA A CA 1
ATOM 6799 C C . ALA A 1 859 ? 11.100 -9.910 -17.425 1.00 97.00 859 ALA A C 1
ATOM 6801 O O . ALA A 1 859 ? 12.161 -10.113 -18.019 1.00 97.00 859 ALA A O 1
ATOM 6802 N N . TYR A 1 860 ? 10.580 -8.681 -17.328 1.00 96.88 860 TYR A N 1
ATOM 6803 C CA . TYR A 1 860 ? 11.207 -7.513 -17.950 1.00 96.88 860 TYR A CA 1
ATOM 6804 C C . TYR A 1 860 ? 12.569 -7.169 -17.337 1.00 96.88 860 TYR A C 1
ATOM 6806 O O . TYR A 1 860 ? 13.505 -6.785 -18.045 1.00 96.88 860 TYR A O 1
ATOM 6814 N N . ARG A 1 861 ? 12.709 -7.349 -16.021 1.00 97.06 861 ARG A N 1
ATOM 6815 C CA . ARG A 1 861 ? 13.984 -7.212 -15.318 1.00 97.06 861 ARG A CA 1
ATOM 6816 C C . ARG A 1 861 ? 15.014 -8.209 -15.836 1.00 97.06 861 ARG A C 1
ATOM 6818 O O . ARG A 1 861 ? 16.125 -7.800 -16.155 1.00 97.06 861 ARG A O 1
ATOM 6825 N N . GLN A 1 862 ? 14.643 -9.485 -15.957 1.00 95.19 862 GLN A N 1
ATOM 6826 C CA . GLN A 1 862 ? 15.523 -10.526 -16.493 1.00 95.19 862 GLN A CA 1
ATOM 6827 C C . GLN A 1 862 ? 15.997 -10.169 -17.906 1.00 95.19 862 GLN A C 1
ATOM 6829 O O . GLN A 1 862 ? 17.199 -10.138 -18.155 1.00 95.19 862 GLN A O 1
ATOM 6834 N N . MET A 1 863 ? 15.070 -9.818 -18.803 1.00 93.44 863 MET A N 1
ATOM 6835 C CA . MET A 1 863 ? 15.407 -9.405 -20.169 1.00 93.44 863 MET A CA 1
ATOM 6836 C C . MET A 1 863 ? 16.355 -8.203 -20.188 1.00 93.44 863 MET A C 1
ATOM 6838 O O . MET A 1 863 ? 17.338 -8.197 -20.922 1.00 93.44 863 MET A O 1
ATOM 6842 N N . SER A 1 864 ? 16.087 -7.187 -19.366 1.00 93.75 864 SER A N 1
ATOM 6843 C CA . SER A 1 864 ? 16.884 -5.958 -19.343 1.00 93.75 864 SER A CA 1
ATOM 6844 C C . SER A 1 864 ? 18.314 -6.193 -18.855 1.00 93.75 864 SER A C 1
ATOM 6846 O O . SER A 1 864 ? 19.250 -5.650 -19.440 1.00 93.75 864 SER A O 1
ATOM 6848 N N . LEU A 1 865 ? 18.492 -7.024 -17.824 1.00 93.75 865 LEU A N 1
ATOM 6849 C CA . LEU A 1 865 ? 19.811 -7.380 -17.295 1.00 93.75 865 LEU A CA 1
ATOM 6850 C C . LEU A 1 865 ? 20.630 -8.189 -18.308 1.00 93.75 865 LEU A C 1
ATOM 6852 O O . LEU A 1 865 ? 21.815 -7.914 -18.492 1.00 93.75 865 LEU A O 1
ATOM 6856 N N . LEU A 1 866 ? 19.996 -9.134 -19.007 1.00 92.56 866 LEU A N 1
ATOM 6857 C CA . LEU A 1 866 ? 20.643 -9.932 -20.053 1.00 92.56 866 LEU A CA 1
ATOM 6858 C C . LEU A 1 866 ? 21.009 -9.082 -21.282 1.00 92.56 866 LEU A C 1
ATOM 6860 O O . LEU A 1 866 ? 22.087 -9.243 -21.850 1.00 92.56 866 LEU A O 1
ATOM 6864 N N . LEU A 1 867 ? 20.177 -8.091 -21.628 1.00 89.19 867 LEU A N 1
ATOM 6865 C CA . LEU A 1 867 ? 20.498 -7.052 -22.619 1.00 89.19 867 LEU A CA 1
ATOM 6866 C C . LEU A 1 867 ? 21.545 -6.040 -22.122 1.00 89.19 867 LEU A C 1
ATOM 6868 O O . LEU A 1 867 ? 21.856 -5.086 -22.835 1.00 89.19 867 LEU A O 1
ATOM 6872 N N . ARG A 1 868 ? 22.071 -6.215 -20.903 1.00 89.25 868 ARG A N 1
ATOM 6873 C CA . ARG A 1 868 ? 23.042 -5.327 -20.247 1.00 89.25 868 ARG A CA 1
ATOM 6874 C C . ARG A 1 868 ? 22.572 -3.873 -20.144 1.00 89.25 868 ARG A C 1
ATOM 6876 O O . ARG A 1 868 ? 23.386 -2.950 -20.127 1.00 89.25 868 ARG A O 1
ATOM 6883 N N . ARG A 1 869 ? 21.256 -3.655 -20.042 1.00 90.19 869 ARG A N 1
ATOM 6884 C CA . ARG A 1 869 ? 20.701 -2.339 -19.709 1.00 90.19 869 ARG A CA 1
ATOM 6885 C C . ARG A 1 869 ? 21.010 -2.019 -18.240 1.00 90.19 869 ARG A C 1
ATOM 6887 O O . ARG A 1 869 ? 20.947 -2.918 -17.398 1.00 90.19 869 ARG A O 1
ATOM 6894 N N . PRO A 1 870 ? 21.338 -0.761 -17.906 1.00 91.69 870 PRO A N 1
ATOM 6895 C CA . PRO A 1 870 ? 21.671 -0.386 -16.536 1.00 91.69 870 PRO A CA 1
ATOM 6896 C C . PRO A 1 870 ? 20.463 -0.590 -15.597 1.00 91.69 870 PRO A C 1
ATOM 6898 O O . PRO A 1 870 ? 19.373 -0.090 -15.896 1.00 91.69 870 PRO A O 1
ATOM 6901 N N . PRO A 1 871 ? 20.628 -1.303 -14.466 1.00 93.88 871 PRO A N 1
ATOM 6902 C CA . PRO A 1 871 ? 19.563 -1.493 -13.488 1.00 93.88 871 PRO A CA 1
ATOM 6903 C C . PRO A 1 871 ? 19.412 -0.294 -12.540 1.00 93.88 871 PRO A C 1
ATOM 6905 O O . PRO A 1 871 ? 20.346 0.475 -12.320 1.00 93.88 871 PRO A O 1
ATOM 6908 N N . GLY A 1 872 ? 18.229 -0.172 -11.941 1.00 92.50 872 GLY A N 1
ATOM 6909 C CA . GLY A 1 872 ? 17.891 0.774 -10.879 1.00 92.50 872 GLY A CA 1
ATOM 6910 C C . GLY A 1 872 ? 17.518 0.072 -9.567 1.00 92.50 872 GLY A C 1
ATOM 6911 O O . GLY A 1 872 ? 18.087 -0.960 -9.202 1.00 92.50 872 GLY A O 1
ATOM 6912 N N . ARG A 1 873 ? 16.547 0.637 -8.835 1.00 90.94 873 ARG A N 1
ATOM 6913 C CA . ARG A 1 873 ? 16.057 0.101 -7.550 1.00 90.94 873 ARG A CA 1
ATOM 6914 C C . ARG A 1 873 ? 15.554 -1.340 -7.706 1.00 90.94 873 ARG A C 1
ATOM 6916 O O . ARG A 1 873 ? 14.843 -1.652 -8.658 1.00 90.94 873 ARG A O 1
ATOM 6923 N N . GLU A 1 874 ? 15.921 -2.212 -6.760 1.00 91.69 874 GLU A N 1
ATOM 6924 C CA . GLU A 1 874 ? 15.561 -3.648 -6.765 1.00 91.69 874 GLU A CA 1
ATOM 6925 C C . GLU A 1 874 ? 15.958 -4.374 -8.078 1.00 91.69 874 GLU A C 1
ATOM 6927 O O . GLU A 1 874 ? 15.355 -5.374 -8.483 1.00 91.69 874 GLU A O 1
ATOM 6932 N N . ALA A 1 875 ? 16.994 -3.847 -8.744 1.00 95.88 875 ALA A N 1
ATOM 6933 C CA . ALA A 1 875 ? 17.531 -4.265 -10.035 1.00 95.88 875 ALA A CA 1
ATOM 6934 C C . ALA A 1 875 ? 16.576 -4.143 -11.239 1.00 95.88 875 ALA A C 1
ATOM 6936 O O . ALA A 1 875 ? 16.915 -4.613 -12.322 1.00 95.88 875 ALA A O 1
ATOM 6937 N N . TYR A 1 876 ? 15.406 -3.510 -11.097 1.00 96.75 876 TYR A N 1
ATOM 6938 C CA . TYR A 1 876 ? 14.520 -3.232 -12.233 1.00 96.75 876 TYR A CA 1
ATOM 6939 C C . TYR A 1 876 ? 15.121 -2.169 -13.164 1.00 96.75 876 TYR A C 1
ATOM 6941 O O . TYR A 1 876 ? 15.821 -1.277 -12.685 1.00 96.75 876 TYR A O 1
ATOM 6949 N N . PRO A 1 877 ? 14.850 -2.212 -14.479 1.00 94.25 877 PRO A N 1
ATOM 6950 C CA . PRO A 1 877 ? 15.297 -1.165 -15.393 1.00 94.25 877 PRO A CA 1
ATOM 6951 C C . PRO A 1 877 ? 14.578 0.163 -15.098 1.00 94.25 877 PRO A C 1
ATOM 6953 O O . PRO A 1 877 ? 13.470 0.180 -14.554 1.00 94.25 877 PRO A O 1
ATOM 6956 N N . GLY A 1 878 ? 15.198 1.288 -15.468 1.00 92.19 878 GLY A N 1
ATOM 6957 C CA . GLY A 1 878 ? 14.672 2.630 -15.166 1.00 92.19 878 GLY A CA 1
ATOM 6958 C C . GLY A 1 878 ? 13.295 2.940 -15.774 1.00 92.19 878 GLY A C 1
ATOM 6959 O O . GLY A 1 878 ? 12.588 3.818 -15.290 1.00 92.19 878 GLY A O 1
ATOM 6960 N N . ASP A 1 879 ? 12.885 2.198 -16.800 1.00 94.44 879 ASP A N 1
ATOM 6961 C CA . ASP A 1 879 ? 11.618 2.331 -17.519 1.00 94.44 879 ASP A CA 1
ATOM 6962 C C . ASP A 1 879 ? 10.549 1.308 -17.081 1.00 94.44 879 ASP A C 1
ATOM 6964 O O . ASP A 1 879 ? 9.496 1.207 -17.710 1.00 94.44 879 ASP A O 1
ATOM 6968 N N . VAL A 1 880 ? 10.741 0.580 -15.971 1.00 97.00 880 VAL A N 1
ATOM 6969 C CA . VAL A 1 880 ? 9.723 -0.362 -15.457 1.00 97.00 880 VAL A CA 1
ATOM 6970 C C . VAL A 1 880 ? 8.393 0.326 -15.106 1.00 97.00 880 VAL A C 1
ATOM 6972 O O . VAL A 1 880 ? 7.326 -0.274 -15.212 1.00 97.00 880 VAL A O 1
ATOM 6975 N N . PHE A 1 881 ? 8.417 1.612 -14.740 1.00 97.62 881 PHE A N 1
ATOM 6976 C CA . PHE A 1 881 ? 7.192 2.403 -14.577 1.00 97.62 881 PHE A CA 1
ATOM 6977 C C . PHE A 1 881 ? 6.484 2.635 -15.922 1.00 97.62 881 PHE A C 1
ATOM 6979 O O . PHE A 1 881 ? 5.255 2.575 -16.016 1.00 97.62 881 PHE A O 1
ATOM 6986 N N . TYR A 1 882 ? 7.257 2.877 -16.985 1.00 97.38 882 TYR A N 1
ATOM 6987 C CA . TYR A 1 882 ? 6.725 3.072 -18.331 1.00 97.38 882 TYR A CA 1
ATOM 6988 C C . TYR A 1 882 ? 6.079 1.793 -18.879 1.00 97.38 882 TYR A C 1
ATOM 6990 O O . TYR A 1 882 ? 5.029 1.872 -19.515 1.00 97.38 882 TYR A O 1
ATOM 6998 N N . LEU A 1 883 ? 6.630 0.620 -18.542 1.00 97.38 883 LEU A N 1
ATOM 6999 C CA . LEU A 1 883 ? 6.053 -0.689 -18.863 1.00 97.38 883 LEU A CA 1
ATOM 7000 C C . LEU A 1 883 ? 4.575 -0.782 -18.446 1.00 97.38 883 LEU A C 1
ATOM 7002 O O . LEU A 1 883 ? 3.703 -1.046 -19.279 1.00 97.38 883 LEU A O 1
ATOM 7006 N N . HIS A 1 884 ? 4.291 -0.544 -17.163 1.00 98.50 884 HIS A N 1
ATOM 7007 C CA . HIS A 1 884 ? 2.940 -0.677 -16.621 1.00 98.50 884 HIS A CA 1
ATOM 7008 C C . HIS A 1 884 ? 2.052 0.526 -16.942 1.00 98.50 884 HIS A C 1
ATOM 7010 O O . HIS A 1 884 ? 0.861 0.339 -17.177 1.00 98.50 884 HIS A O 1
ATOM 7016 N N . SER A 1 885 ? 2.595 1.746 -17.003 1.00 97.62 885 SER A N 1
ATOM 7017 C CA . SER A 1 885 ? 1.777 2.927 -17.313 1.00 97.62 885 SER A CA 1
ATOM 7018 C C . SER A 1 885 ? 1.270 2.900 -18.754 1.00 97.62 885 SER A C 1
ATOM 7020 O O . SER A 1 885 ? 0.072 3.062 -18.969 1.00 97.62 885 SER A O 1
ATOM 7022 N N . ARG A 1 886 ? 2.120 2.575 -19.742 1.00 97.38 886 ARG A N 1
ATOM 7023 C CA . ARG A 1 886 ? 1.687 2.457 -21.149 1.00 97.38 886 ARG A CA 1
ATOM 7024 C C . ARG A 1 886 ? 0.712 1.299 -21.387 1.00 97.38 886 ARG A C 1
ATOM 7026 O O . ARG A 1 886 ? -0.071 1.351 -22.330 1.00 97.38 886 ARG A O 1
ATOM 7033 N N . LEU A 1 887 ? 0.762 0.261 -20.548 1.00 98.56 887 LEU A N 1
ATOM 7034 C CA . LEU A 1 887 ? -0.191 -0.851 -20.565 1.00 98.56 887 LEU A CA 1
ATOM 7035 C C . LEU A 1 887 ? -1.542 -0.426 -19.976 1.00 98.56 887 LEU A C 1
ATOM 7037 O O . LEU A 1 887 ? -2.567 -0.524 -20.642 1.00 98.56 887 LEU A O 1
ATOM 7041 N N . LEU A 1 888 ? -1.548 0.045 -18.727 1.00 98.50 888 LEU A N 1
ATOM 7042 C CA . LEU A 1 888 ? -2.780 0.293 -17.979 1.00 98.50 888 LEU A CA 1
ATOM 7043 C C . LEU A 1 888 ? -3.535 1.528 -18.481 1.00 98.50 888 LEU A C 1
ATOM 7045 O O . LEU A 1 888 ? -4.759 1.537 -18.428 1.00 98.50 888 LEU A O 1
ATOM 7049 N N . GLU A 1 889 ? -2.857 2.530 -19.049 1.00 98.19 889 GLU A N 1
ATOM 7050 C CA . GLU A 1 889 ? -3.514 3.699 -19.658 1.00 98.19 889 GLU A CA 1
ATOM 7051 C C . GLU A 1 889 ? -4.311 3.385 -20.933 1.00 98.19 889 GLU A C 1
ATOM 7053 O O . GLU A 1 889 ? -5.093 4.222 -21.382 1.00 98.19 889 GLU A O 1
ATOM 7058 N N . ARG A 1 890 ? -4.160 2.192 -21.521 1.00 98.38 890 ARG A N 1
ATOM 7059 C CA . ARG A 1 890 ? -4.987 1.746 -22.656 1.00 98.38 890 ARG A CA 1
ATOM 7060 C C . ARG A 1 890 ? -6.399 1.338 -22.228 1.00 98.38 890 ARG A C 1
ATOM 7062 O O . ARG A 1 890 ? -7.323 1.372 -23.040 1.00 98.38 890 ARG A O 1
ATOM 7069 N N . ALA A 1 891 ? -6.597 0.990 -20.959 1.00 98.25 891 ALA A N 1
ATOM 7070 C CA . ALA A 1 891 ? -7.919 0.748 -20.397 1.00 98.25 891 ALA A CA 1
ATOM 7071 C C . ALA A 1 891 ? -8.633 2.088 -20.155 1.00 98.25 891 ALA A C 1
ATOM 7073 O O . ALA A 1 891 ? -8.177 2.905 -19.355 1.00 98.25 891 ALA A O 1
ATOM 7074 N N . ALA A 1 892 ? -9.719 2.335 -20.891 1.00 98.00 892 ALA A N 1
ATOM 7075 C CA . ALA A 1 892 ? -10.480 3.580 -20.830 1.00 98.00 892 ALA A CA 1
ATOM 7076 C C . ALA A 1 892 ? -11.940 3.380 -21.265 1.00 98.00 892 ALA A C 1
ATOM 7078 O O . ALA A 1 892 ? -12.275 2.397 -21.934 1.00 98.00 892 ALA A O 1
ATOM 7079 N N . LYS A 1 893 ? -12.800 4.346 -20.920 1.00 98.44 893 LYS A N 1
ATOM 7080 C CA . LYS A 1 893 ? -14.150 4.517 -21.478 1.00 98.44 893 LYS A CA 1
ATOM 7081 C C . LYS A 1 893 ? -14.097 5.539 -22.614 1.00 98.44 893 LYS A C 1
ATOM 7083 O O . LYS A 1 893 ? -13.748 6.699 -22.386 1.00 98.44 893 LYS A O 1
ATOM 7088 N N . MET A 1 894 ? -14.459 5.111 -23.818 1.00 98.31 894 MET A N 1
ATOM 7089 C CA . MET A 1 894 ? -14.522 5.970 -24.999 1.00 98.31 894 MET A CA 1
ATOM 7090 C C . MET A 1 894 ? -15.802 6.809 -24.989 1.00 98.31 894 MET A C 1
ATOM 7092 O O . MET A 1 894 ? -16.828 6.405 -24.423 1.00 98.31 894 MET A O 1
ATOM 7096 N N . ASN A 1 895 ? -15.730 7.990 -25.598 1.00 97.31 895 ASN A N 1
ATOM 7097 C CA . ASN A 1 895 ? -16.885 8.849 -25.833 1.00 97.31 895 ASN A CA 1
ATOM 7098 C C . ASN A 1 895 ? -17.756 8.315 -26.987 1.00 97.31 895 ASN A C 1
ATOM 7100 O O . ASN A 1 895 ? -17.359 7.408 -27.722 1.00 97.31 895 ASN A O 1
ATOM 7104 N N . ASP A 1 896 ? -18.937 8.902 -27.164 1.00 95.62 896 ASP A N 1
ATOM 7105 C CA . ASP A 1 896 ? -19.919 8.415 -28.139 1.00 95.62 896 ASP A CA 1
ATOM 7106 C C . ASP A 1 896 ? -19.432 8.557 -29.592 1.00 95.62 896 ASP A C 1
ATOM 7108 O O . ASP A 1 896 ? -19.693 7.686 -30.417 1.00 95.62 896 ASP A O 1
ATOM 7112 N N . SER A 1 897 ? -18.634 9.592 -29.897 1.00 96.25 897 SER A N 1
ATOM 7113 C CA . SER A 1 897 ? -18.031 9.780 -31.232 1.00 96.25 897 SER A CA 1
ATOM 7114 C C . SER A 1 897 ? -17.012 8.697 -31.613 1.00 96.25 897 SER A C 1
ATOM 7116 O O . SER A 1 897 ? -16.737 8.505 -32.791 1.00 96.25 897 SER A O 1
ATOM 7118 N N . HIS A 1 898 ? -16.477 7.973 -30.626 1.00 95.50 898 HIS A N 1
ATOM 7119 C CA . HIS A 1 898 ? -15.560 6.845 -30.805 1.00 95.50 898 HIS A CA 1
ATOM 7120 C C . HIS A 1 898 ? -16.239 5.511 -30.431 1.00 95.50 898 HIS A C 1
ATOM 7122 O O . HIS A 1 898 ? -15.588 4.581 -29.961 1.00 95.50 898 HIS A O 1
ATOM 7128 N N . GLY A 1 899 ? -17.565 5.427 -30.592 1.00 94.12 899 GLY A N 1
ATOM 7129 C CA . GLY A 1 899 ? -18.357 4.204 -30.418 1.00 94.12 899 GLY A CA 1
ATOM 7130 C C . GLY A 1 899 ? -18.791 3.900 -28.983 1.00 94.12 899 GLY A C 1
ATOM 7131 O O . GLY A 1 899 ? -19.587 2.991 -28.775 1.00 94.12 899 GLY A O 1
ATOM 7132 N N . GLY A 1 900 ? -18.310 4.644 -27.983 1.00 95.56 900 GLY A N 1
ATOM 7133 C CA . GLY A 1 900 ? -18.769 4.509 -26.600 1.00 95.56 900 GLY A CA 1
ATOM 7134 C C . GLY A 1 900 ? -18.334 3.227 -25.878 1.00 95.56 900 GLY A C 1
ATOM 7135 O O . GLY A 1 900 ? -18.807 2.979 -24.768 1.00 95.56 900 GLY A O 1
ATOM 7136 N N . GLY A 1 901 ? -17.432 2.422 -26.443 1.00 97.62 901 GLY A N 1
ATOM 7137 C CA . GLY A 1 901 ? -16.974 1.189 -25.802 1.00 97.62 901 GLY A CA 1
ATOM 7138 C C . GLY A 1 901 ? -16.060 1.426 -24.596 1.00 97.62 901 GLY A C 1
ATOM 7139 O O . GLY A 1 901 ? -15.650 2.553 -24.292 1.00 97.62 901 GLY A O 1
ATOM 7140 N N . SER A 1 902 ? -15.735 0.359 -23.868 1.00 98.50 902 SER A N 1
ATOM 7141 C CA . SER A 1 902 ? -14.864 0.448 -22.688 1.00 98.50 902 SER A CA 1
ATOM 7142 C C . SER A 1 902 ? -13.967 -0.762 -22.510 1.00 98.50 902 SER A C 1
ATOM 7144 O O . SER A 1 902 ? -14.405 -1.885 -22.736 1.00 98.50 902 SER A O 1
ATOM 7146 N N . LEU A 1 903 ? -12.774 -0.544 -21.965 1.00 98.75 903 LEU A N 1
ATOM 7147 C CA . LEU A 1 903 ? -11.924 -1.604 -21.428 1.00 98.75 903 LEU A CA 1
ATOM 7148 C C . LEU A 1 903 ? -11.653 -1.322 -19.945 1.00 98.75 903 LEU A C 1
ATOM 7150 O O . LEU A 1 903 ? -10.959 -0.361 -19.631 1.00 98.75 903 LEU A O 1
ATOM 7154 N N . THR A 1 904 ? -12.217 -2.129 -19.046 1.00 98.88 904 THR A N 1
ATOM 7155 C CA . THR A 1 904 ? -11.934 -2.099 -17.598 1.00 98.88 904 THR A CA 1
ATOM 7156 C C . THR A 1 904 ? -10.744 -2.996 -17.295 1.00 98.88 904 THR A C 1
ATOM 7158 O O . THR A 1 904 ? -10.700 -4.116 -17.795 1.00 98.88 904 THR A O 1
ATOM 7161 N N . ALA A 1 905 ? -9.807 -2.553 -16.458 1.00 98.81 905 ALA A N 1
ATOM 7162 C CA . ALA A 1 905 ? -8.621 -3.329 -16.102 1.00 98.81 905 ALA A CA 1
ATOM 7163 C C . ALA A 1 905 ? -8.572 -3.667 -14.609 1.00 98.81 905 ALA A C 1
ATOM 7165 O O . ALA A 1 905 ? -8.665 -2.778 -13.766 1.00 98.81 905 ALA A O 1
ATOM 7166 N N . LEU A 1 906 ? -8.340 -4.943 -14.300 1.00 98.81 906 LEU A N 1
ATOM 7167 C CA . LEU A 1 906 ? -8.080 -5.459 -12.957 1.00 98.81 906 LEU A CA 1
ATOM 7168 C C . LEU A 1 906 ? -6.665 -6.054 -12.895 1.00 98.81 906 LEU A C 1
ATOM 7170 O O . LEU A 1 906 ? -6.491 -7.268 -13.049 1.00 98.81 906 LEU A O 1
ATOM 7174 N N . PRO A 1 907 ? -5.619 -5.221 -12.743 1.00 98.75 907 PRO A N 1
ATOM 7175 C CA . PRO A 1 907 ? -4.278 -5.736 -12.525 1.00 98.75 907 PRO A CA 1
ATOM 7176 C C . PRO A 1 907 ? -4.169 -6.399 -11.155 1.00 98.75 907 PRO A C 1
ATOM 7178 O O . PRO A 1 907 ? -4.637 -5.851 -10.160 1.00 98.75 907 PRO A O 1
ATOM 7181 N N . ILE A 1 908 ? -3.509 -7.553 -11.098 1.00 98.81 908 ILE A N 1
ATOM 7182 C CA . ILE A 1 908 ? -3.143 -8.219 -9.850 1.00 98.81 908 ILE A CA 1
ATOM 7183 C C . ILE A 1 908 ? -1.671 -7.922 -9.549 1.00 98.81 908 ILE A C 1
ATOM 7185 O O . ILE A 1 908 ? -0.821 -7.977 -10.443 1.00 98.81 908 ILE A O 1
ATOM 7189 N N . ILE A 1 909 ? -1.372 -7.608 -8.286 1.00 98.31 909 ILE A N 1
ATOM 7190 C CA . ILE A 1 909 ? -0.011 -7.490 -7.752 1.00 98.31 909 ILE A CA 1
ATOM 7191 C C . ILE A 1 909 ? 0.127 -8.359 -6.506 1.00 98.31 909 ILE A C 1
ATOM 7193 O O . ILE A 1 909 ? -0.663 -8.283 -5.563 1.00 98.31 909 ILE A O 1
ATOM 7197 N N . GLU A 1 910 ? 1.168 -9.182 -6.500 1.00 96.81 910 GLU A N 1
ATOM 7198 C CA . GLU A 1 910 ? 1.612 -9.905 -5.315 1.00 96.81 910 GLU A CA 1
ATOM 7199 C C . GLU A 1 910 ? 2.585 -9.039 -4.506 1.00 96.81 910 GLU A C 1
ATOM 7201 O O . GLU A 1 910 ? 3.636 -8.645 -5.019 1.00 96.81 910 GLU A O 1
ATOM 7206 N N . THR A 1 911 ? 2.238 -8.766 -3.247 1.00 92.69 911 THR A N 1
ATOM 7207 C CA . THR A 1 911 ? 3.146 -8.189 -2.244 1.00 92.69 911 THR A CA 1
ATOM 7208 C C . THR A 1 911 ? 3.949 -9.283 -1.546 1.00 92.69 911 THR A C 1
ATOM 7210 O O . THR A 1 911 ? 3.578 -10.459 -1.568 1.00 92.69 911 THR A O 1
ATOM 7213 N N . GLN A 1 912 ? 5.063 -8.893 -0.927 1.00 84.50 912 GLN A N 1
ATOM 7214 C CA . GLN A 1 912 ? 5.830 -9.761 -0.037 1.00 84.50 912 GLN A CA 1
ATOM 7215 C C . GLN A 1 912 ? 5.615 -9.278 1.398 1.00 84.50 912 GLN A C 1
ATOM 7217 O O . GLN A 1 912 ? 5.916 -8.127 1.700 1.00 84.50 912 GLN A O 1
ATOM 7222 N N . ALA A 1 913 ? 5.073 -10.144 2.259 1.00 85.62 913 ALA A N 1
ATOM 7223 C CA . ALA A 1 913 ? 4.804 -9.851 3.673 1.00 85.62 913 ALA A CA 1
ATOM 7224 C C . ALA A 1 913 ? 3.993 -8.556 3.919 1.00 85.62 913 ALA A C 1
ATOM 7226 O O . ALA A 1 913 ? 4.248 -7.819 4.868 1.00 85.62 913 ALA A O 1
ATOM 7227 N N . GLY A 1 914 ? 3.037 -8.255 3.043 1.00 79.56 914 GLY A N 1
ATOM 7228 C CA . GLY A 1 914 ? 2.172 -7.081 3.125 1.00 79.56 914 GLY A CA 1
ATOM 7229 C C . GLY A 1 914 ? 2.856 -5.761 2.765 1.00 79.56 914 GLY A C 1
ATOM 7230 O O . GLY A 1 914 ? 2.242 -4.707 2.930 1.00 79.56 914 GLY A O 1
ATOM 7231 N N . ASP A 1 915 ? 4.099 -5.782 2.268 1.00 85.00 915 ASP A N 1
ATOM 7232 C CA . ASP A 1 915 ? 4.844 -4.562 1.963 1.00 85.00 915 ASP A CA 1
ATOM 7233 C C . ASP A 1 915 ? 4.335 -3.872 0.687 1.00 85.00 915 ASP A C 1
ATOM 7235 O O . ASP A 1 915 ? 4.673 -4.225 -0.447 1.00 85.00 915 ASP A O 1
ATOM 7239 N N . VAL A 1 916 ? 3.530 -2.830 0.889 1.00 84.44 916 VAL A N 1
ATOM 7240 C CA . VAL A 1 916 ? 3.040 -1.931 -0.167 1.00 84.44 916 VAL A CA 1
ATOM 7241 C C . VAL A 1 916 ? 4.048 -0.853 -0.570 1.00 84.44 916 VAL A C 1
ATOM 7243 O O . VAL A 1 916 ? 3.793 -0.112 -1.517 1.00 84.44 916 VAL A O 1
ATOM 7246 N N . SER A 1 917 ? 5.176 -0.736 0.137 1.00 85.12 917 SER A N 1
ATOM 7247 C CA . SER A 1 917 ? 6.221 0.266 -0.114 1.00 85.12 917 SER A CA 1
ATOM 7248 C C . SER A 1 917 ? 7.340 -0.221 -1.046 1.00 85.12 917 SER A C 1
ATOM 7250 O O . SER A 1 917 ? 8.186 0.574 -1.484 1.00 85.12 917 SER A O 1
ATOM 7252 N N . ALA A 1 918 ? 7.311 -1.507 -1.408 1.00 88.12 918 ALA A N 1
ATOM 7253 C CA . ALA A 1 918 ? 8.145 -2.082 -2.453 1.00 88.12 918 ALA A CA 1
ATOM 7254 C C . ALA A 1 918 ? 7.934 -1.368 -3.802 1.00 88.12 918 ALA A C 1
ATOM 7256 O O . ALA A 1 918 ? 6.890 -0.748 -4.060 1.00 88.12 918 ALA A O 1
ATOM 7257 N N . TYR A 1 919 ? 8.939 -1.443 -4.680 1.00 92.38 919 TYR A N 1
ATOM 7258 C CA . TYR A 1 919 ? 8.995 -0.584 -5.863 1.00 92.38 919 TYR A CA 1
ATOM 7259 C C . TYR A 1 919 ? 7.831 -0.808 -6.843 1.00 92.38 919 TYR A C 1
ATOM 7261 O O . TYR A 1 919 ? 7.169 0.151 -7.246 1.00 92.38 919 TYR A O 1
ATOM 7269 N N . ILE A 1 920 ? 7.527 -2.064 -7.190 1.00 95.56 920 ILE A N 1
ATOM 7270 C CA . ILE A 1 920 ? 6.449 -2.386 -8.142 1.00 95.56 920 ILE A CA 1
ATOM 7271 C C . ILE A 1 920 ? 5.050 -2.088 -7.574 1.00 95.56 920 ILE A C 1
ATOM 7273 O O . ILE A 1 920 ? 4.294 -1.401 -8.267 1.00 95.56 920 ILE A O 1
ATOM 7277 N N . PRO A 1 921 ? 4.693 -2.504 -6.338 1.00 95.44 921 PRO A N 1
ATOM 7278 C CA . PRO A 1 921 ? 3.436 -2.095 -5.712 1.00 9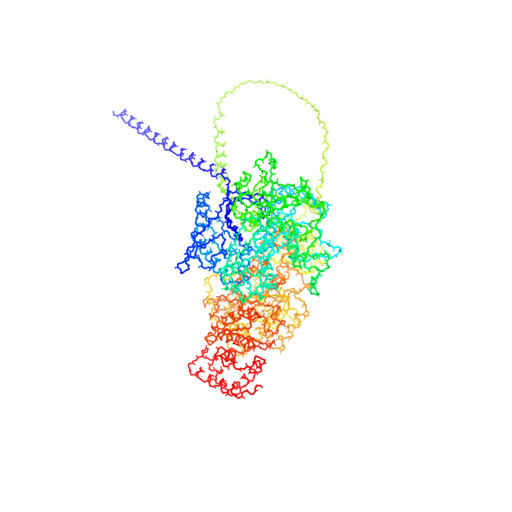5.44 921 PRO A CA 1
ATOM 7279 C C . PRO A 1 921 ? 3.216 -0.580 -5.723 1.00 95.44 921 PRO A C 1
ATOM 7281 O O . PRO A 1 921 ? 2.170 -0.117 -6.175 1.00 95.44 921 PRO A O 1
ATOM 7284 N N . THR A 1 922 ? 4.228 0.200 -5.327 1.00 94.69 922 THR A N 1
ATOM 7285 C CA . THR A 1 922 ? 4.142 1.670 -5.292 1.00 94.69 922 THR A CA 1
ATOM 7286 C C . THR A 1 922 ? 3.859 2.262 -6.678 1.00 94.69 922 THR A C 1
ATOM 7288 O O . THR A 1 922 ? 3.034 3.169 -6.816 1.00 94.69 922 THR A O 1
ATOM 7291 N N . ASN A 1 923 ? 4.504 1.733 -7.723 1.00 96.56 923 ASN A N 1
ATOM 7292 C CA . ASN A 1 923 ? 4.286 2.171 -9.102 1.00 96.56 923 ASN A CA 1
ATOM 7293 C C . ASN A 1 923 ? 2.853 1.888 -9.569 1.00 96.56 923 ASN A C 1
ATOM 7295 O O . ASN A 1 923 ? 2.201 2.756 -10.138 1.00 96.56 923 ASN A O 1
ATOM 7299 N N . VAL A 1 924 ? 2.335 0.682 -9.330 1.00 97.31 924 VAL A N 1
ATOM 7300 C CA . VAL A 1 924 ? 1.005 0.308 -9.839 1.00 97.31 924 VAL A CA 1
ATOM 7301 C C . VAL A 1 924 ? -0.117 0.979 -9.042 1.00 97.31 924 VAL A C 1
ATOM 7303 O O . VAL A 1 924 ? -1.132 1.347 -9.632 1.00 97.31 924 VAL A O 1
ATOM 7306 N N . ILE A 1 925 ? 0.075 1.239 -7.743 1.00 97.00 925 ILE A N 1
ATOM 7307 C CA . ILE A 1 925 ? -0.854 2.055 -6.940 1.00 97.00 925 ILE A CA 1
ATOM 7308 C C . ILE A 1 925 ? -0.992 3.468 -7.537 1.00 97.00 925 ILE A C 1
ATOM 7310 O O . ILE A 1 925 ? -2.107 3.983 -7.653 1.00 97.00 925 ILE A O 1
ATOM 7314 N N . SER A 1 926 ? 0.114 4.089 -7.968 1.00 97.12 926 SER A N 1
ATOM 7315 C CA . SER A 1 926 ? 0.078 5.446 -8.536 1.00 97.12 926 SER A CA 1
ATOM 7316 C C . SER A 1 926 ? -0.503 5.510 -9.954 1.00 97.12 926 SER A C 1
ATOM 7318 O O . SER A 1 926 ? -1.129 6.510 -10.295 1.00 97.12 926 SER A O 1
ATOM 7320 N N . ILE A 1 927 ? -0.375 4.440 -10.748 1.00 97.50 927 ILE A N 1
ATOM 7321 C CA . ILE A 1 927 ? -1.005 4.299 -12.080 1.00 97.50 927 ILE A CA 1
ATOM 7322 C C . ILE A 1 927 ? -2.503 3.949 -11.970 1.00 97.50 927 ILE A C 1
ATOM 7324 O O . ILE A 1 927 ? -3.288 4.260 -12.860 1.00 97.50 927 ILE A O 1
ATOM 7328 N N . THR A 1 928 ? -2.873 3.304 -10.861 1.00 98.12 928 THR A N 1
ATOM 7329 C CA . THR A 1 928 ? -4.228 2.953 -10.408 1.00 98.12 928 THR A CA 1
ATOM 7330 C C . THR A 1 928 ? -5.326 3.976 -10.723 1.00 98.12 928 THR A C 1
ATOM 7332 O O . THR A 1 928 ? -5.002 5.157 -10.697 1.00 98.12 928 THR A O 1
ATOM 7335 N N . ASP A 1 929 ? -6.618 3.630 -10.759 1.00 97.50 929 ASP A N 1
ATOM 7336 C CA . ASP A 1 929 ? -7.693 4.523 -10.265 1.00 97.50 929 ASP A CA 1
ATOM 7337 C C . ASP A 1 929 ? -8.118 4.164 -8.832 1.00 97.50 929 ASP A C 1
ATOM 7339 O O . ASP A 1 929 ? -8.807 4.923 -8.152 1.00 97.50 929 ASP A O 1
ATOM 7343 N N . GLY A 1 930 ? -7.661 3.032 -8.321 1.00 96.94 930 GLY A N 1
ATOM 7344 C CA . GLY A 1 930 ? -8.005 2.537 -7.002 1.00 96.94 930 GLY A CA 1
ATOM 7345 C C . GLY A 1 930 ? -7.334 1.203 -6.731 1.00 96.94 930 GLY A C 1
ATOM 7346 O O . GLY A 1 930 ? -6.651 0.655 -7.601 1.00 96.94 930 GLY A O 1
ATOM 7347 N N . GLN A 1 931 ? -7.511 0.700 -5.518 1.00 97.56 931 GLN A N 1
ATOM 7348 C CA . GLN A 1 931 ? -7.015 -0.597 -5.114 1.00 97.56 931 GLN A CA 1
ATOM 7349 C C . GLN A 1 931 ? -7.968 -1.320 -4.159 1.00 97.56 931 GLN A C 1
ATOM 7351 O O . GLN A 1 931 ? -8.560 -0.727 -3.257 1.00 97.56 931 GLN A O 1
ATOM 7356 N N . ILE A 1 932 ? -8.025 -2.637 -4.319 1.00 98.00 932 ILE A N 1
ATOM 7357 C CA . ILE A 1 932 ? -8.616 -3.623 -3.426 1.00 98.00 932 ILE A CA 1
ATOM 7358 C C . ILE A 1 932 ? -7.453 -4.327 -2.729 1.00 98.00 932 ILE A C 1
ATOM 7360 O O . ILE A 1 932 ? -6.711 -5.090 -3.352 1.00 98.00 932 ILE A O 1
ATOM 7364 N N . PHE A 1 933 ? -7.286 -4.053 -1.438 1.00 97.00 933 PHE A N 1
ATOM 7365 C CA . PHE A 1 933 ? -6.211 -4.606 -0.624 1.00 97.00 933 PHE A CA 1
ATOM 7366 C C . PHE A 1 933 ? -6.695 -5.836 0.146 1.00 97.00 933 PHE A C 1
ATOM 7368 O O . PHE A 1 933 ? -7.605 -5.732 0.973 1.00 97.00 933 PHE A O 1
ATOM 7375 N N . LEU A 1 934 ? -6.097 -6.997 -0.133 1.00 96.31 934 LEU A N 1
ATOM 7376 C CA . LEU A 1 934 ? -6.417 -8.270 0.510 1.00 96.31 934 LEU A CA 1
ATOM 7377 C C . LEU A 1 934 ? -5.383 -8.634 1.577 1.00 96.31 934 LEU A C 1
ATOM 7379 O O . LEU A 1 934 ? -4.194 -8.763 1.283 1.00 96.31 934 LEU A O 1
ATOM 7383 N N . GLU A 1 935 ? -5.852 -8.872 2.801 1.00 91.81 935 GLU A N 1
ATOM 7384 C CA . GLU A 1 935 ? -5.001 -9.172 3.955 1.00 91.81 935 GLU A CA 1
ATOM 7385 C C . GLU A 1 935 ? -5.065 -10.632 4.383 1.00 91.81 935 GLU A C 1
ATOM 7387 O O . GLU A 1 935 ? -6.133 -11.214 4.580 1.00 91.81 935 GLU A O 1
ATOM 7392 N N . THR A 1 936 ? -3.889 -11.187 4.649 1.00 91.56 936 THR A N 1
ATOM 7393 C CA . THR A 1 936 ? -3.724 -12.534 5.194 1.00 91.56 936 THR A CA 1
ATOM 7394 C C . THR A 1 936 ? -4.394 -12.688 6.565 1.00 91.56 936 THR A C 1
ATOM 7396 O O . THR A 1 936 ? -5.045 -13.698 6.827 1.00 91.56 936 THR A O 1
ATOM 7399 N N . GLU A 1 937 ? -4.313 -11.672 7.431 1.00 89.31 937 GLU A N 1
ATOM 7400 C CA . GLU A 1 937 ? -4.923 -11.711 8.768 1.00 89.31 937 GLU A CA 1
ATOM 7401 C C . GLU A 1 937 ? -6.454 -11.846 8.703 1.00 89.31 937 GLU A C 1
ATOM 7403 O O . GLU A 1 937 ? -7.040 -12.693 9.380 1.00 89.31 937 GLU A O 1
ATOM 7408 N N . LEU A 1 938 ? -7.113 -11.058 7.847 1.00 91.00 938 LEU A N 1
ATOM 7409 C CA . LEU A 1 938 ? -8.566 -11.122 7.655 1.00 91.00 938 LEU A CA 1
ATOM 7410 C C . LEU A 1 938 ? -8.996 -12.479 7.090 1.00 91.00 938 LEU A C 1
ATOM 7412 O O . LEU A 1 938 ? -9.998 -13.047 7.531 1.00 91.00 938 LEU A O 1
ATOM 7416 N N . PHE A 1 939 ? -8.204 -13.023 6.163 1.00 92.12 939 PHE A N 1
ATOM 7417 C CA . PHE A 1 939 ? -8.457 -14.326 5.560 1.00 92.12 939 PHE A CA 1
ATOM 7418 C C . PHE A 1 939 ? -8.460 -15.462 6.597 1.00 92.12 939 PHE A C 1
ATOM 7420 O O . PHE A 1 939 ? -9.323 -16.351 6.535 1.00 92.12 939 PHE A O 1
ATOM 7427 N N . TYR A 1 940 ? -7.529 -15.428 7.560 1.00 89.62 940 TYR A N 1
ATOM 7428 C CA . TYR A 1 940 ? -7.451 -16.398 8.660 1.00 89.62 940 TYR A CA 1
ATOM 7429 C C . TYR A 1 940 ? -8.503 -16.167 9.750 1.00 89.62 940 TYR A C 1
ATOM 7431 O O . TYR A 1 940 ? -8.990 -17.138 10.323 1.00 89.62 940 TYR A O 1
ATOM 7439 N N . LYS A 1 941 ? -8.951 -14.922 9.967 1.00 89.44 941 LYS A N 1
ATOM 7440 C CA . LYS A 1 941 ? -10.110 -14.601 10.827 1.00 89.44 941 LYS A CA 1
ATOM 7441 C C . LYS A 1 941 ? -11.464 -15.011 10.226 1.00 89.44 941 LYS A C 1
ATOM 7443 O O . LYS A 1 941 ? -12.507 -14.768 10.827 1.00 89.44 941 LYS A O 1
ATOM 7448 N N . GLY A 1 942 ? -11.471 -15.612 9.036 1.00 91.00 942 GLY A N 1
ATOM 7449 C CA . GLY A 1 942 ? -12.689 -16.070 8.367 1.00 91.00 942 GLY A CA 1
ATOM 7450 C C . GLY A 1 942 ? -13.478 -14.960 7.667 1.00 91.00 942 GLY A C 1
ATOM 7451 O O . GLY A 1 942 ? -14.623 -15.184 7.281 1.00 91.00 942 GLY A O 1
ATOM 7452 N N . ILE A 1 943 ? -12.891 -13.775 7.473 1.00 93.38 943 ILE A N 1
ATOM 7453 C CA . ILE A 1 943 ? -13.479 -12.702 6.662 1.00 93.38 943 ILE A CA 1
ATOM 7454 C C . ILE A 1 943 ? -13.047 -12.937 5.214 1.00 93.38 943 ILE A C 1
ATOM 7456 O O . ILE A 1 943 ? -11.891 -12.719 4.851 1.00 93.38 943 ILE A O 1
ATOM 7460 N N . ARG A 1 944 ? -13.968 -13.445 4.391 1.00 95.06 944 ARG A N 1
ATOM 7461 C CA . ARG A 1 944 ? -13.723 -13.789 2.983 1.00 95.06 944 ARG A CA 1
ATOM 7462 C C . ARG A 1 944 ? -14.865 -13.223 2.127 1.00 95.06 944 ARG A C 1
ATOM 7464 O O . ARG A 1 944 ? -16.013 -13.531 2.447 1.00 95.06 944 ARG A O 1
ATOM 7471 N N . PRO A 1 945 ? -14.588 -12.403 1.092 1.00 95.62 945 PRO A N 1
ATOM 7472 C CA . PRO A 1 945 ? -13.265 -11.971 0.618 1.00 95.62 945 PRO A CA 1
ATOM 7473 C C . PRO A 1 945 ? -12.519 -11.086 1.635 1.00 95.62 945 PRO A C 1
ATOM 7475 O O . PRO A 1 945 ? -13.122 -10.292 2.352 1.00 95.62 945 PRO A O 1
ATOM 7478 N N . ALA A 1 946 ? -11.194 -11.242 1.705 1.00 95.25 946 ALA A N 1
ATOM 7479 C CA . ALA A 1 946 ? -10.345 -10.699 2.771 1.00 95.25 946 ALA A CA 1
ATOM 7480 C C . ALA A 1 946 ? -9.971 -9.217 2.576 1.00 95.25 946 ALA A C 1
ATOM 7482 O O . ALA A 1 946 ? -8.806 -8.841 2.680 1.00 95.25 946 ALA A O 1
ATOM 7483 N N . ILE A 1 947 ? -10.954 -8.377 2.255 1.00 94.44 947 ILE A N 1
ATOM 7484 C CA . ILE A 1 947 ? -10.749 -6.974 1.882 1.00 94.44 947 ILE A CA 1
ATOM 7485 C C . ILE A 1 947 ? -10.517 -6.110 3.127 1.00 94.44 947 ILE A C 1
ATOM 7487 O O . ILE A 1 947 ? -11.354 -6.050 4.033 1.00 94.44 947 ILE A O 1
ATOM 7491 N N . ASN A 1 948 ? -9.407 -5.371 3.153 1.00 92.56 948 ASN A N 1
ATOM 7492 C CA . ASN A 1 948 ? -9.208 -4.300 4.122 1.00 92.56 948 ASN A CA 1
ATOM 7493 C C . ASN A 1 948 ? -9.958 -3.041 3.671 1.00 92.56 948 ASN A C 1
ATOM 7495 O O . ASN A 1 948 ? -9.565 -2.371 2.718 1.00 92.56 948 ASN A O 1
ATOM 7499 N N . VAL A 1 949 ? -11.016 -2.688 4.401 1.00 88.62 949 VAL A N 1
ATOM 7500 C CA . VAL A 1 949 ? -11.883 -1.536 4.100 1.00 88.62 949 VAL A CA 1
ATOM 7501 C C . VAL A 1 949 ? -11.153 -0.187 4.174 1.00 88.62 949 VAL A C 1
ATOM 7503 O O . VAL A 1 949 ? -11.502 0.729 3.433 1.00 88.62 949 VAL A O 1
ATOM 7506 N N . GLY A 1 950 ? -10.148 -0.058 5.046 1.00 86.06 950 GLY A N 1
ATOM 7507 C CA . GLY A 1 950 ? -9.388 1.179 5.246 1.00 86.06 950 GLY A CA 1
ATOM 7508 C C . GLY A 1 950 ? -8.310 1.414 4.187 1.00 86.06 950 GLY A C 1
ATOM 7509 O O . GLY A 1 950 ? -8.135 2.541 3.734 1.00 86.06 950 GLY A O 1
ATOM 7510 N N . LEU A 1 951 ? -7.613 0.356 3.761 1.00 89.31 951 LEU A N 1
ATOM 7511 C CA . LEU A 1 951 ? -6.555 0.446 2.742 1.00 89.31 951 LEU A CA 1
ATOM 7512 C C . LEU A 1 951 ? -7.093 0.381 1.304 1.00 89.31 951 LEU A C 1
ATOM 7514 O O . LEU A 1 951 ? -6.405 0.805 0.370 1.00 89.31 951 LEU A O 1
ATOM 7518 N N . SER A 1 952 ? -8.315 -0.129 1.121 1.00 94.31 952 SER A N 1
ATOM 7519 C CA . SER A 1 952 ? -8.958 -0.228 -0.192 1.00 94.31 952 SER A CA 1
ATOM 7520 C C . SER A 1 952 ? -9.704 1.059 -0.564 1.00 94.31 952 SER A C 1
ATOM 7522 O O . SER A 1 952 ? -10.519 1.593 0.198 1.00 94.31 952 SER A O 1
ATOM 7524 N N . VAL A 1 953 ? -9.488 1.555 -1.779 1.00 95.00 953 VAL A N 1
ATOM 7525 C CA . VAL A 1 953 ? -10.051 2.822 -2.266 1.00 95.00 953 VAL A CA 1
ATOM 7526 C C . VAL A 1 953 ? -10.368 2.735 -3.749 1.00 95.00 953 VAL A C 1
ATOM 7528 O O . VAL A 1 953 ? -9.549 2.252 -4.503 1.00 95.00 953 VAL A O 1
ATOM 7531 N N . SER A 1 954 ? -11.508 3.287 -4.161 1.00 95.69 954 SER A N 1
ATOM 7532 C CA . SER A 1 954 ? -11.849 3.542 -5.564 1.00 95.69 954 SER A CA 1
ATOM 7533 C C . SER A 1 954 ? -11.976 5.056 -5.726 1.00 95.69 954 SER A C 1
ATOM 7535 O O . SER A 1 954 ? -12.814 5.667 -5.057 1.00 95.69 954 SER A O 1
ATOM 7537 N N . ARG A 1 955 ? -11.125 5.688 -6.551 1.00 94.25 955 ARG A N 1
ATOM 7538 C CA . ARG A 1 955 ? -11.150 7.154 -6.753 1.00 94.25 955 ARG A CA 1
ATOM 7539 C C . ARG A 1 955 ? -12.328 7.608 -7.610 1.00 94.25 955 ARG A C 1
ATOM 7541 O O . ARG A 1 955 ? -12.751 8.751 -7.481 1.00 94.25 955 ARG A O 1
ATOM 7548 N N . VAL A 1 956 ? -12.880 6.723 -8.445 1.00 94.19 956 VAL A N 1
ATOM 7549 C CA . VAL A 1 956 ? -14.144 6.973 -9.162 1.00 94.19 956 VAL A CA 1
ATOM 7550 C C . VAL A 1 956 ? -15.317 7.001 -8.174 1.00 94.19 956 VAL A C 1
ATOM 7552 O O . VAL A 1 956 ? -16.224 7.829 -8.288 1.00 94.19 956 VAL A O 1
ATOM 7555 N N . GLY A 1 957 ? -15.278 6.128 -7.163 1.00 92.56 957 GLY A N 1
ATOM 7556 C CA . GLY A 1 957 ? -16.228 6.119 -6.056 1.00 92.56 957 GLY A CA 1
ATOM 7557 C C . GLY A 1 957 ? -17.674 5.905 -6.511 1.00 92.56 957 GLY A C 1
ATOM 7558 O O . GLY A 1 957 ? -17.957 5.126 -7.418 1.00 92.56 957 GLY A O 1
ATOM 7559 N N . SER A 1 958 ? -18.614 6.615 -5.881 1.00 92.50 958 SER A N 1
ATOM 7560 C CA . SER A 1 958 ? -20.058 6.404 -6.094 1.00 92.50 958 SER A CA 1
ATOM 7561 C C . SER A 1 958 ? -20.569 6.707 -7.512 1.00 92.50 958 SER A C 1
ATOM 7563 O O . SER A 1 958 ? -21.714 6.385 -7.817 1.00 92.50 958 SER A O 1
ATOM 7565 N N . ALA A 1 959 ? -19.755 7.320 -8.382 1.00 93.50 959 ALA A N 1
ATOM 7566 C CA . ALA A 1 959 ? -20.094 7.490 -9.798 1.00 93.50 959 ALA A CA 1
ATOM 7567 C C . ALA A 1 959 ? -20.146 6.148 -10.552 1.00 93.50 959 ALA A C 1
ATOM 7569 O O . ALA A 1 959 ? -20.814 6.051 -11.576 1.00 93.50 959 ALA A O 1
ATOM 7570 N N . ALA A 1 960 ? -19.483 5.115 -10.025 1.00 95.19 960 ALA A N 1
ATOM 7571 C CA . ALA A 1 960 ? -19.502 3.751 -10.541 1.00 95.19 960 ALA A CA 1
ATOM 7572 C C . ALA A 1 960 ? -20.526 2.845 -9.826 1.00 95.19 960 ALA A C 1
ATOM 7574 O O . ALA A 1 960 ? -20.377 1.627 -9.836 1.00 95.19 960 ALA A O 1
ATOM 7575 N N . GLN A 1 961 ? -21.553 3.408 -9.179 1.00 95.00 961 GLN A N 1
ATOM 7576 C CA . GLN A 1 961 ? -22.616 2.650 -8.505 1.00 95.00 961 GLN A CA 1
ATOM 7577 C C . GLN A 1 961 ? -23.986 2.940 -9.113 1.00 95.00 961 GLN A C 1
ATOM 7579 O O . GLN A 1 961 ? -24.249 4.032 -9.614 1.00 95.00 961 GLN A O 1
ATOM 7584 N N . THR A 1 962 ? -24.896 1.969 -9.008 1.00 94.69 962 THR A N 1
ATOM 7585 C CA . THR A 1 962 ? -26.323 2.234 -9.224 1.00 94.69 962 THR A CA 1
ATOM 7586 C C . THR A 1 962 ? -26.846 3.160 -8.126 1.00 94.69 962 THR A C 1
ATOM 7588 O O . THR A 1 962 ? -26.323 3.181 -7.006 1.00 94.69 962 THR A O 1
ATOM 7591 N N . LYS A 1 963 ? -27.905 3.921 -8.420 1.00 94.75 963 LYS A N 1
ATOM 7592 C CA . LYS A 1 963 ? -28.494 4.854 -7.450 1.00 94.75 963 LYS A CA 1
ATOM 7593 C C . LYS A 1 963 ? -28.989 4.117 -6.196 1.00 94.75 963 LYS A C 1
ATOM 7595 O O . LYS A 1 963 ? -28.733 4.587 -5.092 1.00 94.75 963 LYS A O 1
ATOM 7600 N N . ALA A 1 964 ? -29.572 2.928 -6.361 1.00 95.31 964 ALA A N 1
ATOM 7601 C CA . ALA A 1 964 ? -29.981 2.044 -5.271 1.00 95.31 964 ALA A CA 1
ATOM 7602 C C . ALA A 1 964 ? -28.810 1.617 -4.367 1.00 95.31 964 ALA A C 1
ATOM 7604 O O . ALA A 1 964 ? -28.894 1.773 -3.151 1.00 95.31 964 ALA A O 1
ATOM 7605 N N . MET A 1 965 ? -27.693 1.137 -4.936 1.00 96.44 965 MET A N 1
ATOM 7606 C CA . MET A 1 965 ? -26.519 0.749 -4.137 1.00 96.44 965 MET A CA 1
ATOM 7607 C C . MET A 1 965 ? -25.931 1.957 -3.402 1.00 96.44 965 MET A C 1
ATOM 7609 O O . MET A 1 965 ? -25.659 1.884 -2.207 1.00 96.44 965 MET A O 1
ATOM 7613 N N . LYS A 1 966 ? -25.832 3.104 -4.081 1.00 94.88 966 LYS A N 1
ATOM 7614 C CA . LYS A 1 966 ? -25.355 4.356 -3.483 1.00 94.88 966 LYS A CA 1
ATOM 7615 C C . LYS A 1 966 ? -26.211 4.808 -2.292 1.00 94.88 966 LYS A C 1
ATOM 7617 O O . LYS A 1 966 ? -25.660 5.286 -1.300 1.00 94.88 966 LYS A O 1
ATOM 7622 N N . GLN A 1 967 ? -27.537 4.661 -2.374 1.00 93.44 967 GLN A N 1
ATOM 7623 C CA . GLN A 1 967 ? -28.464 5.003 -1.287 1.00 93.44 967 GLN A CA 1
ATOM 7624 C C . GLN A 1 967 ? -28.230 4.151 -0.032 1.00 93.44 967 GLN A C 1
ATOM 7626 O O . GLN A 1 967 ? -28.320 4.682 1.075 1.00 93.44 967 GLN A O 1
ATOM 7631 N N . VAL A 1 968 ? -27.904 2.862 -0.187 1.00 92.75 968 VAL A N 1
ATOM 7632 C CA . VAL A 1 968 ? -27.723 1.948 0.955 1.00 92.75 968 VAL A CA 1
ATOM 7633 C C . VAL A 1 968 ? -26.289 1.903 1.479 1.00 92.75 968 VAL A C 1
ATOM 7635 O O . VAL A 1 968 ? -26.095 1.833 2.689 1.00 92.75 968 VAL A O 1
ATOM 7638 N N . SER A 1 969 ? -25.272 1.986 0.616 1.00 90.69 969 SER A N 1
ATOM 7639 C CA . SER A 1 969 ? -23.872 1.806 1.024 1.00 90.69 969 SER A CA 1
ATOM 7640 C C . SER A 1 969 ? -23.126 3.105 1.341 1.00 90.69 969 SER A C 1
ATOM 7642 O O . SER A 1 969 ? -22.024 3.054 1.890 1.00 90.69 969 SER A O 1
ATOM 7644 N N . GLY A 1 970 ? -23.716 4.277 1.068 1.00 86.19 970 GLY A N 1
ATOM 7645 C CA . GLY A 1 970 ? -23.038 5.574 1.197 1.00 86.19 970 GLY A CA 1
ATOM 7646 C C . GLY A 1 970 ? -22.440 5.863 2.582 1.00 86.19 970 GLY A C 1
ATOM 7647 O O . GLY A 1 970 ? -21.373 6.466 2.670 1.00 86.19 970 GLY A O 1
ATOM 7648 N N . LYS A 1 971 ? -23.082 5.397 3.662 1.00 84.31 971 LYS A N 1
ATOM 7649 C CA . LYS A 1 971 ? -22.565 5.517 5.042 1.00 84.31 971 LYS A CA 1
ATOM 7650 C C . LYS A 1 971 ? -21.757 4.299 5.503 1.00 84.31 971 LYS A C 1
ATOM 7652 O O . LYS A 1 971 ? -20.949 4.411 6.420 1.00 84.31 971 LYS A O 1
ATOM 7657 N N . MET A 1 972 ? -21.915 3.159 4.832 1.00 89.12 972 MET A N 1
ATOM 7658 C CA . MET A 1 972 ? -21.387 1.863 5.266 1.00 89.12 972 MET A CA 1
ATOM 7659 C C . MET A 1 972 ? -19.859 1.843 5.358 1.00 89.12 972 MET A C 1
ATOM 7661 O O . MET A 1 972 ? -19.305 1.305 6.314 1.00 89.12 972 MET A O 1
ATOM 7665 N N . LYS A 1 973 ? -19.161 2.456 4.392 1.00 86.25 973 LYS A N 1
ATOM 7666 C CA . LYS A 1 973 ? -17.690 2.507 4.403 1.00 86.25 973 LYS A CA 1
ATOM 7667 C C . LYS A 1 973 ? -17.151 3.286 5.603 1.00 86.25 973 LYS A C 1
ATOM 7669 O O . LYS A 1 973 ? -16.188 2.845 6.224 1.00 86.25 973 LYS A O 1
ATOM 7674 N N . LEU A 1 974 ? -17.780 4.416 5.931 1.00 86.06 974 LEU A N 1
ATOM 7675 C CA . LEU A 1 974 ? -17.398 5.234 7.080 1.00 86.06 974 LEU A CA 1
ATOM 7676 C C . LEU A 1 974 ? -17.680 4.495 8.394 1.00 86.06 974 LEU A C 1
ATOM 7678 O O . LEU A 1 974 ? -16.808 4.448 9.254 1.00 86.06 974 LEU A O 1
ATOM 7682 N N . GLU A 1 975 ? -18.851 3.866 8.520 1.00 88.12 975 GLU A N 1
ATOM 7683 C CA . GLU A 1 975 ? -19.223 3.084 9.706 1.00 88.12 975 GLU A CA 1
ATOM 7684 C C . GLU A 1 975 ? -18.276 1.895 9.935 1.00 88.12 975 GLU A C 1
ATOM 7686 O O . GLU A 1 975 ? -17.833 1.670 11.058 1.00 88.12 975 GLU A O 1
ATOM 7691 N N . LEU A 1 976 ? -17.892 1.166 8.880 1.00 90.25 976 LEU A N 1
ATOM 7692 C CA . LEU A 1 976 ? -16.923 0.066 8.980 1.00 90.25 976 LEU A CA 1
ATOM 7693 C C . LEU A 1 976 ? -15.496 0.545 9.280 1.00 90.25 976 LEU A C 1
ATOM 7695 O O . LEU A 1 976 ? -14.751 -0.158 9.965 1.00 90.25 976 LEU A O 1
ATOM 7699 N N . ALA A 1 977 ? -15.106 1.726 8.790 1.00 86.00 977 ALA A N 1
ATOM 7700 C CA . ALA A 1 977 ? -13.824 2.335 9.136 1.00 86.00 977 ALA A CA 1
ATOM 7701 C C . ALA A 1 977 ? -13.786 2.731 10.621 1.00 86.00 977 ALA A C 1
ATOM 7703 O O . ALA A 1 977 ? -12.864 2.336 11.332 1.00 86.00 977 ALA A O 1
ATOM 7704 N N . GLN A 1 978 ? -14.829 3.412 11.109 1.00 86.12 978 GLN A N 1
ATOM 7705 C CA . GLN A 1 978 ? -14.987 3.764 12.525 1.00 86.12 978 GLN A CA 1
ATOM 7706 C C . GLN A 1 978 ? -15.034 2.519 13.414 1.00 86.12 978 GLN A C 1
ATOM 7708 O O . GLN A 1 978 ? -14.358 2.463 14.437 1.00 86.12 978 GLN A O 1
ATOM 7713 N N . TYR A 1 979 ? -15.774 1.487 12.998 1.00 89.50 979 TYR A N 1
ATOM 7714 C CA . TYR A 1 979 ? -15.794 0.198 13.681 1.00 89.50 979 TYR A CA 1
ATOM 7715 C C . TYR A 1 979 ? -14.386 -0.382 13.833 1.00 89.50 979 TYR A C 1
ATOM 7717 O O . TYR A 1 979 ? -14.032 -0.797 14.930 1.00 89.50 979 TYR A O 1
ATOM 7725 N N . ARG A 1 980 ? -13.566 -0.395 12.773 1.00 83.50 980 ARG A N 1
ATOM 7726 C CA . ARG A 1 980 ? -12.195 -0.925 12.855 1.00 83.50 980 ARG A CA 1
ATOM 7727 C C . ARG A 1 980 ? -11.308 -0.123 13.797 1.00 83.50 980 ARG A C 1
ATOM 7729 O O . ARG A 1 980 ? -10.546 -0.732 14.545 1.00 83.50 980 ARG A O 1
ATOM 7736 N N . GLU A 1 981 ? -11.406 1.204 13.767 1.00 81.50 981 GLU A N 1
ATOM 7737 C CA . GLU A 1 981 ? -10.663 2.058 14.697 1.00 81.50 981 GLU A CA 1
ATOM 7738 C C . GLU A 1 981 ? -11.026 1.708 16.141 1.00 81.50 981 GLU A C 1
ATOM 7740 O O . GLU A 1 981 ? -10.144 1.436 16.948 1.00 81.50 981 GLU A O 1
ATOM 7745 N N . VAL A 1 982 ? -12.321 1.624 16.445 1.00 84.12 982 VAL A N 1
ATOM 7746 C CA . VAL A 1 982 ? -12.821 1.380 17.803 1.00 84.12 982 VAL A CA 1
ATOM 7747 C C . VAL A 1 982 ? -12.624 -0.071 18.255 1.00 84.12 982 VAL A C 1
ATOM 7749 O O . VAL A 1 982 ? -12.303 -0.306 19.418 1.00 84.12 982 VAL A O 1
ATOM 7752 N N . ALA A 1 983 ? -12.733 -1.051 17.357 1.00 81.44 983 ALA A N 1
ATOM 7753 C CA . ALA A 1 983 ? -12.534 -2.468 17.664 1.00 81.44 983 ALA A CA 1
ATOM 7754 C C . ALA A 1 983 ? -11.105 -2.775 18.136 1.00 81.44 983 ALA A C 1
ATOM 7756 O O . ALA A 1 983 ? -10.924 -3.639 18.991 1.00 81.44 983 ALA A O 1
ATOM 7757 N N . ALA A 1 984 ? -10.101 -2.048 17.633 1.00 76.38 984 ALA A N 1
ATOM 7758 C CA . ALA A 1 984 ? -8.727 -2.165 18.118 1.00 76.38 984 ALA A CA 1
ATOM 7759 C C . ALA A 1 984 ? -8.577 -1.691 19.579 1.00 76.38 984 ALA A C 1
ATOM 7761 O O . ALA A 1 984 ? -7.783 -2.255 20.328 1.00 76.38 984 ALA A O 1
ATOM 7762 N N . PHE A 1 985 ? -9.361 -0.693 20.005 1.00 69.94 985 PHE A N 1
ATOM 7763 C CA . PHE A 1 985 ? -9.339 -0.160 21.374 1.00 69.94 985 PHE A CA 1
ATOM 7764 C C . PHE A 1 985 ? -10.217 -0.958 22.344 1.00 69.94 985 PHE A C 1
ATOM 7766 O O . PHE A 1 985 ? -9.849 -1.134 23.505 1.00 69.94 985 PHE A O 1
ATOM 7773 N N . ALA A 1 986 ? -11.347 -1.484 21.866 1.00 75.25 986 ALA A N 1
ATOM 7774 C CA . ALA A 1 986 ? -12.297 -2.257 22.665 1.00 75.25 986 ALA A CA 1
ATOM 7775 C C . ALA A 1 986 ? -11.692 -3.541 23.262 1.00 75.25 986 ALA A C 1
ATOM 7777 O O . ALA A 1 986 ? -12.196 -4.040 24.260 1.00 75.25 986 ALA A O 1
ATOM 7778 N N . GLN A 1 987 ? -10.583 -4.049 22.709 1.00 71.50 987 GLN A N 1
ATOM 7779 C CA . GLN A 1 987 ? -9.846 -5.189 23.273 1.00 71.50 987 GLN A CA 1
ATOM 7780 C C . GLN A 1 987 ? -9.205 -4.899 24.642 1.00 71.50 987 GLN A C 1
ATOM 7782 O O . GLN A 1 987 ? -8.858 -5.836 25.356 1.00 71.50 987 GLN A O 1
ATOM 7787 N N . PHE A 1 988 ? -9.051 -3.624 25.013 1.00 72.25 988 PHE A N 1
ATOM 7788 C CA . PHE A 1 988 ? -8.363 -3.198 26.236 1.00 72.25 988 PHE A CA 1
ATOM 7789 C C . PHE A 1 988 ? -9.276 -2.469 27.237 1.00 72.25 988 PHE A C 1
ATOM 7791 O O . PHE A 1 988 ? -8.814 -2.098 28.315 1.00 72.25 988 PHE A O 1
ATOM 7798 N N . GLY A 1 989 ? -10.550 -2.240 26.896 1.00 60.62 989 GLY A N 1
ATOM 7799 C CA . GLY A 1 989 ? -11.517 -1.528 27.736 1.00 60.62 989 GLY A CA 1
ATOM 7800 C C . GLY A 1 989 ? -12.517 -2.480 28.389 1.00 60.62 989 GLY A C 1
ATOM 7801 O O . GLY A 1 989 ? -13.149 -3.271 27.699 1.00 60.62 989 GLY A O 1
ATOM 7802 N N . SER A 1 990 ? -12.678 -2.399 29.713 1.00 60.97 990 SER A N 1
ATOM 7803 C CA . SER A 1 990 ? -13.669 -3.196 30.454 1.00 60.97 990 SER A CA 1
ATOM 7804 C C . SER A 1 990 ? -15.072 -2.586 30.443 1.00 60.97 990 SER A C 1
ATOM 7806 O O . SER A 1 990 ? -16.040 -3.312 30.635 1.00 60.97 990 SER A O 1
ATOM 7808 N N . ASP A 1 991 ? -15.178 -1.272 30.233 1.00 73.38 991 ASP A N 1
ATOM 7809 C CA . ASP A 1 991 ? -16.440 -0.535 30.254 1.00 73.38 991 ASP A CA 1
ATOM 7810 C C . ASP A 1 991 ? -16.490 0.413 29.049 1.00 73.38 991 ASP A C 1
ATOM 7812 O O . ASP A 1 991 ? -15.590 1.233 28.847 1.00 73.38 991 ASP A O 1
ATOM 7816 N N . LEU A 1 992 ? -17.497 0.235 28.196 1.00 81.31 992 LEU A N 1
ATOM 7817 C CA . LEU A 1 992 ? -17.657 0.964 26.938 1.00 81.31 992 LEU A CA 1
ATOM 7818 C C . LEU A 1 992 ? -18.953 1.762 27.003 1.00 81.31 992 LEU A C 1
ATOM 7820 O O . LEU A 1 992 ? -19.991 1.210 27.367 1.00 81.31 992 LEU A O 1
ATOM 7824 N N . ASP A 1 993 ? -18.918 3.032 26.602 1.00 85.81 993 ASP A N 1
ATOM 7825 C CA . ASP A 1 993 ? -20.128 3.845 26.519 1.00 85.81 993 ASP A CA 1
ATOM 7826 C C . ASP A 1 993 ? -21.127 3.266 25.496 1.00 85.81 993 ASP A C 1
ATOM 7828 O O . ASP A 1 993 ? -20.762 2.543 24.563 1.00 85.81 993 ASP A O 1
ATOM 7832 N N . ALA A 1 994 ? -22.412 3.595 25.654 1.00 86.56 994 ALA A N 1
ATOM 7833 C CA . ALA A 1 994 ? -23.484 3.023 24.840 1.00 86.56 994 ALA A CA 1
ATOM 7834 C C . ALA A 1 994 ? -23.333 3.299 23.330 1.00 86.56 994 ALA A C 1
ATOM 7836 O O . ALA A 1 994 ? -23.723 2.461 22.512 1.00 86.56 994 ALA A O 1
ATOM 7837 N N . ALA A 1 995 ? -22.750 4.439 22.939 1.00 87.00 995 ALA A N 1
ATOM 7838 C CA . ALA A 1 995 ? -22.537 4.760 21.530 1.00 87.00 995 ALA A CA 1
ATOM 7839 C C . ALA A 1 995 ? -21.424 3.883 20.938 1.00 87.00 995 ALA A C 1
ATOM 7841 O O . ALA A 1 995 ? -21.600 3.304 19.863 1.00 87.00 995 ALA A O 1
ATOM 7842 N N . THR A 1 996 ? -20.328 3.704 21.677 1.00 85.06 996 THR A N 1
ATOM 7843 C CA . THR A 1 996 ? -19.241 2.782 21.327 1.00 85.06 996 THR A CA 1
ATOM 7844 C C . THR A 1 996 ? -19.729 1.334 21.237 1.00 85.06 996 THR A C 1
ATOM 7846 O O . THR A 1 996 ? -19.437 0.646 20.256 1.00 85.06 996 THR A O 1
ATOM 7849 N N . GLN A 1 997 ? -20.538 0.872 22.197 1.00 86.25 997 GLN A N 1
ATOM 7850 C CA . GLN A 1 997 ? -21.141 -0.464 22.142 1.00 86.25 997 GLN A CA 1
ATOM 7851 C C . GLN A 1 997 ? -22.043 -0.631 20.915 1.00 86.25 997 GLN A C 1
ATOM 7853 O O . GLN A 1 997 ? -21.954 -1.643 20.219 1.00 86.25 997 GLN A O 1
ATOM 7858 N N . SER A 1 998 ? -22.888 0.359 20.608 1.00 88.19 998 SER A N 1
ATOM 7859 C CA . SER A 1 998 ? -23.750 0.323 19.423 1.00 88.19 998 SER A CA 1
ATOM 7860 C C . SER A 1 998 ? -22.938 0.266 18.126 1.00 88.19 998 SER A C 1
ATOM 7862 O O . SER A 1 998 ? -23.295 -0.489 17.219 1.00 88.19 998 SER A O 1
ATOM 7864 N N . LEU A 1 999 ? -21.844 1.028 18.031 1.00 89.06 999 LEU A N 1
ATOM 7865 C CA . LEU A 1 999 ? -20.951 1.026 16.871 1.00 89.06 999 LEU A CA 1
ATOM 7866 C C . LEU A 1 999 ? -20.269 -0.337 16.687 1.00 89.06 999 LEU A C 1
ATOM 7868 O O . LEU A 1 999 ? -20.244 -0.864 15.575 1.00 89.06 999 LEU A O 1
ATOM 7872 N N . LEU A 1 1000 ? -19.761 -0.935 17.769 1.00 90.38 1000 LEU A N 1
ATOM 7873 C CA . LEU A 1 1000 ? -19.158 -2.271 17.742 1.00 90.38 1000 LEU A CA 1
ATOM 7874 C C . LEU A 1 1000 ? -20.177 -3.341 17.351 1.00 90.38 1000 LEU A C 1
ATOM 7876 O O . LEU A 1 1000 ? -19.911 -4.156 16.468 1.00 90.38 1000 LEU A O 1
ATOM 7880 N N . ASN A 1 1001 ? -21.365 -3.298 17.956 1.00 90.19 1001 ASN A N 1
ATOM 7881 C CA . ASN A 1 1001 ? -22.448 -4.229 17.672 1.00 90.19 1001 ASN A CA 1
ATOM 7882 C C . ASN A 1 1001 ? -22.872 -4.178 16.203 1.00 90.19 1001 ASN A C 1
ATOM 7884 O O . ASN A 1 1001 ? -23.013 -5.228 15.567 1.00 90.19 1001 ASN A O 1
ATOM 7888 N N . ARG A 1 1002 ? -23.042 -2.978 15.644 1.00 91.12 1002 ARG A N 1
ATOM 7889 C CA . ARG A 1 1002 ? -23.385 -2.817 14.231 1.00 91.12 1002 ARG A CA 1
ATOM 7890 C C . ARG A 1 1002 ? -22.234 -3.238 13.321 1.00 91.12 1002 ARG A C 1
ATOM 7892 O O . ARG A 1 1002 ? -22.443 -4.007 12.386 1.00 91.12 1002 ARG A O 1
ATOM 7899 N N . GLY A 1 1003 ? -21.012 -2.802 13.617 1.00 92.81 1003 GLY A N 1
ATOM 7900 C CA . GLY A 1 1003 ? -19.832 -3.085 12.801 1.00 92.81 1003 GLY A CA 1
ATOM 7901 C C . GLY A 1 1003 ? -19.498 -4.575 12.682 1.00 92.81 1003 GLY A C 1
ATOM 7902 O O . GLY A 1 1003 ? -19.182 -5.041 11.585 1.00 92.81 1003 GLY A O 1
ATOM 7903 N N . VAL A 1 1004 ? -19.659 -5.353 13.760 1.00 93.25 1004 VAL A N 1
ATOM 7904 C CA . VAL A 1 1004 ? -19.519 -6.821 13.721 1.00 93.25 1004 VAL A CA 1
ATOM 7905 C C . VAL A 1 1004 ? -20.538 -7.442 12.759 1.00 93.25 1004 VAL A C 1
ATOM 7907 O O . VAL A 1 1004 ? -20.173 -8.259 11.918 1.00 93.25 1004 VAL A O 1
ATOM 7910 N N . ARG A 1 1005 ? -21.808 -7.024 12.820 1.00 95.00 1005 ARG A N 1
ATOM 7911 C CA . ARG A 1 1005 ? -22.878 -7.567 11.964 1.00 95.00 1005 ARG A CA 1
ATOM 7912 C C . ARG A 1 1005 ? -22.696 -7.192 10.501 1.00 95.00 1005 ARG A C 1
ATOM 7914 O O . ARG A 1 1005 ? -22.874 -8.043 9.638 1.00 95.00 1005 ARG A O 1
ATOM 7921 N N . LEU A 1 1006 ? -22.283 -5.957 10.219 1.00 94.94 1006 LEU A N 1
ATOM 7922 C CA . LEU A 1 1006 ? -21.918 -5.538 8.864 1.00 94.94 1006 LEU A CA 1
ATOM 7923 C C . LEU A 1 1006 ? -20.713 -6.332 8.338 1.00 94.94 1006 LEU A C 1
ATOM 7925 O O . LEU A 1 1006 ? -20.689 -6.694 7.165 1.00 94.94 1006 LEU A O 1
ATOM 7929 N N . THR A 1 1007 ? -19.740 -6.655 9.194 1.00 94.44 1007 THR A N 1
ATOM 7930 C CA . THR A 1 1007 ? -18.589 -7.492 8.818 1.00 94.44 1007 THR A CA 1
ATOM 7931 C C . THR A 1 1007 ? -19.019 -8.921 8.471 1.00 94.44 1007 THR A C 1
ATOM 7933 O O . THR A 1 1007 ? -18.568 -9.458 7.461 1.00 94.44 1007 THR A O 1
ATOM 7936 N N . GLU A 1 1008 ? -19.922 -9.522 9.252 1.00 95.38 1008 GLU A N 1
ATOM 7937 C CA . GLU A 1 1008 ? -20.506 -10.839 8.949 1.00 95.38 1008 GLU A CA 1
ATOM 7938 C C . GLU A 1 1008 ? -21.340 -10.822 7.660 1.00 95.38 1008 GLU A C 1
ATOM 7940 O O . GLU A 1 1008 ? -21.223 -11.726 6.835 1.00 95.38 1008 GLU A O 1
ATOM 7945 N N . LEU A 1 1009 ? -22.124 -9.762 7.442 1.00 95.62 1009 LEU A N 1
ATOM 7946 C CA . LEU A 1 1009 ? -22.951 -9.571 6.247 1.00 95.62 1009 LEU A CA 1
ATOM 7947 C C . LEU A 1 1009 ? -22.120 -9.487 4.958 1.00 95.62 1009 LEU A C 1
ATOM 7949 O O . LEU A 1 1009 ? -22.570 -9.893 3.888 1.00 95.62 1009 LEU A O 1
ATOM 7953 N N . LEU A 1 1010 ? -20.899 -8.954 5.043 1.00 95.94 1010 LEU A N 1
ATOM 7954 C CA . LEU A 1 1010 ? -19.988 -8.835 3.905 1.00 95.94 1010 LEU A CA 1
ATOM 7955 C C . LEU A 1 1010 ? -19.265 -10.140 3.551 1.00 95.94 1010 LEU A C 1
ATOM 7957 O O . LEU A 1 1010 ? -18.646 -10.205 2.485 1.00 95.94 1010 LEU A O 1
ATOM 7961 N N . LYS A 1 1011 ? -19.351 -11.181 4.388 1.00 96.25 1011 LYS A N 1
ATOM 7962 C CA . LYS A 1 1011 ? -18.796 -12.495 4.050 1.00 96.25 1011 LYS A CA 1
ATOM 7963 C C . LYS A 1 1011 ? -19.558 -13.097 2.878 1.00 96.25 1011 LYS A C 1
ATOM 7965 O O . LYS A 1 1011 ? -20.785 -13.033 2.798 1.00 96.25 1011 LYS A O 1
ATOM 7970 N N . GLN A 1 1012 ? -18.826 -13.698 1.954 1.00 96.12 1012 GLN A N 1
ATOM 7971 C CA . GLN A 1 1012 ? -19.395 -14.307 0.765 1.00 96.12 1012 GLN A CA 1
ATOM 7972 C C . GLN A 1 1012 ? -18.561 -15.518 0.353 1.00 96.12 1012 GLN A C 1
ATOM 7974 O O . GLN A 1 1012 ? -17.330 -15.477 0.353 1.00 96.12 1012 GLN A O 1
ATOM 7979 N N . GLY A 1 1013 ? -19.249 -16.614 0.030 1.00 93.81 1013 GLY A N 1
ATOM 7980 C CA . GLY A 1 1013 ? -18.611 -17.820 -0.484 1.00 93.81 1013 GLY A CA 1
ATOM 7981 C C . GLY A 1 1013 ? -17.983 -17.581 -1.857 1.00 93.81 1013 GLY A C 1
ATOM 7982 O O . GLY A 1 1013 ? -18.491 -16.798 -2.657 1.00 93.81 1013 GLY A O 1
ATOM 7983 N N . GLN A 1 1014 ? -16.887 -18.283 -2.125 1.00 92.69 1014 GLN A N 1
ATOM 7984 C CA . GLN A 1 1014 ? -16.207 -18.250 -3.417 1.00 92.69 1014 GLN A CA 1
ATOM 7985 C C . GLN A 1 1014 ? -17.093 -18.854 -4.516 1.00 92.69 1014 GLN A C 1
ATOM 7987 O O . GLN A 1 1014 ? -17.743 -19.874 -4.284 1.00 92.69 1014 GLN A O 1
ATOM 7992 N N . TYR A 1 1015 ? -17.078 -18.268 -5.716 1.00 93.25 1015 TYR A N 1
ATOM 7993 C CA . TYR A 1 1015 ? -17.874 -18.699 -6.874 1.00 93.25 1015 TYR A CA 1
ATOM 7994 C C . TYR A 1 1015 ? -19.389 -18.559 -6.699 1.00 93.25 1015 TYR A C 1
ATOM 7996 O O . TYR A 1 1015 ? -20.154 -19.177 -7.440 1.00 93.25 1015 TYR A O 1
ATOM 8004 N N . VAL A 1 1016 ? -19.834 -17.724 -5.756 1.00 94.19 1016 VAL A N 1
ATOM 8005 C CA . VAL A 1 1016 ? -21.257 -17.440 -5.515 1.00 94.19 1016 VAL A CA 1
ATOM 8006 C C . VAL A 1 1016 ? -21.537 -15.945 -5.726 1.00 94.19 1016 VAL A C 1
ATOM 8008 O O . VAL A 1 1016 ? -21.824 -15.236 -4.760 1.00 94.19 1016 VAL A O 1
ATOM 8011 N N . PRO A 1 1017 ? -21.409 -15.409 -6.958 1.00 95.75 1017 PRO A N 1
ATOM 8012 C CA . PRO A 1 1017 ? -21.667 -13.997 -7.218 1.00 95.75 1017 PRO A CA 1
ATOM 8013 C C . PRO A 1 1017 ? -23.162 -13.660 -7.103 1.00 95.75 1017 PRO A C 1
ATOM 8015 O O . PRO A 1 1017 ? -24.029 -14.347 -7.646 1.00 95.75 1017 PRO A O 1
ATOM 8018 N N . MET A 1 1018 ? -23.467 -12.548 -6.442 1.00 95.94 1018 MET A N 1
ATOM 8019 C CA . MET A 1 1018 ? -24.822 -12.103 -6.113 1.00 95.94 1018 MET A CA 1
ATOM 8020 C C . MET A 1 1018 ? -25.331 -11.035 -7.092 1.00 95.94 1018 MET A C 1
ATOM 8022 O O . MET A 1 1018 ? -24.560 -10.184 -7.538 1.00 95.94 1018 MET A O 1
ATOM 8026 N N . ALA A 1 1019 ? -26.630 -11.053 -7.415 1.00 95.94 1019 ALA A N 1
ATOM 8027 C CA . ALA A 1 1019 ? -27.244 -9.996 -8.229 1.00 95.94 1019 ALA A CA 1
ATOM 8028 C C . ALA A 1 1019 ? -27.250 -8.647 -7.505 1.00 95.94 1019 ALA A C 1
ATOM 8030 O O . ALA A 1 1019 ? -27.337 -8.606 -6.283 1.00 95.94 1019 ALA A O 1
ATOM 8031 N N . ILE A 1 1020 ? -27.196 -7.535 -8.238 1.00 95.44 1020 ILE A N 1
ATOM 8032 C CA . ILE A 1 1020 ? -27.128 -6.211 -7.605 1.00 95.44 1020 ILE A CA 1
ATOM 8033 C C . ILE A 1 1020 ? -28.386 -5.915 -6.777 1.00 95.44 1020 ILE A C 1
ATOM 8035 O O . ILE A 1 1020 ? -28.285 -5.407 -5.667 1.00 95.44 1020 ILE A O 1
ATOM 8039 N N . GLU A 1 1021 ? -29.563 -6.301 -7.266 1.00 95.44 1021 GLU A N 1
ATOM 8040 C CA . GLU A 1 1021 ? -30.841 -6.164 -6.567 1.00 95.44 1021 GLU A CA 1
ATOM 8041 C C . GLU A 1 1021 ? -30.898 -6.983 -5.268 1.00 95.44 1021 GLU A C 1
ATOM 8043 O O . GLU A 1 1021 ? -31.441 -6.523 -4.263 1.00 95.44 1021 GLU A O 1
ATOM 8048 N N . GLU A 1 1022 ? -30.262 -8.156 -5.254 1.00 96.81 1022 GLU A N 1
ATOM 8049 C CA . GLU A 1 1022 ? -30.127 -9.004 -4.067 1.00 96.81 1022 GLU A CA 1
ATOM 8050 C C . GLU A 1 1022 ? -29.165 -8.363 -3.057 1.00 96.81 1022 GLU A C 1
ATOM 8052 O O . GLU A 1 1022 ? -29.502 -8.238 -1.879 1.00 96.81 1022 GLU A O 1
ATOM 8057 N N . GLN A 1 1023 ? -28.005 -7.883 -3.527 1.00 97.31 1023 GLN A N 1
ATOM 8058 C CA . GLN A 1 1023 ? -27.022 -7.198 -2.684 1.00 97.31 1023 GLN A CA 1
ATOM 8059 C C . GLN A 1 1023 ? -27.637 -5.966 -2.020 1.00 97.31 1023 GLN A C 1
ATOM 8061 O O . GLN A 1 1023 ? -27.474 -5.775 -0.819 1.00 97.31 1023 GLN A O 1
ATOM 8066 N N . VAL A 1 1024 ? -28.377 -5.149 -2.776 1.00 96.94 1024 VAL A N 1
ATOM 8067 C CA . VAL A 1 1024 ? -29.039 -3.947 -2.254 1.00 96.94 1024 VAL A CA 1
ATOM 8068 C C . VAL A 1 1024 ? -29.987 -4.299 -1.106 1.00 96.94 1024 VAL A C 1
ATOM 8070 O O . VAL A 1 1024 ? -29.920 -3.654 -0.063 1.00 96.94 1024 VAL A O 1
ATOM 8073 N N . CYS A 1 1025 ? -30.819 -5.336 -1.251 1.00 96.38 1025 CYS A N 1
ATOM 8074 C CA . CYS A 1 1025 ? -31.760 -5.747 -0.203 1.00 96.38 1025 CYS A CA 1
ATOM 8075 C C . CYS A 1 1025 ? -31.047 -6.278 1.053 1.00 96.38 1025 CYS A C 1
ATOM 8077 O O . CYS A 1 1025 ? -31.447 -5.971 2.176 1.00 96.38 1025 CYS A O 1
ATOM 8079 N N . VAL A 1 1026 ? -29.970 -7.047 0.876 1.00 96.56 1026 VAL A N 1
ATOM 8080 C CA . VAL A 1 1026 ? -29.166 -7.586 1.985 1.00 96.56 1026 VAL A CA 1
ATOM 8081 C C . VAL A 1 1026 ? -28.452 -6.463 2.738 1.00 96.56 1026 VAL A C 1
ATOM 8083 O O . VAL A 1 1026 ? -28.556 -6.369 3.961 1.00 96.56 1026 VAL A O 1
ATOM 8086 N N . ILE A 1 1027 ? -27.772 -5.570 2.014 1.00 96.12 1027 ILE A N 1
ATOM 8087 C CA . ILE A 1 1027 ? -27.065 -4.423 2.596 1.00 96.12 1027 ILE A CA 1
ATOM 8088 C C . ILE A 1 1027 ? -28.048 -3.482 3.295 1.00 96.12 1027 ILE A C 1
ATOM 8090 O O . ILE A 1 1027 ? -27.757 -3.028 4.401 1.00 96.12 1027 ILE A O 1
ATOM 8094 N N . TYR A 1 1028 ? -29.231 -3.254 2.713 1.00 95.75 1028 TYR A N 1
ATOM 8095 C CA . TYR A 1 1028 ? -30.303 -2.466 3.322 1.00 95.75 1028 TYR A CA 1
ATOM 8096 C C . TYR A 1 1028 ? -30.661 -2.958 4.729 1.00 95.75 1028 TYR A C 1
ATOM 8098 O O . TYR A 1 1028 ? -30.716 -2.155 5.663 1.00 95.75 1028 TYR A O 1
ATOM 8106 N N . ALA A 1 1029 ? -30.849 -4.272 4.906 1.00 95.12 1029 ALA A N 1
ATOM 8107 C CA . ALA A 1 1029 ? -31.192 -4.852 6.203 1.00 95.12 1029 ALA A CA 1
ATOM 8108 C C . ALA A 1 1029 ? -30.123 -4.552 7.272 1.00 95.12 1029 ALA A C 1
ATOM 8110 O O . ALA A 1 1029 ? -30.456 -4.193 8.404 1.00 95.12 1029 ALA A O 1
ATOM 8111 N N . GLY A 1 1030 ? -28.841 -4.639 6.899 1.00 93.00 1030 GLY A N 1
ATOM 8112 C CA . GLY A 1 1030 ? -27.719 -4.323 7.783 1.00 93.00 1030 GLY A CA 1
ATOM 8113 C C . GLY A 1 1030 ? -27.610 -2.835 8.116 1.00 93.00 1030 GLY A C 1
ATOM 8114 O O . GLY A 1 1030 ? -27.619 -2.462 9.287 1.00 93.00 1030 GLY A O 1
ATOM 8115 N N . VAL A 1 1031 ? -27.539 -1.968 7.100 1.00 91.75 1031 VAL A N 1
ATOM 8116 C CA . VAL A 1 1031 ? -27.258 -0.531 7.291 1.00 91.75 1031 VAL A CA 1
ATOM 8117 C C . VAL A 1 1031 ? -28.404 0.236 7.956 1.00 91.75 1031 VAL A C 1
ATOM 8119 O O . VAL A 1 1031 ? -28.177 1.257 8.602 1.00 91.75 1031 VAL A O 1
ATOM 8122 N N . ARG A 1 1032 ? -29.645 -0.254 7.845 1.00 91.50 1032 ARG A N 1
ATOM 8123 C CA . ARG A 1 1032 ? -30.811 0.313 8.544 1.00 91.50 1032 ARG A CA 1
ATOM 8124 C C . ARG A 1 1032 ? -30.963 -0.198 9.983 1.00 91.50 1032 ARG A C 1
ATOM 8126 O O . ARG A 1 1032 ? -31.891 0.217 10.671 1.00 91.50 1032 ARG A O 1
ATOM 8133 N N . GLY A 1 1033 ? -30.059 -1.066 10.448 1.00 90.69 1033 GLY A N 1
ATOM 8134 C CA . GLY A 1 1033 ? -30.041 -1.580 11.820 1.00 90.69 1033 GLY A CA 1
ATOM 8135 C C . GLY A 1 1033 ? -31.079 -2.667 12.105 1.00 90.69 1033 GLY A C 1
ATOM 8136 O O . GLY A 1 1033 ? -31.316 -3.004 13.263 1.00 90.69 1033 GLY A O 1
ATOM 8137 N N . HIS A 1 1034 ? -31.703 -3.255 11.079 1.00 93.25 1034 HIS A N 1
ATOM 8138 C CA . HIS A 1 1034 ? -32.689 -4.324 11.279 1.00 93.25 1034 HIS A CA 1
ATOM 8139 C C . HIS A 1 1034 ? -32.061 -5.615 11.822 1.00 93.25 1034 HIS A C 1
ATOM 8141 O O . HIS A 1 1034 ? -32.756 -6.432 12.420 1.00 93.25 1034 HIS A O 1
ATOM 8147 N N . LEU A 1 1035 ? -30.745 -5.776 11.657 1.00 93.88 1035 LEU A N 1
ATOM 8148 C CA . LEU A 1 1035 ? -29.992 -6.938 12.132 1.00 93.88 1035 LEU A CA 1
ATOM 8149 C C . LEU A 1 1035 ? -29.368 -6.737 13.521 1.00 93.88 1035 LEU A C 1
ATOM 8151 O O . LEU A 1 1035 ? -28.814 -7.686 14.069 1.00 93.88 1035 LEU A O 1
ATOM 8155 N N . ASP A 1 1036 ? -29.469 -5.544 14.119 1.00 91.25 1036 ASP A N 1
ATOM 8156 C CA . ASP A 1 1036 ? -28.748 -5.181 15.352 1.00 91.25 1036 ASP A CA 1
ATOM 8157 C C . ASP A 1 1036 ? -29.105 -6.072 16.557 1.00 91.25 1036 ASP A C 1
ATOM 8159 O O . ASP A 1 1036 ? -28.293 -6.237 17.464 1.00 91.25 1036 ASP A O 1
ATOM 8163 N N . LYS A 1 1037 ? -30.294 -6.688 16.559 1.00 90.00 1037 LYS A N 1
ATOM 8164 C CA . LYS A 1 1037 ? -30.746 -7.614 17.614 1.00 90.00 1037 LYS A CA 1
ATOM 8165 C C . LYS A 1 1037 ? -30.385 -9.081 17.359 1.00 90.00 1037 LYS A C 1
ATOM 8167 O O . LYS A 1 1037 ? -30.525 -9.896 18.264 1.00 90.00 1037 LYS A O 1
ATOM 8172 N N . LEU A 1 1038 ? -29.939 -9.434 16.152 1.00 92.38 1038 LEU A N 1
ATOM 8173 C CA . LEU A 1 1038 ? -29.555 -10.806 15.816 1.00 92.38 1038 LEU A CA 1
ATOM 8174 C C . LEU A 1 1038 ? -28.142 -11.108 16.303 1.00 92.38 1038 LEU A C 1
ATOM 8176 O O . LEU A 1 1038 ? -27.280 -10.232 16.294 1.00 92.38 1038 LEU A O 1
ATOM 8180 N N . ASP A 1 1039 ? -27.891 -12.350 16.704 1.00 92.81 1039 ASP A N 1
ATOM 8181 C CA . ASP A 1 1039 ? -26.544 -12.812 17.042 1.00 92.81 1039 ASP A CA 1
ATOM 8182 C C . ASP A 1 1039 ? -25.630 -12.779 15.794 1.00 92.81 1039 ASP A C 1
ATOM 8184 O O . ASP A 1 1039 ? -26.058 -13.242 14.728 1.00 92.81 1039 ASP A O 1
ATOM 8188 N N . PRO A 1 1040 ? -24.382 -12.272 15.889 1.00 93.00 1040 PRO A N 1
ATOM 8189 C CA . PRO A 1 1040 ? -23.435 -12.242 14.773 1.00 93.00 1040 PRO A CA 1
ATOM 8190 C C . PRO A 1 1040 ? -23.268 -13.578 14.036 1.00 93.00 1040 PRO A C 1
ATOM 8192 O O . PRO A 1 1040 ? -23.229 -13.603 12.808 1.00 93.00 1040 PRO A O 1
ATOM 8195 N N . SER A 1 1041 ? -23.245 -14.700 14.760 1.00 93.69 1041 SER A N 1
ATOM 8196 C CA . SER A 1 1041 ? -23.078 -16.042 14.181 1.00 93.69 1041 SER A CA 1
ATOM 8197 C C . SER A 1 1041 ? -24.247 -16.475 13.285 1.00 93.69 1041 SER A C 1
ATOM 8199 O O . SER A 1 1041 ? -24.112 -17.388 12.467 1.00 93.69 1041 SER A O 1
ATOM 8201 N N . LYS A 1 1042 ? -25.404 -15.816 13.418 1.00 94.38 1042 LYS A N 1
ATOM 8202 C CA . LYS A 1 1042 ? -26.637 -16.134 12.689 1.00 94.38 1042 LYS A CA 1
ATOM 8203 C C . LYS A 1 1042 ? -26.838 -15.264 11.450 1.00 94.38 1042 LYS A C 1
ATOM 8205 O O . LYS A 1 1042 ? -27.689 -15.597 10.629 1.00 94.38 1042 LYS A O 1
ATOM 8210 N N . ILE A 1 1043 ? -26.038 -14.210 11.259 1.00 95.50 1043 ILE A N 1
ATOM 8211 C CA . ILE A 1 1043 ? -26.183 -13.260 10.143 1.00 95.50 1043 ILE A CA 1
ATOM 8212 C C . ILE A 1 1043 ? -26.070 -13.945 8.777 1.00 95.50 1043 ILE A C 1
ATOM 8214 O O . ILE A 1 1043 ? -26.921 -13.732 7.918 1.00 95.50 1043 ILE A O 1
ATOM 8218 N N . THR A 1 1044 ? -25.085 -14.824 8.572 1.00 92.94 1044 THR A N 1
ATOM 8219 C CA . THR A 1 1044 ? -24.927 -15.520 7.282 1.00 92.94 1044 THR A CA 1
ATOM 8220 C C . THR A 1 1044 ? -26.092 -16.475 6.986 1.00 92.94 1044 THR A C 1
ATOM 8222 O O . THR A 1 1044 ? -26.502 -16.608 5.835 1.00 92.94 1044 THR A O 1
ATOM 8225 N N . LYS A 1 1045 ? -26.669 -17.116 8.015 1.00 94.25 1045 LYS A N 1
ATOM 8226 C CA . LYS A 1 1045 ? -27.865 -17.967 7.861 1.00 94.25 1045 LYS A CA 1
ATOM 8227 C C . LYS A 1 1045 ? -29.107 -17.132 7.561 1.00 94.25 1045 LYS A C 1
ATOM 8229 O O . LYS A 1 1045 ? -29.883 -17.492 6.678 1.00 94.25 1045 LYS A O 1
ATOM 8234 N N . PHE A 1 1046 ? -29.266 -16.013 8.269 1.00 96.25 1046 PHE A N 1
ATOM 8235 C CA . PHE A 1 1046 ? -30.322 -15.041 8.016 1.00 96.25 1046 PHE A CA 1
ATOM 8236 C C . PHE A 1 1046 ? -30.279 -14.562 6.566 1.00 96.25 1046 PHE A C 1
ATOM 8238 O O . PHE A 1 1046 ? -31.300 -14.601 5.895 1.00 96.25 1046 PHE A O 1
ATOM 8245 N N . GLU A 1 1047 ? -29.105 -14.171 6.062 1.00 95.81 1047 GLU A N 1
ATOM 8246 C CA . GLU A 1 1047 ? -28.946 -13.700 4.686 1.00 95.81 1047 GLU A CA 1
ATOM 8247 C C . GLU A 1 1047 ? -29.441 -14.735 3.669 1.00 95.81 1047 GLU A C 1
ATOM 8249 O O . GLU A 1 1047 ? -30.221 -14.403 2.778 1.00 95.81 1047 GLU A O 1
ATOM 8254 N N . GLN A 1 1048 ? -29.024 -15.995 3.815 1.00 94.50 1048 GLN A N 1
ATOM 8255 C CA . GLN A 1 1048 ? -29.433 -17.069 2.909 1.00 94.50 1048 GLN A CA 1
ATOM 8256 C C . GLN A 1 1048 ? -30.950 -17.287 2.933 1.00 94.50 1048 GLN A C 1
ATOM 8258 O O . GLN A 1 1048 ? -31.577 -17.357 1.874 1.00 94.50 1048 GLN A O 1
ATOM 8263 N N . ALA A 1 1049 ? -31.546 -17.352 4.126 1.00 95.69 1049 ALA A N 1
ATOM 8264 C CA . ALA A 1 1049 ? -32.984 -17.547 4.287 1.00 95.69 1049 ALA A CA 1
ATOM 8265 C C . ALA A 1 1049 ? -33.788 -16.333 3.786 1.00 95.69 1049 ALA A C 1
ATOM 8267 O O . ALA A 1 1049 ? -34.804 -16.493 3.111 1.00 95.69 1049 ALA A O 1
ATOM 8268 N N . PHE A 1 1050 ? -33.305 -15.117 4.048 1.00 96.50 1050 PHE A N 1
ATOM 8269 C CA . PHE A 1 1050 ? -33.926 -13.875 3.600 1.00 96.50 1050 PHE A CA 1
ATOM 8270 C C . PHE A 1 1050 ? -33.906 -13.758 2.074 1.00 96.50 1050 PHE A C 1
ATOM 8272 O O . PHE A 1 1050 ? -34.922 -13.437 1.462 1.00 96.50 1050 PHE A O 1
ATOM 8279 N N . LEU A 1 1051 ? -32.785 -14.101 1.433 1.00 95.69 1051 LEU A N 1
ATOM 8280 C CA . LEU A 1 1051 ? -32.693 -14.142 -0.026 1.00 95.69 1051 LEU A CA 1
ATOM 8281 C C . LEU A 1 1051 ? -33.636 -15.182 -0.638 1.00 95.69 1051 LEU A C 1
ATOM 8283 O O . LEU A 1 1051 ? -34.251 -14.909 -1.667 1.00 95.69 1051 LEU A O 1
ATOM 8287 N N . GLN A 1 1052 ? -33.778 -16.359 -0.021 1.00 95.38 1052 GLN A N 1
ATOM 8288 C CA . GLN A 1 1052 ? -34.748 -17.366 -0.465 1.00 95.38 1052 GLN A CA 1
ATOM 8289 C C . GLN A 1 1052 ? -36.187 -16.858 -0.337 1.00 95.38 1052 GLN A C 1
ATOM 8291 O O . GLN A 1 1052 ? -36.976 -17.019 -1.267 1.00 95.38 1052 GLN A O 1
ATOM 8296 N N . HIS A 1 1053 ? -36.513 -16.194 0.772 1.00 95.88 1053 HIS A N 1
ATOM 8297 C CA . HIS A 1 1053 ? -37.822 -15.591 0.994 1.00 95.88 1053 HIS A CA 1
ATOM 8298 C C . HIS A 1 1053 ? -38.132 -14.493 -0.036 1.00 95.88 1053 HIS A C 1
ATOM 8300 O O . HIS A 1 1053 ? -39.188 -14.537 -0.667 1.00 95.88 1053 HIS A O 1
ATOM 8306 N N . LEU A 1 1054 ? -37.186 -13.583 -0.307 1.00 95.62 1054 LEU A N 1
ATOM 8307 C CA . LEU A 1 1054 ? -37.332 -12.560 -1.350 1.00 95.62 1054 LEU A CA 1
ATOM 8308 C C . LEU A 1 1054 ? -37.556 -13.183 -2.735 1.00 95.62 1054 LEU A C 1
ATOM 8310 O O . LEU A 1 1054 ? -38.471 -12.789 -3.453 1.00 95.62 1054 LEU A O 1
ATOM 8314 N N . LYS A 1 1055 ? -36.764 -14.198 -3.098 1.00 94.50 1055 LYS A N 1
ATOM 8315 C CA . LYS A 1 1055 ? -36.888 -14.893 -4.390 1.00 94.50 1055 LYS A CA 1
ATOM 8316 C C . LYS A 1 1055 ? -38.179 -15.698 -4.521 1.00 94.50 1055 LYS A C 1
ATOM 8318 O O . LYS A 1 1055 ? -38.658 -15.875 -5.638 1.00 94.50 1055 LYS A O 1
ATOM 8323 N N . GLY A 1 1056 ? -38.714 -16.217 -3.419 1.00 94.81 1056 GLY A N 1
ATOM 8324 C CA . GLY A 1 1056 ? -39.932 -17.024 -3.409 1.00 94.81 1056 GLY A CA 1
ATOM 8325 C C . GLY A 1 1056 ? -41.210 -16.189 -3.402 1.00 94.81 1056 GLY A C 1
ATOM 8326 O O . GLY A 1 1056 ? -42.122 -16.479 -4.169 1.00 94.81 1056 GLY A O 1
ATOM 8327 N N . GLN A 1 1057 ? -41.270 -15.160 -2.551 1.00 94.19 1057 GLN A N 1
ATOM 8328 C CA . GLN A 1 1057 ? -42.518 -14.471 -2.197 1.00 94.19 1057 GLN A CA 1
ATOM 8329 C C . GLN A 1 1057 ? -42.547 -12.983 -2.581 1.00 94.19 1057 GLN A C 1
ATOM 8331 O O . GLN A 1 1057 ? -43.630 -12.416 -2.694 1.00 94.19 1057 GLN A O 1
ATOM 8336 N N . HIS A 1 1058 ? -41.392 -12.355 -2.832 1.00 93.94 1058 HIS A N 1
ATOM 8337 C CA . HIS A 1 1058 ? -41.280 -10.906 -3.068 1.00 93.94 1058 HIS A CA 1
ATOM 8338 C C . HIS A 1 1058 ? -40.410 -10.564 -4.290 1.00 93.94 1058 HIS A C 1
ATOM 8340 O O . HIS A 1 1058 ? -39.557 -9.671 -4.251 1.00 93.94 1058 HIS A O 1
ATOM 8346 N N . LYS A 1 1059 ? -40.608 -11.289 -5.400 1.00 94.19 1059 LYS A N 1
ATOM 8347 C CA . LYS A 1 1059 ? -39.880 -11.052 -6.664 1.00 94.19 1059 LYS A CA 1
ATOM 8348 C C . LYS A 1 1059 ? -40.098 -9.644 -7.217 1.00 94.19 1059 LYS A C 1
ATOM 8350 O O . LYS A 1 1059 ? -39.188 -9.073 -7.808 1.00 94.19 1059 LYS A O 1
ATOM 8355 N N . ASP A 1 1060 ? -41.271 -9.075 -6.971 1.00 93.56 1060 ASP A N 1
ATOM 8356 C CA . ASP A 1 1060 ? -41.656 -7.726 -7.378 1.00 93.56 1060 ASP A CA 1
ATOM 8357 C C . ASP A 1 1060 ? -40.717 -6.645 -6.812 1.00 93.56 1060 ASP A C 1
ATOM 8359 O O . ASP A 1 1060 ? -40.398 -5.675 -7.501 1.00 93.56 1060 ASP A O 1
ATOM 8363 N N . ILE A 1 1061 ? -40.198 -6.830 -5.592 1.00 93.94 1061 ILE A N 1
ATOM 8364 C CA . ILE A 1 1061 ? -39.206 -5.921 -4.999 1.00 93.94 1061 ILE A CA 1
ATOM 8365 C C . ILE A 1 1061 ? -37.869 -6.005 -5.737 1.00 93.94 1061 ILE A C 1
ATOM 8367 O O . ILE A 1 1061 ? -37.285 -4.973 -6.073 1.00 93.94 1061 ILE A O 1
ATOM 8371 N N . LEU A 1 1062 ? -37.397 -7.221 -6.024 1.00 94.00 1062 LEU A N 1
ATOM 8372 C CA . LEU A 1 1062 ? -36.151 -7.439 -6.764 1.00 94.00 1062 LEU A CA 1
ATOM 8373 C C . LEU A 1 1062 ? -36.244 -6.850 -8.182 1.00 94.00 1062 LEU A C 1
ATOM 8375 O O . LEU A 1 1062 ? -35.314 -6.185 -8.643 1.00 94.00 1062 LEU A O 1
ATOM 8379 N N . GLU A 1 1063 ? -37.389 -7.016 -8.847 1.00 92.94 1063 GLU A N 1
ATOM 8380 C CA . GLU A 1 1063 ? -37.669 -6.427 -10.160 1.00 92.94 1063 GLU A CA 1
ATOM 8381 C C . GLU A 1 1063 ? -37.766 -4.897 -10.116 1.00 92.94 1063 GLU A C 1
ATOM 8383 O O . GLU A 1 1063 ? -37.214 -4.226 -10.994 1.00 92.94 1063 GLU A O 1
ATOM 8388 N N . SER A 1 1064 ? -38.398 -4.325 -9.085 1.00 92.75 1064 SER A N 1
ATOM 8389 C CA . SER A 1 1064 ? -38.463 -2.870 -8.881 1.00 92.75 1064 SER A CA 1
ATOM 8390 C C . SER A 1 1064 ? -37.058 -2.273 -8.746 1.00 92.75 1064 SER A C 1
ATOM 8392 O O . SER A 1 1064 ? -36.711 -1.341 -9.474 1.00 92.75 1064 SER A O 1
ATOM 8394 N N . VAL A 1 1065 ? -36.204 -2.860 -7.895 1.00 93.19 1065 VAL A N 1
ATOM 8395 C CA . VAL A 1 1065 ? -34.815 -2.404 -7.701 1.00 93.19 1065 VAL A CA 1
ATOM 8396 C C . VAL A 1 1065 ? -33.995 -2.554 -8.984 1.00 93.19 1065 VAL A C 1
ATOM 8398 O O . VAL A 1 1065 ? -33.247 -1.642 -9.344 1.00 93.19 1065 VAL A O 1
ATOM 8401 N N . ARG A 1 1066 ? -34.146 -3.670 -9.710 1.00 90.94 1066 ARG A N 1
ATOM 8402 C CA . ARG A 1 1066 ? -33.418 -3.926 -10.961 1.00 90.94 1066 ARG A CA 1
ATOM 8403 C C . ARG A 1 1066 ? -33.817 -2.966 -12.085 1.00 90.94 1066 ARG A C 1
ATOM 8405 O O . ARG A 1 1066 ? -32.943 -2.448 -12.776 1.00 90.94 1066 ARG A O 1
ATOM 8412 N N . SER A 1 1067 ? -35.115 -2.742 -12.285 1.00 89.31 1067 SER A N 1
ATOM 8413 C CA . SER A 1 1067 ? -35.641 -1.927 -13.390 1.00 89.31 1067 SER A CA 1
ATOM 8414 C C . SER A 1 1067 ? -35.460 -0.429 -13.147 1.00 89.31 1067 SER A C 1
ATOM 8416 O O . SER A 1 1067 ? -34.969 0.278 -14.025 1.00 89.31 1067 SER A O 1
ATOM 8418 N N . LYS A 1 1068 ? -35.788 0.055 -11.943 1.00 89.25 1068 LYS A N 1
ATOM 8419 C CA . LYS A 1 1068 ? -35.688 1.479 -11.587 1.00 89.25 1068 LYS A CA 1
ATOM 8420 C C . LYS A 1 1068 ? -34.268 1.901 -11.212 1.00 89.25 1068 LYS A C 1
ATOM 8422 O O . LYS A 1 1068 ? -33.956 3.086 -11.254 1.00 89.25 1068 LYS A O 1
ATOM 8427 N N . SER A 1 1069 ? -33.402 0.950 -10.840 1.00 89.50 1069 SER A N 1
ATOM 8428 C CA . SER A 1 1069 ? -32.037 1.204 -10.347 1.00 89.50 1069 SER A CA 1
ATOM 8429 C C . SER A 1 1069 ? -31.968 2.150 -9.136 1.00 89.50 1069 SER A C 1
ATOM 8431 O O . SER A 1 1069 ? -30.906 2.702 -8.848 1.00 89.50 1069 SER A O 1
ATOM 8433 N N . GLU A 1 1070 ? -33.078 2.314 -8.412 1.00 93.31 1070 GLU A N 1
ATOM 8434 C CA . GLU A 1 1070 ? -33.281 3.212 -7.270 1.00 93.31 1070 GLU A CA 1
ATOM 8435 C C . GLU A 1 1070 ? -34.252 2.576 -6.264 1.00 93.31 1070 GLU A C 1
ATOM 8437 O O . GLU A 1 1070 ? -35.188 1.882 -6.661 1.00 93.31 1070 GLU A O 1
ATOM 8442 N N . ILE A 1 1071 ? -34.057 2.844 -4.969 1.00 93.50 1071 ILE A N 1
ATOM 8443 C CA . ILE A 1 1071 ? -35.055 2.545 -3.938 1.00 93.50 1071 ILE A CA 1
ATOM 8444 C C . ILE A 1 1071 ? -35.998 3.749 -3.836 1.00 93.50 1071 ILE A C 1
ATOM 8446 O O . ILE A 1 1071 ? -35.644 4.781 -3.264 1.00 93.50 1071 ILE A O 1
ATOM 8450 N N . THR A 1 1072 ? -37.192 3.631 -4.419 1.00 93.69 1072 THR A N 1
ATOM 8451 C CA . THR A 1 1072 ? -38.240 4.659 -4.302 1.00 93.69 1072 THR A CA 1
ATOM 8452 C C . THR A 1 1072 ? -38.876 4.636 -2.907 1.00 93.69 1072 THR A C 1
ATOM 8454 O O . THR A 1 1072 ? -38.772 3.612 -2.228 1.00 93.69 1072 THR A O 1
ATOM 8457 N N . PRO A 1 1073 ? -39.568 5.702 -2.463 1.00 94.25 1073 PRO A N 1
ATOM 8458 C CA . PRO A 1 1073 ? -40.244 5.716 -1.162 1.00 94.25 1073 PRO A CA 1
ATOM 8459 C C . PRO A 1 1073 ? -41.213 4.541 -0.954 1.00 94.25 1073 PRO A C 1
ATOM 8461 O O . PRO A 1 1073 ? -41.267 3.967 0.130 1.00 94.25 1073 PRO A O 1
ATOM 8464 N N . GLU A 1 1074 ? -41.924 4.123 -2.004 1.00 93.06 1074 GLU A N 1
ATOM 8465 C CA . GLU A 1 1074 ? -42.838 2.974 -1.956 1.00 93.06 1074 GLU A CA 1
ATOM 8466 C C . GLU A 1 1074 ? -42.066 1.658 -1.798 1.00 93.06 1074 GLU A C 1
ATOM 8468 O O . GLU A 1 1074 ? -42.460 0.780 -1.030 1.00 93.06 1074 GLU A O 1
ATOM 8473 N N . THR A 1 1075 ? -40.934 1.534 -2.503 1.00 93.75 1075 THR A N 1
ATOM 8474 C CA . THR A 1 1075 ? -40.060 0.356 -2.411 1.00 93.75 1075 THR A CA 1
ATOM 8475 C C . THR A 1 1075 ? -39.394 0.283 -1.033 1.00 93.75 1075 THR A C 1
ATOM 8477 O O . THR A 1 1075 ? -39.296 -0.804 -0.473 1.00 93.75 1075 THR A O 1
ATOM 8480 N N . ASP A 1 1076 ? -38.985 1.420 -0.457 1.00 94.88 1076 ASP A N 1
ATOM 8481 C CA . ASP A 1 1076 ? -38.406 1.523 0.892 1.00 94.88 1076 ASP A CA 1
ATOM 8482 C C . ASP A 1 1076 ? -39.412 1.097 1.969 1.00 94.88 1076 ASP A C 1
ATOM 8484 O O . ASP A 1 1076 ? -39.089 0.264 2.816 1.00 94.88 1076 ASP A O 1
ATOM 8488 N N . ALA A 1 1077 ? -40.649 1.606 1.906 1.00 95.12 1077 ALA A N 1
ATOM 8489 C CA . ALA A 1 1077 ? -41.704 1.261 2.858 1.00 95.12 1077 ALA A CA 1
ATOM 8490 C C . ALA A 1 1077 ? -42.018 -0.243 2.841 1.00 95.12 1077 ALA A C 1
ATOM 8492 O O . ALA A 1 1077 ? -42.039 -0.887 3.892 1.00 95.12 1077 ALA A O 1
ATOM 8493 N N . LYS A 1 1078 ? -42.180 -0.815 1.642 1.00 95.25 1078 LYS A N 1
ATOM 8494 C CA . LYS A 1 1078 ? -42.469 -2.241 1.474 1.00 95.25 1078 LYS A CA 1
ATOM 8495 C C . LYS A 1 1078 ? -41.285 -3.125 1.877 1.00 95.25 1078 LYS A C 1
ATOM 8497 O O . LYS A 1 1078 ? -41.471 -4.122 2.569 1.00 95.25 1078 LYS A O 1
ATOM 8502 N N . LEU A 1 1079 ? -40.056 -2.755 1.505 1.00 94.75 1079 LEU A N 1
ATOM 8503 C CA . LEU A 1 1079 ? -38.854 -3.501 1.890 1.00 94.75 1079 LEU A CA 1
ATOM 8504 C C . LEU A 1 1079 ? -38.654 -3.495 3.411 1.00 94.75 1079 LEU A C 1
ATOM 8506 O O . LEU A 1 1079 ? -38.310 -4.526 3.984 1.00 94.75 1079 LEU A O 1
ATOM 8510 N N . LYS A 1 1080 ? -38.918 -2.366 4.077 1.00 96.12 1080 LYS A N 1
ATOM 8511 C CA . LYS A 1 1080 ? -38.878 -2.263 5.540 1.00 96.12 1080 LYS A CA 1
ATOM 8512 C C . LYS A 1 1080 ? -39.867 -3.220 6.208 1.00 96.12 1080 LYS A C 1
ATOM 8514 O O . LYS A 1 1080 ? -39.474 -3.917 7.141 1.00 96.12 1080 LYS A O 1
ATOM 8519 N N . GLU A 1 1081 ? -41.111 -3.270 5.736 1.00 95.75 1081 GLU A N 1
ATOM 8520 C CA . GLU A 1 1081 ? -42.136 -4.182 6.261 1.00 95.75 1081 GLU A CA 1
ATOM 8521 C C . GLU A 1 1081 ? -41.713 -5.649 6.107 1.00 95.75 1081 GLU A C 1
ATOM 8523 O O . GLU A 1 1081 ? -41.735 -6.407 7.078 1.00 95.75 1081 GLU A O 1
ATOM 8528 N N . ILE A 1 1082 ? -41.232 -6.025 4.917 1.00 95.81 1082 ILE A N 1
ATOM 8529 C CA . ILE A 1 1082 ? -40.757 -7.384 4.623 1.00 95.81 1082 ILE A CA 1
ATOM 8530 C C . ILE A 1 1082 ? -39.588 -7.761 5.540 1.00 95.81 1082 ILE A C 1
ATOM 8532 O O . ILE A 1 1082 ? -39.605 -8.827 6.154 1.00 95.81 1082 ILE A O 1
ATOM 8536 N N . VAL A 1 1083 ? -38.582 -6.890 5.676 1.00 95.62 1083 VAL A N 1
ATOM 8537 C CA . VAL A 1 1083 ? -37.418 -7.150 6.539 1.00 95.62 1083 VAL A CA 1
ATOM 8538 C C . VAL A 1 1083 ? -37.850 -7.303 7.998 1.00 95.62 1083 VAL A C 1
ATOM 8540 O O . VAL A 1 1083 ? -37.408 -8.234 8.664 1.00 95.62 1083 VAL A O 1
ATOM 8543 N N . GLN A 1 1084 ? -38.718 -6.424 8.507 1.00 94.06 1084 GLN A N 1
ATOM 8544 C CA . GLN A 1 1084 ? -39.175 -6.478 9.900 1.00 94.06 1084 GLN A CA 1
ATOM 8545 C C . GLN A 1 1084 ? -40.015 -7.727 10.191 1.00 94.06 1084 GLN A C 1
ATOM 8547 O O . GLN A 1 1084 ? -39.778 -8.391 11.201 1.00 94.06 1084 GLN A O 1
ATOM 8552 N N . SER A 1 1085 ? -40.946 -8.072 9.297 1.00 93.81 1085 SER A N 1
ATOM 8553 C CA . SER A 1 1085 ? -41.751 -9.293 9.389 1.00 93.81 1085 SER A CA 1
ATOM 8554 C C . SER A 1 1085 ? -40.861 -10.539 9.372 1.00 93.81 1085 SER A C 1
ATOM 8556 O O . SER A 1 1085 ? -40.939 -11.391 10.263 1.00 93.81 1085 SER A O 1
ATOM 8558 N N . PHE A 1 1086 ? -39.921 -10.601 8.424 1.00 95.00 1086 PHE A N 1
ATOM 8559 C CA . PHE A 1 1086 ? -39.021 -11.738 8.296 1.00 95.00 1086 PHE A CA 1
ATOM 8560 C C . PHE A 1 1086 ? -38.108 -11.887 9.518 1.00 95.00 1086 PHE A C 1
ATOM 8562 O O . PHE A 1 1086 ? -38.048 -12.974 10.086 1.00 95.00 1086 PHE A O 1
ATOM 8569 N N . VAL A 1 1087 ? -37.474 -10.805 9.988 1.00 93.06 1087 VAL A N 1
ATOM 8570 C CA . VAL A 1 1087 ? -36.650 -10.813 11.213 1.00 93.06 1087 VAL A CA 1
ATOM 8571 C C . VAL A 1 1087 ? -37.463 -11.258 12.434 1.00 93.06 1087 VAL A C 1
ATOM 8573 O O . VAL A 1 1087 ? -36.945 -12.015 13.248 1.00 93.06 1087 VAL A O 1
ATOM 8576 N N . GLY A 1 1088 ? -38.728 -10.837 12.558 1.00 89.31 1088 GLY A N 1
ATOM 8577 C CA . GLY A 1 1088 ? -39.611 -11.256 13.654 1.00 89.31 1088 GLY A CA 1
ATOM 8578 C C . GLY A 1 1088 ? -39.975 -12.745 13.620 1.00 89.31 1088 GLY A C 1
ATOM 8579 O O . GLY A 1 1088 ? -40.102 -13.372 14.669 1.00 89.31 1088 GLY A O 1
ATOM 8580 N N . SER A 1 1089 ? -40.107 -13.322 12.422 1.00 89.19 1089 SER A N 1
ATOM 8581 C CA . SER A 1 1089 ? -40.407 -14.749 12.223 1.00 89.19 1089 SER A CA 1
ATOM 8582 C C . SER A 1 1089 ? -39.168 -15.658 12.202 1.00 89.19 1089 SER A C 1
ATOM 8584 O O . SER A 1 1089 ? -39.289 -16.875 12.375 1.00 89.19 1089 SER A O 1
ATOM 8586 N N . PHE A 1 1090 ? -37.974 -15.089 12.001 1.00 91.25 1090 PHE A N 1
ATOM 8587 C CA . PHE A 1 1090 ? -36.722 -15.828 11.897 1.00 91.25 1090 PHE A CA 1
ATOM 8588 C C . PHE A 1 1090 ? -36.333 -16.402 13.263 1.00 91.25 1090 PHE A C 1
ATOM 8590 O O . PHE A 1 1090 ? -35.778 -15.720 14.127 1.00 91.25 1090 PHE A O 1
ATOM 8597 N N . LYS A 1 1091 ? -36.632 -17.690 13.466 1.00 68.31 1091 LYS A N 1
ATOM 8598 C CA . LYS A 1 1091 ? -36.182 -18.427 14.647 1.00 68.31 1091 LYS A CA 1
ATOM 8599 C C . LYS A 1 1091 ? -34.678 -18.642 14.550 1.00 68.31 1091 LYS A C 1
ATOM 8601 O O . LYS A 1 1091 ? -34.195 -19.399 13.713 1.00 68.31 1091 LYS A O 1
ATOM 8606 N N . ALA A 1 1092 ? -33.986 -17.914 15.413 1.00 50.94 1092 ALA A N 1
ATOM 8607 C CA . ALA A 1 1092 ? -32.546 -17.861 15.536 1.00 50.94 1092 ALA A CA 1
ATOM 8608 C C . ALA A 1 1092 ? -31.924 -19.256 15.695 1.00 50.94 1092 ALA A C 1
ATOM 8610 O O . ALA A 1 1092 ? -32.242 -19.933 16.693 1.00 50.94 1092 ALA A O 1
#

Secondary structure (DSSP, 8-state):
-HHHHHHHHHHHHHHHHHHHHHHHHHHHHHHHHHHHHHHHHHHSPPEEEEEEEEE-SS-EEEEEEEEESSPGGG-SS-S--EEEEEEEPPPEEEE-TTT--EEEE-SGGGGGG-GGGHHHHHHHHHHHHHHHS-GGGGGGSBEEEEE-HHHHHHHHH-HHHHHHHHHHHHHHHHTSSSB---GGGEEEPPHHHHHHHHHHHHHHHTTSS-HHHHHTT---SSSS-TTPEEEEEE-SSEEEEEEE--SEETTEEPPGGGB--EEETTEEE-EEEEEEET-SHHHHHHHHHHHHHHHHHHH-TTTTTS-SS-EEEETTSPTT-EEEE-THHHHTSGGGHHHHHHHTTTTTSSPEEEEE---HHHHHHHHHHHH--SSS-TT---SS-GGGB-GGG-B-----TT-EEEEEEHHHHHHHHH-TT----S-TT-EEEEGGGS-HHHHHHHHHHHHHS-HHHHHH-GGGTTS-HHHHHTHHHHHHHHHHIIIIII---GGGGGGEEEEEEETTEE-SSHHHHHHHHTTTSPP---------HHHHHHHHHHHHHHTTSS---------------------------------THHHHHHHHHHTT---TTHHHHEEEEEEEETTEEEEEE-TTPPTTEEEEETTS-EEEEEEE-SS-EEEEEES-GGG--TT-EEEEEEEE-EEEESGGGTT-EE-TTS-B-SSS------EEEETTPPPP-STTB----SB---S-HHHHHHS--BTT-BEEEEE-TTSSHHHHHHHHHHHTHHHHTT--GGG--EEEEEEEEE-HHHHHHHHHHHHHTT-GGGEEEEEEETTS-HHHHHHHHHHHHHHHHHHHHTT-EEEEEEETHHHHHHHHHHHHHHTTPPB-GGG-BTTHHHHHHHHHTT--BBPGGGTT-EEEEEEEEE-STT-TTSHHHHHHHHH-SEEEEE-HHHHHTT-SS-B-TTT-EESSGGGGS-HHHHHHHTTHHHHHHHHHHHHHHHTT-SS--HHHHHHHHHHHHHHHHT---TT-PPPHHHHHHHHHHHHTTTTTTS-GGGHHHHHHHHHHHHHHH-HHHHHHHHHHSS--HHHHHHHHHHHHHHHHH---

Radius of gyration: 39.04 Å; chains: 1; bounding box: 115×105×113 Å

Organism: NCBI:txid433720

Foldseek 3Di:
DVVVVVVVVVVVVVVVVVVVVVVVVVVVVVVVVVVVVVVVVVPDFDKAKAWEWEQFLQAIKIWIKIAGLDAPPPQLFRQDIATPDMDTFDWDWDQDPVPRDTDTDGGLLSCLPPLVCVLVRCPVVLVVVCVRDPLVNQQVYYYAYEHELNLVQSCVQPVPSSVSSQVSVLVSRVPRSHHDDDSVRRDYDDQQLQLVLLQLQVCVLVVVDGLVVVVPPPDQPDQCNFDRAWEWEAGLFKIKTKDADRQDDVNHGDDPVQWDWDAASNDTGTIGMDMGGCLHLNSLVLQLVLVQVLVVCVVPVCQQPPDPAREDEDLLWAAPDKDWDQLCVSPVTPSSVVSCVVCVVPRPGGTYMYGADLNLVVLLVSLLVQFPPDPDDPPLCLVDDPVQQFGPSDGHDPDDPSHFYEYEDLVLLLCLLLPPPDDDPPDPQWSKFACLVPDPVNLSVSLSVLSHDHLVVSCPPPSCVPRDPVCSRSNSSSSSSVVCCCPRGNNQDDCSSRRYMYGQGRNRGGRGSVVSVVSSCSSVSNSPDPPPPCPDPPPVVVVVVVVVVVVPPPPPDDDDDDDDDDDDDDDDDDDDDDDDDPDPDDDPLVVVVVVVVVVPDDDPVCLCFKWFFSDFDQQKTKTFGVVPDDAQFKKAWPLRWIWGFHDDDPGTTITGTFFDRVSDDGGTMMGTPPDRQKAFADLQQQLFEAELSHATPPPPDGGPGPDMDHLQDFADDPVQFDAFQAWQAQLFLCCQQQPTFTFLFEAEEEEAPPLCSVLSVLSSLLQQVVQVVVPPQQSHEAEEEEAAQAAPVVVVVSSVVCVVSVRSRRYGYYDDHVPTALVRSLRRLSSSLRNQVVQQQQLGTYEYEDNAVQRNQVSQLSVCVVVVAQADPVSGHPCSLVSVLRRSSNFGQGDVVSNRYGYYYYHYDHDDPGDCPDDVNVSVCVSHQWYFYGYPVQVVVQQPSRTDLVRTYHNSPCSNHQQLSCVLSVCVSVLLVVLVVLVVVVVPDPDDDPVSVLSVLLNLLSSLLSGDDRSNRHDPLLSSLSSNCSSVCVCSPPDSVCSVVLSVVLSVCCVPPPVVLSVCCVVVSHCDPVSVVVSVVSSNVSSVVDDD